Protein AF-0000000066439363 (afdb_homodimer)

Organism: Drosophila melanogaster (NCBI:txid7227)

pLDDT: mean 72.94, std 20.06, range [22.38, 96.69]

Secondary structure (DSSP, 8-state):
-GGGTTSGGGS-------------TTT-HHHHHHHHHHHHHHHHHHHHHHHHHHHHHHHHHHHHHHHHHHHHT-S-HHHHHTSHHHHHHHHHIIIIIHHHHHHHHH------HHHHHHTTTPPPP-HHHHHHHHHHHHHHHHHHT--HHHHHTTEETTEE-SPPPPHHHHHHHHHTSPTTHHHHHHHHHHHTSPPTT---HHHHHHHHHHHHHHHHHHHHHHHHTT-HHHHHHHHHHHHHH-TT-HHHHHHHHHHHHHHHHT-----THHHHHHHTS----HHHHHHHHHHTTTT---------------TTSTHHHHS--EEEEEETTTTEEEEETSS-HHHHHHHHHHHHHHHTSSS--THHHHH-HHHHHHHHHHHHHHTS-----EEEETT---S--S------TT---SEEEEEEEE--SEE--EEEGGGTEEE---TT-EEEEE-B-SSS-TT-B-GGG--EEPPEEES--EEEEEEE-/-GGGGGGGGGS-------------TTT-HHHHHHHHHHHHHHHHHHHHHHHHHHHHHHHHHHHHHHHHHHHHT-S-HHHHHTSHHHHHHHHHIIIIIHHHHHHHHH------HHHHHHTTTPPPP-HHHHHHHHHHHHHHHHHHT--HHHHHTTEETTEE-SPPPPHHHHHHHHHTSPTTHHHHHHHHHHHTSPPTT---HHHHHHHHHHHHHHHHHHHHHHHHTT-HHHHHHHHHHHHHH-TT-HHHHHHHHHHHHHHHHT-----GGGTHHHHTS----HHHHHHHHHHTTTT---------------TTSTHHHHS--EEEEEETTTTEEEEETSS-HHHHHHHHHHHHHHHTSSS--THHHHH-HHHHHHHHHHHHHHTS-----EEEETT---TT-S------TT---SEEEEEEEE--SEE--EEEGGGTEEE---TT-EEEEE-B-SSS-TT-B-GGG--EEPPEEES--EEEEEEE-

Solvent-accessible surface area (backbone atoms only — not comparable to full-atom values): 52871 Å² total; per-residue (Å²): 135,83,82,73,72,77,71,67,78,74,66,72,79,68,75,76,69,70,72,70,75,68,79,57,45,52,49,34,69,67,48,42,50,49,47,53,54,49,49,52,50,50,49,52,52,48,51,51,47,48,53,53,49,49,51,51,49,48,52,54,49,53,54,51,50,53,52,49,55,56,58,69,68,55,83,43,71,68,64,42,57,15,29,56,66,43,45,35,47,54,40,42,35,63,64,47,49,52,55,47,49,43,50,59,60,59,50,78,68,78,69,59,66,55,62,66,38,56,75,60,73,56,82,71,72,49,72,62,31,34,52,45,32,51,50,33,50,54,47,51,30,60,50,59,64,53,55,50,54,42,46,40,55,13,26,57,96,87,39,78,76,45,69,61,56,49,34,68,53,28,43,54,54,20,72,75,39,55,84,65,61,18,54,46,20,43,51,43,18,62,68,55,41,58,55,87,81,48,78,48,72,64,43,47,51,48,28,53,52,49,49,51,53,51,45,53,50,48,26,54,54,28,41,76,68,54,38,49,70,59,20,46,54,41,38,52,54,48,36,73,77,38,69,82,43,62,67,55,53,53,49,40,50,53,47,53,50,31,62,72,64,74,45,67,71,75,48,83,61,46,69,64,50,54,64,57,51,62,70,65,47,71,63,51,52,48,42,31,44,41,65,60,48,77,44,59,63,46,77,63,74,63,75,70,52,76,65,69,66,75,74,76,61,64,65,61,71,74,63,75,57,58,48,42,78,64,37,81,82,57,43,27,35,37,33,38,66,71,34,51,73,68,54,23,49,54,53,47,49,56,52,52,68,38,48,82,41,87,64,70,61,57,57,49,60,67,61,32,66,66,45,41,52,54,47,48,49,50,17,59,68,67,71,39,68,74,76,44,63,45,76,41,58,45,48,39,42,70,81,67,49,51,43,63,55,63,66,57,85,71,58,73,31,52,28,41,37,39,37,19,48,32,46,35,81,31,58,46,26,41,26,22,61,79,66,48,33,54,44,78,58,50,54,18,12,32,41,38,32,34,33,44,52,85,88,49,71,96,77,49,72,33,76,53,55,25,42,30,38,34,70,44,58,25,31,47,27,34,28,31,36,28,51,27,115,134,85,82,71,70,78,68,66,77,72,65,70,79,69,75,76,69,70,71,69,75,68,77,56,42,53,52,34,69,68,48,42,50,50,46,52,53,48,50,52,49,49,50,51,50,47,50,52,47,50,54,52,51,49,50,52,49,50,52,53,48,52,54,49,51,54,53,49,55,56,58,69,68,55,84,42,70,67,64,44,58,14,29,56,67,44,45,37,50,55,40,43,35,62,66,46,48,51,55,49,49,45,50,59,60,59,52,78,68,78,71,58,64,56,63,67,39,57,74,60,73,56,81,71,73,50,70,63,32,34,53,43,33,50,49,31,50,53,46,51,29,62,51,60,64,53,55,49,54,42,46,41,53,14,25,58,95,85,40,77,76,44,68,60,55,49,33,65,52,27,44,54,52,20,71,75,39,54,83,66,61,17,55,45,21,44,51,42,18,63,68,57,41,58,56,87,83,48,78,46,72,66,44,48,50,47,30,55,54,48,48,50,53,51,45,51,50,47,26,54,52,27,42,74,67,54,39,50,71,60,19,46,54,41,38,50,55,48,36,73,78,40,71,83,43,64,67,56,52,52,49,41,52,53,47,54,50,33,62,72,64,72,44,67,72,76,48,82,61,48,69,66,50,54,64,57,50,61,71,66,47,70,62,52,52,49,42,32,43,42,63,60,51,76,44,59,62,45,81,64,74,64,74,71,51,76,65,70,65,76,76,78,61,64,65,61,71,73,64,74,56,58,49,43,78,66,38,82,83,57,42,28,37,36,34,37,67,72,34,51,74,68,54,23,50,52,53,49,49,57,51,52,70,40,46,81,43,85,63,69,61,56,57,48,60,68,61,32,67,65,46,42,50,53,45,49,50,50,18,59,70,67,71,39,68,74,74,44,62,45,77,40,60,46,48,37,40,69,81,66,48,54,40,62,58,59,64,58,79,73,57,73,29,53,29,41,37,39,37,20,48,32,45,34,80,32,59,46,27,40,27,22,61,79,67,48,33,50,44,79,59,49,54,16,13,33,40,37,32,34,32,42,53,83,88,49,73,95,77,50,72,34,76,53,54,24,40,28,36,35,68,45,56,24,31,47,26,34,27,31,35,27,50,27,115

InterPro domains:
  IPR011990 Tetratricopeptide-like helical domain superfamily [G3DSA:1.25.40.10] (127-260)
  IPR013547 Prolyl 4-hydroxylase, N-terminal [PF08336] (30-158)

Foldseek 3Di:
DPPPPPPPVVPPPPPCPVPPVQPLCLFDPVLVVVVVVLVVVLVVLVVVLVVLVVVLVVVLVVLVVVVVVVVVPCPDPVVQCVDVVSVVVVVVCVVPVVVVSVCSVPVDSDSDSCVVVVVVVRRDHDPVSVVLNLVLVQLLCVLQVDQLLCVQCCHDPRDNHDHHHALVVLQVSLLVDAPPSSVRSLVSSLVRQDDPPDPDPVSVVRNLVSVLSSLVSVLVRCLLNQVLVVNLVSLVVNCVSVVPDPVSVVSNVVSVVCVVVVNRPVPVCCVPVVVVVPPPDPLNVLQSCLQNPPLAPWQPPPDLPLPPPDPDQPVCVPDVFSKRFGDDVQTKIKGPQLDDLVLLVVVVVQQVVQVVDDDSPQVRCVVDPSSCVSQVSVCSNVVFRFDTWDKDKLSGSDDDQLPPLCPPLPLPFQKKKKAKSAFFPGFFWKAQSLVSHTHGHHHRMMMMGGQDGDPPDPRDGDSSPRIGTTRRPGDIIIIIMGGTD/DPPPDPPPVVPPPPPCPVPPVQPLCLFDPVLVVVVVVLVVVLVVLVVVLVVLVVVLVVVLVVLVVVVVVVVVPCPDPVVQCVDVVSVVVVVVCVVPVVVVSVCSVPVDSDSDSCVVVVVVVRRDHDPVSVVLNLVLVVLVCVLQVDQLLCVQCCHDPRDNHDHHHALVVLLVSLLVDAPPSSVRSLVSSLVRQDDPPDPDPVSVVRNLVSVLSSLVSVLVRCLLNQVLVVNLVSLVVNCVSVVPDPVSVVSNVVSVVCVVVVNRPVPVCCVPCVVVVVPQDPLNVLQSCLQNVPLAPWQPPPDLPLPPPDPDLPVCVPDVFSKGFGDVVQTKIKGPQLDDLVLLVVVVVQQVVQVVDDDSPQVRCVVDPSSCVSQVSVCSNVVFRFDGWDKDKLPRSDDDQLPPLPLPLPLPFQKKKKAKSAFFPGFFWKAQSVVSHTHGHHHRMMMMGGQDGDPPDPRDGDSSPRIGTTRRPGGIIIIIMTGTD

Structure (mmCIF, N/CA/C/O backbone):
data_AF-0000000066439363-model_v1
#
loop_
_entity.id
_entity.type
_entity.pdbx_description
1 polymer 'Uncharacterized protein, isoform C'
#
loop_
_atom_site.group_PDB
_atom_site.id
_atom_site.type_symbol
_atom_site.label_atom_id
_atom_site.label_alt_id
_atom_site.label_comp_id
_atom_site.label_asym_id
_atom_site.label_entity_id
_atom_site.label_seq_id
_atom_site.pdbx_PDB_ins_code
_atom_site.Cartn_x
_atom_site.Cartn_y
_atom_site.Cartn_z
_atom_site.occupancy
_atom_site.B_iso_or_equiv
_atom_site.auth_seq_id
_atom_site.auth_comp_id
_atom_site.auth_asym_id
_atom_site.auth_atom_id
_atom_site.pdbx_PDB_model_num
ATOM 1 N N . MET A 1 1 ? 9.039 3.336 -72.562 1 22.38 1 MET A N 1
ATOM 2 C CA . MET A 1 1 ? 8.898 1.911 -72.25 1 22.38 1 MET A CA 1
ATOM 3 C C . MET A 1 1 ? 9.117 1.634 -70.812 1 22.38 1 MET A C 1
ATOM 5 O O . MET A 1 1 ? 9.07 0.482 -70.375 1 22.38 1 MET A O 1
ATOM 9 N N . PRO A 1 2 ? 9.68 2.582 -69.938 1 28.75 2 PRO A N 1
ATOM 10 C CA . PRO A 1 2 ? 10.492 2.514 -68.688 1 28.75 2 PRO A CA 1
ATOM 11 C C . PRO A 1 2 ? 9.672 2.17 -67.5 1 28.75 2 PRO A C 1
ATOM 13 O O . PRO A 1 2 ? 10.156 2.301 -66.375 1 28.75 2 PRO A O 1
ATOM 16 N N . VAL A 1 3 ? 8.336 2.031 -67.562 1 32.81 3 VAL A N 1
ATOM 17 C CA . VAL A 1 3 ? 7.316 2.008 -66.5 1 32.81 3 VAL A CA 1
ATOM 18 C C . VAL A 1 3 ? 7.465 0.737 -65.625 1 32.81 3 VAL A C 1
ATOM 20 O O . VAL A 1 3 ? 6.793 0.577 -64.625 1 32.81 3 VAL A O 1
ATOM 23 N N . VAL A 1 4 ? 8.086 -0.385 -66.25 1 32.59 4 VAL A N 1
ATOM 24 C CA . VAL A 1 4 ? 7.859 -1.773 -65.875 1 32.59 4 VAL A CA 1
ATOM 25 C C . VAL A 1 4 ? 8.594 -2.078 -64.562 1 32.59 4 VAL A C 1
ATOM 27 O O . VAL A 1 4 ? 8.406 -3.143 -63.938 1 32.59 4 VAL A O 1
ATOM 30 N N . PHE A 1 5 ? 9.781 -1.415 -64.188 1 33.81 5 PHE A N 1
ATOM 31 C CA . PHE A 1 5 ? 10.797 -1.996 -63.344 1 33.81 5 PHE A CA 1
ATOM 32 C C . PHE A 1 5 ? 10.328 -1.977 -61.875 1 33.81 5 PHE A C 1
ATOM 34 O O . PHE A 1 5 ? 11.023 -2.479 -61 1 33.81 5 PHE A O 1
ATOM 41 N N . SER A 1 6 ? 9.469 -0.957 -61.438 1 33.81 6 SER A N 1
ATOM 42 C CA . SER A 1 6 ? 9.367 -0.588 -60.031 1 33.81 6 SER A CA 1
ATOM 43 C C . SER A 1 6 ? 8.633 -1.661 -59.219 1 33.81 6 SER A C 1
ATOM 45 O O . SER A 1 6 ? 8.484 -1.544 -58 1 33.81 6 SER A O 1
ATOM 47 N N . VAL A 1 7 ? 7.727 -2.508 -59.844 1 34.41 7 VAL A N 1
ATOM 48 C CA . VAL A 1 7 ? 6.754 -3.336 -59.125 1 34.41 7 VAL A CA 1
ATOM 49 C C . VAL A 1 7 ? 7.461 -4.527 -58.5 1 34.41 7 VAL A C 1
ATOM 51 O O . VAL A 1 7 ? 6.906 -5.188 -57.594 1 34.41 7 VAL A O 1
ATOM 54 N N . LEU A 1 8 ? 8.672 -5.035 -59.062 1 30.89 8 LEU A N 1
ATOM 55 C CA . LEU A 1 8 ? 9.195 -6.363 -58.75 1 30.89 8 LEU A CA 1
ATOM 56 C C . LEU A 1 8 ? 9.734 -6.422 -57.344 1 30.89 8 LEU A C 1
ATOM 58 O O . LEU A 1 8 ? 9.852 -7.504 -56.75 1 30.89 8 LEU A O 1
ATOM 62 N N . TRP A 1 9 ? 10.477 -5.332 -56.812 1 33.25 9 TRP A N 1
ATOM 63 C CA . TRP A 1 9 ? 11.281 -5.418 -55.594 1 33.25 9 TRP A CA 1
ATOM 64 C C . TRP A 1 9 ? 10.383 -5.582 -54.375 1 33.25 9 TRP A C 1
ATOM 66 O O . TRP A 1 9 ? 10.875 -5.637 -53.25 1 33.25 9 TRP A O 1
ATOM 76 N N . LEU A 1 10 ? 9.055 -5.277 -54.406 1 34.03 10 LEU A N 1
ATOM 77 C CA . LEU A 1 10 ? 8.164 -5.363 -53.25 1 34.03 10 LEU A CA 1
ATOM 78 C C . LEU A 1 10 ? 8.039 -6.801 -52.75 1 34.03 10 LEU A C 1
ATOM 80 O O . LEU A 1 10 ? 7.395 -7.066 -51.75 1 34.03 10 LEU A O 1
ATOM 84 N N . LEU A 1 11 ? 8.211 -7.844 -53.594 1 30.41 11 LEU A N 1
ATOM 85 C CA . LEU A 1 11 ? 7.797 -9.203 -53.281 1 30.41 11 LEU A CA 1
ATOM 86 C C . LEU A 1 11 ? 8.641 -9.766 -52.125 1 30.41 11 LEU A C 1
ATOM 88 O O . LEU A 1 11 ? 8.125 -10.492 -51.281 1 30.41 11 LEU A O 1
ATOM 92 N N . GLN A 1 12 ? 10.039 -9.883 -52.219 1 28.64 12 GLN A N 1
ATOM 93 C CA . GLN A 1 12 ? 10.781 -10.922 -51.531 1 28.64 12 GLN A CA 1
ATOM 94 C C . GLN A 1 12 ? 10.945 -10.586 -50.062 1 28.64 12 GLN A C 1
ATOM 96 O O . GLN A 1 12 ? 11.82 -11.133 -49.375 1 28.64 12 GLN A O 1
ATOM 101 N N . LEU A 1 13 ? 10.695 -9.391 -49.594 1 31.97 13 LEU A N 1
ATOM 102 C CA . LEU A 1 13 ? 11.008 -9.281 -48.188 1 31.97 13 LEU A CA 1
ATOM 103 C C . LEU A 1 13 ? 10.219 -10.305 -47.375 1 31.97 13 LEU A C 1
ATOM 105 O O . LEU A 1 13 ? 9.062 -10.062 -47 1 31.97 13 LEU A O 1
ATOM 109 N N . PHE A 1 14 ? 10.219 -11.609 -47.75 1 31.88 14 PHE A N 1
ATOM 110 C CA . PHE A 1 14 ? 9.844 -12.766 -46.938 1 31.88 14 PHE A CA 1
ATOM 111 C C . PHE A 1 14 ? 10.398 -12.633 -45.5 1 31.88 14 PHE A C 1
ATOM 113 O O . PHE A 1 14 ? 11.609 -12.641 -45.312 1 31.88 14 PHE A O 1
ATOM 120 N N . LEU A 1 15 ? 9.688 -11.898 -44.656 1 28.95 15 LEU A N 1
ATOM 121 C CA . LEU A 1 15 ? 9.82 -11.82 -43.219 1 28.95 15 LEU A CA 1
ATOM 122 C C . LEU A 1 15 ? 10.188 -13.172 -42.625 1 28.95 15 LEU A C 1
ATOM 124 O O . LEU A 1 15 ? 9.43 -14.133 -42.75 1 28.95 15 LEU A O 1
ATOM 128 N N . LEU A 1 16 ? 11.445 -13.547 -42.594 1 28.7 16 LEU A N 1
ATOM 129 C CA . LEU A 1 16 ? 12.008 -14.516 -41.656 1 28.7 16 LEU A CA 1
ATOM 130 C C . LEU A 1 16 ? 11.398 -14.352 -40.281 1 28.7 16 LEU A C 1
ATOM 132 O O . LEU A 1 16 ? 11.812 -13.477 -39.531 1 28.7 16 LEU A O 1
ATOM 136 N N . VAL A 1 17 ? 10.133 -14.398 -40.156 1 30.92 17 VAL A N 1
ATOM 137 C CA . VAL A 1 17 ? 9.594 -14.75 -38.844 1 30.92 17 VAL A CA 1
ATOM 138 C C . VAL A 1 17 ? 10.383 -15.922 -38.25 1 30.92 17 VAL A C 1
ATOM 140 O O . VAL A 1 17 ? 10.266 -17.062 -38.719 1 30.92 17 VAL A O 1
ATOM 143 N N . GLU A 1 18 ? 11.625 -15.703 -37.938 1 31.06 18 GLU A N 1
ATOM 144 C CA . GLU A 1 18 ? 12.258 -16.641 -37 1 31.06 18 GLU A CA 1
ATOM 145 C C . GLU A 1 18 ? 11.258 -17.188 -36 1 31.06 18 GLU A C 1
ATOM 147 O O . GLU A 1 18 ? 10.641 -16.406 -35.25 1 31.06 18 GLU A O 1
ATOM 152 N N . SER A 1 19 ? 10.562 -18.203 -36.281 1 32.44 19 SER A N 1
ATOM 153 C CA . SER A 1 19 ? 9.875 -19.047 -35.281 1 32.44 19 SER A CA 1
ATOM 154 C C . SER A 1 19 ? 10.695 -19.172 -34 1 32.44 19 SER A C 1
ATOM 156 O O . SER A 1 19 ? 11.773 -19.766 -34 1 32.44 19 SER A O 1
ATOM 158 N N . VAL A 1 20 ? 10.914 -18.094 -33.281 1 33.88 20 VAL A N 1
ATOM 159 C CA . VAL A 1 20 ? 11.297 -18.359 -31.906 1 33.88 20 VAL A CA 1
ATOM 160 C C . VAL A 1 20 ? 10.711 -19.688 -31.453 1 33.88 20 VAL A C 1
ATOM 162 O O . VAL A 1 20 ? 9.484 -19.844 -31.375 1 33.88 20 VAL A O 1
ATOM 165 N N . ALA A 1 21 ? 11.211 -20.719 -31.875 1 35.34 21 ALA A N 1
ATOM 166 C CA . ALA A 1 21 ? 10.945 -22.016 -31.234 1 35.34 21 ALA A CA 1
ATOM 167 C C . ALA A 1 21 ? 10.695 -21.844 -29.734 1 35.34 21 ALA A C 1
ATOM 169 O O . ALA A 1 21 ? 11.617 -21.531 -28.984 1 35.34 21 ALA A O 1
ATOM 170 N N . GLY A 1 22 ? 9.633 -21.188 -29.312 1 39.44 22 GLY A N 1
ATOM 171 C CA . GLY A 1 22 ? 9.148 -21.016 -27.953 1 39.44 22 GLY A CA 1
ATOM 172 C C . GLY A 1 22 ? 9.508 -22.188 -27.047 1 39.44 22 GLY A C 1
ATOM 173 O O . GLY A 1 22 ? 9.43 -23.344 -27.453 1 39.44 22 GLY A O 1
ATOM 174 N N . ALA A 1 23 ? 10.492 -22.109 -26.203 1 42.34 23 ALA A N 1
ATOM 175 C CA . ALA A 1 23 ? 10.836 -23.031 -25.141 1 42.34 23 ALA A CA 1
ATOM 176 C C . ALA A 1 23 ? 9.578 -23.703 -24.562 1 42.34 23 ALA A C 1
ATOM 178 O O . ALA A 1 23 ? 8.625 -23.016 -24.188 1 42.34 23 ALA A O 1
ATOM 179 N N . ASN A 1 24 ? 9.133 -24.781 -25.062 1 50.09 24 ASN A N 1
ATOM 180 C CA . ASN A 1 24 ? 7.977 -25.5 -24.547 1 50.09 24 ASN A CA 1
ATOM 181 C C . ASN A 1 24 ? 8.172 -25.906 -23.094 1 50.09 24 ASN A C 1
ATOM 183 O O . ASN A 1 24 ? 8.945 -26.828 -22.797 1 50.09 24 ASN A O 1
ATOM 187 N N . PHE A 1 25 ? 7.93 -25.109 -22.109 1 50.38 25 PHE A N 1
ATOM 188 C CA . PHE A 1 25 ? 8.07 -25.297 -20.656 1 50.38 25 PHE A CA 1
ATOM 189 C C . PHE A 1 25 ? 7.328 -26.531 -20.203 1 50.38 25 PHE A C 1
ATOM 191 O O . PHE A 1 25 ? 7.676 -27.125 -19.172 1 50.38 25 PHE A O 1
ATOM 198 N N . ALA A 1 26 ? 6.363 -27 -20.984 1 50.84 26 ALA A N 1
ATOM 199 C CA . ALA A 1 26 ? 5.594 -28.156 -20.531 1 50.84 26 ALA A CA 1
ATOM 200 C C . ALA A 1 26 ? 6.398 -29.438 -20.688 1 50.84 26 ALA A C 1
ATOM 202 O O . ALA A 1 26 ? 6.09 -30.453 -20.047 1 50.84 26 ALA A O 1
ATOM 203 N N . ARG A 1 27 ? 7.586 -29.25 -21.516 1 55.19 27 ARG A N 1
ATOM 204 C CA . ARG A 1 27 ? 8.18 -30.516 -21.906 1 55.19 27 ARG A CA 1
ATOM 205 C C . ARG A 1 27 ? 9.602 -30.656 -21.359 1 55.19 27 ARG A C 1
ATOM 207 O O . ARG A 1 27 ? 10.109 -31.766 -21.219 1 55.19 27 ARG A O 1
ATOM 214 N N . GLY A 1 28 ? 10.164 -29.5 -20.969 1 57.81 28 GLY A N 1
ATOM 215 C CA . GLY A 1 28 ? 11.586 -29.641 -20.703 1 57.81 28 GLY A CA 1
ATOM 216 C C . GLY A 1 28 ? 11.945 -29.375 -19.25 1 57.81 28 GLY A C 1
ATOM 217 O O . GLY A 1 28 ? 11.375 -28.5 -18.609 1 57.81 28 GLY A O 1
ATOM 218 N N . GLU A 1 29 ? 12.594 -30.422 -18.562 1 62.78 29 GLU A N 1
ATOM 219 C CA . GLU A 1 29 ? 13.023 -30.312 -17.172 1 62.78 29 GLU A CA 1
ATOM 220 C C . GLU A 1 29 ? 13.836 -29.031 -16.953 1 62.78 29 GLU A C 1
ATOM 222 O O . GLU A 1 29 ? 13.688 -28.359 -15.922 1 62.78 29 GLU A O 1
ATOM 227 N N . GLU A 1 30 ? 14.727 -28.75 -17.891 1 63.84 30 GLU A N 1
ATOM 228 C CA . GLU A 1 30 ? 15.578 -27.578 -17.703 1 63.84 30 GLU A CA 1
ATOM 229 C C . GLU A 1 30 ? 14.75 -26.297 -17.672 1 63.84 30 GLU A C 1
ATOM 231 O O . GLU A 1 30 ? 15.023 -25.391 -16.875 1 63.84 30 GLU A O 1
ATOM 236 N N . GLN A 1 31 ? 13.812 -26.297 -18.484 1 70.62 31 GLN A N 1
ATOM 237 C CA . GLN A 1 31 ? 12.969 -25.109 -18.531 1 70.62 31 GLN A CA 1
ATOM 238 C C . GLN A 1 31 ? 12.125 -24.984 -17.266 1 70.62 31 GLN A C 1
ATOM 240 O O . GLN A 1 31 ? 11.93 -23.875 -16.766 1 70.62 31 GLN A O 1
ATOM 245 N N . LEU A 1 32 ? 11.82 -26.125 -16.75 1 73.88 32 LEU A N 1
ATOM 246 C CA . LEU A 1 32 ? 11 -26.078 -15.547 1 73.88 32 LEU A CA 1
ATOM 247 C C . LEU A 1 32 ? 11.836 -25.656 -14.336 1 73.88 32 LEU A C 1
ATOM 249 O O . LEU A 1 32 ? 11.344 -24.969 -13.445 1 73.88 32 LEU A O 1
ATOM 253 N N . GLN A 1 33 ? 13.055 -26.141 -14.375 1 76.38 33 GLN A N 1
ATOM 254 C CA . GLN A 1 33 ? 13.953 -25.672 -13.328 1 76.38 33 GLN A CA 1
ATOM 255 C C . GLN A 1 33 ? 14.133 -24.172 -13.398 1 76.38 33 GLN A C 1
ATOM 257 O O . GLN A 1 33 ? 14.148 -23.484 -12.367 1 76.38 33 GLN A O 1
ATOM 262 N N . ALA A 1 34 ? 14.328 -23.75 -14.562 1 78.69 34 ALA A N 1
ATOM 263 C CA . ALA A 1 34 ? 14.461 -22.312 -14.758 1 78.69 34 ALA A CA 1
ATOM 264 C C . ALA A 1 34 ? 13.219 -21.562 -14.281 1 78.69 34 ALA A C 1
ATOM 266 O O . ALA A 1 34 ? 13.312 -20.453 -13.75 1 78.69 34 ALA A O 1
ATOM 267 N N . LEU A 1 35 ? 12.117 -22.156 -14.414 1 83.12 35 LEU A N 1
ATOM 268 C CA . LEU A 1 35 ? 10.867 -21.547 -13.984 1 83.12 35 LEU A CA 1
ATOM 269 C C . LEU A 1 35 ? 10.812 -21.422 -12.461 1 83.12 35 LEU A C 1
ATOM 271 O O . LEU A 1 35 ? 10.352 -20.422 -11.93 1 83.12 35 LEU A O 1
ATOM 275 N N . LEU A 1 36 ? 11.281 -22.453 -11.828 1 86.06 36 LEU A N 1
ATOM 276 C CA . LEU A 1 36 ? 11.305 -22.422 -10.367 1 86.06 36 LEU A CA 1
ATOM 277 C C . LEU A 1 36 ? 12.25 -21.344 -9.859 1 86.06 36 LEU A C 1
ATOM 279 O O . LEU A 1 36 ? 11.938 -20.656 -8.883 1 86.06 36 LEU A O 1
ATOM 283 N N . ASP A 1 37 ? 13.344 -21.266 -10.531 1 84.56 37 ASP A N 1
ATOM 284 C CA . ASP A 1 37 ? 14.281 -20.203 -10.164 1 84.56 37 ASP A CA 1
ATOM 285 C C . ASP A 1 37 ? 13.672 -18.828 -10.398 1 84.56 37 ASP A C 1
ATOM 287 O O . ASP A 1 37 ? 13.859 -17.922 -9.586 1 84.56 37 ASP A O 1
ATOM 291 N N . THR A 1 38 ? 13.016 -18.688 -11.492 1 86.25 38 THR A N 1
ATOM 292 C CA . THR A 1 38 ? 12.344 -17.438 -11.789 1 86.25 38 THR A CA 1
ATOM 293 C C . THR A 1 38 ? 11.281 -17.125 -10.734 1 86.25 38 THR A C 1
ATOM 295 O O . THR A 1 38 ? 11.156 -15.984 -10.289 1 86.25 38 THR A O 1
ATOM 298 N N . GLU A 1 39 ? 10.578 -18.078 -10.367 1 88.31 39 GLU A N 1
ATOM 299 C CA . GLU A 1 39 ? 9.547 -17.875 -9.359 1 88.31 39 GLU A CA 1
ATOM 300 C C . GLU A 1 39 ? 10.156 -17.438 -8.023 1 88.31 39 GLU A C 1
ATOM 302 O O . GLU A 1 39 ? 9.578 -16.609 -7.312 1 88.31 39 GLU A O 1
ATOM 307 N N . THR A 1 40 ? 11.328 -18.016 -7.715 1 87 40 THR A N 1
ATOM 308 C CA . THR A 1 40 ? 12.016 -17.625 -6.496 1 87 40 THR A CA 1
ATOM 309 C C . THR A 1 40 ? 12.398 -16.141 -6.547 1 87 40 THR A C 1
ATOM 311 O O . THR A 1 40 ? 12.273 -15.43 -5.551 1 87 40 THR A O 1
ATOM 314 N N . GLN A 1 41 ? 12.797 -15.773 -7.672 1 86.19 41 GLN A N 1
ATOM 315 C CA . GLN A 1 41 ? 13.141 -14.367 -7.836 1 86.19 41 GLN A CA 1
ATOM 316 C C . GLN A 1 41 ? 11.906 -13.484 -7.719 1 86.19 41 GLN A C 1
ATOM 318 O O . GLN A 1 41 ? 11.977 -12.391 -7.152 1 86.19 41 GLN A O 1
ATOM 323 N N . LEU A 1 42 ? 10.875 -13.898 -8.289 1 87.44 42 LEU A N 1
ATOM 324 C CA . LEU A 1 42 ? 9.633 -13.141 -8.203 1 87.44 42 LEU A CA 1
ATOM 325 C C . LEU A 1 42 ? 9.164 -13.031 -6.754 1 87.44 42 LEU A C 1
ATOM 327 O O . LEU A 1 42 ? 8.664 -11.984 -6.34 1 87.44 42 LEU A O 1
ATOM 331 N N . ILE A 1 43 ? 9.375 -14.07 -6.012 1 90.12 43 ILE A N 1
ATOM 332 C CA . ILE A 1 43 ? 9.008 -14.062 -4.602 1 90.12 43 ILE A CA 1
ATOM 333 C C . ILE A 1 43 ? 9.844 -13.016 -3.859 1 90.12 43 ILE A C 1
ATOM 335 O O . ILE A 1 43 ? 9.312 -12.266 -3.041 1 90.12 43 ILE A O 1
ATOM 339 N N . ASP A 1 44 ? 11.086 -12.992 -4.219 1 88.31 44 ASP A N 1
ATOM 340 C CA . ASP A 1 44 ? 11.961 -12.008 -3.584 1 88.31 44 ASP A CA 1
ATOM 341 C C . ASP A 1 44 ? 11.531 -10.586 -3.941 1 88.31 44 ASP A C 1
ATOM 343 O O . ASP A 1 44 ? 11.539 -9.703 -3.086 1 88.31 44 ASP A O 1
ATOM 347 N N . GLY A 1 45 ? 11.227 -10.453 -5.203 1 85.38 45 GLY A N 1
ATOM 348 C CA . GLY A 1 45 ? 10.734 -9.148 -5.621 1 85.38 45 GLY A CA 1
ATOM 349 C C . GLY A 1 45 ? 9.453 -8.742 -4.914 1 85.38 45 GLY A C 1
ATOM 350 O O . GLY A 1 45 ? 9.289 -7.582 -4.527 1 85.38 45 GLY A O 1
ATOM 351 N N . LEU A 1 46 ? 8.617 -9.633 -4.723 1 88.31 46 LEU A N 1
ATOM 352 C CA . LEU A 1 46 ? 7.355 -9.359 -4.051 1 88.31 46 LEU A CA 1
ATOM 353 C C . LEU A 1 46 ? 7.582 -9.047 -2.574 1 88.31 46 LEU A C 1
ATOM 355 O O . LEU A 1 46 ? 6.895 -8.195 -2.002 1 88.31 46 LEU A O 1
ATOM 359 N N . ARG A 1 47 ? 8.531 -9.758 -2.008 1 90.12 47 ARG A N 1
ATOM 360 C CA . ARG A 1 47 ? 8.867 -9.477 -0.615 1 90.12 47 ARG A CA 1
ATOM 361 C C . ARG A 1 47 ? 9.359 -8.047 -0.446 1 90.12 47 ARG A C 1
ATOM 363 O O . ARG A 1 47 ? 8.969 -7.355 0.499 1 90.12 47 ARG A O 1
ATOM 370 N N . ASP A 1 48 ? 10.188 -7.656 -1.364 1 88.81 48 ASP A N 1
ATOM 371 C CA . ASP A 1 48 ? 10.68 -6.285 -1.335 1 88.81 48 ASP A CA 1
ATOM 372 C C . ASP A 1 48 ? 9.539 -5.285 -1.494 1 88.81 48 ASP A C 1
ATOM 374 O O . ASP A 1 48 ? 9.492 -4.266 -0.799 1 88.81 48 ASP A O 1
ATOM 378 N N . TYR A 1 49 ? 8.734 -5.52 -2.393 1 88.69 49 TYR A N 1
ATOM 379 C CA . TYR A 1 49 ? 7.578 -4.664 -2.621 1 88.69 49 TYR A CA 1
ATOM 380 C C . TYR A 1 49 ? 6.719 -4.566 -1.368 1 88.69 49 TYR A C 1
ATOM 382 O O . TYR A 1 49 ? 6.289 -3.477 -0.984 1 88.69 49 TYR A O 1
ATOM 390 N N . ILE A 1 50 ? 6.453 -5.73 -0.789 1 92.06 50 ILE A N 1
ATOM 391 C CA . ILE A 1 50 ? 5.617 -5.773 0.406 1 92.06 50 ILE A CA 1
ATOM 392 C C . ILE A 1 50 ? 6.258 -4.938 1.514 1 92.06 50 ILE A C 1
ATOM 394 O O . ILE A 1 50 ? 5.566 -4.191 2.215 1 92.06 50 ILE A O 1
ATOM 398 N N . GLU A 1 51 ? 7.523 -5.074 1.685 1 91.88 51 GLU A N 1
ATOM 399 C CA . GLU A 1 51 ? 8.219 -4.297 2.705 1 91.88 51 GLU A CA 1
ATOM 400 C C . GLU A 1 51 ? 8.102 -2.801 2.439 1 91.88 51 GLU A C 1
ATOM 402 O O . GLU A 1 51 ? 7.875 -2.016 3.363 1 91.88 51 GLU A O 1
ATOM 407 N N . ARG A 1 52 ? 8.25 -2.395 1.196 1 89.5 52 ARG A N 1
ATOM 408 C CA . ARG A 1 52 ? 8.125 -0.987 0.836 1 89.5 52 ARG A CA 1
ATOM 409 C C . ARG A 1 52 ? 6.699 -0.488 1.066 1 89.5 52 ARG A C 1
ATOM 411 O O . ARG A 1 52 ? 6.496 0.619 1.57 1 89.5 52 ARG A O 1
ATOM 418 N N . LEU A 1 53 ? 5.777 -1.31 0.692 1 89.81 53 LEU A N 1
ATOM 419 C CA . LEU A 1 53 ? 4.379 -0.947 0.889 1 89.81 53 LEU A CA 1
ATOM 420 C C . LEU A 1 53 ? 4.051 -0.831 2.373 1 89.81 53 LEU A C 1
ATOM 422 O O . LEU A 1 53 ? 3.301 0.059 2.779 1 89.81 53 LEU A O 1
ATOM 426 N N . GLU A 1 54 ? 4.57 -1.723 3.133 1 93.12 54 GLU A N 1
ATOM 427 C CA . GLU A 1 54 ? 4.367 -1.679 4.578 1 93.12 54 GLU A CA 1
ATOM 428 C C . GLU A 1 54 ? 4.961 -0.41 5.18 1 93.12 54 GLU A C 1
ATOM 430 O O . GLU A 1 54 ? 4.359 0.206 6.062 1 93.12 54 GLU A O 1
ATOM 435 N N . ARG A 1 55 ? 6.109 -0.06 4.773 1 89.81 55 ARG A N 1
ATOM 436 C CA . ARG A 1 55 ? 6.746 1.163 5.254 1 89.81 55 ARG A CA 1
ATOM 437 C C . ARG A 1 55 ? 5.91 2.389 4.898 1 89.81 55 ARG A C 1
ATOM 439 O O . ARG A 1 55 ? 5.727 3.281 5.727 1 89.81 55 ARG A O 1
ATOM 446 N N . GLN A 1 56 ? 5.461 2.428 3.656 1 89.69 56 GLN A N 1
ATOM 447 C CA . GLN A 1 56 ? 4.602 3.521 3.221 1 89.69 56 GLN A CA 1
ATOM 448 C C . GLN A 1 56 ? 3.338 3.602 4.07 1 89.69 56 GLN A C 1
ATOM 450 O O . GLN A 1 56 ? 2.949 4.684 4.516 1 89.69 56 GLN A O 1
ATOM 455 N N . LEU A 1 57 ? 2.729 2.48 4.289 1 92.5 57 LEU A N 1
ATOM 456 C CA . LEU A 1 57 ? 1.505 2.422 5.086 1 92.5 57 LEU A CA 1
ATOM 457 C C . LEU A 1 57 ? 1.761 2.891 6.512 1 92.5 57 LEU A C 1
ATOM 459 O O . LEU A 1 57 ? 0.96 3.639 7.078 1 92.5 57 LEU A O 1
ATOM 463 N N . GLU A 1 58 ? 2.846 2.451 7.062 1 92.88 58 GLU A N 1
ATOM 464 C CA . GLU A 1 58 ? 3.174 2.818 8.438 1 92.88 58 GLU A CA 1
ATOM 465 C C . GLU A 1 58 ? 3.41 4.32 8.562 1 92.88 58 GLU A C 1
ATOM 467 O O . GLU A 1 58 ? 2.98 4.941 9.539 1 92.88 58 GLU A O 1
ATOM 472 N N . GLU A 1 59 ? 4.086 4.902 7.609 1 90.75 59 GLU A N 1
ATOM 473 C CA . GLU A 1 59 ? 4.344 6.336 7.625 1 90.75 59 GLU A CA 1
ATOM 474 C C . GLU A 1 59 ? 3.045 7.133 7.531 1 90.75 59 GLU A C 1
ATOM 476 O O . GLU A 1 59 ? 2.84 8.086 8.281 1 90.75 59 GLU A O 1
ATOM 481 N N . ILE A 1 60 ? 2.209 6.746 6.625 1 91 60 ILE A N 1
ATOM 482 C CA . ILE A 1 60 ? 0.94 7.441 6.438 1 91 60 ILE A CA 1
ATOM 483 C C . ILE A 1 60 ? 0.073 7.273 7.684 1 91 60 ILE A C 1
ATOM 485 O O . ILE A 1 60 ? -0.569 8.227 8.133 1 91 60 ILE A O 1
ATOM 489 N N . ARG A 1 61 ? 0.081 6.105 8.266 1 93.69 61 ARG A N 1
ATOM 490 C CA . ARG A 1 61 ? -0.687 5.836 9.477 1 93.69 61 ARG A CA 1
ATOM 491 C C . ARG A 1 61 ? -0.188 6.684 10.641 1 93.69 61 ARG A C 1
ATOM 493 O O . ARG A 1 61 ? -0.987 7.219 11.414 1 93.69 61 ARG A O 1
ATOM 500 N N . ARG A 1 62 ? 1.065 6.742 10.789 1 91.19 62 ARG A N 1
ATOM 501 C CA . ARG A 1 62 ? 1.665 7.52 11.867 1 91.19 62 ARG A CA 1
ATOM 502 C C . ARG A 1 62 ? 1.27 8.992 11.766 1 91.19 62 ARG A C 1
ATOM 504 O O . ARG A 1 62 ? 0.841 9.594 12.758 1 91.19 62 ARG A O 1
ATOM 511 N N . GLU A 1 63 ? 1.403 9.523 10.578 1 90.62 63 GLU A N 1
ATOM 512 C CA . GLU A 1 63 ? 1.064 10.93 10.375 1 90.62 63 GLU A CA 1
ATOM 513 C C . GLU A 1 63 ? -0.433 11.164 10.547 1 90.62 63 GLU A C 1
ATOM 515 O O . GLU A 1 63 ? -0.842 12.188 11.109 1 90.62 63 GLU A O 1
ATOM 520 N N . THR A 1 64 ? -1.229 10.25 10.094 1 92.25 64 THR A N 1
ATOM 521 C CA . THR A 1 64 ? -2.674 10.367 10.25 1 92.25 64 THR A CA 1
ATOM 522 C C . THR A 1 64 ? -3.062 10.328 11.727 1 92.25 64 THR A C 1
ATOM 524 O O . THR A 1 64 ? -3.893 11.117 12.172 1 92.25 64 THR A O 1
ATOM 527 N N . SER A 1 65 ? -2.422 9.453 12.469 1 93.06 65 SER A N 1
ATOM 528 C CA . SER A 1 65 ? -2.713 9.352 13.898 1 93.06 65 SER A CA 1
ATOM 529 C C . SER A 1 65 ? -2.326 10.625 14.633 1 93.06 65 SER A C 1
ATOM 531 O O . SER A 1 65 ? -3.018 11.047 15.562 1 93.06 65 SER A O 1
ATOM 533 N N . ALA A 1 66 ? -1.233 11.234 14.211 1 89.88 66 ALA A N 1
ATOM 534 C CA . ALA A 1 66 ? -0.793 12.484 14.812 1 89.88 66 ALA A CA 1
ATOM 535 C C . ALA A 1 66 ? -1.818 13.594 14.594 1 89.88 66 ALA A C 1
ATOM 537 O O . ALA A 1 66 ? -2.141 14.352 15.516 1 89.88 66 ALA A O 1
ATOM 538 N N . ILE A 1 67 ? -2.381 13.68 13.383 1 91.12 67 ILE A N 1
ATOM 539 C CA . ILE A 1 67 ? -3.367 14.703 13.062 1 91.12 67 ILE A CA 1
ATOM 540 C C . ILE A 1 67 ? -4.668 14.422 13.812 1 91.12 67 ILE A C 1
ATOM 542 O O . ILE A 1 67 ? -5.309 15.344 14.32 1 91.12 67 ILE A O 1
ATOM 546 N N . GLU A 1 68 ? -4.98 13.164 13.945 1 91.81 68 GLU A N 1
ATOM 547 C CA . GLU A 1 68 ? -6.195 12.773 14.656 1 91.81 68 GLU A CA 1
ATOM 548 C C . GLU A 1 68 ? -6.098 13.125 16.141 1 91.81 68 GLU A C 1
ATOM 550 O O . GLU A 1 68 ? -7.09 13.531 16.75 1 91.81 68 GLU A O 1
ATOM 555 N N . GLU A 1 69 ? -4.949 12.969 16.672 1 89.69 69 GLU A N 1
ATOM 556 C CA . GLU A 1 69 ? -4.742 13.32 18.078 1 89.69 69 GLU A CA 1
ATOM 557 C C . GLU A 1 69 ? -4.949 14.82 18.312 1 89.69 69 GLU A C 1
ATOM 559 O O . GLU A 1 69 ? -5.547 15.219 19.312 1 89.69 69 GLU A O 1
ATOM 564 N N . ILE A 1 70 ? -4.527 15.602 17.344 1 86.62 70 ILE A N 1
ATOM 565 C CA . ILE A 1 70 ? -4.711 17.047 17.438 1 86.62 70 ILE A CA 1
ATOM 566 C C . ILE A 1 70 ? -6.195 17.391 17.359 1 86.62 70 ILE A C 1
ATOM 568 O O . ILE A 1 70 ? -6.699 18.203 18.141 1 86.62 70 ILE A O 1
ATOM 572 N N . HIS A 1 71 ? -6.891 16.734 16.469 1 87.38 71 HIS A N 1
ATOM 573 C CA . HIS A 1 71 ? -8.312 17 16.266 1 87.38 71 HIS A CA 1
ATOM 574 C C . HIS A 1 71 ? -9.133 16.562 17.469 1 87.38 71 HIS A C 1
ATOM 576 O O . HIS A 1 71 ? -10.172 17.156 17.766 1 87.38 71 HIS A O 1
ATOM 582 N N . SER A 1 72 ? -8.617 15.523 18.125 1 87.19 72 SER A N 1
ATOM 583 C CA . SER A 1 72 ? -9.352 15.016 19.281 1 87.19 72 SER A CA 1
ATOM 584 C C . SER A 1 72 ? -9.289 15.992 20.453 1 87.19 72 SER A C 1
ATOM 586 O O . SER A 1 72 ? -10.141 15.953 21.344 1 87.19 72 SER A O 1
ATOM 588 N N . GLN A 1 73 ? -8.344 16.953 20.438 1 81 73 GLN A N 1
ATOM 589 C CA . GLN A 1 73 ? -8.164 17.906 21.516 1 81 73 GLN A CA 1
ATOM 590 C C . GLN A 1 73 ? -8.961 19.188 21.266 1 81 73 GLN A C 1
ATOM 592 O O . GLN A 1 73 ? -8.945 20.109 22.078 1 81 73 GLN A O 1
ATOM 597 N N . VAL A 1 74 ? -9.656 19.156 20.125 1 82.81 74 VAL A N 1
ATOM 598 C CA . VAL A 1 74 ? -10.445 20.344 19.812 1 82.81 74 VAL A CA 1
ATOM 599 C C . VAL A 1 74 ? -11.781 20.297 20.547 1 82.81 74 VAL A C 1
ATOM 601 O O . VAL A 1 74 ? -12.656 19.5 20.203 1 82.81 74 VAL A O 1
ATOM 604 N N . ASP A 1 75 ? -11.852 20.984 21.656 1 76.81 75 ASP A N 1
ATOM 605 C CA . ASP A 1 75 ? -13.102 21.062 22.406 1 76.81 75 ASP A CA 1
ATOM 606 C C . ASP A 1 75 ? -14.078 22.031 21.75 1 76.81 75 ASP A C 1
ATOM 608 O O . ASP A 1 75 ? -15.203 21.656 21.422 1 76.81 75 ASP A O 1
ATOM 612 N N . SER A 1 76 ? -13.703 23.328 21.594 1 78 76 SER A N 1
ATOM 613 C CA . SER A 1 76 ? -14.469 24.359 20.891 1 78 76 SER A CA 1
ATOM 614 C C . SER A 1 76 ? -13.641 25.016 19.781 1 78 76 SER A C 1
ATOM 616 O O . SER A 1 76 ? -12.453 25.266 19.969 1 78 76 SER A O 1
ATOM 618 N N . VAL A 1 77 ? -14.312 25.094 18.672 1 76.69 77 VAL A N 1
ATOM 619 C CA . VAL A 1 77 ? -13.625 25.672 17.516 1 76.69 77 VAL A CA 1
ATOM 620 C C . VAL A 1 77 ? -13.125 27.078 17.859 1 76.69 77 VAL A C 1
ATOM 622 O O . VAL A 1 77 ? -12.016 27.453 17.484 1 76.69 77 VAL A O 1
ATOM 625 N N . GLU A 1 78 ? -13.93 27.781 18.578 1 72.12 78 GLU A N 1
ATOM 626 C CA . GLU A 1 78 ? -13.578 29.141 18.938 1 72.12 78 GLU A CA 1
ATOM 627 C C . GLU A 1 78 ? -12.344 29.188 19.828 1 72.12 78 GLU A C 1
ATOM 629 O O . GLU A 1 78 ? -11.438 29.984 19.625 1 72.12 78 GLU A O 1
ATOM 634 N N . GLU A 1 79 ? -12.328 28.297 20.781 1 75.75 79 GLU A N 1
ATOM 635 C CA . GLU A 1 79 ? -11.188 28.25 21.703 1 75.75 79 GLU A CA 1
ATOM 636 C C . GLU A 1 79 ? -9.93 27.75 21 1 75.75 79 GLU A C 1
ATOM 638 O O . GLU A 1 79 ? -8.836 28.25 21.234 1 75.75 79 GLU A O 1
ATOM 643 N N . TYR A 1 80 ? -10.156 26.844 20.141 1 82.25 80 TYR A N 1
ATOM 644 C CA . TYR A 1 80 ? -9.031 26.281 19.406 1 82.25 80 TYR A CA 1
ATOM 645 C C . TYR A 1 80 ? -8.414 27.312 18.469 1 82.25 80 TYR A C 1
ATOM 647 O O . TYR A 1 80 ? -7.191 27.453 18.406 1 82.25 80 TYR A O 1
ATOM 655 N N . MET A 1 81 ? -9.188 28.047 17.875 1 77.44 81 MET A N 1
ATOM 656 C CA . MET A 1 81 ? -8.711 29 16.875 1 77.44 81 MET A CA 1
ATOM 657 C C . MET A 1 81 ? -8.234 30.281 17.547 1 77.44 81 MET A C 1
ATOM 659 O O . MET A 1 81 ? -7.547 31.094 16.906 1 77.44 81 MET A O 1
ATOM 663 N N . GLY A 1 82 ? -8.664 30.484 18.75 1 77.25 82 GLY A N 1
ATOM 664 C CA . GLY A 1 82 ? -8.203 31.641 19.484 1 77.25 82 GLY A CA 1
ATOM 665 C C . GLY A 1 82 ? -6.762 31.531 19.938 1 77.25 82 GLY A C 1
ATOM 666 O O . GLY A 1 82 ? -6.164 32.5 20.391 1 77.25 82 GLY A O 1
ATOM 667 N N . ASN A 1 83 ? -6.211 30.328 19.797 1 80.62 83 ASN A N 1
ATOM 668 C CA . ASN A 1 83 ? -4.809 30.078 20.109 1 80.62 83 ASN A CA 1
ATOM 669 C C . ASN A 1 83 ? -3.924 30.219 18.859 1 80.62 83 ASN A C 1
ATOM 671 O O . ASN A 1 83 ? -4.059 29.453 17.906 1 80.62 83 ASN A O 1
ATOM 675 N N . PRO A 1 84 ? -3.1 31.203 18.906 1 81.88 84 PRO A N 1
ATOM 676 C CA . PRO A 1 84 ? -2.275 31.453 17.719 1 81.88 84 PRO A CA 1
ATOM 677 C C . PRO A 1 84 ? -1.425 30.234 17.328 1 81.88 84 PRO A C 1
ATOM 679 O O . PRO A 1 84 ? -1.118 30.047 16.156 1 81.88 84 PRO A O 1
ATOM 682 N N . LEU A 1 85 ? -1.005 29.453 18.312 1 85.25 85 LEU A N 1
ATOM 683 C CA . LEU A 1 85 ? -0.214 28.266 18 1 85.25 85 LEU A CA 1
ATOM 684 C C . LEU A 1 85 ? -1.033 27.25 17.203 1 85.25 85 LEU A C 1
ATOM 686 O O . LEU A 1 85 ? -0.51 26.594 16.312 1 85.25 85 LEU A O 1
ATOM 690 N N . ASN A 1 86 ? -2.264 27.141 17.609 1 86.38 86 ASN A N 1
ATOM 691 C CA . ASN A 1 86 ? -3.143 26.219 16.891 1 86.38 86 ASN A CA 1
ATOM 692 C C . ASN A 1 86 ? -3.406 26.719 15.461 1 86.38 86 ASN A C 1
ATOM 694 O O . ASN A 1 86 ? -3.492 25.906 14.531 1 86.38 86 ASN A O 1
ATOM 698 N N . VAL A 1 87 ? -3.578 28.031 15.297 1 83.5 87 VAL A N 1
ATOM 699 C CA . VAL A 1 87 ? -3.803 28.609 13.969 1 83.5 87 VAL A CA 1
ATOM 700 C C . VAL A 1 87 ? -2.576 28.375 13.094 1 83.5 87 VAL A C 1
ATOM 702 O O . VAL A 1 87 ? -2.701 27.938 11.945 1 83.5 87 VAL A O 1
ATOM 705 N N . PHE A 1 88 ? -1.442 28.609 13.648 1 86.69 88 PHE A N 1
ATOM 706 C CA . PHE A 1 88 ? -0.206 28.297 12.93 1 86.69 88 PHE A CA 1
ATOM 707 C C . PHE A 1 88 ? -0.148 26.828 12.555 1 86.69 88 PHE A C 1
ATOM 709 O O . PHE A 1 88 ? 0.207 26.484 11.422 1 86.69 88 PHE A O 1
ATOM 716 N N . GLY A 1 89 ? -0.479 26 13.477 1 88.12 89 GLY A N 1
ATOM 717 C CA . GLY A 1 89 ? -0.413 24.562 13.266 1 88.12 89 GLY A CA 1
ATOM 718 C C . GLY A 1 89 ? -1.29 24.078 12.125 1 88.12 89 GLY A C 1
ATOM 719 O O . GLY A 1 89 ? -0.851 23.281 11.289 1 88.12 89 GLY A O 1
ATOM 720 N N . ILE A 1 90 ? -2.52 24.5 12.117 1 88.88 90 ILE A N 1
ATOM 721 C CA . ILE A 1 90 ? -3.441 24.016 11.094 1 88.88 90 ILE A CA 1
ATOM 722 C C . ILE A 1 90 ? -3.012 24.547 9.727 1 88.88 90 ILE A C 1
ATOM 724 O O . ILE A 1 90 ? -3.098 23.828 8.727 1 88.88 90 ILE A O 1
ATOM 728 N N . LEU A 1 91 ? -2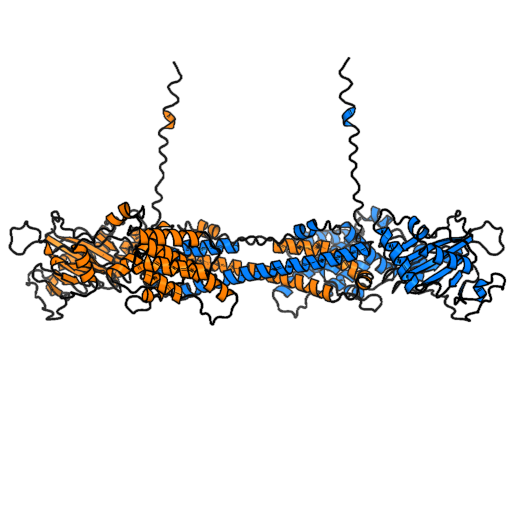.609 25.812 9.664 1 87.94 91 LEU A N 1
ATOM 729 C CA . LEU A 1 91 ? -2.16 26.375 8.398 1 87.94 91 LEU A CA 1
ATOM 730 C C . LEU A 1 91 ? -0.897 25.672 7.906 1 87.94 91 LEU A C 1
ATOM 732 O O . LEU A 1 91 ? -0.727 25.453 6.707 1 87.94 91 LEU A O 1
ATOM 736 N N . LYS A 1 92 ? -0.099 25.359 8.812 1 89.06 92 LYS A N 1
ATOM 737 C CA . LYS A 1 92 ? 1.104 24.609 8.461 1 89.06 92 LYS A CA 1
ATOM 738 C C . LYS A 1 92 ? 0.75 23.234 7.887 1 89.06 92 LYS A C 1
ATOM 740 O O . LYS A 1 92 ? 1.367 22.781 6.922 1 89.06 92 LYS A O 1
ATOM 745 N N . ARG A 1 93 ? -0.162 22.547 8.5 1 90.44 93 ARG A N 1
ATOM 746 C CA . ARG A 1 93 ? -0.549 21.219 8.031 1 90.44 93 ARG A CA 1
ATOM 747 C C . ARG A 1 93 ? -1.08 21.281 6.602 1 90.44 93 ARG A C 1
ATOM 749 O O . ARG A 1 93 ? -0.759 20.422 5.777 1 90.44 93 ARG A O 1
ATOM 756 N N . PHE A 1 94 ? -1.807 22.312 6.297 1 88.44 94 PHE A N 1
ATOM 757 C CA . PHE A 1 94 ? -2.336 22.422 4.941 1 88.44 94 PHE A CA 1
ATOM 758 C C . PHE A 1 94 ? -1.239 22.828 3.965 1 88.44 94 PHE A C 1
ATOM 760 O O . PHE A 1 94 ? -1.313 22.516 2.775 1 88.44 94 PHE A O 1
ATOM 767 N N . GLU A 1 95 ? -0.284 23.5 4.48 1 87.44 95 GLU A N 1
ATOM 768 C CA . GLU A 1 95 ? 0.797 23.953 3.611 1 87.44 95 GLU A CA 1
ATOM 769 C C . GLU A 1 95 ? 1.756 22.812 3.283 1 87.44 95 GLU A C 1
ATOM 771 O O . GLU A 1 95 ? 2.211 22.688 2.146 1 87.44 95 GLU A O 1
ATOM 776 N N . SER A 1 96 ? 2.039 21.984 4.23 1 88.06 96 SER A N 1
ATOM 777 C CA . SER A 1 96 ? 3.148 21.062 3.996 1 88.06 96 SER A CA 1
ATOM 778 C C . SER A 1 96 ? 2.762 19.625 4.34 1 88.06 96 SER A C 1
ATOM 780 O O . SER A 1 96 ? 3.111 18.688 3.613 1 88.06 96 SER A O 1
ATOM 782 N N . VAL A 1 97 ? 2.014 19.422 5.375 1 88.06 97 VAL A N 1
ATOM 783 C CA . VAL A 1 97 ? 1.78 18.062 5.867 1 88.06 97 VAL A CA 1
ATOM 784 C C . VAL A 1 97 ? 0.848 17.312 4.914 1 88.06 97 VAL A C 1
ATOM 786 O O . VAL A 1 97 ? 1.16 16.219 4.469 1 88.06 97 VAL A O 1
ATOM 789 N N . TRP A 1 98 ? -0.276 17.922 4.582 1 87.94 98 TRP A N 1
ATOM 790 C CA . TRP A 1 98 ? -1.255 17.25 3.734 1 87.94 98 TRP A CA 1
ATOM 791 C C . TRP A 1 98 ? -0.695 17.016 2.334 1 87.94 98 TRP A C 1
ATOM 793 O O . TRP A 1 98 ? -0.812 15.922 1.786 1 87.94 98 TRP A O 1
ATOM 803 N N . PRO A 1 99 ? -0.027 18.094 1.73 1 85.75 99 PRO A N 1
ATOM 804 C CA . PRO A 1 99 ? 0.612 17.812 0.443 1 85.75 99 PRO A CA 1
ATOM 805 C C . PRO A 1 99 ? 1.674 16.719 0.539 1 85.75 99 PRO A C 1
ATOM 807 O O . PRO A 1 99 ? 1.821 15.906 -0.385 1 85.75 99 PRO A O 1
ATOM 810 N N . GLY A 1 100 ? 2.432 16.688 1.586 1 87.06 100 GLY A N 1
ATOM 811 C CA . GLY A 1 100 ? 3.402 15.625 1.795 1 87.06 100 GLY A CA 1
ATOM 812 C C . GLY A 1 100 ? 2.773 14.25 1.885 1 87.06 100 GLY A C 1
ATOM 813 O O . GLY A 1 100 ? 3.297 13.281 1.325 1 87.06 100 GLY A O 1
ATOM 814 N N . LEU A 1 101 ? 1.689 14.195 2.586 1 89.12 101 LEU A N 1
ATOM 815 C CA . LEU A 1 101 ? 0.963 12.938 2.719 1 89.12 101 LEU A CA 1
ATOM 816 C C . LEU A 1 101 ? 0.419 12.477 1.369 1 89.12 101 LEU A C 1
ATOM 818 O O . LEU A 1 101 ? 0.446 11.281 1.057 1 89.12 101 LEU A O 1
ATOM 822 N N . GLU A 1 102 ? -0.047 13.406 0.624 1 85.81 102 GLU A N 1
ATOM 823 C CA . GLU A 1 102 ? -0.536 13.07 -0.712 1 85.81 102 GLU A CA 1
ATOM 824 C C . GLU A 1 102 ? 0.583 12.523 -1.589 1 85.81 102 GLU A C 1
ATOM 826 O O . GLU A 1 102 ? 0.379 11.562 -2.332 1 85.81 102 GLU A O 1
ATOM 831 N N . GLN A 1 103 ? 1.702 13.148 -1.489 1 85.19 103 GLN A N 1
ATOM 832 C CA . GLN A 1 103 ? 2.846 12.688 -2.266 1 85.19 103 GLN A CA 1
ATOM 833 C C . GLN A 1 103 ? 3.266 11.281 -1.84 1 85.19 103 GLN A C 1
ATOM 835 O O . GLN A 1 103 ? 3.561 10.438 -2.686 1 85.19 103 GLN A O 1
ATOM 840 N N . LYS A 1 104 ? 3.264 11.078 -0.572 1 86.38 104 LYS A N 1
ATOM 841 C CA . LYS A 1 104 ? 3.627 9.758 -0.061 1 86.38 104 LYS A CA 1
ATOM 842 C C . LYS A 1 104 ? 2.611 8.703 -0.49 1 86.38 104 LYS A C 1
ATOM 844 O O . LYS A 1 104 ? 2.984 7.586 -0.849 1 86.38 104 LYS A O 1
ATOM 849 N N . ALA A 1 105 ? 1.384 9.086 -0.424 1 84.19 105 ALA A N 1
ATOM 850 C CA . ALA A 1 105 ? 0.311 8.164 -0.786 1 84.19 105 ALA A CA 1
ATOM 851 C C . ALA A 1 105 ? 0.354 7.828 -2.273 1 84.19 105 ALA A C 1
ATOM 853 O O . ALA A 1 105 ? 0.067 6.695 -2.67 1 84.19 105 ALA A O 1
ATOM 854 N N . ASN A 1 106 ? 0.773 8.797 -3.074 1 79.94 106 ASN A N 1
ATOM 855 C CA . ASN A 1 106 ? 0.741 8.602 -4.52 1 79.94 106 ASN A CA 1
ATOM 856 C C . ASN A 1 106 ? 2.092 8.133 -5.051 1 79.94 106 ASN A C 1
ATOM 858 O O . ASN A 1 106 ? 2.268 7.973 -6.262 1 79.94 106 ASN A O 1
ATOM 862 N N . ALA A 1 107 ? 3.006 8.055 -4.109 1 77.38 107 ALA A N 1
ATOM 863 C CA . ALA A 1 107 ? 4.301 7.539 -4.555 1 77.38 107 ALA A CA 1
ATOM 864 C C . ALA A 1 107 ? 4.156 6.148 -5.164 1 77.38 107 ALA A C 1
ATOM 866 O O . ALA A 1 107 ? 3.477 5.285 -4.605 1 77.38 107 ALA A O 1
ATOM 867 N N . THR A 1 108 ? 4.363 6.07 -6.398 1 68.69 108 THR A N 1
ATOM 868 C CA . THR A 1 108 ? 4.184 4.828 -7.148 1 68.69 108 THR A CA 1
ATOM 869 C C . THR A 1 108 ? 5.211 3.785 -6.719 1 68.69 108 THR A C 1
ATOM 871 O O . THR A 1 108 ? 6.418 4.047 -6.742 1 68.69 108 THR A O 1
ATOM 874 N N . LEU A 1 109 ? 4.672 2.885 -5.988 1 75.06 109 LEU A N 1
ATOM 875 C CA . LEU A 1 109 ? 5.496 1.709 -5.734 1 75.06 109 LEU A CA 1
ATOM 876 C C . LEU A 1 109 ? 5.34 0.685 -6.852 1 75.06 109 LEU A C 1
ATOM 878 O O . LEU A 1 109 ? 4.262 0.111 -7.027 1 75.06 109 LEU A O 1
ATOM 882 N N . GLU A 1 110 ? 6.066 0.889 -7.922 1 65.38 110 GLU A N 1
ATOM 883 C CA . GLU A 1 110 ? 5.91 -0.014 -9.055 1 65.38 110 GLU A CA 1
ATOM 884 C C . GLU A 1 110 ? 6.574 -1.36 -8.789 1 65.38 110 GLU A C 1
ATOM 886 O O . GLU A 1 110 ? 7.672 -1.417 -8.234 1 65.38 110 GLU A O 1
ATOM 891 N N . MET A 1 111 ? 5.762 -2.387 -8.766 1 62.19 111 MET A N 1
ATOM 892 C CA . MET A 1 111 ? 6.266 -3.756 -8.82 1 62.19 111 MET A CA 1
ATOM 893 C C . MET A 1 111 ? 6.336 -4.254 -10.258 1 62.19 111 MET A C 1
ATOM 895 O O . MET A 1 111 ? 5.305 -4.395 -10.922 1 62.19 111 MET A O 1
ATOM 899 N N . VAL A 1 112 ? 7.422 -3.947 -10.984 1 60.09 112 VAL A N 1
ATOM 900 C CA . VAL A 1 112 ? 7.465 -4.48 -12.344 1 60.09 112 VAL A CA 1
ATOM 901 C C . VAL A 1 112 ? 8.172 -5.836 -12.344 1 60.09 112 VAL A C 1
ATOM 903 O O . VAL A 1 112 ? 9.383 -5.91 -12.148 1 60.09 112 VAL A O 1
ATOM 906 N N . PHE A 1 113 ? 7.379 -6.863 -12.266 1 61.94 113 PHE A N 1
ATOM 907 C CA . PHE A 1 113 ? 7.922 -8.203 -12.422 1 61.94 113 PHE A CA 1
ATOM 908 C C . PHE A 1 113 ? 8.727 -8.32 -13.719 1 61.94 113 PHE A C 1
ATOM 910 O O . PHE A 1 113 ? 9.742 -9.008 -13.766 1 61.94 113 PHE A O 1
ATOM 917 N N . GLY A 1 114 ? 8.203 -7.547 -14.719 1 56.78 114 GLY A N 1
ATOM 918 C CA . GLY A 1 114 ? 8.789 -7.688 -16.047 1 56.78 114 GLY A CA 1
ATOM 919 C C . GLY A 1 114 ? 10.242 -7.254 -16.094 1 56.78 114 GLY A C 1
ATOM 920 O O . GLY A 1 114 ? 11.062 -7.906 -16.734 1 56.78 114 GLY A O 1
ATOM 921 N N . GLU A 1 115 ? 10.438 -6.168 -15.375 1 57.34 115 GLU A N 1
ATOM 922 C CA . GLU A 1 115 ? 11.82 -5.699 -15.453 1 57.34 115 GLU A CA 1
ATOM 923 C C . GLU A 1 115 ? 12.789 -6.707 -14.844 1 57.34 115 GLU A C 1
ATOM 925 O O . GLU A 1 115 ? 13.883 -6.926 -15.367 1 57.34 115 GLU A O 1
ATOM 930 N N . ARG A 1 116 ? 12.328 -7.363 -13.875 1 57.78 116 ARG A N 1
ATOM 931 C CA . ARG A 1 116 ? 13.18 -8.367 -13.242 1 57.78 116 ARG A CA 1
ATOM 932 C C . ARG A 1 116 ? 13.305 -9.609 -14.125 1 57.78 116 ARG A C 1
ATOM 934 O O . ARG A 1 116 ? 14.352 -10.25 -14.156 1 57.78 116 ARG A O 1
ATOM 941 N N . LEU A 1 117 ? 12.164 -9.773 -14.883 1 60.09 117 LEU A N 1
ATOM 942 C CA . LEU A 1 117 ? 12.148 -10.961 -15.719 1 60.09 117 LEU A CA 1
ATOM 943 C C . LEU A 1 117 ? 12.836 -10.695 -17.062 1 60.09 117 LEU A C 1
ATOM 945 O O . LEU A 1 117 ? 13.391 -11.617 -17.672 1 60.09 117 LEU A O 1
ATOM 949 N N . SER A 1 118 ? 12.703 -9.438 -17.531 1 53.84 118 SER A N 1
ATOM 950 C CA . SER A 1 118 ? 13.32 -9.102 -18.812 1 53.84 118 SER A CA 1
ATOM 951 C C . SER A 1 118 ? 14.844 -9.219 -18.734 1 53.84 118 SER A C 1
ATOM 953 O O . SER A 1 118 ? 15.492 -9.578 -19.703 1 53.84 118 SER A O 1
ATOM 955 N N . ASP A 1 119 ? 15.391 -8.828 -17.625 1 51.03 119 ASP A N 1
ATOM 956 C CA . ASP A 1 119 ? 16.844 -8.852 -17.531 1 51.03 119 ASP A CA 1
ATOM 957 C C . ASP A 1 119 ? 17.391 -10.258 -17.734 1 51.03 119 ASP A C 1
ATOM 959 O O . ASP A 1 119 ? 18.516 -10.438 -18.219 1 51.03 119 ASP A O 1
ATOM 963 N N . ARG A 1 120 ? 16.641 -11.25 -17.5 1 51.59 120 ARG A N 1
ATOM 964 C CA . ARG A 1 120 ? 17.266 -12.57 -17.547 1 51.59 120 ARG A CA 1
ATOM 965 C C . ARG A 1 120 ? 16.828 -13.344 -18.781 1 51.59 120 ARG A C 1
ATOM 967 O O . ARG A 1 120 ? 17.094 -14.539 -18.906 1 51.59 120 ARG A O 1
ATOM 974 N N . GLN A 1 121 ? 16.359 -12.594 -19.781 1 52 121 GLN A N 1
ATOM 975 C CA . GLN A 1 121 ? 16.031 -13.297 -21.016 1 52 121 GLN A CA 1
ATOM 976 C C . GLN A 1 121 ? 15.164 -14.523 -20.734 1 52 121 GLN A C 1
ATOM 978 O O . GLN A 1 121 ? 15.375 -15.578 -21.328 1 52 121 GLN A O 1
ATOM 983 N N . LEU A 1 122 ? 14.555 -14.406 -19.578 1 58.12 122 LEU A N 1
ATOM 984 C CA . LEU A 1 122 ? 13.875 -15.648 -19.234 1 58.12 122 LEU A CA 1
ATOM 985 C C . LEU A 1 122 ? 12.539 -15.758 -19.953 1 58.12 122 LEU A C 1
ATOM 987 O O . LEU A 1 122 ? 11.789 -14.781 -20.031 1 58.12 122 LEU A O 1
ATOM 991 N N . THR A 1 123 ? 12.477 -16.766 -20.719 1 64.81 123 THR A N 1
ATOM 992 C CA . THR A 1 123 ? 11.242 -17.094 -21.422 1 64.81 123 THR A CA 1
ATOM 993 C C . THR A 1 123 ? 10.18 -17.594 -20.453 1 64.81 123 THR A C 1
ATOM 995 O O . THR A 1 123 ? 10.453 -18.469 -19.625 1 64.81 123 THR A O 1
ATOM 998 N N . LEU A 1 124 ? 9.133 -16.922 -20.344 1 77 124 LEU A N 1
ATOM 999 C CA . LEU A 1 124 ? 7.996 -17.281 -19.516 1 77 124 LEU A CA 1
ATOM 1000 C C . LEU A 1 124 ? 7.074 -18.25 -20.25 1 77 124 LEU A C 1
ATOM 1002 O O . LEU A 1 124 ? 7.031 -18.25 -21.484 1 77 124 LEU A O 1
ATOM 1006 N N . PRO A 1 125 ? 6.488 -19.109 -19.453 1 82.5 125 PRO A N 1
ATOM 1007 C CA . PRO A 1 125 ? 5.551 -20.031 -20.094 1 82.5 125 PRO A CA 1
ATOM 1008 C C . PRO A 1 125 ? 4.383 -19.312 -20.766 1 82.5 125 PRO A C 1
ATOM 1010 O O . PRO A 1 125 ? 3.965 -18.234 -20.312 1 82.5 125 PRO A O 1
ATOM 1013 N N . SER A 1 126 ? 3.986 -19.844 -21.844 1 82.19 126 SER A N 1
ATOM 1014 C CA . SER A 1 126 ? 2.852 -19.297 -22.578 1 82.19 126 SER A CA 1
ATOM 1015 C C . SER A 1 126 ? 1.543 -19.953 -22.141 1 82.19 126 SER A C 1
ATOM 1017 O O . SER A 1 126 ? 1.548 -20.891 -21.344 1 82.19 126 SER A O 1
ATOM 1019 N N . GLU A 1 127 ? 0.524 -19.422 -22.672 1 86.31 127 GLU A N 1
ATOM 1020 C CA . GLU A 1 127 ? -0.792 -20 -22.422 1 86.31 127 GLU A CA 1
ATOM 1021 C C . GLU A 1 127 ? -0.886 -21.422 -22.984 1 86.31 127 GLU A C 1
ATOM 1023 O O . GLU A 1 127 ? -1.555 -22.281 -22.422 1 86.31 127 GLU A O 1
ATOM 1028 N N . GLU A 1 128 ? -0.184 -21.609 -24 1 84.75 128 GLU A N 1
ATOM 1029 C CA . GLU A 1 128 ? -0.17 -22.922 -24.609 1 84.75 128 GLU A CA 1
ATOM 1030 C C . GLU A 1 128 ? 0.508 -23.953 -23.703 1 84.75 128 GLU A C 1
ATOM 1032 O O . GLU A 1 128 ? 0.085 -25.109 -23.625 1 84.75 128 GLU A O 1
ATOM 1037 N N . ASP A 1 129 ? 1.529 -23.484 -23.062 1 83.06 129 ASP A N 1
ATOM 1038 C CA . ASP A 1 129 ? 2.213 -24.359 -22.125 1 83.06 129 ASP A CA 1
ATOM 1039 C C . ASP A 1 129 ? 1.28 -24.781 -20.984 1 83.06 129 ASP A C 1
ATOM 1041 O O . ASP A 1 129 ? 1.277 -25.953 -20.578 1 83.06 129 ASP A O 1
ATOM 1045 N N . TYR A 1 130 ? 0.602 -23.875 -20.656 1 87.31 130 TYR A N 1
ATOM 1046 C CA . TYR A 1 130 ? -0.361 -24.156 -19.594 1 87.31 130 TYR A CA 1
ATOM 1047 C C . TYR A 1 130 ? -1.431 -25.125 -20.078 1 87.31 130 TYR A C 1
ATOM 1049 O O . TYR A 1 130 ? -1.725 -26.125 -19.391 1 87.31 130 TYR A O 1
ATOM 1057 N N . GLU A 1 131 ? -2.006 -24.891 -21.172 1 87.06 131 GLU A N 1
ATOM 1058 C CA . GLU A 1 131 ? -3.043 -25.75 -21.719 1 87.06 131 GLU A CA 1
ATOM 1059 C C . GLU A 1 131 ? -2.516 -27.172 -21.953 1 87.06 131 GLU A C 1
ATOM 1061 O O . GLU A 1 131 ? -3.225 -28.141 -21.719 1 87.06 131 GLU A O 1
ATOM 1066 N N . GLU A 1 132 ? -1.274 -27.203 -22.344 1 84.31 132 GLU A N 1
ATOM 1067 C CA . GLU A 1 132 ? -0.666 -28.5 -22.578 1 84.31 132 GLU A CA 1
ATOM 1068 C C . GLU A 1 132 ? -0.513 -29.281 -21.266 1 84.31 132 GLU A C 1
ATOM 1070 O O . GLU A 1 132 ? -0.69 -30.5 -21.234 1 84.31 132 GLU A O 1
ATOM 1075 N N . SER A 1 133 ? -0.166 -28.609 -20.266 1 86.75 133 SER A N 1
ATOM 1076 C CA . SER A 1 133 ? -0.021 -29.281 -18.969 1 86.75 133 SER A CA 1
ATOM 1077 C C . SER A 1 133 ? -1.363 -29.797 -18.469 1 86.75 133 SER A C 1
ATOM 1079 O O . SER A 1 133 ? -1.437 -30.859 -17.859 1 86.75 133 SER A O 1
ATOM 1081 N N . LEU A 1 134 ? -2.35 -29.016 -18.688 1 88.19 134 LEU A N 1
ATOM 1082 C CA . LEU A 1 134 ? -3.691 -29.422 -18.281 1 88.19 134 LEU A CA 1
ATOM 1083 C C . LEU A 1 134 ? -4.137 -30.641 -19.078 1 88.19 134 LEU A C 1
ATOM 1085 O O . LEU A 1 134 ? -4.656 -31.609 -18.516 1 88.19 134 LEU A O 1
ATOM 1089 N N . ASN A 1 135 ? -3.893 -30.594 -20.359 1 87.12 135 ASN A N 1
ATOM 1090 C CA . ASN A 1 135 ? -4.23 -31.734 -21.203 1 87.12 135 ASN A CA 1
ATOM 1091 C C . ASN A 1 135 ? -3.465 -33 -20.781 1 87.12 135 ASN A C 1
ATOM 1093 O O . ASN A 1 135 ? -4.012 -34.094 -20.812 1 87.12 135 ASN A O 1
ATOM 1097 N N . HIS A 1 136 ? -2.27 -32.719 -20.453 1 84.88 136 HIS A N 1
ATOM 1098 C CA . HIS A 1 136 ? -1.456 -33.844 -19.984 1 84.88 136 HIS A CA 1
ATOM 1099 C C . HIS A 1 136 ? -2.025 -34.438 -18.703 1 84.88 136 HIS A C 1
ATOM 1101 O O . HIS A 1 136 ? -2.1 -35.688 -18.578 1 84.88 136 HIS A O 1
ATOM 1107 N N . LEU A 1 137 ? -2.385 -33.656 -17.828 1 87.38 137 LEU A N 1
ATOM 1108 C CA . LEU A 1 137 ? -2.969 -34.125 -16.578 1 87.38 137 LEU A CA 1
ATOM 1109 C C . LEU A 1 137 ? -4.242 -34.938 -16.828 1 87.38 137 LEU A C 1
ATOM 1111 O O . LEU A 1 137 ? -4.434 -36 -16.266 1 87.38 137 LEU A O 1
ATOM 1115 N N . LEU A 1 138 ? -5.051 -34.406 -17.672 1 89.75 138 LEU A N 1
ATOM 1116 C CA . LEU A 1 138 ? -6.305 -35.094 -18 1 89.75 138 LEU A CA 1
ATOM 1117 C C . LEU A 1 138 ? -6.039 -36.406 -18.719 1 89.75 138 LEU A C 1
ATOM 1119 O O . LEU A 1 138 ? -6.766 -37.375 -18.531 1 89.75 138 LEU A O 1
ATOM 1123 N N . HIS A 1 139 ? -5.02 -36.375 -19.516 1 86.5 139 HIS A N 1
ATOM 1124 C CA . HIS A 1 139 ? -4.625 -37.594 -20.203 1 86.5 139 HIS A CA 1
ATOM 1125 C C . HIS A 1 139 ? -4.199 -38.688 -19.203 1 86.5 139 HIS A C 1
ATOM 1127 O O . HIS A 1 139 ? -4.633 -39.844 -19.297 1 86.5 139 HIS A O 1
ATOM 1133 N N . LEU A 1 140 ? -3.402 -38.281 -18.312 1 87.56 140 LEU A N 1
ATOM 1134 C CA . LEU A 1 140 ? -2.957 -39.219 -17.281 1 87.56 140 LEU A CA 1
ATOM 1135 C C . LEU A 1 140 ? -4.137 -39.75 -16.469 1 87.56 140 LEU A C 1
ATOM 1137 O O . LEU A 1 140 ? -4.199 -40.938 -16.125 1 87.56 140 LEU A O 1
ATOM 1141 N N . GLN A 1 141 ? -5 -38.844 -16.141 1 90 141 GLN A N 1
ATOM 1142 C CA . GLN A 1 141 ? -6.188 -39.25 -15.398 1 90 141 GLN A CA 1
ATOM 1143 C C . GLN A 1 141 ? -7 -40.281 -16.156 1 90 141 GLN A C 1
ATOM 1145 O O . GLN A 1 141 ? -7.473 -41.281 -15.57 1 90 141 GLN A O 1
ATOM 1150 N N . SER A 1 142 ? -7.145 -40.094 -17.406 1 88.5 142 SER A N 1
ATOM 1151 C CA . SER A 1 142 ? -7.926 -41 -18.25 1 88.5 142 SER A CA 1
ATOM 1152 C C . SER A 1 142 ? -7.246 -42.375 -18.375 1 88.5 142 SER A C 1
ATOM 1154 O O . SER A 1 142 ? -7.883 -43.406 -18.203 1 88.5 142 SER A O 1
ATOM 1156 N N . VAL A 1 143 ? -5.965 -42.344 -18.656 1 86 143 VAL A N 1
ATOM 1157 C CA . VAL A 1 143 ? -5.219 -43.562 -18.906 1 86 143 VAL A CA 1
ATOM 1158 C C . VAL A 1 143 ? -5.184 -44.406 -17.625 1 86 143 VAL A C 1
ATOM 1160 O O . VAL A 1 143 ? -5.445 -45.625 -17.656 1 86 143 VAL A O 1
ATOM 1163 N N . TYR A 1 144 ? -4.965 -43.812 -16.516 1 88.94 144 TYR A N 1
ATOM 1164 C CA . TYR A 1 144 ? -4.766 -44.562 -15.281 1 88.94 144 TYR A CA 1
ATOM 1165 C C . TYR A 1 144 ? -6.027 -44.531 -14.43 1 88.94 144 TYR A C 1
ATOM 1167 O O . TYR A 1 144 ? -6.035 -45.094 -13.32 1 88.94 144 TYR A O 1
ATOM 1175 N N . GLU A 1 145 ? -7.074 -43.906 -14.938 1 89.62 145 GLU A N 1
ATOM 1176 C CA . GLU A 1 145 ? -8.359 -43.844 -14.242 1 89.62 145 GLU A CA 1
ATOM 1177 C C . GLU A 1 145 ? -8.188 -43.312 -12.82 1 89.62 145 GLU A C 1
ATOM 1179 O O . GLU A 1 145 ? -8.664 -43.938 -11.867 1 89.62 145 GLU A O 1
ATOM 1184 N N . LEU A 1 146 ? -7.562 -42.25 -12.758 1 91.56 146 LEU A N 1
ATOM 1185 C CA . LEU A 1 146 ? -7.301 -41.625 -11.461 1 91.56 146 LEU A CA 1
ATOM 1186 C C . LEU A 1 146 ? -8.531 -40.875 -10.961 1 91.56 146 LEU A C 1
ATOM 1188 O O . LEU A 1 146 ? -9.266 -40.281 -11.75 1 91.56 146 LEU A O 1
ATOM 1192 N N . ASP A 1 147 ? -8.641 -40.875 -9.664 1 92.88 147 ASP A N 1
ATOM 1193 C CA . ASP A 1 147 ? -9.773 -40.188 -9.031 1 92.88 147 ASP A CA 1
ATOM 1194 C C . ASP A 1 147 ? -9.539 -38.688 -8.945 1 92.88 147 ASP A C 1
ATOM 1196 O O . ASP A 1 147 ? -8.469 -38.25 -8.516 1 92.88 147 ASP A O 1
ATOM 1200 N N . SER A 1 148 ? -10.547 -37.969 -9.383 1 94.25 148 SER A N 1
ATOM 1201 C CA . SER A 1 148 ? -10.438 -36.5 -9.391 1 94.25 148 SER A CA 1
ATOM 1202 C C . SER A 1 148 ? -10.242 -35.969 -7.98 1 94.25 148 SER A C 1
ATOM 1204 O O . SER A 1 148 ? -9.461 -35.031 -7.77 1 94.25 148 SER A O 1
ATOM 1206 N N . ASN A 1 149 ? -10.93 -36.469 -7.035 1 93.69 149 ASN A N 1
ATOM 1207 C CA . ASN A 1 149 ? -10.805 -36 -5.66 1 93.69 149 ASN A CA 1
ATOM 1208 C C . ASN A 1 149 ? -9.398 -36.25 -5.109 1 93.69 149 ASN A C 1
ATOM 1210 O O . ASN A 1 149 ? -8.82 -35.375 -4.465 1 93.69 149 ASN A O 1
ATOM 1214 N N . SER A 1 150 ? -8.906 -37.375 -5.336 1 93.12 150 SER A N 1
ATOM 1215 C CA . SER A 1 150 ? -7.543 -37.688 -4.902 1 93.12 150 SER A CA 1
ATOM 1216 C C . SER A 1 150 ? -6.531 -36.75 -5.555 1 93.12 150 SER A C 1
ATOM 1218 O O . SER A 1 150 ? -5.637 -36.219 -4.887 1 93.12 150 SER A O 1
ATOM 1220 N N . LEU A 1 151 ? -6.73 -36.594 -6.844 1 92.25 151 LEU A N 1
ATOM 1221 C CA . LEU A 1 151 ? -5.828 -35.688 -7.555 1 92.25 151 LEU A CA 1
ATOM 1222 C C . LEU A 1 151 ? -5.906 -34.281 -6.988 1 92.25 151 LEU A C 1
ATOM 1224 O O . LEU A 1 151 ? -4.883 -33.594 -6.836 1 92.25 151 LEU A O 1
ATOM 1228 N N . SER A 1 152 ? -7.102 -33.844 -6.695 1 93.69 152 SER A N 1
ATOM 1229 C CA . SER A 1 152 ? -7.301 -32.5 -6.176 1 93.69 152 SER A CA 1
ATOM 1230 C C . SER A 1 152 ? -6.633 -32.312 -4.816 1 93.69 152 SER A C 1
ATOM 1232 O O . SER A 1 152 ? -6.277 -31.203 -4.43 1 93.69 152 SER A O 1
ATOM 1234 N N . LEU A 1 153 ? -6.438 -33.375 -4.102 1 92.38 153 LEU A N 1
ATOM 1235 C CA . LEU A 1 153 ? -5.789 -33.344 -2.797 1 92.38 153 LEU A CA 1
ATOM 1236 C C . LEU A 1 153 ? -4.285 -33.562 -2.93 1 92.38 153 LEU A C 1
ATOM 1238 O O . LEU A 1 153 ? -3.566 -33.594 -1.928 1 92.38 153 LEU A O 1
ATOM 1242 N N . GLY A 1 154 ? -3.832 -33.781 -4.16 1 87.5 154 GLY A N 1
ATOM 1243 C CA . GLY A 1 154 ? -2.414 -33.969 -4.406 1 87.5 154 GLY A CA 1
ATOM 1244 C C . GLY A 1 154 ? -1.98 -35.438 -4.258 1 87.5 154 GLY A C 1
ATOM 1245 O O . GLY A 1 154 ? -0.804 -35.688 -4.02 1 87.5 154 GLY A O 1
ATOM 1246 N N . VAL A 1 155 ? -2.965 -36.25 -4.312 1 87.25 155 VAL A N 1
ATOM 1247 C CA . VAL A 1 155 ? -2.68 -37.688 -4.133 1 87.25 155 VAL A CA 1
ATOM 1248 C C . VAL A 1 155 ? -2.758 -38.406 -5.48 1 87.25 155 VAL A C 1
ATOM 1250 O O . VAL A 1 155 ? -3.746 -38.25 -6.207 1 87.25 155 VAL A O 1
ATOM 1253 N N . VAL A 1 156 ? -1.667 -39 -5.848 1 83.44 156 VAL A N 1
ATOM 1254 C CA . VAL A 1 156 ? -1.613 -39.781 -7.078 1 83.44 156 VAL A CA 1
ATOM 1255 C C . VAL A 1 156 ? -1.405 -41.25 -6.746 1 83.44 156 VAL A C 1
ATOM 1257 O O . VAL A 1 156 ? -0.375 -41.625 -6.184 1 83.44 156 VAL A O 1
ATOM 1260 N N . ASN A 1 157 ? -2.316 -42 -7.113 1 79.31 157 ASN A N 1
ATOM 1261 C CA . ASN A 1 157 ? -2.266 -43.438 -6.891 1 79.31 157 ASN A CA 1
ATOM 1262 C C . ASN A 1 157 ? -1.914 -43.781 -5.441 1 79.31 157 ASN A C 1
ATOM 1264 O O . ASN A 1 157 ? -1.033 -44.594 -5.184 1 79.31 157 ASN A O 1
ATOM 1268 N N . GLY A 1 158 ? -2.502 -42.969 -4.469 1 77.06 158 GLY A N 1
ATOM 1269 C CA . GLY A 1 158 ? -2.377 -43.25 -3.045 1 77.06 158 GLY A CA 1
ATOM 1270 C C . GLY A 1 158 ? -1.205 -42.531 -2.404 1 77.06 158 GLY A C 1
ATOM 1271 O O . GLY A 1 158 ? -1.044 -42.562 -1.183 1 77.06 158 GLY A O 1
ATOM 1272 N N . PHE A 1 159 ? -0.352 -41.906 -3.15 1 79.62 159 PHE A N 1
ATOM 1273 C CA . PHE A 1 159 ? 0.809 -41.188 -2.615 1 79.62 159 PHE A CA 1
ATOM 1274 C C . PHE A 1 159 ? 0.599 -39.688 -2.662 1 79.62 159 PHE A C 1
ATOM 1276 O O . PHE A 1 159 ? 0.169 -39.156 -3.682 1 79.62 159 PHE A O 1
ATOM 1283 N N . LYS A 1 160 ? 0.77 -39.125 -1.533 1 80.38 160 LYS A N 1
ATOM 1284 C CA . LYS A 1 160 ? 0.669 -37.688 -1.486 1 80.38 160 LYS A CA 1
ATOM 1285 C C . LYS A 1 160 ? 1.915 -37.031 -2.076 1 80.38 160 LYS A C 1
ATOM 1287 O O . LYS A 1 160 ? 2.992 -37.062 -1.48 1 80.38 160 LYS A O 1
ATOM 1292 N N . LEU A 1 161 ? 1.806 -36.5 -3.221 1 73.94 161 LEU A N 1
ATOM 1293 C CA . LEU A 1 161 ? 2.975 -36.031 -3.961 1 73.94 161 LEU A CA 1
ATOM 1294 C C . LEU A 1 161 ? 2.938 -34.5 -4.148 1 73.94 161 LEU A C 1
ATOM 1296 O O . LEU A 1 161 ? 3.951 -33.906 -4.484 1 73.94 161 LEU A O 1
ATOM 1300 N N . GLY A 1 162 ? 1.822 -33.969 -3.938 1 74.44 162 GLY A N 1
ATOM 1301 C CA . GLY A 1 162 ? 1.747 -32.531 -4.168 1 74.44 162 GLY A CA 1
ATOM 1302 C C . GLY A 1 162 ? 0.808 -31.812 -3.211 1 74.44 162 GLY A C 1
ATOM 1303 O O . GLY A 1 162 ? 0.314 -32.406 -2.256 1 74.44 162 GLY A O 1
ATOM 1304 N N . SER A 1 163 ? 0.717 -30.547 -3.494 1 78.62 163 SER A N 1
ATOM 1305 C CA . SER A 1 163 ? -0.181 -29.719 -2.695 1 78.62 163 SER A CA 1
ATOM 1306 C C . SER A 1 163 ? -1.62 -29.828 -3.189 1 78.62 163 SER A C 1
ATOM 1308 O O . SER A 1 163 ? -1.863 -30.266 -4.316 1 78.62 163 SER A O 1
ATOM 1310 N N . SER A 1 164 ? -2.496 -29.516 -2.246 1 86.88 164 SER A N 1
ATOM 1311 C CA . SER A 1 164 ? -3.91 -29.531 -2.602 1 86.88 164 SER A CA 1
ATOM 1312 C C . SER A 1 164 ? -4.246 -28.375 -3.551 1 86.88 164 SER A C 1
ATOM 1314 O O . SER A 1 164 ? -3.705 -27.281 -3.42 1 86.88 164 SER A O 1
ATOM 1316 N N . MET A 1 165 ? -5.051 -28.719 -4.484 1 88.69 165 MET A N 1
ATOM 1317 C CA . MET A 1 165 ? -5.527 -27.719 -5.43 1 88.69 165 MET A CA 1
ATOM 1318 C C . MET A 1 165 ? -6.609 -26.844 -4.801 1 88.69 165 MET A C 1
ATOM 1320 O O . MET A 1 165 ? -7.285 -27.266 -3.859 1 88.69 165 MET A O 1
ATOM 1324 N N . SER A 1 166 ? -6.734 -25.656 -5.297 1 89.25 166 SER A N 1
ATOM 1325 C CA . SER A 1 166 ? -7.816 -24.781 -4.875 1 89.25 166 SER A CA 1
ATOM 1326 C C . SER A 1 166 ? -9.117 -25.109 -5.598 1 89.25 166 SER A C 1
ATOM 1328 O O . SER A 1 166 ? -9.117 -25.891 -6.559 1 89.25 166 SER A O 1
ATOM 1330 N N . TRP A 1 167 ? -10.188 -24.531 -5.004 1 93.44 167 TRP A N 1
ATOM 1331 C CA . TRP A 1 167 ? -11.461 -24.75 -5.691 1 93.44 167 TRP A CA 1
ATOM 1332 C C . TRP A 1 167 ? -11.422 -24.172 -7.098 1 93.44 167 TRP A C 1
ATOM 1334 O O . TRP A 1 167 ? -12.008 -24.734 -8.031 1 93.44 167 TRP A O 1
ATOM 1344 N N . GLY A 1 168 ? -10.703 -23.109 -7.289 1 91.25 168 GLY A N 1
ATOM 1345 C CA . GLY A 1 168 ? -10.555 -22.5 -8.602 1 91.25 168 GLY A CA 1
ATOM 1346 C C . GLY A 1 168 ? -9.805 -23.375 -9.586 1 91.25 168 GLY A C 1
ATOM 1347 O O . GLY A 1 168 ? -10.156 -23.438 -10.766 1 91.25 168 GLY A O 1
ATOM 1348 N N . ASP A 1 169 ? -8.789 -24.031 -9.102 1 91.31 169 ASP A N 1
ATOM 1349 C CA . ASP A 1 169 ? -8.031 -24.969 -9.938 1 91.31 169 ASP A CA 1
ATOM 1350 C C . ASP A 1 169 ? -8.922 -26.094 -10.438 1 91.31 169 ASP A C 1
ATOM 1352 O O . ASP A 1 169 ? -8.906 -26.438 -11.617 1 91.31 169 ASP A O 1
ATOM 1356 N N . CYS A 1 170 ? -9.641 -26.609 -9.477 1 95.19 170 CYS A N 1
ATOM 1357 C CA . CYS A 1 170 ? -10.539 -27.703 -9.82 1 95.19 170 CYS A CA 1
ATOM 1358 C C . CYS A 1 170 ? -11.555 -27.25 -10.875 1 95.19 170 CYS A C 1
ATOM 1360 O O . CYS A 1 170 ? -11.867 -28.016 -11.789 1 95.19 170 CYS A O 1
ATOM 1362 N N . LEU A 1 171 ? -12.031 -26.062 -10.68 1 94.88 171 LEU A N 1
ATOM 1363 C CA . LEU A 1 171 ? -12.984 -25.516 -11.625 1 94.88 171 LEU A CA 1
ATOM 1364 C C . LEU A 1 171 ? -12.367 -25.391 -13.016 1 94.88 171 LEU A C 1
ATOM 1366 O O . LEU A 1 171 ? -13.016 -25.719 -14.016 1 94.88 171 LEU A O 1
ATOM 1370 N N . GLU A 1 172 ? -11.188 -25.031 -13.109 1 91.62 172 GLU A N 1
ATOM 1371 C CA . GLU A 1 172 ? -10.508 -24.875 -14.391 1 91.62 172 GLU A CA 1
ATOM 1372 C C . GLU A 1 172 ? -10.297 -26.234 -15.062 1 91.62 172 GLU A C 1
ATOM 1374 O O . GLU A 1 172 ? -10.477 -26.359 -16.281 1 91.62 172 GLU A O 1
ATOM 1379 N N . VAL A 1 173 ? -9.852 -27.156 -14.266 1 93.75 173 VAL A N 1
ATOM 1380 C CA . VAL A 1 173 ? -9.664 -28.5 -14.805 1 93.75 173 VAL A CA 1
ATOM 1381 C C . VAL A 1 173 ? -11 -29.047 -15.289 1 93.75 173 VAL A C 1
ATOM 1383 O O . VAL A 1 173 ? -11.07 -29.656 -16.359 1 93.75 173 VAL A O 1
ATOM 1386 N N . ALA A 1 174 ? -12.078 -28.781 -14.531 1 94.94 174 ALA A N 1
ATOM 1387 C CA . ALA A 1 174 ? -13.406 -29.266 -14.898 1 94.94 174 ALA A CA 1
ATOM 1388 C C . ALA A 1 174 ? -13.859 -28.672 -16.234 1 94.94 174 ALA A C 1
ATOM 1390 O O . ALA A 1 174 ? -14.445 -29.375 -17.062 1 94.94 174 ALA A O 1
ATOM 1391 N N . ARG A 1 175 ? -13.531 -27.5 -16.438 1 92.12 175 ARG A N 1
ATOM 1392 C CA . ARG A 1 175 ? -13.961 -26.797 -17.656 1 92.12 175 ARG A CA 1
ATOM 1393 C C . ARG A 1 175 ? -13.297 -27.406 -18.875 1 92.12 175 ARG A C 1
ATOM 1395 O O . ARG A 1 175 ? -13.836 -27.328 -19.984 1 92.12 175 ARG A O 1
ATOM 1402 N N . LYS A 1 176 ? -12.172 -28 -18.703 1 89.5 176 LYS A N 1
ATOM 1403 C CA . LYS A 1 176 ? -11.445 -28.578 -19.828 1 89.5 176 LYS A CA 1
ATOM 1404 C C . LYS A 1 176 ? -11.656 -30.094 -19.906 1 89.5 176 LYS A C 1
ATOM 1406 O O . LYS A 1 176 ? -11.125 -30.75 -20.797 1 89.5 176 LYS A O 1
ATOM 1411 N N . SER A 1 177 ? -12.422 -30.578 -18.953 1 90.5 177 SER A N 1
ATOM 1412 C CA . SER A 1 177 ? -12.688 -32 -18.906 1 90.5 177 SER A CA 1
ATOM 1413 C C . SER A 1 177 ? -14.023 -32.344 -19.562 1 90.5 177 SER A C 1
ATOM 1415 O O . SER A 1 177 ? -14.883 -31.484 -19.719 1 90.5 177 SER A O 1
ATOM 1417 N N . ASP A 1 178 ? -14.07 -33.562 -19.969 1 83.69 178 ASP A N 1
ATOM 1418 C CA . ASP A 1 178 ? -15.328 -34.031 -20.531 1 83.69 178 ASP A CA 1
ATOM 1419 C C . ASP A 1 178 ? -16.188 -34.688 -19.453 1 83.69 178 ASP A C 1
ATOM 1421 O O . ASP A 1 178 ? -15.688 -35.125 -18.422 1 83.69 178 ASP A O 1
ATOM 1425 N N . PHE A 1 179 ? -17.562 -34.656 -19.828 1 85.62 179 PHE A N 1
ATOM 1426 C CA . PHE A 1 179 ? -18.484 -35.375 -18.953 1 85.62 179 PHE A CA 1
ATOM 1427 C C . PHE A 1 179 ? -18.266 -36.875 -19.078 1 85.62 179 PHE A C 1
ATOM 1429 O O . PHE A 1 179 ? -18.062 -37.406 -20.172 1 85.62 179 PHE A O 1
ATOM 1436 N N . PRO A 1 180 ? -18.109 -37.594 -17.906 1 89.38 180 PRO A N 1
ATOM 1437 C CA . PRO A 1 180 ? -18.531 -37.281 -16.531 1 89.38 180 PRO A CA 1
ATOM 1438 C C . PRO A 1 180 ? -17.375 -36.844 -15.641 1 89.38 180 PRO A C 1
ATOM 1440 O O . PRO A 1 180 ? -17.594 -36.5 -14.477 1 89.38 180 PRO A O 1
ATOM 1443 N N . VAL A 1 181 ? -16.203 -37 -16.172 1 91.31 181 VAL A N 1
ATOM 1444 C CA . VAL A 1 181 ? -15.039 -36.656 -15.352 1 91.31 181 VAL A CA 1
ATOM 1445 C C . VAL A 1 181 ? -15.172 -35.25 -14.82 1 91.31 181 VAL A C 1
ATOM 1447 O O . VAL A 1 181 ? -14.836 -34.969 -13.656 1 91.31 181 VAL A O 1
ATOM 1450 N N . ALA A 1 182 ? -15.695 -34.375 -15.641 1 94.69 182 ALA A N 1
ATOM 1451 C CA . ALA A 1 182 ? -15.867 -32.969 -15.258 1 94.69 182 ALA A CA 1
ATOM 1452 C C . ALA A 1 182 ? -16.719 -32.844 -13.992 1 94.69 182 ALA A C 1
ATOM 1454 O O . ALA A 1 182 ? -16.453 -32 -13.141 1 94.69 182 ALA A O 1
ATOM 1455 N N . ARG A 1 183 ? -17.656 -33.656 -13.875 1 93.31 183 ARG A N 1
ATOM 1456 C CA . ARG A 1 183 ? -18.547 -33.625 -12.719 1 93.31 183 ARG A CA 1
ATOM 1457 C C . ARG A 1 183 ? -17.781 -33.938 -11.43 1 93.31 183 ARG A C 1
ATOM 1459 O O . ARG A 1 183 ? -18.016 -33.281 -10.406 1 93.31 183 ARG A O 1
ATOM 1466 N N . PHE A 1 184 ? -16.906 -34.875 -11.508 1 95.38 184 PHE A N 1
ATOM 1467 C CA . PHE A 1 184 ? -16.141 -35.219 -10.32 1 95.38 184 PHE A CA 1
ATOM 1468 C C . PHE A 1 184 ? -15.242 -34.062 -9.898 1 95.38 184 PHE A C 1
ATOM 1470 O O . PHE A 1 184 ? -15.07 -33.812 -8.703 1 95.38 184 PHE A O 1
ATOM 1477 N N . TRP A 1 185 ? -14.672 -33.375 -10.859 1 96.69 185 TRP A N 1
ATOM 1478 C CA . TRP A 1 185 ? -13.852 -32.219 -10.547 1 96.69 185 TRP A CA 1
ATOM 1479 C C . TRP A 1 185 ? -14.695 -31.094 -9.953 1 96.69 185 TRP A C 1
ATOM 1481 O O . TRP A 1 185 ? -14.258 -30.391 -9.039 1 96.69 185 TRP A O 1
ATOM 1491 N N . LEU A 1 186 ? -15.898 -30.922 -10.453 1 96.56 186 LEU A N 1
ATOM 1492 C CA . LEU A 1 186 ? -16.797 -29.906 -9.938 1 96.56 186 LEU A CA 1
ATOM 1493 C C . LEU A 1 186 ? -17.219 -30.219 -8.508 1 96.56 186 LEU A C 1
ATOM 1495 O O . LEU A 1 186 ? -17.328 -29.328 -7.672 1 96.56 186 LEU A O 1
ATOM 1499 N N . GLU A 1 187 ? -17.422 -31.469 -8.266 1 95.25 187 GLU A N 1
ATOM 1500 C CA . GLU A 1 187 ? -17.734 -31.875 -6.902 1 95.25 187 GLU A CA 1
ATOM 1501 C C . GLU A 1 187 ? -16.578 -31.609 -5.957 1 95.25 187 GLU A C 1
ATOM 1503 O O . GLU A 1 187 ? -16.781 -31.125 -4.84 1 95.25 187 GLU A O 1
ATOM 1508 N N . SER A 1 188 ? -15.391 -31.922 -6.445 1 96.06 188 SER A N 1
ATOM 1509 C CA . SER A 1 188 ? -14.203 -31.609 -5.648 1 96.06 188 SER A CA 1
ATOM 1510 C C . SER A 1 188 ? -14.078 -30.109 -5.406 1 96.06 188 SER A C 1
ATOM 1512 O O . SER A 1 188 ? -13.672 -29.688 -4.32 1 96.06 188 SER A O 1
ATOM 1514 N N . ALA A 1 189 ? -14.422 -29.312 -6.383 1 96.69 189 ALA A N 1
ATOM 1515 C CA . ALA A 1 189 ? -14.383 -27.859 -6.246 1 96.69 189 ALA A CA 1
ATOM 1516 C C . ALA A 1 189 ? -15.344 -27.391 -5.164 1 96.69 189 ALA A C 1
ATOM 1518 O O . ALA A 1 189 ? -14.992 -26.547 -4.34 1 96.69 189 ALA A O 1
ATOM 1519 N N . LEU A 1 190 ? -16.5 -27.938 -5.098 1 95.12 190 LEU A N 1
ATOM 1520 C CA . LEU A 1 190 ? -17.516 -27.562 -4.109 1 95.12 190 LEU A CA 1
ATOM 1521 C C . LEU A 1 190 ? -17.047 -27.906 -2.701 1 95.12 190 LEU A C 1
ATOM 1523 O O . LEU A 1 190 ? -17.281 -27.156 -1.759 1 95.12 190 LEU A O 1
ATOM 1527 N N . GLU A 1 191 ? -16.375 -29 -2.586 1 93.81 191 GLU A N 1
ATOM 1528 C CA . GLU A 1 191 ? -15.906 -29.469 -1.285 1 93.81 191 GLU A CA 1
ATOM 1529 C C . GLU A 1 191 ? -14.781 -28.578 -0.754 1 93.81 191 GLU A C 1
ATOM 1531 O O . GLU A 1 191 ? -14.57 -28.5 0.458 1 93.81 191 GLU A O 1
ATOM 1536 N N . LYS A 1 192 ? -14.133 -27.922 -1.619 1 93.81 192 LYS A N 1
ATOM 1537 C CA . LYS A 1 192 ? -12.961 -27.141 -1.222 1 93.81 192 LYS A CA 1
ATOM 1538 C C . LYS A 1 192 ? -13.344 -25.703 -0.905 1 93.81 192 LYS A C 1
ATOM 1540 O O . LYS A 1 192 ? -12.492 -24.906 -0.515 1 93.81 192 LYS A O 1
ATOM 1545 N N . LEU A 1 193 ? -14.586 -25.375 -1.024 1 93.31 193 LEU A N 1
ATOM 1546 C CA . LEU A 1 193 ? -15.055 -24.047 -0.627 1 93.31 193 LEU A CA 1
ATOM 1547 C C . LEU A 1 193 ? -15.023 -23.891 0.89 1 93.31 193 LEU A C 1
ATOM 1549 O O . LEU A 1 193 ? -15.164 -24.875 1.62 1 93.31 193 LEU A O 1
ATOM 1553 N N . PRO A 1 194 ? -14.789 -22.641 1.273 1 89.94 194 PRO A N 1
ATOM 1554 C CA . PRO A 1 194 ? -14.773 -22.422 2.723 1 89.94 194 PRO A CA 1
ATOM 1555 C C . PRO A 1 194 ? -16.062 -22.906 3.4 1 89.94 194 PRO A C 1
ATOM 1557 O O . PRO A 1 194 ? -17.141 -22.781 2.832 1 89.94 194 PRO A O 1
ATOM 1560 N N . SER A 1 195 ? -15.805 -23.453 4.578 1 85.38 195 SER A N 1
ATOM 1561 C CA . SER A 1 195 ? -16.938 -24 5.312 1 85.38 195 SER A CA 1
ATOM 1562 C C . SER A 1 195 ? -17.844 -22.891 5.832 1 85.38 195 SER A C 1
ATOM 1564 O O . SER A 1 195 ? -17.422 -21.75 6 1 85.38 195 SER A O 1
ATOM 1566 N N . ALA A 1 196 ? -19.047 -23.281 6.023 1 76.44 196 ALA A N 1
ATOM 1567 C CA . ALA A 1 196 ? -20.016 -22.328 6.562 1 76.44 196 ALA A CA 1
ATOM 1568 C C . ALA A 1 196 ? -19.672 -21.938 7.992 1 76.44 196 ALA A C 1
ATOM 1570 O O . ALA A 1 196 ? -20.078 -20.875 8.469 1 76.44 196 ALA A O 1
ATOM 1571 N N . SER A 1 197 ? -18.844 -22.734 8.594 1 76.69 197 SER A N 1
ATOM 1572 C CA . SER A 1 197 ? -18.484 -22.469 9.977 1 76.69 197 SER A CA 1
ATOM 1573 C C . SER A 1 197 ? -17.453 -21.344 10.07 1 76.69 197 SER A C 1
ATOM 1575 O O . SER A 1 197 ? -17.281 -20.734 11.133 1 76.69 197 SER A O 1
ATOM 1577 N N . GLU A 1 198 ? -16.844 -21.141 8.922 1 73.75 198 GLU A N 1
ATOM 1578 C CA . GLU A 1 198 ? -15.875 -20.047 8.93 1 73.75 198 GLU A CA 1
ATOM 1579 C C . GLU A 1 198 ? -16.578 -18.703 8.875 1 73.75 198 GLU A C 1
ATOM 1581 O O . GLU A 1 198 ? -17.266 -18.391 7.906 1 73.75 198 GLU A O 1
ATOM 1586 N N . ASN A 1 199 ? -16.453 -17.891 9.898 1 72.38 199 ASN A N 1
ATOM 1587 C CA . ASN A 1 199 ? -17.297 -16.719 10.125 1 72.38 199 ASN A CA 1
ATOM 1588 C C . ASN A 1 199 ? -16.641 -15.445 9.625 1 72.38 199 ASN A C 1
ATOM 1590 O O . ASN A 1 199 ? -17.188 -14.352 9.758 1 72.38 199 ASN A O 1
ATOM 1594 N N . SER A 1 200 ? -15.625 -15.641 8.961 1 79.62 200 SER A N 1
ATOM 1595 C CA . SER A 1 200 ? -15.086 -14.375 8.484 1 79.62 200 SER A CA 1
ATOM 1596 C C . SER A 1 200 ? -15.875 -13.852 7.289 1 79.62 200 SER A C 1
ATOM 1598 O O . SER A 1 200 ? -16.422 -14.633 6.508 1 79.62 200 SER A O 1
ATOM 1600 N N . THR A 1 201 ? -16.094 -12.523 7.234 1 81.25 201 THR A N 1
ATOM 1601 C CA . THR A 1 201 ? -16.828 -11.898 6.137 1 81.25 201 THR A CA 1
ATOM 1602 C C . THR A 1 201 ? -16.188 -12.258 4.793 1 81.25 201 THR A C 1
ATOM 1604 O O . THR A 1 201 ? -16.891 -12.469 3.805 1 81.25 201 THR A O 1
ATOM 1607 N N . GLU A 1 202 ? -14.969 -12.406 4.812 1 79.25 202 GLU A N 1
ATOM 1608 C CA . GLU A 1 202 ? -14.258 -12.734 3.582 1 79.25 202 GLU A CA 1
ATOM 1609 C C . GLU A 1 202 ? -14.531 -14.18 3.156 1 79.25 202 GLU A C 1
ATOM 1611 O O . GLU A 1 202 ? -14.719 -14.453 1.971 1 79.25 202 GLU A O 1
ATOM 1616 N N . SER A 1 203 ? -14.586 -15.023 4.082 1 84.88 203 SER A N 1
ATOM 1617 C CA . SER A 1 203 ? -14.836 -16.438 3.795 1 84.88 203 SER A CA 1
ATOM 1618 C C . SER A 1 203 ? -16.266 -16.656 3.283 1 84.88 203 SER A C 1
ATOM 1620 O O . SER A 1 203 ? -16.484 -17.484 2.396 1 84.88 203 SER A O 1
ATOM 1622 N N . GLN A 1 204 ? -17.141 -15.875 3.844 1 87.38 204 GLN A N 1
ATOM 1623 C CA . GLN A 1 204 ? -18.531 -15.977 3.398 1 87.38 204 GLN A CA 1
ATOM 1624 C C . GLN A 1 204 ? -18.688 -15.477 1.967 1 87.38 204 GLN A C 1
ATOM 1626 O O . GLN A 1 204 ? -19.375 -16.094 1.157 1 87.38 204 GLN A O 1
ATOM 1631 N N . ARG A 1 205 ? -18.062 -14.453 1.707 1 85.69 205 ARG A N 1
ATOM 1632 C CA . ARG A 1 205 ? -18.125 -13.906 0.358 1 85.69 205 ARG A CA 1
ATOM 1633 C C . ARG A 1 205 ? -17.5 -14.859 -0.654 1 85.69 205 ARG A C 1
ATOM 1635 O O . ARG A 1 205 ? -18.016 -15.039 -1.754 1 85.69 205 ARG A O 1
ATOM 1642 N N . GLU A 1 206 ? -16.422 -15.453 -0.27 1 87.25 206 GLU A N 1
ATOM 1643 C CA . GLU A 1 206 ? -15.742 -16.391 -1.155 1 87.25 206 GLU A CA 1
ATOM 1644 C C . GLU A 1 206 ? -16.594 -17.641 -1.396 1 87.25 206 GLU A C 1
ATOM 1646 O O . GLU A 1 206 ? -16.672 -18.141 -2.518 1 87.25 206 GLU A O 1
ATOM 1651 N N . ARG A 1 207 ? -17.234 -18.078 -0.396 1 91.19 207 ARG A N 1
ATOM 1652 C CA . ARG A 1 207 ? -18.078 -19.266 -0.517 1 91.19 207 ARG A CA 1
ATOM 1653 C C . ARG A 1 207 ? -19.25 -19 -1.467 1 91.19 207 ARG A C 1
ATOM 1655 O O . ARG A 1 207 ? -19.547 -19.828 -2.328 1 91.19 207 ARG A O 1
ATOM 1662 N N . GLU A 1 208 ? -19.828 -17.844 -1.271 1 89.94 208 GLU A N 1
ATOM 1663 C CA . GLU A 1 208 ? -20.969 -17.5 -2.104 1 89.94 208 GLU A CA 1
ATOM 1664 C C . GLU A 1 208 ? -20.547 -17.281 -3.557 1 89.94 208 GLU A C 1
ATOM 1666 O O . GLU A 1 208 ? -21.172 -17.828 -4.473 1 89.94 208 GLU A O 1
ATOM 1671 N N . SER A 1 209 ? -19.531 -16.609 -3.768 1 90.88 209 SER A N 1
ATOM 1672 C CA . SER A 1 209 ? -19.047 -16.359 -5.121 1 90.88 209 SER A CA 1
ATOM 1673 C C . SER A 1 209 ? -18.562 -17.641 -5.781 1 90.88 209 SER A C 1
ATOM 1675 O O . SER A 1 209 ? -18.844 -17.891 -6.957 1 90.88 209 SER A O 1
ATOM 1677 N N . GLY A 1 210 ? -17.797 -18.391 -4.992 1 93.62 210 GLY A N 1
ATOM 1678 C CA . GLY A 1 210 ? -17.297 -19.656 -5.512 1 93.62 210 GLY A CA 1
ATOM 1679 C C . GLY A 1 210 ? -18.406 -20.609 -5.898 1 93.62 210 GLY A C 1
ATOM 1680 O O . GLY A 1 210 ? -18.328 -21.266 -6.941 1 93.62 210 GLY A O 1
ATOM 1681 N N . ARG A 1 211 ? -19.391 -20.672 -5.082 1 94.56 211 ARG A N 1
ATOM 1682 C CA . ARG A 1 211 ? -20.5 -21.562 -5.355 1 94.56 211 ARG A CA 1
ATOM 1683 C C . ARG A 1 211 ? -21.219 -21.188 -6.652 1 94.56 211 ARG A C 1
ATOM 1685 O O . ARG A 1 211 ? -21.578 -22.047 -7.449 1 94.56 211 ARG A O 1
ATOM 1692 N N . VAL A 1 212 ? -21.391 -19.922 -6.852 1 94.81 212 VAL A N 1
ATOM 1693 C CA . VAL A 1 212 ? -22.062 -19.438 -8.055 1 94.81 212 VAL A CA 1
ATOM 1694 C C . VAL A 1 212 ? -21.234 -19.812 -9.289 1 94.81 212 VAL A C 1
ATOM 1696 O O . VAL A 1 212 ? -21.766 -20.344 -10.266 1 94.81 212 VAL A O 1
ATOM 1699 N N . HIS A 1 213 ? -19.953 -19.625 -9.227 1 94.62 213 HIS A N 1
ATOM 1700 C CA . HIS A 1 213 ? -19.078 -19.938 -10.359 1 94.62 213 HIS A CA 1
ATOM 1701 C C . HIS A 1 213 ? -19.078 -21.422 -10.664 1 94.62 213 HIS A C 1
ATOM 1703 O O . HIS A 1 213 ? -19.109 -21.828 -11.828 1 94.62 213 HIS A O 1
ATOM 1709 N N . ILE A 1 214 ? -19.016 -22.203 -9.641 1 96.5 214 ILE A N 1
ATOM 1710 C CA . ILE A 1 214 ? -18.984 -23.656 -9.812 1 96.5 214 ILE A CA 1
ATOM 1711 C C . ILE A 1 214 ? -20.297 -24.141 -10.398 1 96.5 214 ILE A C 1
ATOM 1713 O O . ILE A 1 214 ? -20.312 -24.969 -11.312 1 96.5 214 ILE A O 1
ATOM 1717 N N . LEU A 1 215 ? -21.406 -23.594 -9.898 1 95.88 215 LEU A N 1
ATOM 1718 C CA . LEU A 1 215 ? -22.719 -24 -10.391 1 95.88 215 LEU A CA 1
ATOM 1719 C C . LEU A 1 215 ? -22.922 -23.562 -11.828 1 95.88 215 LEU A C 1
ATOM 1721 O O . LEU A 1 215 ? -23.562 -24.266 -12.617 1 95.88 215 LEU A O 1
ATOM 1725 N N . GLU A 1 216 ? -22.469 -22.438 -12.125 1 95.31 216 GLU A N 1
ATOM 1726 C CA . GLU A 1 216 ? -22.547 -21.984 -13.516 1 95.31 216 GLU A CA 1
ATOM 1727 C C . GLU A 1 216 ? -21.797 -22.922 -14.445 1 95.31 216 GLU A C 1
ATOM 1729 O O . GLU A 1 216 ? -22.297 -23.281 -15.516 1 95.31 216 GLU A O 1
ATOM 1734 N N . ALA A 1 217 ? -20.625 -23.297 -14.047 1 95.62 217 ALA A N 1
ATOM 1735 C CA . ALA A 1 217 ? -19.844 -24.234 -14.844 1 95.62 217 ALA A CA 1
ATOM 1736 C C . ALA A 1 217 ? -20.547 -25.594 -14.93 1 95.62 217 ALA A C 1
ATOM 1738 O O . ALA A 1 217 ? -20.562 -26.219 -15.984 1 95.62 217 ALA A O 1
ATOM 1739 N N . THR A 1 218 ? -21.125 -26 -13.836 1 95.81 218 THR A N 1
ATOM 1740 C CA . THR A 1 218 ? -21.844 -27.266 -13.789 1 95.81 218 THR A CA 1
ATOM 1741 C C . THR A 1 218 ? -23.016 -27.25 -14.766 1 95.81 218 THR A C 1
ATOM 1743 O O . THR A 1 218 ? -23.234 -28.219 -15.508 1 95.81 218 THR A O 1
ATOM 1746 N N . LEU A 1 219 ? -23.703 -26.156 -14.75 1 94.81 219 LEU A N 1
ATOM 1747 C CA . LEU A 1 219 ? -24.844 -26 -15.648 1 94.81 219 LEU A CA 1
ATOM 1748 C C . LEU A 1 219 ? -24.406 -26.125 -17.109 1 94.81 219 LEU A C 1
ATOM 1750 O O . LEU A 1 219 ? -25.031 -26.875 -17.859 1 94.81 219 LEU A O 1
ATOM 1754 N N . ASN A 1 220 ? -23.422 -25.484 -17.469 1 93 220 ASN A N 1
ATOM 1755 C CA . ASN A 1 220 ? -22.938 -25.5 -18.844 1 93 220 ASN A CA 1
ATOM 1756 C C . ASN A 1 220 ? -22.469 -26.891 -19.25 1 93 220 ASN A C 1
ATOM 1758 O O . ASN A 1 220 ? -22.797 -27.359 -20.344 1 93 220 ASN A O 1
ATOM 1762 N N . ILE A 1 221 ? -21.703 -27.531 -18.391 1 93 221 ILE A N 1
ATOM 1763 C CA . ILE A 1 221 ? -21.141 -28.844 -18.688 1 93 221 ILE A CA 1
ATOM 1764 C C . ILE A 1 221 ? -22.266 -29.875 -18.797 1 93 221 ILE A C 1
ATOM 1766 O O . ILE A 1 221 ? -22.266 -30.703 -19.703 1 93 221 ILE A O 1
ATOM 1770 N N . GLU A 1 222 ? -23.219 -29.828 -17.906 1 92.94 222 GLU A N 1
ATOM 1771 C CA . GLU A 1 222 ? -24.344 -30.766 -17.938 1 92.94 222 GLU A CA 1
ATOM 1772 C C . GLU A 1 222 ? -25.203 -30.562 -19.172 1 92.94 222 GLU A C 1
ATOM 1774 O O . GLU A 1 222 ? -25.672 -31.516 -19.781 1 92.94 222 GLU A O 1
ATOM 1779 N N . TYR A 1 223 ? -25.422 -29.344 -19.547 1 91.94 223 TYR A N 1
ATOM 1780 C CA . TYR A 1 223 ? -26.203 -29.047 -20.734 1 91.94 223 TYR A CA 1
ATOM 1781 C C . TYR A 1 223 ? -25.516 -29.578 -22 1 91.94 223 TYR A C 1
ATOM 1783 O O . TYR A 1 223 ? -26.156 -30.203 -22.828 1 91.94 223 TYR A O 1
ATOM 1791 N N . ARG A 1 224 ? -24.25 -29.359 -22.125 1 88.88 224 ARG A N 1
ATOM 1792 C CA . ARG A 1 224 ? -23.484 -29.812 -23.297 1 88.88 224 ARG A CA 1
ATOM 1793 C C . ARG A 1 224 ? -23.438 -31.328 -23.359 1 88.88 224 ARG A C 1
ATOM 1795 O O . ARG A 1 224 ? -23.406 -31.906 -24.453 1 88.88 224 ARG A O 1
ATOM 1802 N N . ALA A 1 225 ? -23.406 -31.953 -22.203 1 90.06 225 ALA A N 1
ATOM 1803 C CA . ALA A 1 225 ? -23.344 -33.406 -22.125 1 90.06 225 ALA A CA 1
ATOM 1804 C C . ALA A 1 225 ? -24.703 -34.031 -22.406 1 90.06 225 ALA A C 1
ATOM 1806 O O . ALA A 1 225 ? -24.812 -35.25 -22.547 1 90.06 225 ALA A O 1
ATOM 1807 N N . GLY A 1 226 ? -25.734 -33.156 -22.5 1 88.31 226 GLY A N 1
ATOM 1808 C CA . GLY A 1 226 ? -27.078 -33.656 -22.766 1 88.31 226 GLY A CA 1
ATOM 1809 C C . GLY A 1 226 ? -27.812 -34.125 -21.516 1 88.31 226 GLY A C 1
ATOM 1810 O O . GLY A 1 226 ? -28.844 -34.781 -21.609 1 88.31 226 GLY A O 1
ATOM 1811 N N . GLU A 1 227 ? -27.203 -33.844 -20.391 1 90.69 227 GLU A N 1
ATOM 1812 C CA . GLU A 1 227 ? -27.859 -34.188 -19.125 1 90.69 227 GLU A CA 1
ATOM 1813 C C . GLU A 1 227 ? -28.875 -33.125 -18.734 1 90.69 227 GLU A C 1
ATOM 1815 O O . GLU A 1 227 ? -28.672 -32.406 -17.734 1 90.69 227 GLU A O 1
ATOM 1820 N N . LEU A 1 228 ? -29.938 -33.062 -19.375 1 93.12 228 LEU A N 1
ATOM 1821 C CA . LEU A 1 228 ? -30.875 -31.969 -19.297 1 93.12 228 LEU A CA 1
ATOM 1822 C C . LEU A 1 228 ? -31.562 -31.922 -17.938 1 93.12 228 LEU A C 1
ATOM 1824 O O . LEU A 1 228 ? -31.797 -30.844 -17.391 1 93.12 228 LEU A O 1
ATOM 1828 N N . SER A 1 229 ? -31.906 -33.094 -17.375 1 93.44 229 SER A N 1
ATOM 1829 C CA . SER A 1 229 ? -32.531 -33.125 -16.078 1 93.44 229 SER A CA 1
ATOM 1830 C C . SER A 1 229 ? -31.641 -32.531 -15 1 93.44 229 SER A C 1
ATOM 1832 O O . SER A 1 229 ? -32.094 -31.75 -14.164 1 93.44 229 SER A O 1
ATOM 1834 N N . ARG A 1 230 ? -30.438 -32.906 -15.078 1 94 230 ARG A N 1
ATOM 1835 C CA . ARG A 1 230 ? -29.469 -32.406 -14.117 1 94 230 ARG A CA 1
ATOM 1836 C C . ARG A 1 230 ? -29.219 -30.906 -14.336 1 94 230 ARG A C 1
ATOM 1838 O O . ARG A 1 230 ? -29.094 -30.156 -13.375 1 94 230 ARG A O 1
ATOM 1845 N N . ALA A 1 231 ? -29.125 -30.484 -15.555 1 95.12 231 ALA A N 1
ATOM 1846 C CA . ALA A 1 231 ? -28.922 -29.078 -15.898 1 95.12 231 ALA A CA 1
ATOM 1847 C C . ALA A 1 231 ? -30.062 -28.203 -15.367 1 95.12 231 ALA A C 1
ATOM 1849 O O . ALA A 1 231 ? -29.828 -27.094 -14.875 1 95.12 231 ALA A O 1
ATOM 1850 N N . LEU A 1 232 ? -31.234 -28.75 -15.484 1 95.62 232 LEU A N 1
ATOM 1851 C CA . LEU A 1 232 ? -32.375 -28.016 -14.992 1 95.62 232 LEU A CA 1
ATOM 1852 C C . LEU A 1 232 ? -32.312 -27.844 -13.477 1 95.62 232 LEU A C 1
ATOM 1854 O O . LEU A 1 232 ? -32.594 -26.766 -12.953 1 95.62 232 LEU A O 1
ATOM 1858 N N . ALA A 1 233 ? -32 -28.969 -12.789 1 96.06 233 ALA A N 1
ATOM 1859 C CA . ALA A 1 233 ? -31.859 -28.891 -11.344 1 96.06 233 ALA A CA 1
ATOM 1860 C C . ALA A 1 233 ? -30.812 -27.875 -10.945 1 96.06 233 ALA A C 1
ATOM 1862 O O . ALA A 1 233 ? -31 -27.109 -9.992 1 96.06 233 ALA A O 1
ATOM 1863 N N . THR A 1 234 ? -29.688 -27.844 -11.641 1 96.38 234 THR A N 1
ATOM 1864 C CA . THR A 1 234 ? -28.609 -26.891 -11.367 1 96.38 234 THR A CA 1
ATOM 1865 C C . THR A 1 234 ? -29.078 -25.469 -11.648 1 96.38 234 THR A C 1
ATOM 1867 O O . THR A 1 234 ? -28.75 -24.547 -10.891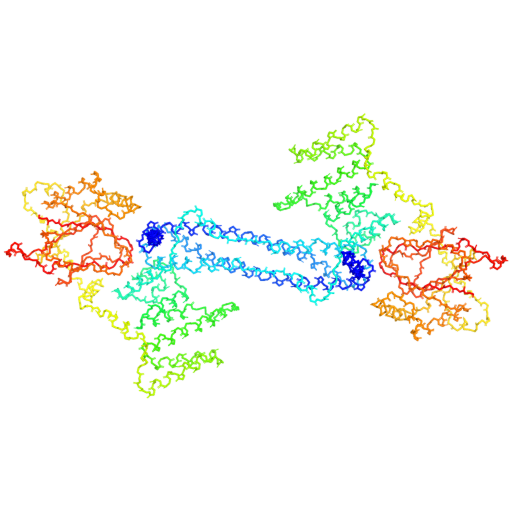 1 96.38 234 THR A O 1
ATOM 1870 N N . ALA A 1 235 ? -29.781 -25.219 -12.68 1 96.44 235 ALA A N 1
ATOM 1871 C CA . ALA A 1 235 ? -30.312 -23.906 -13 1 96.44 235 ALA A CA 1
ATOM 1872 C C . ALA A 1 235 ? -31.25 -23.406 -11.906 1 96.44 235 ALA A C 1
ATOM 1874 O O . ALA A 1 235 ? -31.203 -22.234 -11.516 1 96.44 235 ALA A O 1
ATOM 1875 N N . GLU A 1 236 ? -31.984 -24.312 -11.43 1 96.12 236 GLU A N 1
ATOM 1876 C CA . GLU A 1 236 ? -32.906 -23.938 -10.359 1 96.12 236 GLU A CA 1
ATOM 1877 C C . GLU A 1 236 ? -32.156 -23.578 -9.086 1 96.12 236 GLU A C 1
ATOM 1879 O O . GLU A 1 236 ? -32.531 -22.641 -8.383 1 96.12 236 GLU A O 1
ATOM 1884 N N . GLU A 1 237 ? -31.188 -24.344 -8.805 1 95.62 237 GLU A N 1
ATOM 1885 C CA . GLU A 1 237 ? -30.375 -24.016 -7.645 1 95.62 237 GLU A CA 1
ATOM 1886 C C . GLU A 1 237 ? -29.703 -22.656 -7.801 1 95.62 237 GLU A C 1
ATOM 1888 O O . GLU A 1 237 ? -29.609 -21.891 -6.84 1 95.62 237 GLU A O 1
ATOM 1893 N N . LEU A 1 238 ? -29.188 -22.312 -8.969 1 95.69 238 LEU A N 1
ATOM 1894 C CA . LEU A 1 238 ? -28.547 -21.031 -9.258 1 95.69 238 LEU A CA 1
ATOM 1895 C C . LEU A 1 238 ? -29.531 -19.891 -9.102 1 95.69 238 LEU A C 1
ATOM 1897 O O . LEU A 1 238 ? -29.172 -18.812 -8.625 1 95.69 238 LEU A O 1
ATOM 1901 N N . LEU A 1 239 ? -30.734 -20.125 -9.469 1 94.81 239 LEU A N 1
ATOM 1902 C CA . LEU A 1 239 ? -31.766 -19.094 -9.391 1 94.81 239 LEU A CA 1
ATOM 1903 C C . LEU A 1 239 ? -32.156 -18.844 -7.941 1 94.81 239 LEU A C 1
ATOM 1905 O O . LEU A 1 239 ? -32.656 -17.75 -7.613 1 94.81 239 LEU A O 1
ATOM 1909 N N . LEU A 1 240 ? -32 -19.812 -7.066 1 93.88 240 LEU A N 1
ATOM 1910 C CA . LEU A 1 240 ? -32.219 -19.578 -5.645 1 93.88 240 LEU A CA 1
ATOM 1911 C C . LEU A 1 240 ? -31.172 -18.625 -5.078 1 93.88 240 LEU A C 1
ATOM 1913 O O . LEU A 1 240 ? -31.469 -17.812 -4.195 1 93.88 240 LEU A O 1
ATOM 1917 N N . LEU A 1 241 ? -29.938 -18.734 -5.648 1 93.06 241 LEU A N 1
ATOM 1918 C CA . LEU A 1 241 ? -28.859 -17.875 -5.195 1 93.06 241 LEU A CA 1
ATOM 1919 C C . LEU A 1 241 ? -28.938 -16.516 -5.871 1 93.06 241 LEU A C 1
ATOM 1921 O O . LEU A 1 241 ? -28.625 -15.484 -5.25 1 93.06 241 LEU A O 1
ATOM 1925 N N . LEU A 1 242 ? -29.312 -16.562 -7.148 1 94.12 242 LEU A N 1
ATOM 1926 C CA . LEU A 1 242 ? -29.422 -15.336 -7.934 1 94.12 242 LEU A CA 1
ATOM 1927 C C . LEU A 1 242 ? -30.797 -15.242 -8.602 1 94.12 242 LEU A C 1
ATOM 1929 O O . LEU A 1 242 ? -30.906 -15.406 -9.812 1 94.12 242 LEU A O 1
ATOM 1933 N N . PRO A 1 243 ? -31.703 -14.781 -7.906 1 91.25 243 PRO A N 1
ATOM 1934 C CA . PRO A 1 243 ? -33.094 -14.82 -8.406 1 91.25 243 PRO A CA 1
ATOM 1935 C C . PRO A 1 243 ? -33.312 -13.836 -9.547 1 91.25 243 PRO A C 1
ATOM 1937 O O . PRO A 1 243 ? -34.156 -14.086 -10.43 1 91.25 243 PRO A O 1
ATOM 1940 N N . MET A 1 244 ? -32.5 -12.797 -9.594 1 92.56 244 MET A N 1
ATOM 1941 C CA . MET A 1 244 ? -32.781 -11.734 -10.562 1 92.56 244 MET A CA 1
ATOM 1942 C C . MET A 1 244 ? -31.875 -11.844 -11.773 1 92.56 244 MET A C 1
ATOM 1944 O O . MET A 1 244 ? -31.906 -10.992 -12.664 1 92.56 244 MET A O 1
ATOM 1948 N N . ASN A 1 245 ? -31.203 -12.906 -11.867 1 92.38 245 ASN A N 1
ATOM 1949 C CA . ASN A 1 245 ? -30.281 -13.023 -12.977 1 92.38 245 ASN A CA 1
ATOM 1950 C C . ASN A 1 245 ? -30.984 -13.461 -14.258 1 92.38 245 ASN A C 1
ATOM 1952 O O . ASN A 1 245 ? -31.484 -14.578 -14.344 1 92.38 245 ASN A O 1
ATOM 1956 N N . GLN A 1 246 ? -30.969 -12.586 -15.242 1 92.81 246 GLN A N 1
ATOM 1957 C CA . GLN A 1 246 ? -31.688 -12.828 -16.484 1 92.81 246 GLN A CA 1
ATOM 1958 C C . GLN A 1 246 ? -31.031 -13.922 -17.312 1 92.81 246 GLN A C 1
ATOM 1960 O O . GLN A 1 246 ? -31.703 -14.688 -18 1 92.81 246 GLN A O 1
ATOM 1965 N N . GLY A 1 247 ? -29.781 -14.039 -17.266 1 92.56 247 GLY A N 1
ATOM 1966 C CA . GLY A 1 247 ? -29.047 -15.047 -18.016 1 92.56 247 GLY A CA 1
ATOM 1967 C C . GLY A 1 247 ? -29.406 -16.469 -17.594 1 92.56 247 GLY A C 1
ATOM 1968 O O . GLY A 1 247 ? -29.641 -17.328 -18.453 1 92.56 247 GLY A O 1
ATOM 1969 N N . ILE A 1 248 ? -29.531 -16.641 -16.328 1 93.69 248 ILE A N 1
ATOM 1970 C CA . ILE A 1 248 ? -29.828 -17.969 -15.797 1 93.69 248 ILE A CA 1
ATOM 1971 C C . ILE A 1 248 ? -31.281 -18.328 -16.094 1 93.69 248 ILE A C 1
ATOM 1973 O O . ILE A 1 248 ? -31.594 -19.484 -16.375 1 93.69 248 ILE A O 1
ATOM 1977 N N . GLN A 1 249 ? -32.125 -17.328 -16.047 1 94.75 249 GLN A N 1
ATOM 1978 C CA . GLN A 1 249 ? -33.531 -17.562 -16.359 1 94.75 249 GLN A CA 1
ATOM 1979 C C . GLN A 1 249 ? -33.688 -17.984 -17.812 1 94.75 249 GLN A C 1
ATOM 1981 O O . GLN A 1 249 ? -34.469 -18.906 -18.125 1 94.75 249 GLN A O 1
ATOM 1986 N N . LYS A 1 250 ? -32.969 -17.297 -18.656 1 94.38 250 LYS A N 1
ATOM 1987 C CA . LYS A 1 250 ? -33 -17.656 -20.078 1 94.38 250 LYS A CA 1
ATOM 1988 C C . LYS A 1 250 ? -32.5 -19.062 -20.297 1 94.38 250 LYS A C 1
ATOM 1990 O O . LYS A 1 250 ? -33.031 -19.812 -21.109 1 94.38 250 LYS A O 1
ATOM 1995 N N . ALA A 1 251 ? -31.469 -19.422 -19.609 1 93.81 251 ALA A N 1
ATOM 1996 C CA . ALA A 1 251 ? -30.891 -20.766 -19.719 1 93.81 251 ALA A CA 1
ATOM 1997 C C . ALA A 1 251 ? -31.875 -21.828 -19.281 1 93.81 251 ALA A C 1
ATOM 1999 O O . ALA A 1 251 ? -32 -22.875 -19.906 1 93.81 251 ALA A O 1
ATOM 2000 N N . LYS A 1 252 ? -32.562 -21.562 -18.219 1 94.75 252 LYS A N 1
ATOM 2001 C CA . LYS A 1 252 ? -33.562 -22.5 -17.703 1 94.75 252 LYS A CA 1
ATOM 2002 C C . LYS A 1 252 ? -34.656 -22.75 -18.734 1 94.75 252 LYS A C 1
ATOM 2004 O O . LYS A 1 252 ? -35.031 -23.891 -18.984 1 94.75 252 LYS A O 1
ATOM 2009 N N . ARG A 1 253 ? -35.125 -21.719 -19.344 1 93.94 253 ARG A N 1
ATOM 2010 C CA . ARG A 1 253 ? -36.156 -21.828 -20.359 1 93.94 253 ARG A CA 1
ATOM 2011 C C . ARG A 1 253 ? -35.688 -22.641 -21.547 1 93.94 253 ARG A C 1
ATOM 2013 O O . ARG A 1 253 ? -36.438 -23.453 -22.094 1 93.94 253 ARG A O 1
ATOM 2020 N N . LYS A 1 254 ? -34.469 -22.359 -21.953 1 93.25 254 LYS A N 1
ATOM 2021 C CA . LYS A 1 254 ? -33.875 -23.078 -23.062 1 93.25 254 LYS A CA 1
ATOM 2022 C C . LYS A 1 254 ? -33.812 -24.578 -22.766 1 93.25 254 LYS A C 1
ATOM 2024 O O . LYS A 1 254 ? -34.094 -25.406 -23.641 1 93.25 254 LYS A O 1
ATOM 2029 N N . ILE A 1 255 ? -33.469 -24.953 -21.578 1 94.5 255 ILE A N 1
ATOM 2030 C CA . ILE A 1 255 ? -33.344 -26.344 -21.172 1 94.5 255 ILE A CA 1
ATOM 2031 C C . ILE A 1 255 ? -34.719 -27 -21.156 1 94.5 255 ILE A C 1
ATOM 2033 O O . ILE A 1 255 ? -34.875 -28.125 -21.625 1 94.5 255 ILE A O 1
ATOM 2037 N N . GLU A 1 256 ? -35.656 -26.281 -20.625 1 94.06 256 GLU A N 1
ATOM 2038 C CA . GLU A 1 256 ? -37.031 -26.797 -20.578 1 94.06 256 GLU A CA 1
ATOM 2039 C C . GLU A 1 256 ? -37.562 -27.047 -21.984 1 94.06 256 GLU A C 1
ATOM 2041 O O . GLU A 1 256 ? -38.219 -28.062 -22.234 1 94.06 256 GLU A O 1
ATOM 2046 N N . LYS A 1 257 ? -37.25 -26.188 -22.844 1 92.38 257 LYS A N 1
ATOM 2047 C CA . LYS A 1 257 ? -37.688 -26.344 -24.234 1 92.38 257 LYS A CA 1
ATOM 2048 C C . LYS A 1 257 ? -37 -27.547 -24.875 1 92.38 257 LYS A C 1
ATOM 2050 O O . LYS A 1 257 ? -37.656 -28.312 -25.609 1 92.38 257 LYS A O 1
ATOM 2055 N N . ALA A 1 258 ? -35.781 -27.688 -24.672 1 91.69 258 ALA A N 1
ATOM 2056 C CA . ALA A 1 258 ? -35.031 -28.812 -25.219 1 91.69 258 ALA A CA 1
ATOM 2057 C C . ALA A 1 258 ? -35.562 -30.141 -24.688 1 91.69 258 ALA A C 1
ATOM 2059 O O . ALA A 1 258 ? -35.625 -31.141 -25.406 1 91.69 258 ALA A O 1
ATOM 2060 N N . MET A 1 259 ? -35.906 -30.219 -23.438 1 91.12 259 MET A N 1
ATOM 2061 C CA . MET A 1 259 ? -36.438 -31.422 -22.812 1 91.12 259 MET A CA 1
ATOM 2062 C C . MET A 1 259 ? -37.812 -31.781 -23.422 1 91.12 259 MET A C 1
ATOM 2064 O O . MET A 1 259 ? -38.094 -32.969 -23.609 1 91.12 259 MET A O 1
ATOM 2068 N N . ALA A 1 260 ? -38.531 -30.781 -23.719 1 88.75 260 ALA A N 1
ATOM 2069 C CA . ALA A 1 260 ? -39.875 -30.984 -24.281 1 88.75 260 ALA A CA 1
ATOM 2070 C C . ALA A 1 260 ? -39.781 -31.531 -25.703 1 88.75 260 ALA A C 1
ATOM 2072 O O . ALA A 1 260 ? -40.562 -32.406 -26.109 1 88.75 260 ALA A O 1
ATOM 2073 N N . LYS A 1 261 ? -38.812 -31.031 -26.438 1 84 261 LYS A N 1
ATOM 2074 C CA . LYS A 1 261 ? -38.656 -31.438 -27.844 1 84 261 LYS A CA 1
ATOM 2075 C C . LYS A 1 261 ? -37.875 -32.75 -27.953 1 84 261 LYS A C 1
ATOM 2077 O O . LYS A 1 261 ? -37.781 -33.312 -29.031 1 84 261 LYS A O 1
ATOM 2082 N N . LYS A 1 262 ? -37.531 -33.406 -26.891 1 73 262 LYS A N 1
ATOM 2083 C CA . LYS A 1 262 ? -36.688 -34.594 -26.875 1 73 262 LYS A CA 1
ATOM 2084 C C . LYS A 1 262 ? -35.469 -34.406 -27.781 1 73 262 LYS A C 1
ATOM 2086 O O . LYS A 1 262 ? -35.094 -35.312 -28.516 1 73 262 LYS A O 1
ATOM 2091 N N . GLU A 1 263 ? -35.125 -33.125 -28.125 1 67.12 263 GLU A N 1
ATOM 2092 C CA . GLU A 1 263 ? -33.969 -32.781 -28.969 1 67.12 263 GLU A CA 1
ATOM 2093 C C . GLU A 1 263 ? -32.688 -32.625 -28.156 1 67.12 263 GLU A C 1
ATOM 2095 O O . GLU A 1 263 ? -32.719 -32 -27.078 1 67.12 263 GLU A O 1
ATOM 2100 N N . LEU A 1 264 ? -31.891 -33.531 -28.203 1 61.59 264 LEU A N 1
ATOM 2101 C CA . LEU A 1 264 ? -30.594 -33.344 -27.594 1 61.59 264 LEU A CA 1
ATOM 2102 C C . LEU A 1 264 ? -29.938 -32.062 -28.078 1 61.59 264 LEU A C 1
ATOM 2104 O O . LEU A 1 264 ? -30 -31.734 -29.266 1 61.59 264 LEU A O 1
ATOM 2108 N N . PRO A 1 265 ? -29.688 -31.125 -27.219 1 57.16 265 PRO A N 1
ATOM 2109 C CA . PRO A 1 265 ? -29.094 -29.859 -27.641 1 57.16 265 PRO A CA 1
ATOM 2110 C C . PRO A 1 265 ? -28 -30.031 -28.688 1 57.16 265 PRO A C 1
ATOM 2112 O O . PRO A 1 265 ? -27.203 -30.969 -28.609 1 57.16 265 PRO A O 1
ATOM 2115 N N . LYS A 1 266 ? -28.312 -29.828 -30.031 1 51 266 LYS A N 1
ATOM 2116 C CA . LYS A 1 266 ? -27.328 -29.812 -31.109 1 51 266 LYS A CA 1
ATOM 2117 C C . LYS A 1 266 ? -26.125 -28.969 -30.734 1 51 266 LYS A C 1
ATOM 2119 O O . LYS A 1 266 ? -26.188 -27.734 -30.766 1 51 266 LYS A O 1
ATOM 2124 N N . GLY A 1 267 ? -25.594 -29.078 -29.688 1 45.03 267 GLY A N 1
ATOM 2125 C CA . GLY A 1 267 ? -24.438 -28.234 -29.469 1 45.03 267 GLY A CA 1
ATOM 2126 C C . GLY A 1 267 ? -23.594 -28.031 -30.703 1 45.03 267 GLY A C 1
ATOM 2127 O O . GLY A 1 267 ? -23.422 -28.953 -31.5 1 45.03 267 GLY A O 1
ATOM 2128 N N . ARG A 1 268 ? -23.594 -26.906 -31.328 1 41 268 ARG A N 1
ATOM 2129 C CA . ARG A 1 268 ? -22.766 -26.594 -32.5 1 41 268 ARG A CA 1
ATOM 2130 C C . ARG A 1 268 ? -21.5 -27.453 -32.531 1 41 268 ARG A C 1
ATOM 2132 O O . ARG A 1 268 ? -20.984 -27.781 -33.594 1 41 268 ARG A O 1
ATOM 2139 N N . GLY A 1 269 ? -20.812 -27.5 -31.438 1 38.16 269 GLY A N 1
ATOM 2140 C CA . GLY A 1 269 ? -19.547 -28.203 -31.312 1 38.16 269 GLY A CA 1
ATOM 2141 C C . GLY A 1 269 ? -19.688 -29.719 -31.359 1 38.16 269 GLY A C 1
ATOM 2142 O O . GLY A 1 269 ? -18.734 -30.438 -31.094 1 38.16 269 GLY A O 1
ATOM 2143 N N . GLN A 1 270 ? -20.812 -30.234 -31.203 1 38.12 270 GLN A N 1
ATOM 2144 C CA . GLN A 1 270 ? -20.922 -31.688 -31.172 1 38.12 270 GLN A CA 1
ATOM 2145 C C . GLN A 1 270 ? -20.469 -32.312 -32.469 1 38.12 270 GLN A C 1
ATOM 2147 O O . GLN A 1 270 ? -20.109 -33.5 -32.531 1 38.12 270 GLN A O 1
ATOM 2152 N N . LYS A 1 271 ? -20.875 -31.828 -33.656 1 37.28 271 LYS A N 1
ATOM 2153 C CA . LYS A 1 271 ? -20.359 -32.469 -34.875 1 37.28 271 LYS A CA 1
ATOM 2154 C C . LYS A 1 271 ? -18.828 -32.5 -34.875 1 37.28 271 LYS A C 1
ATOM 2156 O O . LYS A 1 271 ? -18.234 -33.469 -35.375 1 37.28 271 LYS A O 1
ATOM 2161 N N . SER A 1 272 ? -18.25 -31.312 -34.688 1 35.16 272 SER A N 1
ATOM 2162 C CA . SER A 1 272 ? -16.828 -31.328 -34.938 1 35.16 272 SER A CA 1
ATOM 2163 C C . SER A 1 272 ? -16.062 -32.125 -33.906 1 35.16 272 SER A C 1
ATOM 2165 O O . SER A 1 272 ? -15.133 -32.875 -34.219 1 35.16 272 SER A O 1
ATOM 2167 N N . LYS A 1 273 ? -16.266 -31.812 -32.531 1 37.09 273 LYS A N 1
ATOM 2168 C CA . LYS A 1 273 ? -15.43 -32.594 -31.641 1 37.09 273 LYS A CA 1
ATOM 2169 C C . LYS A 1 273 ? -16.078 -33.938 -31.312 1 37.09 273 LYS A C 1
ATOM 2171 O O . LYS A 1 273 ? -15.523 -34.719 -30.547 1 37.09 273 LYS A O 1
ATOM 2176 N N . ALA A 1 274 ? -17.297 -34.125 -31.297 1 37.19 274 ALA A N 1
ATOM 2177 C CA . ALA A 1 274 ? -17.75 -35.5 -31.125 1 37.19 274 ALA A CA 1
ATOM 2178 C C . ALA A 1 274 ? -16.953 -36.438 -32.031 1 37.19 274 ALA A C 1
ATOM 2180 O O . ALA A 1 274 ? -16.703 -37.594 -31.641 1 37.19 274 ALA A O 1
ATOM 2181 N N . LYS A 1 275 ? -16.875 -36.094 -33.312 1 37.25 275 LYS A N 1
ATOM 2182 C CA . LYS A 1 275 ? -16.078 -36.938 -34.188 1 37.25 275 LYS A CA 1
ATOM 2183 C C . LYS A 1 275 ? -14.664 -37.125 -33.625 1 37.25 275 LYS A C 1
ATOM 2185 O O . LYS A 1 275 ? -13.992 -38.125 -33.938 1 37.25 275 LYS A O 1
ATOM 2190 N N . LYS A 1 276 ? -14.148 -35.969 -33.125 1 37.19 276 LYS A N 1
ATOM 2191 C CA . LYS A 1 276 ? -12.758 -36.219 -32.75 1 37.19 276 LYS A CA 1
ATOM 2192 C C . LYS A 1 276 ? -12.688 -36.938 -31.406 1 37.19 276 LYS A C 1
ATOM 2194 O O . LYS A 1 276 ? -11.688 -36.812 -30.703 1 37.19 276 LYS A O 1
ATOM 2199 N N . GLN A 1 277 ? -13.711 -37 -30.594 1 39.56 277 GLN A N 1
ATOM 2200 C CA . GLN A 1 277 ? -13.438 -38.062 -29.641 1 39.56 277 GLN A CA 1
ATOM 2201 C C . GLN A 1 277 ? -12.758 -39.25 -30.328 1 39.56 277 GLN A C 1
ATOM 2203 O O . GLN A 1 277 ? -13.391 -39.969 -31.109 1 39.56 277 GLN A O 1
ATOM 2208 N N . ILE A 1 278 ? -11.773 -39.062 -30.859 1 40.44 278 ILE A N 1
ATOM 2209 C CA . ILE A 1 278 ? -10.945 -40.125 -31.422 1 40.44 278 ILE A CA 1
ATOM 2210 C C . ILE A 1 278 ? -11.25 -41.438 -30.719 1 40.44 278 ILE A C 1
ATOM 2212 O O . ILE A 1 278 ? -10.93 -41.625 -29.531 1 40.44 278 ILE A O 1
ATOM 2216 N N . SER A 1 279 ? -12.586 -42 -30.812 1 53.03 279 SER A N 1
ATOM 2217 C CA . SER A 1 279 ? -12.781 -43.375 -30.391 1 53.03 279 SER A CA 1
ATOM 2218 C C . SER A 1 279 ? -11.453 -44.125 -30.312 1 53.03 279 SER A C 1
ATOM 2220 O O . SER A 1 279 ? -10.711 -44.219 -31.297 1 53.03 279 SER A O 1
ATOM 2222 N N . LYS A 1 280 ? -11.062 -44.094 -29 1 65.5 280 LYS A N 1
ATOM 2223 C CA . LYS A 1 280 ? -9.844 -44.875 -28.828 1 65.5 280 LYS A CA 1
ATOM 2224 C C . LYS A 1 280 ? -9.906 -46.188 -29.609 1 65.5 280 LYS A C 1
ATOM 2226 O O . LYS A 1 280 ? -10.953 -46.844 -29.625 1 65.5 280 LYS A O 1
ATOM 2231 N N . SER A 1 281 ? -9.039 -46.25 -30.453 1 73.88 281 SER A N 1
ATOM 2232 C CA . SER A 1 281 ? -8.922 -47.531 -31.141 1 73.88 281 SER A CA 1
ATOM 2233 C C . SER A 1 281 ? -8.922 -48.688 -30.156 1 73.88 281 SER A C 1
ATOM 2235 O O . SER A 1 281 ? -8.625 -48.5 -28.969 1 73.88 281 SER A O 1
ATOM 2237 N N . THR A 1 282 ? -9.516 -49.656 -30.422 1 78.12 282 THR A N 1
ATOM 2238 C CA . THR A 1 282 ? -9.492 -50.875 -29.594 1 78.12 282 THR A CA 1
ATOM 2239 C C . THR A 1 282 ? -8.086 -51.125 -29.062 1 78.12 282 THR A C 1
ATOM 2241 O O . THR A 1 282 ? -7.922 -51.562 -27.922 1 78.12 282 THR A O 1
ATOM 2244 N N . GLU A 1 283 ? -7.203 -50.75 -29.859 1 78.31 283 GLU A N 1
ATOM 2245 C CA . GLU A 1 283 ? -5.812 -50.969 -29.469 1 78.31 283 GLU A CA 1
ATOM 2246 C C . GLU A 1 283 ? -5.418 -50.031 -28.328 1 78.31 283 GLU A C 1
ATOM 2248 O O . GLU A 1 283 ? -4.727 -50.438 -27.391 1 78.31 283 GLU A O 1
ATOM 2253 N N . GLN A 1 284 ? -5.887 -48.875 -28.5 1 81.75 284 GLN A N 1
ATOM 2254 C CA . GLN A 1 284 ? -5.566 -47.906 -27.469 1 81.75 284 GLN A CA 1
ATOM 2255 C C . GLN A 1 284 ? -6.191 -48.281 -26.125 1 81.75 284 GLN A C 1
ATOM 2257 O O . GLN A 1 284 ? -5.562 -48.156 -25.078 1 81.75 284 GLN A O 1
ATOM 2262 N N . LEU A 1 285 ? -7.332 -48.719 -26.188 1 83.81 285 LEU A N 1
ATOM 2263 C CA . LEU A 1 285 ? -8.016 -49.156 -24.969 1 83.81 285 LEU A CA 1
ATOM 2264 C C . LEU A 1 285 ? -7.293 -50.312 -24.328 1 83.81 285 LEU A C 1
ATOM 2266 O O . LEU A 1 285 ? -7.176 -50.406 -23.109 1 83.81 285 LEU A O 1
ATOM 2270 N N . LEU A 1 286 ? -6.855 -51.156 -25.234 1 84.81 286 LEU A N 1
ATOM 2271 C CA . LEU A 1 286 ? -6.113 -52.312 -24.734 1 84.81 286 LEU A CA 1
ATOM 2272 C C . LEU A 1 286 ? -4.816 -51.875 -24.062 1 84.81 286 LEU A C 1
ATOM 2274 O O . LEU A 1 286 ? -4.484 -52.344 -22.969 1 84.81 286 LEU A O 1
ATOM 2278 N N . ILE A 1 287 ? -4.18 -51 -24.625 1 84.94 287 ILE A N 1
ATOM 2279 C CA . ILE A 1 287 ? -2.918 -50.5 -24.078 1 84.94 287 ILE A CA 1
ATOM 2280 C C . ILE A 1 287 ? -3.16 -49.844 -22.719 1 84.94 287 ILE A C 1
ATOM 2282 O O . ILE A 1 287 ? -2.418 -50.094 -21.766 1 84.94 287 ILE A O 1
ATOM 2286 N N . GLU A 1 288 ? -4.184 -49.094 -22.656 1 87.5 288 GLU A N 1
ATOM 2287 C CA . GLU A 1 288 ? -4.488 -48.438 -21.406 1 87.5 288 GLU A CA 1
ATOM 2288 C C . GLU A 1 288 ? -4.828 -49.438 -20.297 1 87.5 288 GLU A C 1
ATOM 2290 O O . GLU A 1 288 ? -4.441 -49.25 -19.141 1 87.5 288 GLU A O 1
ATOM 2295 N N . GLU A 1 289 ? -5.492 -50.406 -20.672 1 88.5 289 GLU A N 1
ATOM 2296 C CA . GLU A 1 289 ? -5.828 -51.438 -19.719 1 88.5 289 GLU A CA 1
ATOM 2297 C C . GLU A 1 289 ? -4.57 -52.125 -19.188 1 88.5 289 GLU A C 1
ATOM 2299 O O . GLU A 1 289 ? -4.473 -52.438 -18 1 88.5 289 GLU A O 1
ATOM 2304 N N . ILE A 1 290 ? -3.637 -52.312 -20.078 1 87.62 290 ILE A N 1
ATOM 2305 C CA . ILE A 1 290 ? -2.385 -52.969 -19.688 1 87.62 290 ILE A CA 1
ATOM 2306 C C . ILE A 1 290 ? -1.584 -52.031 -18.781 1 87.62 290 ILE A C 1
ATOM 2308 O O . ILE A 1 290 ? -0.994 -52.469 -17.797 1 87.62 290 ILE A O 1
ATOM 2312 N N . CYS A 1 291 ? -1.661 -50.812 -19.094 1 86.81 291 CYS A N 1
ATOM 2313 C CA . CYS A 1 291 ? -0.923 -49.812 -18.312 1 86.81 291 CYS A CA 1
ATOM 2314 C C . CYS A 1 291 ? -1.45 -49.75 -16.875 1 86.81 291 CYS A C 1
ATOM 2316 O O . CYS A 1 291 ? -0.691 -49.5 -15.945 1 86.81 291 CYS A O 1
ATOM 2318 N N . ARG A 1 292 ? -2.73 -50.062 -16.656 1 87.38 292 ARG A N 1
ATOM 2319 C CA . ARG A 1 292 ? -3.352 -50 -15.344 1 87.38 292 ARG A CA 1
ATOM 2320 C C . ARG A 1 292 ? -3.064 -51.25 -14.539 1 87.38 292 ARG A C 1
ATOM 2322 O O . ARG A 1 292 ? -3.348 -51.312 -13.336 1 87.38 292 ARG A O 1
ATOM 2329 N N . GLY A 1 293 ? -2.41 -52.156 -15.023 1 78.25 293 GLY A N 1
ATOM 2330 C CA . GLY A 1 293 ? -2.014 -53.344 -14.32 1 78.25 293 GLY A CA 1
ATOM 2331 C C . GLY A 1 293 ? -3.016 -54.5 -14.453 1 78.25 293 GLY A C 1
ATOM 2332 O O . GLY A 1 293 ? -2.951 -55.469 -13.719 1 78.25 293 GLY A O 1
ATOM 2333 N N . ALA A 1 294 ? -4.09 -54.344 -15.062 1 61.69 294 ALA A N 1
ATOM 2334 C CA . ALA A 1 294 ? -5.094 -55.406 -15.078 1 61.69 294 ALA A CA 1
ATOM 2335 C C . ALA A 1 294 ? -4.504 -56.719 -15.617 1 61.69 294 ALA A C 1
ATOM 2337 O O . ALA A 1 294 ? -4.91 -57.781 -15.195 1 61.69 294 ALA A O 1
ATOM 2338 N N . LYS A 1 295 ? -3.598 -56.625 -16.656 1 54.66 295 LYS A N 1
ATOM 2339 C CA . LYS A 1 295 ? -3.215 -57.906 -17.281 1 54.66 295 LYS A CA 1
ATOM 2340 C C . LYS A 1 295 ? -1.739 -58.219 -17.031 1 54.66 295 LYS A C 1
ATOM 2342 O O . LYS A 1 295 ? -0.916 -58.094 -17.938 1 54.66 295 LYS A O 1
ATOM 2347 N N . GLN A 1 296 ? -1.332 -57.812 -15.883 1 52.75 296 GLN A N 1
ATOM 2348 C CA . GLN A 1 296 ? 0.114 -57.969 -15.758 1 52.75 296 GLN A CA 1
ATOM 2349 C C . GLN A 1 296 ? 0.52 -59.438 -15.75 1 52.75 296 GLN A C 1
ATOM 2351 O O . GLN A 1 296 ? 0.166 -60.188 -14.828 1 52.75 296 GLN A O 1
ATOM 2356 N N . GLN A 1 297 ? 0.365 -60.156 -16.828 1 44.81 297 GLN A N 1
ATOM 2357 C CA . GLN A 1 297 ? 0.828 -61.531 -16.734 1 44.81 297 GLN A CA 1
ATOM 2358 C C . GLN A 1 297 ? 2.248 -61.594 -16.188 1 44.81 297 GLN A C 1
ATOM 2360 O O . GLN A 1 297 ? 2.572 -62.5 -15.398 1 44.81 297 GLN A O 1
ATOM 2365 N N . VAL A 1 298 ? 3.115 -60.812 -16.766 1 42.59 298 VAL A N 1
ATOM 2366 C CA . VAL A 1 298 ? 4.258 -61.656 -17.109 1 42.59 298 VAL A CA 1
ATOM 2367 C C . VAL A 1 298 ? 5.055 -61.969 -15.844 1 42.59 298 VAL A C 1
ATOM 2369 O O . VAL A 1 298 ? 5.91 -62.875 -15.852 1 42.59 298 VAL A O 1
ATOM 2372 N N . THR A 1 299 ? 5.168 -61.219 -14.711 1 40.81 299 THR A N 1
ATOM 2373 C CA . THR A 1 299 ? 6.547 -61.438 -14.281 1 40.81 299 THR A CA 1
ATOM 2374 C C . THR A 1 299 ? 6.727 -62.875 -13.766 1 40.81 299 THR A C 1
ATOM 2376 O O . THR A 1 299 ? 6.199 -63.219 -12.711 1 40.81 299 THR A O 1
ATOM 2379 N N . THR A 1 300 ? 6.277 -63.875 -14.453 1 34.88 300 THR A N 1
ATOM 2380 C CA . THR A 1 300 ? 6.715 -65.125 -13.781 1 34.88 300 THR A CA 1
ATOM 2381 C C . THR A 1 300 ? 8.109 -64.938 -13.188 1 34.88 300 THR A C 1
ATOM 2383 O O . THR A 1 300 ? 9.039 -64.5 -13.883 1 34.88 300 THR A O 1
ATOM 2386 N N . GLY A 1 301 ? 8.359 -64.312 -12.047 1 36 301 GLY A N 1
ATOM 2387 C CA . GLY A 1 301 ? 9.469 -64.562 -11.148 1 36 301 GLY A CA 1
ATOM 2388 C C . GLY A 1 301 ? 10.227 -65.875 -11.445 1 36 301 GLY A C 1
ATOM 2389 O O . GLY A 1 301 ? 10.93 -66.375 -10.578 1 36 301 GLY A O 1
ATOM 2390 N N . SER A 1 302 ? 9.625 -66.75 -12.227 1 38.97 302 SER A N 1
ATOM 2391 C CA . SER A 1 302 ? 10.367 -68 -12.016 1 38.97 302 SER A CA 1
ATOM 2392 C C . SER A 1 302 ? 11.867 -67.75 -12 1 38.97 302 SER A C 1
ATOM 2394 O O . SER A 1 302 ? 12.328 -66.688 -12.375 1 38.97 302 SER A O 1
ATOM 2396 N N . ARG A 1 303 ? 12.742 -68.812 -12.359 1 38.19 303 ARG A N 1
ATOM 2397 C CA . ARG A 1 303 ? 14.141 -69.188 -12.211 1 38.19 303 ARG A CA 1
ATOM 2398 C C . ARG A 1 303 ? 15.047 -68.25 -12.961 1 38.19 303 ARG A C 1
ATOM 2400 O O . ARG A 1 303 ? 14.75 -67.812 -14.086 1 38.19 303 ARG A O 1
ATOM 2407 N N . PHE A 1 304 ? 15.602 -67.25 -12.289 1 36.97 304 PHE A N 1
ATOM 2408 C CA . PHE A 1 304 ? 16.875 -66.75 -12.797 1 36.97 304 PHE A CA 1
ATOM 2409 C C . PHE A 1 304 ? 17.516 -67.812 -13.711 1 36.97 304 PHE A C 1
ATOM 2411 O O . PHE A 1 304 ? 17.875 -68.875 -13.273 1 36.97 304 PHE A O 1
ATOM 2418 N N . ASN A 1 305 ? 16.828 -68.312 -14.672 1 35.59 305 ASN A N 1
ATOM 2419 C CA . ASN A 1 305 ? 17.703 -69.188 -15.453 1 35.59 305 ASN A CA 1
ATOM 2420 C C . ASN A 1 305 ? 18.984 -68.438 -15.875 1 35.59 305 ASN A C 1
ATOM 2422 O O . ASN A 1 305 ? 18.938 -67.25 -16.297 1 35.59 305 ASN A O 1
ATOM 2426 N N . HIS A 1 306 ? 20.078 -68.562 -15.062 1 35.75 306 HIS A N 1
ATOM 2427 C CA . HIS A 1 306 ? 21.406 -68.312 -15.609 1 35.75 306 HIS A CA 1
ATOM 2428 C C . HIS A 1 306 ? 21.469 -68.688 -17.094 1 35.75 306 HIS A C 1
ATOM 2430 O O . HIS A 1 306 ? 21.453 -69.875 -17.453 1 35.75 306 HIS A O 1
ATOM 2436 N N . CYS A 1 307 ? 20.469 -68.375 -17.734 1 36.75 307 CYS A N 1
ATOM 2437 C CA . CYS A 1 307 ? 20.641 -68.812 -19.125 1 36.75 307 CYS A CA 1
ATOM 2438 C C . CYS A 1 307 ? 22.078 -68.562 -19.578 1 36.75 307 CYS A C 1
ATOM 2440 O O . CYS A 1 307 ? 22.609 -67.5 -19.469 1 36.75 307 CYS A O 1
ATOM 2442 N N . GLN A 1 308 ? 22.844 -69.562 -19.406 1 35.19 308 GLN A N 1
ATOM 2443 C CA . GLN A 1 308 ? 24.109 -69.812 -20.109 1 35.19 308 GLN A CA 1
ATOM 2444 C C . GLN A 1 308 ? 24 -69.375 -21.562 1 35.19 308 GLN A C 1
ATOM 2446 O O . GLN A 1 308 ? 23.328 -70.062 -22.359 1 35.19 308 GLN A O 1
ATOM 2451 N N . LEU A 1 309 ? 23.656 -68.125 -21.938 1 37.5 309 LEU A N 1
ATOM 2452 C CA . LEU A 1 309 ? 24.031 -67.938 -23.328 1 37.5 309 LEU A CA 1
ATOM 2453 C C . LEU A 1 309 ? 25.156 -68.875 -23.719 1 37.5 309 LEU A C 1
ATOM 2455 O O . LEU A 1 309 ? 26.016 -69.188 -22.891 1 37.5 309 LEU A O 1
ATOM 2459 N N . ASP A 1 310 ? 24.875 -69.688 -24.594 1 35.94 310 ASP A N 1
ATOM 2460 C CA . ASP A 1 310 ? 25.953 -70.5 -25.172 1 35.94 310 ASP A CA 1
ATOM 2461 C C . ASP A 1 310 ? 27.266 -69.688 -25.188 1 35.94 310 ASP A C 1
ATOM 2463 O O . ASP A 1 310 ? 27.25 -68.5 -25.234 1 35.94 310 ASP A O 1
ATOM 2467 N N . GLY A 1 311 ? 28.453 -70.188 -24.672 1 36.38 311 GLY A N 1
ATOM 2468 C CA . GLY A 1 311 ? 29.875 -70 -24.5 1 36.38 311 GLY A CA 1
ATOM 2469 C C . GLY A 1 311 ? 30.5 -69.125 -25.562 1 36.38 311 GLY A C 1
ATOM 2470 O O . GLY A 1 311 ? 31.719 -68.938 -25.594 1 36.38 311 GLY A O 1
ATOM 2471 N N . SER A 1 312 ? 29.922 -69 -26.734 1 38.53 312 SER A N 1
ATOM 2472 C CA . SER A 1 312 ? 30.922 -68.562 -27.703 1 38.53 312 SER A CA 1
ATOM 2473 C C . SER A 1 312 ? 31.359 -67.125 -27.438 1 38.53 312 SER A C 1
ATOM 2475 O O . SER A 1 312 ? 32.312 -66.625 -28.047 1 38.53 312 SER A O 1
ATOM 2477 N N . SER A 1 313 ? 30.438 -66.188 -27.141 1 39.22 313 SER A N 1
ATOM 2478 C CA . SER A 1 313 ? 31.172 -64.938 -26.969 1 39.22 313 SER A CA 1
ATOM 2479 C C . SER A 1 313 ? 31.734 -64.812 -25.547 1 39.22 313 SER A C 1
ATOM 2481 O O . SER A 1 313 ? 31.062 -65.125 -24.578 1 39.22 313 SER A O 1
ATOM 2483 N N . PRO A 1 314 ? 33.062 -64.812 -25.328 1 37.81 314 PRO A N 1
ATOM 2484 C CA . PRO A 1 314 ? 33.812 -64.75 -24.062 1 37.81 314 PRO A CA 1
ATOM 2485 C C . PRO A 1 314 ? 33.219 -63.844 -23.031 1 37.81 314 PRO A C 1
ATOM 2487 O O . PRO A 1 314 ? 33.25 -64.125 -21.828 1 37.81 314 PRO A O 1
ATOM 2490 N N . TRP A 1 315 ? 32.906 -62.688 -23.453 1 36.66 315 TRP A N 1
ATOM 2491 C CA . TRP A 1 315 ? 32.688 -61.656 -22.422 1 36.66 315 TRP A CA 1
ATOM 2492 C C . TRP A 1 315 ? 31.359 -61.906 -21.703 1 36.66 315 TRP A C 1
ATOM 2494 O O . TRP A 1 315 ? 31.062 -61.281 -20.688 1 36.66 315 TRP A O 1
ATOM 2504 N N . LEU A 1 316 ? 30.422 -62.531 -22.234 1 43.09 316 LEU A N 1
ATOM 2505 C CA . LEU A 1 316 ? 29.281 -62.938 -21.422 1 43.09 316 LEU A CA 1
ATOM 2506 C C . LEU A 1 316 ? 29.719 -63.781 -20.234 1 43.09 316 LEU A C 1
ATOM 2508 O O . LEU A 1 316 ? 28.938 -64.062 -19.312 1 43.09 316 LEU A O 1
ATOM 2512 N N . LEU A 1 317 ? 30.812 -64.5 -20.328 1 40.06 317 LEU A N 1
ATOM 2513 C CA . LEU A 1 317 ? 31.406 -65.25 -19.219 1 40.06 317 LEU A CA 1
ATOM 2514 C C . LEU A 1 317 ? 31.734 -64.312 -18.062 1 40.06 317 LEU A C 1
ATOM 2516 O O . LEU A 1 317 ? 31.703 -64.688 -16.906 1 40.06 317 LEU A O 1
ATOM 2520 N N . LEU A 1 318 ? 32.438 -63.156 -18.312 1 38.59 318 LEU A N 1
ATOM 2521 C CA . LEU A 1 318 ? 33.062 -62.406 -17.219 1 38.59 318 LEU A CA 1
ATOM 2522 C C . LEU A 1 318 ? 32 -61.656 -16.422 1 38.59 318 LEU A C 1
ATOM 2524 O O . LEU A 1 318 ? 32.219 -61.344 -15.25 1 38.59 318 LEU A O 1
ATOM 2528 N N . GLN A 1 319 ? 31.094 -60.625 -16.953 1 43.62 319 GLN A N 1
ATOM 2529 C CA . GLN A 1 319 ? 30.172 -59.906 -16.062 1 43.62 319 GLN A CA 1
ATOM 2530 C C . GLN A 1 319 ? 28.75 -60.469 -16.188 1 43.62 319 GLN A C 1
ATOM 2532 O O . GLN A 1 319 ? 28.078 -60.188 -17.188 1 43.62 319 GLN A O 1
ATOM 2537 N N . PRO A 1 320 ? 28.234 -61.5 -15.578 1 47.16 320 PRO A N 1
ATOM 2538 C CA . PRO A 1 320 ? 26.906 -62.094 -15.555 1 47.16 320 PRO A CA 1
ATOM 2539 C C . PRO A 1 320 ? 25.797 -61.062 -15.391 1 47.16 320 PRO A C 1
ATOM 2541 O O . PRO A 1 320 ? 25.766 -60.312 -14.398 1 47.16 320 PRO A O 1
ATOM 2544 N N . SER A 1 321 ? 25.484 -60.219 -16.359 1 55.91 321 SER A N 1
ATOM 2545 C CA . SER A 1 321 ? 24.281 -59.406 -16.141 1 55.91 321 SER A CA 1
ATOM 2546 C C . SER A 1 321 ? 23.062 -60.312 -15.852 1 55.91 321 SER A C 1
ATOM 2548 O O . SER A 1 321 ? 23.047 -61.469 -16.234 1 55.91 321 SER A O 1
ATOM 2550 N N . ARG A 1 322 ? 22.25 -60.094 -14.758 1 74 322 ARG A N 1
ATOM 2551 C CA . ARG A 1 322 ? 21.047 -60.812 -14.375 1 74 322 ARG A CA 1
ATOM 2552 C C . ARG A 1 322 ? 19.969 -60.719 -15.461 1 74 322 ARG A C 1
ATOM 2554 O O . ARG A 1 322 ? 19.531 -59.625 -15.805 1 74 322 ARG A O 1
ATOM 2561 N N . LEU A 1 323 ? 19.844 -61.781 -16.344 1 77.25 323 LEU A N 1
ATOM 2562 C CA . LEU A 1 323 ? 18.891 -61.844 -17.438 1 77.25 323 LEU A CA 1
ATOM 2563 C C . LEU A 1 323 ? 17.547 -62.375 -16.938 1 77.25 323 LEU A C 1
ATOM 2565 O O . LEU A 1 323 ? 17.484 -63.344 -16.188 1 77.25 323 LEU A O 1
ATOM 2569 N N . GLU A 1 324 ? 16.531 -61.625 -17.188 1 83.31 324 GLU A N 1
ATOM 2570 C CA . GLU A 1 324 ? 15.156 -62 -16.875 1 83.31 324 GLU A CA 1
ATOM 2571 C C . GLU A 1 324 ? 14.32 -62.188 -18.141 1 83.31 324 GLU A C 1
ATOM 2573 O O . GLU A 1 324 ? 13.984 -61.219 -18.812 1 83.31 324 GLU A O 1
ATOM 2578 N N . PRO A 1 325 ? 14.086 -63.531 -18.516 1 83.94 325 PRO A N 1
ATOM 2579 C CA . PRO A 1 325 ? 13.227 -63.75 -19.688 1 83.94 325 PRO A CA 1
ATOM 2580 C C . PRO A 1 325 ? 11.797 -63.281 -19.469 1 83.94 325 PRO A C 1
ATOM 2582 O O . PRO A 1 325 ? 11.18 -63.625 -18.453 1 83.94 325 PRO A O 1
ATOM 2585 N N . VAL A 1 326 ? 11.281 -62.469 -20.25 1 86.31 326 VAL A N 1
ATOM 2586 C CA . VAL A 1 326 ? 9.938 -61.906 -20.141 1 86.31 326 VAL A CA 1
ATOM 2587 C C . VAL A 1 326 ? 8.984 -62.688 -21.031 1 86.31 326 VAL A C 1
ATOM 2589 O O . VAL A 1 326 ? 7.867 -63.031 -20.625 1 86.31 326 VAL A O 1
ATOM 2592 N N . SER A 1 327 ? 9.375 -63 -22.281 1 84.81 327 SER A N 1
ATOM 2593 C CA . SER A 1 327 ? 8.602 -63.781 -23.25 1 84.81 327 SER A CA 1
ATOM 2594 C C . SER A 1 327 ? 9.508 -64.625 -24.109 1 84.81 327 SER A C 1
ATOM 2596 O O . SER A 1 327 ? 10.586 -64.188 -24.516 1 84.81 327 SER A O 1
ATOM 2598 N N . SER A 1 328 ? 9.055 -65.812 -24.406 1 82.06 328 SER A N 1
ATOM 2599 C CA . SER A 1 328 ? 9.852 -66.75 -25.219 1 82.06 328 SER A CA 1
ATOM 2600 C C . SER A 1 328 ? 9.57 -66.562 -26.703 1 82.06 328 SER A C 1
ATOM 2602 O O . SER A 1 328 ? 10.469 -66.688 -27.531 1 82.06 328 SER A O 1
ATOM 2604 N N . ASP A 1 329 ? 8.328 -66.25 -27.016 1 81.75 329 ASP A N 1
ATOM 2605 C CA . ASP A 1 329 ? 7.926 -66 -28.406 1 81.75 329 ASP A CA 1
ATOM 2606 C C . ASP A 1 329 ? 6.863 -64.875 -28.484 1 81.75 329 ASP A C 1
ATOM 2608 O O . ASP A 1 329 ? 5.695 -65.125 -28.156 1 81.75 329 ASP A O 1
ATOM 2612 N N . PRO A 1 330 ? 7.215 -63.875 -29.016 1 83.75 330 PRO A N 1
ATOM 2613 C CA . PRO A 1 330 ? 8.523 -63.344 -29.422 1 83.75 330 PRO A CA 1
ATOM 2614 C C . PRO A 1 330 ? 9.5 -63.25 -28.25 1 83.75 330 PRO A C 1
ATOM 2616 O O . PRO A 1 330 ? 9.078 -63.156 -27.094 1 83.75 330 PRO A O 1
ATOM 2619 N N . TYR A 1 331 ? 10.742 -63.344 -28.656 1 82.31 331 TYR A N 1
ATOM 2620 C CA . TYR A 1 331 ? 11.789 -63.312 -27.641 1 82.31 331 TYR A CA 1
ATOM 2621 C C . TYR A 1 331 ? 11.906 -61.906 -27.047 1 82.31 331 TYR A C 1
ATOM 2623 O O . TYR A 1 331 ? 12.188 -60.938 -27.75 1 82.31 331 TYR A O 1
ATOM 2631 N N . ILE A 1 332 ? 11.594 -61.719 -25.766 1 85.94 332 ILE A N 1
ATOM 2632 C CA . ILE A 1 332 ? 11.734 -60.469 -25 1 85.94 332 ILE A CA 1
ATOM 2633 C C . ILE A 1 332 ? 12.516 -60.75 -23.719 1 85.94 332 ILE A C 1
ATOM 2635 O O . ILE A 1 332 ? 12.148 -61.656 -22.938 1 85.94 332 ILE A O 1
ATOM 2639 N N . VAL A 1 333 ? 13.586 -60 -23.516 1 85.06 333 VAL A N 1
ATOM 2640 C CA . VAL A 1 333 ? 14.43 -60.25 -22.359 1 85.06 333 VAL A CA 1
ATOM 2641 C C . VAL A 1 333 ? 14.852 -58.938 -21.719 1 85.06 333 VAL A C 1
ATOM 2643 O O . VAL A 1 333 ? 15.148 -57.969 -22.422 1 85.06 333 VAL A O 1
ATOM 2646 N N . LEU A 1 334 ? 14.812 -58.938 -20.391 1 87.69 334 LEU A N 1
ATOM 2647 C CA . LEU A 1 334 ? 15.258 -57.781 -19.609 1 87.69 334 LEU A CA 1
ATOM 2648 C C . LEU A 1 334 ? 16.641 -58.062 -19 1 87.69 334 LEU A C 1
ATOM 2650 O O . LEU A 1 334 ? 16.812 -59.031 -18.266 1 87.69 334 LEU A O 1
ATOM 2654 N N . HIS A 1 335 ? 17.625 -57.219 -19.406 1 83.38 335 HIS A N 1
ATOM 2655 C CA . HIS A 1 335 ? 18.969 -57.25 -18.828 1 83.38 335 HIS A CA 1
ATOM 2656 C C . HIS A 1 335 ? 19.109 -56.281 -17.672 1 83.38 335 HIS A C 1
ATOM 2658 O O . HIS A 1 335 ? 19.047 -55.062 -17.875 1 83.38 335 HIS A O 1
ATOM 2664 N N . HIS A 1 336 ? 19.266 -56.781 -16.531 1 85.5 336 HIS A N 1
ATOM 2665 C CA . HIS A 1 336 ? 19.391 -55.938 -15.359 1 85.5 336 HIS A CA 1
ATOM 2666 C C . HIS A 1 336 ? 20.844 -55.469 -15.164 1 85.5 336 HIS A C 1
ATOM 2668 O O . HIS A 1 336 ? 21.766 -56.188 -15.555 1 85.5 336 HIS A O 1
ATOM 2674 N N . ASP A 1 337 ? 21.016 -54.281 -14.602 1 82.81 337 ASP A N 1
ATOM 2675 C CA . ASP A 1 337 ? 22.297 -53.719 -14.133 1 82.81 337 ASP A CA 1
ATOM 2676 C C . ASP A 1 337 ? 23.297 -53.625 -15.281 1 82.81 337 ASP A C 1
ATOM 2678 O O . ASP A 1 337 ? 24.469 -54 -15.117 1 82.81 337 ASP A O 1
ATOM 2682 N N . VAL A 1 338 ? 22.766 -53.281 -16.391 1 81.06 338 VAL A N 1
ATOM 2683 C CA . VAL A 1 338 ? 23.641 -53.062 -17.531 1 81.06 338 VAL A CA 1
ATOM 2684 C C . VAL A 1 338 ? 24.516 -51.844 -17.312 1 81.06 338 VAL A C 1
ATOM 2686 O O . VAL A 1 338 ? 25.703 -51.844 -17.641 1 81.06 338 VAL A O 1
ATOM 2689 N N . LEU A 1 339 ? 23.875 -50.812 -16.734 1 82.81 339 LEU A N 1
ATOM 2690 C CA . LEU A 1 339 ? 24.594 -49.594 -16.359 1 82.81 339 LEU A CA 1
ATOM 2691 C C . LEU A 1 339 ? 24.516 -49.344 -14.859 1 82.81 339 LEU A C 1
ATOM 2693 O O . LEU A 1 339 ? 23.484 -49.625 -14.234 1 82.81 339 LEU A O 1
ATOM 2697 N N . THR A 1 340 ? 25.594 -48.875 -14.312 1 83 340 THR A N 1
ATOM 2698 C CA . THR A 1 340 ? 25.547 -48.406 -12.93 1 83 340 THR A CA 1
ATOM 2699 C C . THR A 1 340 ? 24.844 -47.062 -12.836 1 83 340 THR A C 1
ATOM 2701 O O . THR A 1 340 ? 24.734 -46.344 -13.828 1 83 340 THR A O 1
ATOM 2704 N N . PRO A 1 341 ? 24.312 -46.781 -11.594 1 84 341 PRO A N 1
ATOM 2705 C CA . PRO A 1 341 ? 23.688 -45.469 -11.422 1 84 341 PRO A CA 1
ATOM 2706 C C . PRO A 1 341 ? 24.625 -44.312 -11.812 1 84 341 PRO A C 1
ATOM 2708 O O . PRO A 1 341 ? 24.156 -43.344 -12.391 1 84 341 PRO A O 1
ATOM 2711 N N . LYS A 1 342 ? 25.859 -44.438 -11.539 1 83.56 342 LYS A N 1
ATOM 2712 C CA . LYS A 1 342 ? 26.828 -43.406 -11.898 1 83.56 342 LYS A CA 1
ATOM 2713 C C . LYS A 1 342 ? 26.938 -43.25 -13.414 1 83.56 342 LYS A C 1
ATOM 2715 O O . LYS A 1 342 ? 26.953 -42.156 -13.938 1 83.56 342 LYS A O 1
ATOM 2720 N N . GLU A 1 343 ? 26.953 -44.406 -14.086 1 78.62 343 GLU A N 1
ATOM 2721 C CA . GLU A 1 343 ? 27.031 -44.406 -15.547 1 78.62 343 GLU A CA 1
ATOM 2722 C C . GLU A 1 343 ? 25.781 -43.781 -16.172 1 78.62 343 GLU A C 1
ATOM 2724 O O . GLU A 1 343 ? 25.859 -43.062 -17.141 1 78.62 343 GLU A O 1
ATOM 2729 N N . SER A 1 344 ? 24.703 -44.125 -15.57 1 80.06 344 SER A N 1
ATOM 2730 C CA . SER A 1 344 ? 23.438 -43.594 -16.062 1 80.06 344 SER A CA 1
ATOM 2731 C C . SER A 1 344 ? 23.406 -42.062 -15.938 1 80.06 344 SER A C 1
ATOM 2733 O O . SER A 1 344 ? 23 -41.375 -16.875 1 80.06 344 SER A O 1
ATOM 2735 N N . ASN A 1 345 ? 23.891 -41.625 -14.844 1 78.69 345 ASN A N 1
ATOM 2736 C CA . ASN A 1 345 ? 23.922 -40.188 -14.617 1 78.69 345 ASN A CA 1
ATOM 2737 C C . ASN A 1 345 ? 24.859 -39.469 -15.586 1 78.69 345 ASN A C 1
ATOM 2739 O O . ASN A 1 345 ? 24.562 -38.375 -16.062 1 78.69 345 ASN A O 1
ATOM 2743 N N . GLU A 1 346 ? 25.938 -40.062 -15.812 1 74.75 346 GLU A N 1
ATOM 2744 C CA . GLU A 1 346 ? 26.891 -39.5 -16.75 1 74.75 346 GLU A CA 1
ATOM 2745 C C . GLU A 1 346 ? 26.297 -39.375 -18.141 1 74.75 346 GLU A C 1
ATOM 2747 O O . GLU A 1 346 ? 26.5 -38.375 -18.828 1 74.75 346 GLU A O 1
ATOM 2752 N N . LEU A 1 347 ? 25.594 -40.406 -18.547 1 72.5 347 LEU A N 1
ATOM 2753 C CA . LEU A 1 347 ? 24.969 -40.375 -19.859 1 72.5 347 LEU A CA 1
ATOM 2754 C C . LEU A 1 347 ? 23.875 -39.312 -19.938 1 72.5 347 LEU A C 1
ATOM 2756 O O . LEU A 1 347 ? 23.719 -38.656 -20.953 1 72.5 347 LEU A O 1
ATOM 2760 N N . LEU A 1 348 ? 23.188 -39.219 -18.844 1 71.75 348 LEU A N 1
ATOM 2761 C CA . LEU A 1 348 ? 22.125 -38.219 -18.766 1 71.75 348 LEU A CA 1
ATOM 2762 C C . LEU A 1 348 ? 22.703 -36.812 -18.891 1 71.75 348 LEU A C 1
ATOM 2764 O O . LEU A 1 348 ? 22.109 -35.969 -19.547 1 71.75 348 LEU A O 1
ATOM 2768 N N . GLN A 1 349 ? 23.75 -36.625 -18.266 1 70 349 GLN A N 1
ATOM 2769 C CA . GLN A 1 349 ? 24.391 -35.344 -18.328 1 70 349 GLN A CA 1
ATOM 2770 C C . GLN A 1 349 ? 24.844 -35 -19.75 1 70 349 GLN A C 1
ATOM 2772 O O . GLN A 1 349 ? 24.766 -33.844 -20.188 1 70 349 GLN A O 1
ATOM 2777 N N . LEU A 1 350 ? 25.266 -36 -20.391 1 64.94 350 LEU A N 1
ATOM 2778 C CA . LEU A 1 350 ? 25.703 -35.812 -21.766 1 64.94 350 LEU A CA 1
ATOM 2779 C C . LEU A 1 350 ? 24.531 -35.438 -22.672 1 64.94 350 LEU A C 1
ATOM 2781 O O . LEU A 1 350 ? 24.672 -34.625 -23.594 1 64.94 350 LEU A O 1
ATOM 2785 N N . ILE A 1 351 ? 23.391 -36.062 -22.344 1 62.19 351 ILE A N 1
ATOM 2786 C CA . ILE A 1 351 ? 22.172 -35.781 -23.125 1 62.19 351 ILE A CA 1
ATOM 2787 C C . ILE A 1 351 ? 21.688 -34.375 -22.859 1 62.19 351 ILE A C 1
ATOM 2789 O O . ILE A 1 351 ? 21.266 -33.656 -23.781 1 62.19 351 ILE A O 1
ATOM 2793 N N . ASP A 1 352 ? 21.75 -34 -21.562 1 60.12 352 ASP A N 1
ATOM 2794 C CA . ASP A 1 352 ? 21.297 -32.656 -21.172 1 60.12 352 ASP A CA 1
ATOM 2795 C C . ASP A 1 352 ? 22.172 -31.578 -21.797 1 60.12 352 ASP A C 1
ATOM 2797 O O . ASP A 1 352 ? 21.672 -30.516 -22.188 1 60.12 352 ASP A O 1
ATOM 2801 N N . GLU A 1 353 ? 23.391 -31.672 -21.641 1 55.22 353 GLU A N 1
ATOM 2802 C CA . GLU A 1 353 ? 24.312 -30.703 -22.203 1 55.22 353 GLU A CA 1
ATOM 2803 C C . GLU A 1 353 ? 24.062 -30.516 -23.703 1 55.22 353 GLU A C 1
ATOM 2805 O O . GLU A 1 353 ? 24.25 -29.406 -24.234 1 55.22 353 GLU A O 1
ATOM 2810 N N . GLU A 1 354 ? 23.469 -31.422 -24.266 1 48.12 354 GLU A N 1
ATOM 2811 C CA . GLU A 1 354 ? 23.25 -31.312 -25.719 1 48.12 354 GLU A CA 1
ATOM 2812 C C . GLU A 1 354 ? 21.875 -30.75 -26.016 1 48.12 354 GLU A C 1
ATOM 2814 O O . GLU A 1 354 ? 21.672 -30.125 -27.062 1 48.12 354 GLU A O 1
ATOM 2819 N N . GLU A 1 355 ? 20.891 -31.109 -25.297 1 48.94 355 GLU A N 1
ATOM 2820 C CA . GLU A 1 355 ? 19.547 -30.609 -25.516 1 48.94 355 GLU A CA 1
ATOM 2821 C C . GLU A 1 355 ? 19.516 -29.078 -25.547 1 48.94 355 GLU A C 1
ATOM 2823 O O . GLU A 1 355 ? 18.641 -28.484 -26.156 1 48.94 355 GLU A O 1
ATOM 2828 N N . ASP A 1 356 ? 20.266 -28.281 -24.734 1 43.03 356 ASP A N 1
ATOM 2829 C CA . ASP A 1 356 ? 20.359 -26.828 -24.875 1 43.03 356 ASP A CA 1
ATOM 2830 C C . ASP A 1 356 ? 20.594 -26.438 -26.328 1 43.03 356 ASP A C 1
ATOM 2832 O O . ASP A 1 356 ? 20.406 -25.266 -26.703 1 43.03 356 ASP A O 1
ATOM 2836 N N . THR A 1 357 ? 21.281 -27.203 -27.078 1 36.12 357 THR A N 1
ATOM 2837 C CA . THR A 1 357 ? 21.438 -26.875 -28.5 1 36.12 357 THR A CA 1
ATOM 2838 C C . THR A 1 357 ? 20.312 -27.516 -29.312 1 36.12 357 THR A C 1
ATOM 2840 O O . THR A 1 357 ? 19.734 -28.516 -28.906 1 36.12 357 THR A O 1
ATOM 2843 N N . LYS A 1 358 ? 19.922 -26.938 -30.531 1 33.94 358 LYS A N 1
ATOM 2844 C CA . LYS A 1 358 ? 18.984 -27.281 -31.594 1 33.94 358 LYS A CA 1
ATOM 2845 C C . LYS A 1 358 ? 18.875 -28.797 -31.75 1 33.94 358 LYS A C 1
ATOM 2847 O O . LYS A 1 358 ? 19.875 -29.484 -31.922 1 33.94 358 LYS A O 1
ATOM 2852 N N . GLY A 1 359 ? 17.688 -29.312 -31.469 1 33.44 359 GLY A N 1
ATOM 2853 C CA . GLY A 1 359 ? 17.281 -30.688 -31.734 1 33.44 359 GLY A CA 1
ATOM 2854 C C . GLY A 1 359 ? 18.25 -31.719 -31.172 1 33.44 359 GLY A C 1
ATOM 2855 O O . GLY A 1 359 ? 19.469 -31.531 -31.234 1 33.44 359 GLY A O 1
ATOM 2856 N N . VAL A 1 360 ? 18.047 -32.281 -29.969 1 38.66 360 VAL A N 1
ATOM 2857 C CA . VAL A 1 360 ? 18.812 -33.438 -29.516 1 38.66 360 VAL A CA 1
ATOM 2858 C C . VAL A 1 360 ? 19.391 -34.156 -30.719 1 38.66 360 VAL A C 1
ATOM 2860 O O . VAL A 1 360 ? 18.672 -34.906 -31.391 1 38.66 360 VAL A O 1
ATOM 2863 N N . SER A 1 361 ? 19.969 -33.594 -31.547 1 37.44 361 SER A N 1
ATOM 2864 C CA . SER A 1 361 ? 20.688 -34.406 -32.5 1 37.44 361 SER A CA 1
ATOM 2865 C C . SER A 1 361 ? 21.688 -35.312 -31.828 1 37.44 361 SER A C 1
ATOM 2867 O O . SER A 1 361 ? 22.328 -34.938 -30.844 1 37.44 361 SER A O 1
ATOM 2869 N N . TYR A 1 362 ? 21.422 -36.844 -31.953 1 44.16 362 TYR A N 1
ATOM 2870 C CA . TYR A 1 362 ? 22.125 -38.125 -31.844 1 44.16 362 TYR A CA 1
ATOM 2871 C C . TYR A 1 362 ? 23.625 -37.906 -32 1 44.16 362 TYR A C 1
ATOM 2873 O O . TYR A 1 362 ? 24.406 -38.844 -31.734 1 44.16 362 TYR A O 1
ATOM 2881 N N . GLN A 1 363 ? 23.859 -36.875 -32.406 1 46.06 363 GLN A N 1
ATOM 2882 C CA . GLN A 1 363 ? 25.25 -36.844 -32.875 1 46.06 363 GLN A CA 1
ATOM 2883 C C . GLN A 1 363 ? 26.219 -36.75 -31.688 1 46.06 363 GLN A C 1
ATOM 2885 O O . GLN A 1 363 ? 27.297 -37.344 -31.719 1 46.06 363 GLN A O 1
ATOM 2890 N N . SER A 1 364 ? 25.672 -36.344 -30.641 1 49 364 SER A 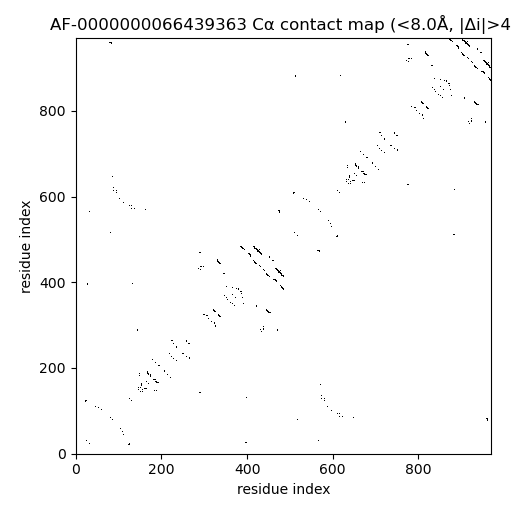N 1
ATOM 2891 C CA . SER A 1 364 ? 26.672 -36.094 -29.594 1 49 364 SER A CA 1
ATOM 2892 C C . SER A 1 364 ? 26.922 -37.375 -28.781 1 49 364 SER A C 1
ATOM 2894 O O . SER A 1 364 ? 28.047 -37.625 -28.359 1 49 364 SER A O 1
ATOM 2896 N N . LEU A 1 365 ? 25.812 -38.125 -28.422 1 54.03 365 LEU A N 1
ATOM 2897 C CA . LEU A 1 365 ? 26.094 -39.406 -27.781 1 54.03 365 LEU A CA 1
ATOM 2898 C C . LEU A 1 365 ? 27.062 -40.219 -28.625 1 54.03 365 LEU A C 1
ATOM 2900 O O . LEU A 1 365 ? 27.891 -40.969 -28.094 1 54.03 365 LEU A O 1
ATOM 2904 N N . LYS A 1 366 ? 26.828 -39.938 -29.969 1 54.72 366 LYS A N 1
ATOM 2905 C CA . LYS A 1 366 ? 27.734 -40.625 -30.891 1 54.72 366 LYS A CA 1
ATOM 2906 C C . LYS A 1 366 ? 29.172 -40.094 -30.719 1 54.72 366 LYS A C 1
ATOM 2908 O O . LYS A 1 366 ? 30.125 -40.844 -30.953 1 54.72 366 LYS A O 1
ATOM 2913 N N . LEU A 1 367 ? 29.156 -38.906 -30.234 1 53.62 367 LEU A N 1
ATOM 2914 C CA . LEU A 1 367 ? 30.484 -38.281 -30.281 1 53.62 367 LEU A CA 1
ATOM 2915 C C . LEU A 1 367 ? 31.188 -38.406 -28.922 1 53.62 367 LEU A C 1
ATOM 2917 O O . LEU A 1 367 ? 32.406 -38.25 -28.828 1 53.62 367 LEU A O 1
ATOM 2921 N N . SER A 1 368 ? 30.406 -38.719 -27.969 1 61.44 368 SER A N 1
ATOM 2922 C CA . SER A 1 368 ? 31.062 -38.781 -26.672 1 61.44 368 SER A CA 1
ATOM 2923 C C . SER A 1 368 ? 31.797 -40.094 -26.469 1 61.44 368 SER A C 1
ATOM 2925 O O . SER A 1 368 ? 31.203 -41.188 -26.672 1 61.44 368 SER A O 1
ATOM 2927 N N . LYS A 1 369 ? 33.031 -40 -26.266 1 65.5 369 LYS A N 1
ATOM 2928 C CA . LYS A 1 369 ? 33.875 -41.156 -26.031 1 65.5 369 LYS A CA 1
ATOM 2929 C C . LYS A 1 369 ? 33.281 -42.062 -24.938 1 65.5 369 LYS A C 1
ATOM 2931 O O . LYS A 1 369 ? 33.312 -43.281 -25.047 1 65.5 369 LYS A O 1
ATOM 2936 N N . LEU A 1 370 ? 32.688 -41.438 -23.969 1 69.25 370 LEU A N 1
ATOM 2937 C CA . LEU A 1 370 ? 32.094 -42.188 -22.875 1 69.25 370 LEU A CA 1
ATOM 2938 C C . LEU A 1 370 ? 30.875 -42.969 -23.359 1 69.25 370 LEU A C 1
ATOM 2940 O O . LEU A 1 370 ? 30.719 -44.125 -23.031 1 69.25 370 LEU A O 1
ATOM 2944 N N . ALA A 1 371 ? 30.141 -42.281 -24.109 1 71 371 ALA A N 1
ATOM 2945 C CA . ALA A 1 371 ? 28.938 -42.938 -24.641 1 71 371 ALA A CA 1
ATOM 2946 C C . ALA A 1 371 ? 29.312 -44.094 -25.547 1 71 371 ALA A C 1
ATOM 2948 O O . ALA A 1 371 ? 28.719 -45.188 -25.484 1 71 371 ALA A O 1
ATOM 2949 N N . GLN A 1 372 ? 30.359 -43.875 -26.281 1 70.44 372 GLN A N 1
ATOM 2950 C CA . GLN A 1 372 ? 30.812 -44.906 -27.203 1 70.44 372 GLN A CA 1
ATOM 2951 C C . GLN A 1 372 ? 31.328 -46.125 -26.453 1 70.44 372 GLN A C 1
ATOM 2953 O O . GLN A 1 372 ? 31.047 -47.25 -26.844 1 70.44 372 GLN A O 1
ATOM 2958 N N . LYS A 1 373 ? 32.031 -45.812 -25.438 1 73.81 373 LYS A N 1
ATOM 2959 C CA . LYS A 1 373 ? 32.562 -46.906 -24.641 1 73.81 373 LYS A CA 1
ATOM 2960 C C . LYS A 1 373 ? 31.453 -47.719 -24 1 73.81 373 LYS A C 1
ATOM 2962 O O . LYS A 1 373 ? 31.484 -48.938 -24.031 1 73.81 373 LYS A O 1
ATOM 2967 N N . LYS A 1 374 ? 30.594 -47.031 -23.5 1 73.75 374 LYS A N 1
ATOM 2968 C CA . LYS A 1 374 ? 29.516 -47.719 -22.797 1 73.75 374 LYS A CA 1
ATOM 2969 C C . LYS A 1 374 ? 28.625 -48.469 -23.781 1 73.75 374 LYS A C 1
ATOM 2971 O O . LYS A 1 374 ? 28.219 -49.594 -23.531 1 73.75 374 LYS A O 1
ATOM 2976 N N . LEU A 1 375 ? 28.422 -47.812 -24.906 1 70.31 375 LEU A N 1
ATOM 2977 C CA . LEU A 1 375 ? 27.625 -48.469 -25.938 1 70.31 375 LEU A CA 1
ATOM 2978 C C . LEU A 1 375 ? 28.359 -49.656 -26.531 1 70.31 375 LEU A C 1
ATOM 2980 O O . LEU A 1 375 ? 27.734 -50.656 -26.875 1 70.31 375 LEU A O 1
ATOM 2984 N N . GLY A 1 376 ? 29.594 -49.438 -26.641 1 70 376 GLY A N 1
ATOM 2985 C CA . GLY A 1 376 ? 30.406 -50.562 -27.078 1 70 376 GLY A CA 1
ATOM 2986 C C . GLY A 1 376 ? 30.297 -51.781 -26.172 1 70 376 GLY A C 1
ATOM 2987 O O . GLY A 1 376 ? 30.203 -52.906 -26.656 1 70 376 GLY A O 1
ATOM 2988 N N . ARG A 1 377 ? 30.266 -51.5 -24.891 1 73.88 377 ARG A N 1
ATOM 2989 C CA . ARG A 1 377 ? 30.109 -52.594 -23.938 1 73.88 377 ARG A CA 1
ATOM 2990 C C . ARG A 1 377 ? 28.75 -53.281 -24.094 1 73.88 377 ARG A C 1
ATOM 2992 O O . ARG A 1 377 ? 28.672 -54.5 -24.047 1 73.88 377 ARG A O 1
ATOM 2999 N N . ILE A 1 378 ? 27.797 -52.5 -24.297 1 73.12 378 ILE A N 1
ATOM 3000 C CA . ILE A 1 378 ? 26.453 -53.031 -24.453 1 73.12 378 ILE A CA 1
ATOM 3001 C C . ILE A 1 378 ? 26.375 -53.844 -25.75 1 73.12 378 ILE A C 1
ATOM 3003 O O . ILE A 1 378 ? 25.766 -54.938 -25.766 1 73.12 378 ILE A O 1
ATOM 3007 N N . SER A 1 379 ? 27.016 -53.281 -26.734 1 69.81 379 SER A N 1
ATOM 3008 C CA . SER A 1 379 ? 27.047 -54 -28 1 69.81 379 SER A CA 1
ATOM 3009 C C . SER A 1 379 ? 27.719 -55.344 -27.859 1 69.81 379 SER A C 1
ATOM 3011 O O . SER A 1 379 ? 27.266 -56.344 -28.422 1 69.81 379 SER A O 1
ATOM 3013 N N . ARG A 1 380 ? 28.719 -55.344 -27.156 1 69.25 380 ARG A N 1
ATOM 3014 C CA . ARG A 1 380 ? 29.438 -56.562 -26.938 1 69.25 380 ARG A CA 1
ATOM 3015 C C . ARG A 1 380 ? 28.594 -57.562 -26.109 1 69.25 380 ARG A C 1
ATOM 3017 O O . ARG A 1 380 ? 28.594 -58.75 -26.391 1 69.25 380 ARG A O 1
ATOM 3024 N N . LEU A 1 381 ? 27.953 -57 -25.156 1 68.38 381 LEU A N 1
ATOM 3025 C CA . LEU A 1 381 ? 27.094 -57.812 -24.297 1 68.38 381 LEU A CA 1
ATOM 3026 C C . LEU A 1 381 ? 26.016 -58.5 -25.125 1 68.38 381 LEU A C 1
ATOM 3028 O O . LEU A 1 381 ? 25.703 -59.656 -24.906 1 68.38 381 LEU A O 1
ATOM 3032 N N . LEU A 1 382 ? 25.531 -57.75 -26.031 1 65.81 382 LEU A N 1
ATOM 3033 C CA . LEU A 1 382 ? 24.406 -58.25 -26.797 1 65.81 382 LEU A CA 1
ATOM 3034 C C . LEU A 1 382 ? 24.875 -58.906 -28.094 1 65.81 382 LEU A C 1
ATOM 3036 O O . LEU A 1 382 ? 24.109 -59.625 -28.734 1 65.81 382 LEU A O 1
ATOM 3040 N N . GLY A 1 383 ? 26.109 -58.781 -28.344 1 62.03 383 GLY A N 1
ATOM 3041 C CA . GLY A 1 383 ? 26.641 -59.281 -29.609 1 62.03 383 GLY A CA 1
ATOM 3042 C C . GLY A 1 383 ? 26.094 -58.562 -30.812 1 62.03 383 GLY A C 1
ATOM 3043 O O . GLY A 1 383 ? 25.875 -59.156 -31.875 1 62.03 383 GLY A O 1
ATOM 3044 N N . LEU A 1 384 ? 25.594 -57.406 -30.562 1 60.62 384 LEU A N 1
ATOM 3045 C CA . LEU A 1 384 ? 24.984 -56.625 -31.625 1 60.62 384 LEU A CA 1
ATOM 3046 C C . LEU A 1 384 ? 25.578 -55.219 -31.688 1 60.62 384 LEU A C 1
ATOM 3048 O O . LEU A 1 384 ? 26.062 -54.688 -30.672 1 60.62 384 LEU A O 1
ATOM 3052 N N . GLU A 1 385 ? 25.719 -54.719 -32.906 1 58.78 385 GLU A N 1
ATOM 3053 C CA . GLU A 1 385 ? 26.188 -53.344 -33.094 1 58.78 385 GLU A CA 1
ATOM 3054 C C . GLU A 1 385 ? 25.047 -52.344 -32.906 1 58.78 385 GLU A C 1
ATOM 3056 O O . GLU A 1 385 ? 24.016 -52.438 -33.594 1 58.78 385 GLU A O 1
ATOM 3061 N N . ILE A 1 386 ? 25.109 -51.5 -31.844 1 60.09 386 ILE A N 1
ATOM 3062 C CA . ILE A 1 386 ? 24.125 -50.438 -31.609 1 60.09 386 ILE A CA 1
ATOM 3063 C C . ILE A 1 386 ? 24.375 -49.281 -32.562 1 60.09 386 ILE A C 1
ATOM 3065 O O . ILE A 1 386 ? 25.438 -48.656 -32.531 1 60.09 386 ILE A O 1
ATOM 3069 N N . LEU A 1 387 ? 23.469 -49.062 -33.531 1 52.88 387 LEU A N 1
ATOM 3070 C CA . LEU A 1 387 ? 23.719 -48.062 -34.562 1 52.88 387 LEU A CA 1
ATOM 3071 C C . LEU A 1 387 ? 23.109 -46.719 -34.188 1 52.88 387 LEU A C 1
ATOM 3073 O O . LEU A 1 387 ? 23.656 -45.656 -34.562 1 52.88 387 LEU A O 1
ATOM 3077 N N . GLU A 1 388 ? 22 -46.719 -33.531 1 53.53 388 GLU A N 1
ATOM 3078 C CA . GLU A 1 388 ? 21.312 -45.469 -33.281 1 53.53 388 GLU A CA 1
ATOM 3079 C C . GLU A 1 388 ? 20.641 -45.438 -31.906 1 53.53 388 GLU A C 1
ATOM 3081 O O . GLU A 1 388 ? 20.141 -46.469 -31.453 1 53.53 388 GLU A O 1
ATOM 3086 N N . LEU A 1 389 ? 21.031 -44.375 -31.109 1 55.75 389 LEU A N 1
ATOM 3087 C CA . LEU A 1 389 ? 20.344 -44.188 -29.828 1 55.75 389 LEU A CA 1
ATOM 3088 C C . LEU A 1 389 ? 19.391 -43 -29.891 1 55.75 389 LEU A C 1
ATOM 3090 O O . LEU A 1 389 ? 19.75 -41.938 -30.359 1 55.75 389 LEU A O 1
ATOM 3094 N N . ASP A 1 390 ? 18.094 -43.281 -29.766 1 55.78 390 ASP A N 1
ATOM 3095 C CA . ASP A 1 390 ? 17.109 -42.219 -29.688 1 55.78 390 ASP A CA 1
ATOM 3096 C C . ASP A 1 390 ? 16.672 -42 -28.234 1 55.78 390 ASP A C 1
ATOM 3098 O O . ASP A 1 390 ? 16.031 -42.844 -27.641 1 55.78 390 ASP A O 1
ATOM 3102 N N . PRO A 1 391 ? 17.297 -40.875 -27.641 1 53.22 391 PRO A N 1
ATOM 3103 C CA . PRO A 1 391 ? 16.828 -40.625 -26.281 1 53.22 391 PRO A CA 1
ATOM 3104 C C . PRO A 1 391 ? 15.336 -40.281 -26.219 1 53.22 391 PRO A C 1
ATOM 3106 O O . PRO A 1 391 ? 14.805 -39.625 -27.109 1 53.22 391 PRO A O 1
ATOM 3109 N N . TRP A 1 392 ? 14.57 -41.094 -25.641 1 54.5 392 TRP A N 1
ATOM 3110 C CA . TRP A 1 392 ? 13.164 -40.812 -25.375 1 54.5 392 TRP A CA 1
ATOM 3111 C C . TRP A 1 392 ? 12.953 -40.406 -23.922 1 54.5 392 TRP A C 1
ATOM 3113 O O . TRP A 1 392 ? 13.539 -40.969 -23 1 54.5 392 TRP A O 1
ATOM 3123 N N . THR A 1 393 ? 12.602 -39.094 -23.734 1 48.97 393 THR A N 1
ATOM 3124 C CA . THR A 1 393 ? 12.266 -38.656 -22.391 1 48.97 393 THR A CA 1
ATOM 3125 C C . THR A 1 393 ? 10.766 -38.781 -22.141 1 48.97 393 THR A C 1
ATOM 3127 O O . THR A 1 393 ? 9.953 -38.281 -22.922 1 48.97 393 THR A O 1
ATOM 3130 N N . GLY A 1 394 ? 10.219 -39.75 -21.547 1 49.97 394 GLY A N 1
ATOM 3131 C CA . GLY A 1 394 ? 8.82 -39.938 -21.156 1 49.97 394 GLY A CA 1
ATOM 3132 C C . GLY A 1 394 ? 8.258 -38.719 -20.438 1 49.97 394 GLY A C 1
ATOM 3133 O O . GLY A 1 394 ? 7.094 -38.75 -20.016 1 49.97 394 GLY A O 1
ATOM 3134 N N . ARG A 1 395 ? 8.953 -37.938 -19.797 1 47.09 395 ARG A N 1
ATOM 3135 C CA . ARG A 1 395 ? 8.219 -36.875 -19.125 1 47.09 395 ARG A CA 1
ATOM 3136 C C . ARG A 1 395 ? 7.336 -36.125 -20.109 1 47.09 395 ARG A C 1
ATOM 3138 O O . ARG A 1 395 ? 6.543 -35.25 -19.719 1 47.09 395 ARG A O 1
ATOM 3145 N N . ARG A 1 396 ? 7.871 -35.969 -21.359 1 38.19 396 ARG A N 1
ATOM 3146 C CA . ARG A 1 396 ? 7.34 -34.906 -22.25 1 38.19 396 ARG A CA 1
ATOM 3147 C C . ARG A 1 396 ? 5.867 -35.156 -22.547 1 38.19 396 ARG A C 1
ATOM 3149 O O . ARG A 1 396 ? 5.43 -36.312 -22.672 1 38.19 396 ARG A O 1
ATOM 3156 N N . HIS A 1 397 ? 5.113 -34.188 -22.188 1 37.31 397 HIS A N 1
ATOM 3157 C CA . HIS A 1 397 ? 3.67 -34 -22.234 1 37.31 397 HIS A CA 1
ATOM 3158 C C . HIS A 1 397 ? 3.066 -34.688 -23.453 1 37.31 397 HIS A C 1
ATOM 3160 O O . HIS A 1 397 ? 1.852 -34.656 -23.672 1 37.31 397 HIS A O 1
ATOM 3166 N N . GLY A 1 398 ? 3.752 -34.5 -24.547 1 34.97 398 GLY A N 1
ATOM 3167 C CA . GLY A 1 398 ? 2.842 -34.719 -25.656 1 34.97 398 GLY A CA 1
ATOM 3168 C C . GLY A 1 398 ? 2.113 -36.031 -25.609 1 34.97 398 GLY A C 1
ATOM 3169 O O . GLY A 1 398 ? 2.529 -36.938 -24.875 1 34.97 398 GLY A O 1
ATOM 3170 N N . HIS A 1 399 ? 0.792 -35.906 -25.922 1 37.88 399 HIS A N 1
ATOM 3171 C CA . HIS A 1 399 ? -0.295 -36.875 -26.078 1 37.88 399 HIS A CA 1
ATOM 3172 C C . HIS A 1 399 ? 0.244 -38.25 -26.328 1 37.88 399 HIS A C 1
ATOM 3174 O O . HIS A 1 399 ? -0.182 -39.219 -25.688 1 37.88 399 HIS A O 1
ATOM 3180 N N . GLU A 1 400 ? 0.619 -38.375 -27.641 1 40.06 400 GLU A N 1
ATOM 3181 C CA . GLU A 1 400 ? 0.418 -39.562 -28.469 1 40.06 400 GLU A CA 1
ATOM 3182 C C . GLU A 1 400 ? 1.476 -40.625 -28.172 1 40.06 400 GLU A C 1
ATOM 3184 O O . GLU A 1 400 ? 1.731 -41.5 -29 1 40.06 400 GLU A O 1
ATOM 3189 N N . HIS A 1 401 ? 2.293 -40.312 -27.375 1 39.88 401 HIS A N 1
ATOM 3190 C CA . HIS A 1 401 ? 3.352 -41.281 -27.609 1 39.88 401 HIS A CA 1
ATOM 3191 C C . HIS A 1 401 ? 2.865 -42.719 -27.344 1 39.88 401 HIS A C 1
ATOM 3193 O O . HIS A 1 401 ? 3.465 -43.438 -26.547 1 39.88 401 HIS A O 1
ATOM 3199 N N . ILE A 1 402 ? 1.72 -43 -26.75 1 42.25 402 ILE A N 1
ATOM 3200 C CA . ILE A 1 402 ? 1.669 -44.406 -27.156 1 42.25 402 ILE A CA 1
ATOM 3201 C C . ILE A 1 402 ? 2.422 -44.594 -28.469 1 42.25 402 ILE A C 1
ATOM 3203 O O . ILE A 1 402 ? 2.01 -44.094 -29.516 1 42.25 402 ILE A O 1
ATOM 3207 N N . THR A 1 403 ? 3.725 -44.281 -28.406 1 44.53 403 THR A N 1
ATOM 3208 C CA . THR A 1 403 ? 4.461 -44.656 -29.609 1 44.53 403 THR A CA 1
ATOM 3209 C C . THR A 1 403 ? 3.686 -45.688 -30.422 1 44.53 403 THR A C 1
ATOM 3211 O O . THR A 1 403 ? 3.107 -46.625 -29.859 1 44.53 403 THR A O 1
ATOM 3214 N N . LYS A 1 404 ? 3.143 -45.156 -31.578 1 42.62 404 LYS A N 1
ATOM 3215 C CA . LYS A 1 404 ? 2.66 -46.062 -32.625 1 42.62 404 LYS A CA 1
ATOM 3216 C C . LYS A 1 404 ? 3.432 -47.375 -32.594 1 42.62 404 LYS A C 1
ATOM 3218 O O . LYS A 1 404 ? 4.633 -47.406 -32.312 1 42.62 404 LYS A O 1
ATOM 3223 N N . LEU A 1 405 ? 2.617 -48.344 -32.281 1 45.59 405 LEU A N 1
ATOM 3224 C CA . LEU A 1 405 ? 3.09 -49.625 -32.781 1 45.59 405 LEU A CA 1
ATOM 3225 C C . LEU A 1 405 ? 3.836 -49.469 -34.094 1 45.59 405 LEU A C 1
ATOM 3227 O O . LEU A 1 405 ? 3.258 -49 -35.094 1 45.59 405 LEU A O 1
ATOM 3231 N N . GLU A 1 406 ? 4.969 -48.906 -34.125 1 46.03 406 GLU A N 1
ATOM 3232 C CA . GLU A 1 406 ? 5.605 -48.875 -35.438 1 46.03 406 GLU A CA 1
ATOM 3233 C C . GLU A 1 406 ? 5.75 -50.281 -36 1 46.03 406 GLU A C 1
ATOM 3235 O O . GLU A 1 406 ? 6.363 -51.156 -35.375 1 46.03 406 GLU A O 1
ATOM 3240 N N . HIS A 1 407 ? 4.664 -50.719 -36.625 1 43.69 407 HIS A N 1
ATOM 3241 C CA . HIS A 1 407 ? 4.855 -51.844 -37.531 1 43.69 407 HIS A CA 1
ATOM 3242 C C . HIS A 1 407 ? 5.828 -51.5 -38.656 1 43.69 407 HIS A C 1
ATOM 3244 O O . HIS A 1 407 ? 5.875 -52.188 -39.688 1 43.69 407 HIS A O 1
ATOM 3250 N N . SER A 1 408 ? 6.613 -50.531 -38.562 1 39.81 408 SER A N 1
ATOM 3251 C CA . SER A 1 408 ? 7.195 -50.25 -39.875 1 39.81 408 SER A CA 1
ATOM 3252 C C . SER A 1 408 ? 7.742 -51.5 -40.531 1 39.81 408 SER A C 1
ATOM 3254 O O . SER A 1 408 ? 8.523 -52.25 -39.906 1 39.81 408 SER A O 1
ATOM 3256 N N . SER A 1 409 ? 7.004 -52.094 -41.312 1 43.44 409 SER A N 1
ATOM 3257 C CA . SER A 1 409 ? 7.586 -53 -42.312 1 43.44 409 SER A CA 1
ATOM 3258 C C . SER A 1 409 ? 9.07 -52.719 -42.5 1 43.44 409 SER A C 1
ATOM 3260 O O . SER A 1 409 ? 9.812 -53.562 -43 1 43.44 409 SER A O 1
ATOM 3262 N N . GLU A 1 410 ? 9.398 -51.438 -42.406 1 43.5 410 GLU A N 1
ATOM 3263 C CA . GLU A 1 410 ? 10.75 -51.031 -42.781 1 43.5 410 GLU A CA 1
ATOM 3264 C C . GLU A 1 410 ? 11.742 -51.312 -41.656 1 43.5 410 GLU A C 1
ATOM 3266 O O . GLU A 1 410 ? 12.914 -50.938 -41.75 1 43.5 410 GLU A O 1
ATOM 3271 N N . LEU A 1 411 ? 11.172 -51.75 -40.594 1 48.78 411 LEU A N 1
ATOM 3272 C CA . LEU A 1 411 ? 12.203 -51.938 -39.562 1 48.78 411 LEU A CA 1
ATOM 3273 C C . LEU A 1 411 ? 13.164 -53.031 -39.969 1 48.78 411 LEU A C 1
ATOM 3275 O O . LEU A 1 411 ? 12.758 -54.219 -40.125 1 48.78 411 LEU A O 1
ATOM 3279 N N . LYS A 1 412 ? 14.047 -52.594 -40.625 1 54.03 412 LYS A N 1
ATOM 3280 C CA . LYS A 1 412 ? 15.227 -53.344 -41.094 1 54.03 412 LYS A CA 1
ATOM 3281 C C . LYS A 1 412 ? 15.969 -53.969 -39.906 1 54.03 412 LYS A C 1
ATOM 3283 O O . LYS A 1 412 ? 16.938 -54.719 -40.094 1 54.03 412 LYS A O 1
ATOM 3288 N N . HIS A 1 413 ? 15.25 -53.75 -38.719 1 62.31 413 HIS A N 1
ATOM 3289 C CA . HIS A 1 413 ? 16.078 -54.25 -37.625 1 62.31 413 HIS A CA 1
ATOM 3290 C C . HIS A 1 413 ? 15.523 -55.562 -37.062 1 62.31 413 HIS A C 1
ATOM 3292 O O . HIS A 1 413 ? 14.312 -55.75 -36.969 1 62.31 413 HIS A O 1
ATOM 3298 N N . VAL A 1 414 ? 16.312 -56.5 -36.844 1 65.75 414 VAL A N 1
ATOM 3299 C CA . VAL A 1 414 ? 15.961 -57.812 -36.375 1 65.75 414 VAL A CA 1
ATOM 3300 C C . VAL A 1 414 ? 15.656 -57.781 -34.906 1 65.75 414 VAL A C 1
ATOM 3302 O O . VAL A 1 414 ? 14.969 -58.656 -34.375 1 65.75 414 VAL A O 1
ATOM 3305 N N . ALA A 1 415 ? 16.188 -56.719 -34.188 1 72.56 415 ALA A N 1
ATOM 3306 C CA . ALA A 1 415 ? 15.953 -56.594 -32.75 1 72.56 415 ALA A CA 1
ATOM 3307 C C . ALA A 1 415 ? 15.883 -55.125 -32.344 1 72.56 415 ALA A C 1
ATOM 3309 O O . ALA A 1 415 ? 16.391 -54.25 -33.031 1 72.56 415 ALA A O 1
ATOM 3310 N N . ARG A 1 416 ? 15.172 -54.875 -31.234 1 76.44 416 ARG A N 1
ATOM 3311 C CA . ARG A 1 416 ? 15.094 -53.562 -30.641 1 76.44 416 ARG A CA 1
ATOM 3312 C C . ARG A 1 416 ? 15.547 -53.562 -29.188 1 76.44 416 ARG A C 1
ATOM 3314 O O . ARG A 1 416 ? 15.406 -54.594 -28.5 1 76.44 416 ARG A O 1
ATOM 3321 N N . LEU A 1 417 ? 16.188 -52.438 -28.891 1 76.12 417 LEU A N 1
ATOM 3322 C CA . LEU A 1 417 ? 16.672 -52.312 -27.531 1 76.12 417 LEU A CA 1
ATOM 3323 C C . LEU A 1 417 ? 16.219 -50.969 -26.922 1 76.12 417 LEU A C 1
ATOM 3325 O O . LEU A 1 417 ? 16.156 -49.969 -27.609 1 76.12 417 LEU A O 1
ATOM 3329 N N . MET A 1 418 ? 15.859 -51.062 -25.625 1 78.75 418 MET A N 1
ATOM 3330 C CA . MET A 1 418 ? 15.586 -49.875 -24.844 1 78.75 418 MET A CA 1
ATOM 3331 C C . MET A 1 418 ? 16.438 -49.844 -23.578 1 78.75 418 MET A C 1
ATOM 3333 O O . MET A 1 418 ? 16.344 -50.75 -22.734 1 78.75 418 MET A O 1
ATOM 3337 N N . LEU A 1 419 ? 17.297 -48.844 -23.578 1 78 419 LEU A N 1
ATOM 3338 C CA . LEU A 1 419 ? 18.109 -48.625 -22.391 1 78 419 LEU A CA 1
ATOM 3339 C C . LEU A 1 419 ? 17.516 -47.531 -21.516 1 78 419 LEU A C 1
ATOM 3341 O O . LEU A 1 419 ? 17.406 -46.375 -21.953 1 78 419 LEU A O 1
ATOM 3345 N N . ASN A 1 420 ? 17.094 -47.906 -20.359 1 81.75 420 ASN A N 1
ATOM 3346 C CA . ASN A 1 420 ? 16.484 -46.938 -19.469 1 81.75 420 ASN A CA 1
ATOM 3347 C C . ASN A 1 420 ? 17.531 -46.25 -18.562 1 81.75 420 ASN A C 1
ATOM 3349 O O . ASN A 1 420 ? 18.188 -46.938 -17.766 1 81.75 420 ASN A O 1
ATOM 3353 N N . LEU A 1 421 ? 17.719 -45.031 -18.812 1 77.75 421 LEU A N 1
ATOM 3354 C CA . LEU A 1 421 ? 18.719 -44.281 -18.062 1 77.75 421 LEU A CA 1
ATOM 3355 C C . LEU A 1 421 ? 18.141 -43.781 -16.734 1 77.75 421 LEU A C 1
ATOM 3357 O O . LEU A 1 421 ? 18.859 -43.594 -15.758 1 77.75 421 LEU A O 1
ATOM 3361 N N . GLN A 1 422 ? 16.906 -43.531 -16.781 1 77.94 422 GLN A N 1
ATOM 3362 C CA . GLN A 1 422 ? 16.188 -43.094 -15.602 1 77.94 422 GLN A CA 1
ATOM 3363 C C . GLN A 1 422 ? 14.766 -43.656 -15.586 1 77.94 422 GLN A C 1
ATOM 3365 O O . GLN A 1 422 ? 14.016 -43.5 -16.547 1 77.94 422 GLN A O 1
ATOM 3370 N N . ALA A 1 423 ? 14.492 -44.344 -14.508 1 78.94 423 ALA A N 1
ATOM 3371 C CA . ALA A 1 423 ? 13.172 -44.969 -14.398 1 78.94 423 ALA A CA 1
ATOM 3372 C C . ALA A 1 423 ? 12.211 -44.031 -13.648 1 78.94 423 ALA A C 1
ATOM 3374 O O . ALA A 1 423 ? 12.594 -43.406 -12.664 1 78.94 423 ALA A O 1
ATOM 3375 N N . PRO A 1 424 ? 11.055 -44 -14.211 1 80 424 PRO A N 1
ATOM 3376 C CA . PRO A 1 424 ? 10.062 -43.188 -13.5 1 80 424 PRO A CA 1
ATOM 3377 C C . PRO A 1 424 ? 9.578 -43.844 -12.211 1 80 424 PRO A C 1
ATOM 3379 O O . PRO A 1 424 ? 9.727 -45.062 -12.039 1 80 424 PRO A O 1
ATOM 3382 N N . GLY A 1 425 ? 9.102 -43.031 -11.352 1 78.12 425 GLY A N 1
ATOM 3383 C CA . GLY A 1 425 ? 8.531 -43.594 -10.125 1 78.12 425 GLY A CA 1
ATOM 3384 C C . GLY A 1 425 ? 7.266 -44.375 -10.367 1 78.12 425 GLY A C 1
ATOM 3385 O O . GLY A 1 425 ? 7.055 -45.438 -9.742 1 78.12 425 GLY A O 1
ATOM 3386 N N . MET A 1 426 ? 6.465 -43.906 -11.227 1 82.69 426 MET A N 1
ATOM 3387 C CA . MET A 1 426 ? 5.227 -44.562 -11.602 1 82.69 426 MET A CA 1
ATOM 3388 C C . MET A 1 426 ? 4.953 -44.406 -13.094 1 82.69 426 MET A C 1
ATOM 3390 O O . MET A 1 426 ? 5.211 -43.344 -13.672 1 82.69 426 MET A O 1
ATOM 3394 N N . GLY A 1 427 ? 4.453 -45.5 -13.609 1 81.31 427 GLY A N 1
ATOM 3395 C CA . GLY A 1 427 ? 4.18 -45.469 -15.031 1 81.31 427 GLY A CA 1
ATOM 3396 C C . GLY A 1 427 ? 5.414 -45.719 -15.883 1 81.31 427 GLY A C 1
ATOM 3397 O O . GLY A 1 427 ? 6.465 -46.094 -15.367 1 81.31 427 GLY A O 1
ATOM 3398 N N . GLY A 1 428 ? 5.23 -45.688 -17.25 1 82.19 428 GLY A N 1
ATOM 3399 C CA . GLY A 1 428 ? 6.34 -45.75 -18.188 1 82.19 428 GLY A CA 1
ATOM 3400 C C . GLY A 1 428 ? 6.66 -47.188 -18.594 1 82.19 428 GLY A C 1
ATOM 3401 O O . GLY A 1 428 ? 7.719 -47.438 -19.172 1 82.19 428 GLY A O 1
ATOM 3402 N N . ALA A 1 429 ? 5.805 -47.969 -18.312 1 84.5 429 ALA A N 1
ATOM 3403 C CA . ALA A 1 429 ? 6.047 -49.344 -18.688 1 84.5 429 ALA A CA 1
ATOM 3404 C C . ALA A 1 429 ? 6.027 -49.531 -20.203 1 84.5 429 ALA A C 1
ATOM 3406 O O . ALA A 1 429 ? 5.293 -48.812 -20.906 1 84.5 429 ALA A O 1
ATOM 3407 N N . VAL A 1 430 ? 6.867 -50.375 -20.719 1 84.06 430 VAL A N 1
ATOM 3408 C CA . VAL A 1 430 ? 6.797 -50.781 -22.109 1 84.06 430 VAL A CA 1
ATOM 3409 C C . VAL A 1 430 ? 5.719 -51.875 -22.297 1 84.06 430 VAL A C 1
ATOM 3411 O O . VAL A 1 430 ? 5.75 -52.906 -21.625 1 84.06 430 VAL A O 1
ATOM 3414 N N . VAL A 1 431 ? 4.824 -51.594 -23.188 1 86 431 VAL A N 1
ATOM 3415 C CA . VAL A 1 431 ? 3.67 -52.469 -23.328 1 86 431 VAL A CA 1
ATOM 3416 C C . VAL A 1 431 ? 3.711 -53.156 -24.703 1 86 431 VAL A C 1
ATOM 3418 O O . VAL A 1 431 ? 4.055 -52.531 -25.703 1 86 431 VAL A O 1
ATOM 3421 N N . PHE A 1 432 ? 3.465 -54.469 -24.703 1 83.88 432 PHE A N 1
ATOM 3422 C CA . PHE A 1 432 ? 3.229 -55.281 -25.891 1 83.88 432 PHE A CA 1
ATOM 3423 C C . PHE A 1 432 ? 1.77 -55.688 -25.984 1 83.88 432 PHE A C 1
ATOM 3425 O O . PHE A 1 432 ? 1.388 -56.719 -25.406 1 83.88 432 PHE A O 1
ATOM 3432 N N . PRO A 1 433 ? 1.019 -54.938 -26.656 1 85.69 433 PRO A N 1
ATOM 3433 C CA . PRO A 1 433 ? -0.435 -55.094 -26.594 1 85.69 433 PRO A CA 1
ATOM 3434 C C . PRO A 1 433 ? -0.879 -56.5 -27.047 1 85.69 433 PRO A C 1
ATOM 3436 O O . PRO A 1 433 ? -1.763 -57.094 -26.422 1 85.69 433 PRO A O 1
ATOM 3439 N N . GLN A 1 434 ? -0.284 -57 -28.125 1 82.94 434 GLN A N 1
ATOM 3440 C CA . GLN A 1 434 ? -0.72 -58.281 -28.672 1 82.94 434 GLN A CA 1
ATOM 3441 C C . GLN A 1 434 ? -0.37 -59.438 -27.734 1 82.94 434 GLN A C 1
ATOM 3443 O O . GLN A 1 434 ? -0.977 -60.5 -27.797 1 82.94 434 GLN A O 1
ATOM 3448 N N . LEU A 1 435 ? 0.646 -59.156 -26.906 1 85.19 435 LEU A N 1
ATOM 3449 C CA . LEU A 1 435 ? 1.048 -60.156 -25.922 1 85.19 435 LEU A CA 1
ATOM 3450 C C . LEU A 1 435 ? 0.417 -59.875 -24.562 1 85.19 435 LEU A C 1
ATOM 3452 O O . LEU A 1 435 ? 0.574 -60.656 -23.625 1 85.19 435 LEU A O 1
ATOM 3456 N N . GLU A 1 436 ? -0.339 -58.688 -24.453 1 87.81 436 GLU A N 1
ATOM 3457 C CA . GLU A 1 436 ? -0.911 -58.219 -23.203 1 87.81 436 GLU A CA 1
ATOM 3458 C C . GLU A 1 436 ? 0.133 -58.188 -22.094 1 87.81 436 GLU A C 1
ATOM 3460 O O . GLU A 1 436 ? -0.123 -58.688 -20.984 1 87.81 436 GLU A O 1
ATOM 3465 N N . LEU A 1 437 ? 1.303 -57.688 -22.453 1 87.12 437 LEU A N 1
ATOM 3466 C CA . LEU A 1 437 ? 2.449 -57.688 -21.547 1 87.12 437 LEU A CA 1
ATOM 3467 C C . LEU A 1 437 ? 2.939 -56.281 -21.312 1 87.12 437 LEU A C 1
ATOM 3469 O O . LEU A 1 437 ? 3.018 -55.469 -22.234 1 87.12 437 LEU A O 1
ATOM 3473 N N . ALA A 1 438 ? 3.16 -56 -20 1 88.94 438 ALA A N 1
ATOM 3474 C CA . ALA A 1 438 ? 3.816 -54.75 -19.609 1 88.94 438 ALA A CA 1
ATOM 3475 C C . ALA A 1 438 ? 5.133 -55.031 -18.891 1 88.94 438 ALA A C 1
ATOM 3477 O O . ALA A 1 438 ? 5.191 -55.906 -18 1 88.94 438 ALA A O 1
ATOM 3478 N N . VAL A 1 439 ? 6.199 -54.344 -19.281 1 86.19 439 VAL A N 1
ATOM 3479 C CA . VAL A 1 439 ? 7.512 -54.531 -18.688 1 86.19 439 VAL A CA 1
ATOM 3480 C C . VAL A 1 439 ? 8.031 -53.219 -18.094 1 86.19 439 VAL A C 1
ATOM 3482 O O . VAL A 1 439 ? 8.172 -52.25 -18.812 1 86.19 439 VAL A O 1
ATOM 3485 N N . ASN A 1 440 ? 8.203 -53.25 -16.797 1 87.31 440 ASN A N 1
ATOM 3486 C CA . ASN A 1 440 ? 8.922 -52.125 -16.188 1 87.31 440 ASN A CA 1
ATOM 3487 C C . ASN A 1 440 ? 10.43 -52.281 -16.344 1 87.31 440 ASN A C 1
ATOM 3489 O O . ASN A 1 440 ? 11 -53.312 -15.977 1 87.31 440 ASN A O 1
ATOM 3493 N N . VAL A 1 441 ? 11.031 -51.281 -16.953 1 85.62 441 VAL A N 1
ATOM 3494 C CA . VAL A 1 441 ? 12.469 -51.344 -17.156 1 85.62 441 VAL A CA 1
ATOM 3495 C C . VAL A 1 441 ? 13.18 -50.5 -16.109 1 85.62 441 VAL A C 1
ATOM 3497 O O . VAL A 1 441 ? 13.156 -49.25 -16.188 1 85.62 441 VAL A O 1
ATOM 3500 N N . PRO A 1 442 ? 13.789 -51.125 -15.172 1 87.62 442 PRO A N 1
ATOM 3501 C CA . PRO A 1 442 ? 14.477 -50.344 -14.133 1 87.62 442 PRO A CA 1
ATOM 3502 C C . PRO A 1 442 ? 15.641 -49.531 -14.688 1 87.62 442 PRO A C 1
ATOM 3504 O O . PRO A 1 442 ? 16.094 -49.75 -15.805 1 87.62 442 PRO A O 1
ATOM 3507 N N . ARG A 1 443 ? 15.984 -48.562 -13.836 1 86.25 443 ARG A N 1
ATOM 3508 C CA . ARG A 1 443 ? 17.141 -47.75 -14.195 1 86.25 443 ARG A CA 1
ATOM 3509 C C . ARG A 1 443 ? 18.359 -48.594 -14.477 1 86.25 443 ARG A C 1
ATOM 3511 O O . ARG A 1 443 ? 18.656 -49.531 -13.719 1 86.25 443 ARG A O 1
ATOM 3518 N N . GLY A 1 444 ? 19 -48.25 -15.539 1 84.06 444 GLY A N 1
ATOM 3519 C CA . GLY A 1 444 ? 20.219 -48.938 -15.883 1 84.06 444 GLY A CA 1
ATOM 3520 C C . GLY A 1 444 ? 19.984 -50.281 -16.531 1 84.06 444 GLY A C 1
ATOM 3521 O O . GLY A 1 444 ? 20.938 -51 -16.859 1 84.06 444 GLY A O 1
ATOM 3522 N N . SER A 1 445 ? 18.766 -50.594 -16.781 1 85.06 445 SER A N 1
ATOM 3523 C CA . SER A 1 445 ? 18.438 -51.875 -17.391 1 85.06 445 SER A CA 1
ATOM 3524 C C . SER A 1 445 ? 18.141 -51.719 -18.875 1 85.06 445 SER A C 1
ATOM 3526 O O . SER A 1 445 ? 17.922 -50.625 -19.359 1 85.06 445 SER A O 1
ATOM 3528 N N . LEU A 1 446 ? 18.25 -52.875 -19.547 1 85.19 446 LEU A N 1
ATOM 3529 C CA . LEU A 1 446 ? 18.062 -52.906 -20.984 1 85.19 446 LEU A CA 1
ATOM 3530 C C . LEU A 1 446 ? 17.016 -53.906 -21.391 1 85.19 446 LEU A C 1
ATOM 3532 O O . LEU A 1 446 ? 17.078 -55.062 -20.969 1 85.19 446 LEU A O 1
ATOM 3536 N N . LEU A 1 447 ? 16.031 -53.469 -22.031 1 84.75 447 LEU A N 1
ATOM 3537 C CA . LEU A 1 447 ? 15.016 -54.344 -22.609 1 84.75 447 LEU A CA 1
ATOM 3538 C C . LEU A 1 447 ? 15.328 -54.656 -24.062 1 84.75 447 LEU A C 1
ATOM 3540 O O . LEU A 1 447 ? 15.578 -53.75 -24.859 1 84.75 447 LEU A O 1
ATOM 3544 N N . HIS A 1 448 ? 15.328 -55.969 -24.344 1 82 448 HIS A N 1
ATOM 3545 C CA . HIS A 1 448 ? 15.664 -56.469 -25.672 1 82 448 HIS A CA 1
ATOM 3546 C C . HIS A 1 448 ? 14.578 -57.406 -26.203 1 82 448 HIS A C 1
ATOM 3548 O O . HIS A 1 448 ? 14.086 -58.281 -25.484 1 82 448 HIS A O 1
ATOM 3554 N N . TRP A 1 449 ? 14.141 -57.156 -27.453 1 82.25 449 TRP A N 1
ATOM 3555 C CA . TRP A 1 449 ? 13.156 -58.062 -28.016 1 82.25 449 TRP A CA 1
ATOM 3556 C C . TRP A 1 449 ? 13.359 -58.219 -29.516 1 82.25 449 TRP A C 1
ATOM 3558 O O . TRP A 1 449 ? 13.867 -57.312 -30.172 1 82.25 449 TRP A O 1
ATOM 3568 N N . ARG A 1 450 ? 12.984 -59.344 -29.953 1 78.38 450 ARG A N 1
ATOM 3569 C CA . ARG A 1 450 ? 13.078 -59.656 -31.375 1 78.38 450 ARG A CA 1
ATOM 3570 C C . ARG A 1 450 ? 11.852 -59.156 -32.125 1 78.38 450 ARG A C 1
ATOM 3572 O O . ARG A 1 450 ? 10.727 -59.281 -31.641 1 78.38 450 ARG A O 1
ATOM 3579 N N . THR A 1 451 ? 12.078 -58.656 -33.344 1 78.31 451 THR A N 1
ATOM 3580 C CA . THR A 1 451 ? 10.984 -58.094 -34.125 1 78.31 451 THR A CA 1
ATOM 3581 C C . THR A 1 451 ? 10.555 -59.031 -35.25 1 78.31 451 THR A C 1
ATOM 3583 O O . THR A 1 451 ? 9.57 -58.75 -35.938 1 78.31 451 THR A O 1
ATOM 3586 N N . ARG A 1 452 ? 11.266 -60.125 -35.375 1 76.06 452 ARG A N 1
ATOM 3587 C CA . ARG A 1 452 ? 10.961 -61.062 -36.469 1 76.06 452 ARG A CA 1
ATOM 3588 C C . ARG A 1 452 ? 10.609 -62.438 -35.906 1 76.06 452 ARG A C 1
ATOM 3590 O O . ARG A 1 452 ? 11.008 -62.781 -34.781 1 76.06 452 ARG A O 1
ATOM 3597 N N . PHE A 1 453 ? 9.734 -63.25 -36.594 1 71.5 453 PHE A N 1
ATOM 3598 C CA . PHE A 1 453 ? 9.359 -64.562 -36.188 1 71.5 453 PHE A CA 1
ATOM 3599 C C . PHE A 1 453 ? 10.578 -65.5 -36.156 1 71.5 453 PHE A C 1
ATOM 3601 O O . PHE A 1 453 ? 11.492 -65.375 -36.969 1 71.5 453 PHE A O 1
ATOM 3608 N N . ALA A 1 454 ? 10.422 -66.438 -35.062 1 59.41 454 ALA A N 1
ATOM 3609 C CA . ALA A 1 454 ? 11.453 -67.5 -35 1 59.41 454 ALA A CA 1
ATOM 3610 C C . ALA A 1 454 ? 11.32 -68.438 -36.156 1 59.41 454 ALA A C 1
ATOM 3612 O O . ALA A 1 454 ? 10.211 -68.875 -36.562 1 59.41 454 ALA A O 1
ATOM 3613 N N . GLY A 1 455 ? 12.328 -68.812 -36.844 1 56.06 455 GLY A N 1
ATOM 3614 C CA . GLY A 1 455 ? 12.328 -69.812 -37.906 1 56.06 455 GLY A CA 1
ATOM 3615 C C . GLY A 1 455 ? 11.805 -69.312 -39.219 1 56.06 455 GLY A C 1
ATOM 3616 O O . GLY A 1 455 ? 11.82 -70.062 -40.219 1 56.06 455 GLY A O 1
ATOM 3617 N N . GLY A 1 456 ? 10.797 -68.438 -39.188 1 49.5 456 GLY A N 1
ATOM 3618 C CA . GLY A 1 456 ? 10.203 -68.125 -40.469 1 49.5 456 GLY A CA 1
ATOM 3619 C C . GLY A 1 456 ? 11.188 -67.5 -41.438 1 49.5 456 GLY A C 1
ATOM 3620 O O . GLY A 1 456 ? 12.352 -67.25 -41.094 1 49.5 456 GLY A O 1
ATOM 3621 N N . SER A 1 457 ? 10.836 -67.5 -42.688 1 48.34 457 SER A N 1
ATOM 3622 C CA . SER A 1 457 ? 11.633 -66.812 -43.688 1 48.34 457 SER A CA 1
ATOM 3623 C C . SER A 1 457 ? 12.023 -65.375 -43.188 1 48.34 457 SER A C 1
ATOM 3625 O O . SER A 1 457 ? 11.32 -64.812 -42.375 1 48.34 457 SER A O 1
ATOM 3627 N N . SER A 1 458 ? 13.438 -65 -43.156 1 51.75 458 SER A N 1
ATOM 3628 C CA . SER A 1 458 ? 14.203 -63.875 -42.719 1 51.75 458 SER A CA 1
ATOM 3629 C C . SER A 1 458 ? 13.352 -62.594 -42.719 1 51.75 458 SER A C 1
ATOM 3631 O O . SER A 1 458 ? 13.734 -61.594 -42.156 1 51.75 458 SER A O 1
ATOM 3633 N N . SER A 1 459 ? 12.195 -62.531 -43.469 1 57.97 459 SER A N 1
ATOM 3634 C CA . SER A 1 459 ? 11.758 -61.219 -43.875 1 57.97 459 SER A CA 1
ATOM 3635 C C . SER A 1 459 ? 10.438 -60.844 -43.219 1 57.97 459 SER A C 1
ATOM 3637 O O . SER A 1 459 ? 9.945 -59.719 -43.375 1 57.97 459 SER A O 1
ATOM 3639 N N . GLU A 1 460 ? 9.836 -61.719 -42.281 1 66.88 460 GLU A N 1
ATOM 3640 C CA . GLU A 1 460 ? 8.484 -61.312 -41.938 1 66.88 460 GLU A CA 1
ATOM 3641 C C . GLU A 1 460 ? 8.453 -60.656 -40.562 1 66.88 460 GLU A C 1
ATOM 3643 O O . GLU A 1 460 ? 9 -61.219 -39.594 1 66.88 460 GLU A O 1
ATOM 3648 N N . TRP A 1 461 ? 7.953 -59.562 -40.375 1 73.56 461 TRP A N 1
ATOM 3649 C CA . TRP A 1 461 ? 7.766 -58.781 -39.156 1 73.56 461 TRP A CA 1
ATOM 3650 C C . TRP A 1 461 ? 6.762 -59.469 -38.25 1 73.56 461 TRP A C 1
ATOM 3652 O O . TRP A 1 461 ? 5.707 -59.938 -38.688 1 73.56 461 TRP A O 1
ATOM 3662 N N . ASP A 1 462 ? 7.16 -59.75 -36.969 1 78 462 ASP A N 1
ATOM 3663 C CA . ASP A 1 462 ? 6.25 -60.25 -35.938 1 78 462 ASP A CA 1
ATOM 3664 C C . ASP A 1 462 ? 5.391 -59.125 -35.375 1 78 462 ASP A C 1
ATOM 3666 O O . ASP A 1 462 ? 5.879 -58.281 -34.625 1 78 462 ASP A O 1
ATOM 3670 N N . TYR A 1 463 ? 4.133 -59.031 -35.75 1 76.94 463 TYR A N 1
ATOM 3671 C CA . TYR A 1 463 ? 3.229 -57.969 -35.344 1 76.94 463 TYR A CA 1
ATOM 3672 C C . TYR A 1 463 ? 3.096 -57.938 -33.812 1 76.94 463 TYR A C 1
ATOM 3674 O O . TYR A 1 463 ? 2.744 -56.906 -33.25 1 76.94 463 TYR A O 1
ATOM 3682 N N . ARG A 1 464 ? 3.406 -59.031 -33.156 1 83.62 464 ARG A N 1
ATOM 3683 C CA . ARG A 1 464 ? 3.293 -59.094 -31.719 1 83.62 464 ARG A CA 1
ATOM 3684 C C . ARG A 1 464 ? 4.414 -58.312 -31.047 1 83.62 464 ARG A C 1
ATOM 3686 O O . ARG A 1 464 ? 4.336 -58 -29.859 1 83.62 464 ARG A O 1
ATOM 3693 N N . SER A 1 465 ? 5.473 -58 -31.734 1 78.44 465 SER A N 1
ATOM 3694 C CA . SER A 1 465 ? 6.621 -57.281 -31.172 1 78.44 465 SER A CA 1
ATOM 3695 C C . SER A 1 465 ? 6.379 -55.781 -31.156 1 78.44 465 SER A C 1
ATOM 3697 O O . SER A 1 465 ? 7.199 -55.031 -30.641 1 78.44 465 SER A O 1
ATOM 3699 N N . GLY A 1 466 ? 5.25 -55.375 -31.734 1 79 466 GLY A N 1
ATOM 3700 C CA . GLY A 1 466 ? 4.887 -54 -31.609 1 79 466 GLY A CA 1
ATOM 3701 C C . GLY A 1 466 ? 4.707 -53.531 -30.172 1 79 466 GLY A C 1
ATOM 3702 O O . GLY A 1 466 ? 4.152 -54.281 -29.359 1 79 466 GLY A O 1
ATOM 3703 N N . GLN A 1 467 ? 5.328 -52.375 -29.828 1 77.94 467 GLN A N 1
ATOM 3704 C CA . GLN A 1 467 ? 5.305 -51.969 -28.422 1 77.94 467 GLN A CA 1
ATOM 3705 C C . GLN A 1 467 ? 4.781 -50.562 -28.281 1 77.94 467 GLN A C 1
ATOM 3707 O O . GLN A 1 467 ? 4.746 -49.781 -29.25 1 77.94 467 GLN A O 1
ATOM 3712 N N . ALA A 1 468 ? 4.273 -50.219 -27.125 1 80.44 468 ALA A N 1
ATOM 3713 C CA . ALA A 1 468 ? 3.912 -48.875 -26.672 1 80.44 468 ALA A CA 1
ATOM 3714 C C . ALA A 1 468 ? 4.488 -48.594 -25.281 1 80.44 468 ALA A C 1
ATOM 3716 O O . ALA A 1 468 ? 4.965 -49.5 -24.609 1 80.44 468 ALA A O 1
ATOM 3717 N N . ILE A 1 469 ? 4.609 -47.375 -25.016 1 80.5 469 ILE A N 1
ATOM 3718 C CA . ILE A 1 469 ? 5.086 -47 -23.688 1 80.5 469 ILE A CA 1
ATOM 3719 C C . ILE A 1 469 ? 3.959 -46.312 -22.906 1 80.5 469 ILE A C 1
ATOM 3721 O O . ILE A 1 469 ? 3.312 -45.406 -23.422 1 80.5 469 ILE A O 1
ATOM 3725 N N . CYS A 1 470 ? 3.719 -46.812 -21.781 1 84.19 470 CYS A N 1
ATOM 3726 C CA . CYS A 1 470 ? 2.734 -46.156 -20.922 1 84.19 470 CYS A CA 1
ATOM 3727 C C . CYS A 1 470 ? 3.178 -44.75 -20.547 1 84.19 470 CYS A C 1
ATOM 3729 O O . CYS A 1 470 ? 4.371 -44.5 -20.359 1 84.19 470 CYS A O 1
ATOM 3731 N N . PRO A 1 471 ? 2.195 -43.844 -20.469 1 83.44 471 PRO A N 1
ATOM 3732 C CA . PRO A 1 471 ? 2.574 -42.5 -20.016 1 83.44 471 PRO A CA 1
ATOM 3733 C C . PRO A 1 471 ? 3.188 -42.531 -18.609 1 83.44 471 PRO A C 1
ATOM 3735 O O . PRO A 1 471 ? 2.752 -43.281 -17.75 1 83.44 471 PRO A O 1
ATOM 3738 N N . VAL A 1 472 ? 4.254 -41.688 -18.484 1 80.94 472 VAL A N 1
ATOM 3739 C CA . VAL A 1 472 ? 4.902 -41.594 -17.188 1 80.94 472 VAL A CA 1
ATOM 3740 C C . VAL A 1 472 ? 3.992 -40.812 -16.219 1 80.94 472 VAL A C 1
ATOM 3742 O O . VAL A 1 472 ? 3.557 -39.719 -16.516 1 80.94 472 VAL A O 1
ATOM 3745 N N . LEU A 1 473 ? 3.607 -41.438 -15.203 1 80.94 473 LEU A N 1
ATOM 3746 C CA . LEU A 1 473 ? 2.729 -40.844 -14.211 1 80.94 473 LEU A CA 1
ATOM 3747 C C . LEU A 1 473 ? 3.527 -40 -13.211 1 80.94 473 LEU A C 1
ATOM 3749 O O . LEU A 1 473 ? 3.145 -38.875 -12.891 1 80.94 473 LEU A O 1
ATOM 3753 N N . LEU A 1 474 ? 4.598 -40.594 -12.727 1 77 474 LEU A N 1
ATOM 3754 C CA . LEU A 1 474 ? 5.469 -39.906 -11.789 1 77 474 LEU A CA 1
ATOM 3755 C C . LEU A 1 474 ? 6.934 -40.094 -12.188 1 77 474 LEU A C 1
ATOM 3757 O O . LEU A 1 474 ? 7.379 -41.188 -12.484 1 77 474 LEU A O 1
ATOM 3761 N N . GLY A 1 475 ? 7.559 -38.875 -12.234 1 73.12 475 GLY A N 1
ATOM 3762 C CA . GLY A 1 475 ? 8.984 -38.938 -12.523 1 73.12 475 GLY A CA 1
ATOM 3763 C C . GLY A 1 475 ? 9.305 -38.688 -13.984 1 73.12 475 GLY A C 1
ATOM 3764 O O . GLY A 1 475 ? 8.469 -38.188 -14.734 1 73.12 475 GLY A O 1
ATOM 3765 N N . VAL A 1 476 ? 10.578 -38.938 -14.289 1 67.06 476 VAL A N 1
ATOM 3766 C CA . VAL A 1 476 ? 11.094 -38.719 -15.633 1 67.06 476 VAL A CA 1
ATOM 3767 C C . VAL A 1 476 ? 11.719 -40 -16.156 1 67.06 476 VAL A C 1
ATOM 3769 O O . VAL A 1 476 ? 12.406 -40.719 -15.422 1 67.06 476 VAL A O 1
ATOM 3772 N N . GLN A 1 477 ? 11.297 -40.344 -17.328 1 69.88 477 GLN A N 1
ATOM 3773 C CA . GLN A 1 477 ? 11.867 -41.5 -17.984 1 69.88 477 GLN A CA 1
ATOM 3774 C C . GLN A 1 477 ? 12.727 -41.125 -19.188 1 69.88 477 GLN A C 1
ATOM 3776 O O . GLN A 1 477 ? 12.312 -40.312 -20.016 1 69.88 477 GLN A O 1
ATOM 3781 N N . LEU A 1 478 ? 13.977 -41.531 -19.094 1 66.06 478 LEU A N 1
ATOM 3782 C CA . LEU A 1 478 ? 14.883 -41.312 -20.219 1 66.06 478 LEU A CA 1
ATOM 3783 C C . LEU A 1 478 ? 15.398 -42.656 -20.75 1 66.06 478 LEU A C 1
ATOM 3785 O O . LEU A 1 478 ? 15.891 -43.5 -19.984 1 66.06 478 LEU A O 1
ATOM 3789 N N . SER A 1 479 ? 15.039 -42.781 -22.016 1 65.69 479 SER A N 1
ATOM 3790 C CA . SER A 1 479 ? 15.422 -44.062 -22.609 1 65.69 479 SER A CA 1
ATOM 3791 C C . SER A 1 479 ? 16.094 -43.875 -23.969 1 65.69 479 SER A C 1
ATOM 3793 O O . SER A 1 479 ? 15.906 -42.844 -24.609 1 65.69 479 SER A O 1
ATOM 3795 N N . ALA A 1 480 ? 17.016 -44.656 -24.25 1 63.28 480 ALA A N 1
ATOM 3796 C CA . ALA A 1 480 ? 17.656 -44.688 -25.562 1 63.28 480 ALA A CA 1
ATOM 3797 C C . ALA A 1 480 ? 17.25 -45.969 -26.328 1 63.28 480 ALA A C 1
ATOM 3799 O O . ALA A 1 480 ? 17.156 -47.031 -25.734 1 63.28 480 ALA A O 1
ATOM 3800 N N . TRP A 1 481 ? 16.812 -45.688 -27.625 1 63.59 481 TRP A N 1
ATOM 3801 C CA . TRP A 1 481 ? 16.328 -46.812 -28.438 1 63.59 481 TRP A CA 1
ATOM 3802 C C . TRP A 1 481 ? 17.266 -47.062 -29.609 1 63.59 481 TRP A C 1
ATOM 3804 O O . TRP A 1 481 ? 17.859 -46.125 -30.156 1 63.59 481 TRP A O 1
ATOM 3814 N N . THR A 1 482 ? 17.672 -48.438 -29.828 1 59.94 482 THR A N 1
ATOM 3815 C CA . THR A 1 482 ? 18.484 -48.75 -31 1 59.94 482 THR A CA 1
ATOM 3816 C C . THR A 1 482 ? 17.922 -49.969 -31.734 1 59.94 482 THR A C 1
ATOM 3818 O O . THR A 1 482 ? 17.203 -50.781 -31.125 1 59.94 482 THR A O 1
ATOM 3821 N N . GLY A 1 483 ? 17.922 -49.906 -33.125 1 58.88 483 GLY A N 1
ATOM 3822 C CA . GLY A 1 483 ? 17.609 -51.062 -33.938 1 58.88 483 GLY A CA 1
ATOM 3823 C C . GLY A 1 483 ? 18.844 -51.875 -34.344 1 58.88 483 GLY A C 1
ATOM 3824 O O . GLY A 1 483 ? 19.922 -51.281 -34.5 1 58.88 483 GLY A O 1
ATOM 3825 N N . LEU A 1 484 ? 18.891 -53.188 -34.094 1 54.12 484 LEU A N 1
ATOM 3826 C CA . LEU A 1 484 ? 20 -54.031 -34.5 1 54.12 484 LEU A CA 1
ATOM 3827 C C . LEU A 1 484 ? 19.719 -54.688 -35.875 1 54.12 484 LEU A C 1
ATOM 3829 O O . LEU A 1 484 ? 18.578 -55.062 -36.156 1 54.12 484 LEU A O 1
ATOM 3833 N N . ASN A 1 485 ? 20.719 -54.5 -36.906 1 49.88 485 ASN A N 1
ATOM 3834 C CA . ASN A 1 485 ? 20.672 -55.188 -38.188 1 49.88 485 ASN A CA 1
ATOM 3835 C C . ASN A 1 485 ? 21.141 -56.656 -38.031 1 49.88 485 ASN A C 1
ATOM 3837 O O . ASN A 1 485 ? 22.125 -56.906 -37.344 1 49.88 485 ASN A O 1
ATOM 3841 N N . MET B 1 1 ? -2.314 51.156 -48.875 1 22.97 1 MET B N 1
ATOM 3842 C CA . MET B 1 1 ? -2.232 51.906 -47.625 1 22.97 1 MET B CA 1
ATOM 3843 C C . MET B 1 1 ? -2.836 51.125 -46.469 1 22.97 1 MET B C 1
ATOM 3845 O O . MET B 1 1 ? -2.941 51.625 -45.375 1 22.97 1 MET B O 1
ATOM 3849 N N . PRO B 1 2 ? -3.57 50 -46.688 1 28.62 2 PRO B N 1
ATOM 3850 C CA . PRO B 1 2 ? -4.637 49.312 -45.969 1 28.62 2 PRO B CA 1
ATOM 3851 C C . PRO B 1 2 ? -4.125 48.594 -44.719 1 28.62 2 PRO B C 1
ATOM 3853 O O . PRO B 1 2 ? -4.844 47.781 -44.125 1 28.62 2 PRO B O 1
ATOM 3856 N N . VAL B 1 3 ? -2.797 48.562 -44.438 1 33.59 3 VAL B N 1
ATOM 3857 C CA . VAL B 1 3 ? -2.064 47.656 -43.562 1 33.59 3 VAL B CA 1
ATOM 3858 C C . VAL B 1 3 ? -2.414 48 -42.094 1 33.59 3 VAL B C 1
ATOM 3860 O O . VAL B 1 3 ? -1.956 47.312 -41.188 1 33.59 3 VAL B O 1
ATOM 3863 N N . VAL B 1 4 ? -2.969 49.25 -41.812 1 32.66 4 VAL B N 1
ATOM 3864 C CA . VAL B 1 4 ? -2.904 49.969 -40.531 1 32.66 4 VAL B CA 1
ATOM 3865 C C . VAL B 1 4 ? -3.898 49.344 -39.562 1 32.66 4 VAL B C 1
ATOM 3867 O O . VAL B 1 4 ? -3.82 49.594 -38.344 1 32.66 4 VAL B O 1
ATOM 3870 N N . PHE B 1 5 ? -5.109 48.875 -40.031 1 33.59 5 PHE B N 1
ATOM 3871 C CA . PHE B 1 5 ? -6.266 48.844 -39.156 1 33.59 5 PHE B CA 1
ATOM 3872 C C . PHE B 1 5 ? -6.133 47.719 -38.094 1 33.59 5 PHE B C 1
ATOM 3874 O O . PHE B 1 5 ? -6.957 47.625 -37.188 1 33.59 5 PHE B O 1
ATOM 3881 N N . SER B 1 6 ? -5.449 46.562 -38.5 1 33.62 6 SER B N 1
ATOM 3882 C CA . SER B 1 6 ? -5.711 45.312 -37.781 1 33.62 6 SER B CA 1
ATOM 3883 C C . SER B 1 6 ? -5.102 45.344 -36.375 1 33.62 6 SER B C 1
ATOM 3885 O O . SER B 1 6 ? -5.133 44.344 -35.656 1 33.62 6 SER B O 1
ATOM 3887 N N . VAL B 1 7 ? -4.156 46.312 -36.031 1 34.28 7 VAL B N 1
ATOM 3888 C CA . VAL B 1 7 ? -3.334 46.312 -34.844 1 34.28 7 VAL B CA 1
ATOM 3889 C C . VAL B 1 7 ? -4.195 46.656 -33.625 1 34.28 7 VAL B C 1
ATOM 3891 O O . VAL B 1 7 ? -3.811 46.375 -32.469 1 34.28 7 VAL B O 1
ATOM 3894 N N . LEU B 1 8 ? -5.332 47.531 -33.812 1 31.84 8 LEU B N 1
ATOM 3895 C CA . LEU B 1 8 ? -5.945 48.219 -32.688 1 31.84 8 LEU B CA 1
ATOM 3896 C C . LEU B 1 8 ? -6.691 47.25 -31.781 1 31.84 8 LEU B C 1
ATOM 3898 O O . LEU B 1 8 ? -6.848 47.531 -30.578 1 31.84 8 LEU B O 1
ATOM 3902 N N . TRP B 1 9 ? -7.48 46.25 -32.375 1 33.84 9 TRP B N 1
ATOM 3903 C CA . TRP B 1 9 ? -8.453 45.5 -31.609 1 33.84 9 TRP B CA 1
ATOM 3904 C C . TRP B 1 9 ? -7.762 44.594 -30.594 1 33.84 9 TRP B C 1
ATOM 3906 O O . TRP B 1 9 ? -8.422 43.844 -29.875 1 33.84 9 TRP B O 1
ATOM 3916 N N . LEU B 1 10 ? -6.438 44.281 -30.766 1 33.97 10 LEU B N 1
ATOM 3917 C CA . LEU B 1 10 ? -5.742 43.344 -29.859 1 33.97 10 LEU B CA 1
ATOM 3918 C C . LEU B 1 10 ? -5.656 43.938 -28.453 1 33.97 10 LEU B C 1
ATOM 3920 O O . LEU B 1 10 ? -5.227 43.25 -27.516 1 33.97 10 LEU B O 1
ATOM 3924 N N . LEU B 1 11 ? -5.676 45.281 -28.266 1 30.86 11 LEU B N 1
ATOM 3925 C CA . LEU B 1 11 ? -5.277 45.875 -26.984 1 30.86 11 LEU B CA 1
ATOM 3926 C C . LEU B 1 11 ? -6.289 45.562 -25.891 1 30.86 11 LEU B C 1
ATOM 3928 O O . LEU B 1 11 ? -5.926 45.438 -24.719 1 30.86 11 LEU B O 1
ATOM 3932 N N . GLN B 1 12 ? -7.645 45.781 -26.094 1 28.64 12 GLN B N 1
ATOM 3933 C CA . GLN B 1 12 ? -8.508 46 -24.938 1 28.64 12 GLN B CA 1
ATOM 3934 C C . GLN B 1 12 ? -8.789 44.719 -24.203 1 28.64 12 GLN B C 1
ATOM 3936 O O . GLN B 1 12 ? -9.703 44.656 -23.375 1 28.64 12 GLN B O 1
ATOM 3941 N N . LEU B 1 13 ? -8.602 43.562 -24.797 1 32.03 13 LEU B N 1
ATOM 3942 C CA . LEU B 1 13 ? -9.055 42.469 -23.938 1 32.03 13 LEU B CA 1
ATOM 3943 C C . LEU B 1 13 ? -8.344 42.5 -22.594 1 32.03 13 LEU B C 1
ATOM 3945 O O . LEU B 1 13 ? -7.211 42.031 -22.469 1 32.03 13 LEU B O 1
ATOM 3949 N N . PHE B 1 14 ? -8.328 43.656 -21.859 1 31.52 14 PHE B N 1
ATOM 3950 C CA . PHE B 1 14 ? -8.047 43.844 -20.438 1 31.52 14 PHE B CA 1
ATOM 3951 C C . PHE B 1 14 ? -8.672 42.719 -19.609 1 31.52 14 PHE B C 1
ATOM 3953 O O . PHE B 1 14 ? -9.898 42.594 -19.562 1 31.52 14 PHE B O 1
ATOM 3960 N N . LEU B 1 15 ? -7.941 41.625 -19.453 1 28.97 15 LEU B N 1
ATOM 3961 C CA . LEU B 1 15 ? -8.125 40.5 -18.562 1 28.97 15 LEU B CA 1
ATOM 3962 C C . LEU B 1 15 ? -8.625 40.938 -17.203 1 28.97 15 LEU B C 1
ATOM 3964 O O . LEU B 1 15 ? -7.938 41.688 -16.484 1 28.97 15 LEU B O 1
ATOM 3968 N N . LEU B 1 16 ? -9.891 41.219 -17.047 1 28.75 16 LEU B N 1
ATOM 3969 C CA . LEU B 1 16 ? -10.555 41.156 -15.742 1 28.75 16 LEU B CA 1
ATOM 3970 C C . LEU B 1 16 ? -10.031 39.969 -14.922 1 28.75 16 LEU B C 1
ATOM 3972 O O . LEU B 1 16 ? -10.461 38.844 -15.117 1 28.75 16 LEU B O 1
ATOM 3976 N N . VAL B 1 17 ? -8.781 39.875 -14.703 1 30.95 17 VAL B N 1
ATOM 3977 C CA . VAL B 1 17 ? -8.328 39.094 -13.555 1 30.95 17 VAL B CA 1
ATOM 3978 C C . VAL B 1 17 ? -9.172 39.469 -12.328 1 30.95 17 VAL B C 1
ATOM 3980 O O . VAL B 1 17 ? -9.039 40.531 -11.766 1 30.95 17 VAL B O 1
ATOM 3983 N N . GLU B 1 18 ? -10.43 39.125 -12.367 1 31.31 18 GLU B N 1
ATOM 3984 C CA . GLU B 1 18 ? -11.125 39.062 -11.086 1 31.31 18 GLU B CA 1
ATOM 3985 C C . GLU B 1 18 ? -10.195 38.594 -9.969 1 31.31 18 GLU B C 1
ATOM 3987 O O . GLU B 1 18 ? -9.641 37.469 -10.055 1 31.31 18 GLU B O 1
ATOM 3992 N N . SER B 1 19 ? -9.508 39.406 -9.328 1 32.56 19 SER B N 1
ATOM 3993 C CA . SER B 1 19 ? -8.883 39.188 -8.031 1 32.56 19 SER B CA 1
ATOM 3994 C C . SER B 1 19 ? -9.766 38.312 -7.137 1 32.56 19 SER B C 1
ATOM 3996 O O . SER B 1 19 ? -10.844 38.75 -6.727 1 32.56 19 SER B O 1
ATOM 3998 N N . VAL B 1 20 ? -10.023 37.094 -7.5 1 33.84 20 VAL B N 1
ATOM 3999 C CA . VAL B 1 20 ? -10.484 36.219 -6.43 1 33.84 20 VAL B CA 1
ATOM 4000 C C . VAL B 1 20 ? -9.938 36.719 -5.09 1 33.84 20 VAL B C 1
ATOM 4002 O O . VAL B 1 20 ? -8.727 36.719 -4.879 1 33.84 20 VAL B O 1
ATOM 4005 N N . ALA B 1 21 ? -10.445 37.719 -4.594 1 34.97 21 ALA B N 1
ATOM 4006 C CA . ALA B 1 21 ? -10.219 38.062 -3.188 1 34.97 21 ALA B CA 1
ATOM 4007 C C . ALA B 1 21 ? -10.008 36.781 -2.354 1 34.97 21 ALA B C 1
ATOM 4009 O O . ALA B 1 21 ? -10.945 36 -2.148 1 34.97 21 ALA B O 1
ATOM 4010 N N . GLY B 1 22 ? -8.938 36.062 -2.539 1 39.09 22 GLY B N 1
ATOM 4011 C CA . GLY B 1 22 ? -8.492 34.906 -1.777 1 39.09 22 GLY B CA 1
ATOM 4012 C C . GLY B 1 22 ? -8.891 34.969 -0.315 1 39.09 22 GLY B C 1
ATOM 4013 O O . GLY B 1 22 ? -8.805 36 0.317 1 39.09 22 GLY B O 1
ATOM 4014 N N . ALA B 1 23 ? -9.898 34.281 0.135 1 42.19 23 ALA B N 1
ATOM 4015 C CA . ALA B 1 23 ? -10.289 34.062 1.526 1 42.19 23 ALA B CA 1
ATOM 4016 C C . ALA B 1 23 ? -9.062 34.031 2.438 1 42.19 23 ALA B C 1
ATOM 4018 O O . ALA B 1 23 ? -8.117 33.281 2.189 1 42.19 23 ALA B O 1
ATOM 4019 N N . ASN B 1 24 ? -8.633 35.125 2.977 1 49.75 24 ASN B N 1
ATOM 4020 C CA . ASN B 1 24 ? -7.504 35.156 3.898 1 49.75 24 ASN B CA 1
ATOM 4021 C C . ASN B 1 24 ? -7.746 34.312 5.137 1 49.75 24 ASN B C 1
ATOM 4023 O O . ASN B 1 24 ? -8.539 34.688 6.004 1 49.75 24 ASN B O 1
ATOM 4027 N N . PHE B 1 25 ? -7.516 33.062 5.164 1 49.91 25 PHE B N 1
ATOM 4028 C CA . PHE B 1 25 ? -7.691 32.062 6.223 1 49.91 25 PHE B CA 1
ATOM 4029 C C . PHE B 1 25 ? -6.98 32.5 7.496 1 49.91 25 PHE B C 1
ATOM 4031 O O . PHE B 1 25 ? -7.371 32.094 8.602 1 49.91 25 PHE B O 1
ATOM 4038 N N . ALA B 1 26 ? -5.988 33.375 7.375 1 50.56 26 ALA B N 1
ATOM 4039 C CA . ALA B 1 26 ? -5.246 33.75 8.578 1 50.56 26 ALA B CA 1
ATOM 4040 C C . ALA B 1 26 ? -6.062 34.719 9.453 1 50.56 26 ALA B C 1
ATOM 4042 O O . ALA B 1 26 ? -5.781 34.844 10.641 1 50.56 26 ALA B O 1
ATOM 4043 N N . ARG B 1 27 ? -7.234 35.219 8.734 1 54.66 27 ARG B N 1
ATOM 4044 C CA . ARG B 1 27 ? -7.836 36.344 9.453 1 54.66 27 ARG B CA 1
ATOM 4045 C C . ARG B 1 27 ? -9.266 36.031 9.867 1 54.66 27 ARG B C 1
ATOM 4047 O O . ARG B 1 27 ? -9.805 36.625 10.797 1 54.66 27 ARG B O 1
ATOM 4054 N N . GLY B 1 28 ? -9.812 34.969 9.242 1 57.69 28 GLY B N 1
ATOM 4055 C CA . GLY B 1 28 ? -11.242 34.875 9.492 1 57.69 28 GLY B CA 1
ATOM 4056 C C . GLY B 1 28 ? -11.625 33.594 10.195 1 57.69 28 GLY B C 1
ATOM 4057 O O . GLY B 1 28 ? -11.055 32.531 9.93 1 57.69 28 GLY B O 1
ATOM 4058 N N . GLU B 1 29 ? -12.32 33.719 11.414 1 62.41 29 GLU B N 1
ATOM 4059 C CA . GLU B 1 29 ? -12.781 32.562 12.195 1 62.41 29 GLU B CA 1
ATOM 4060 C C . GLU B 1 29 ? -13.578 31.594 11.336 1 62.41 29 GLU B C 1
ATOM 4062 O O . GLU B 1 29 ? -13.438 30.375 11.469 1 62.41 29 GLU B O 1
ATOM 4067 N N . GLU B 1 30 ? -14.438 32.156 10.508 1 63.84 30 GLU B N 1
ATOM 4068 C CA . GLU B 1 30 ? -15.273 31.281 9.695 1 63.84 30 GLU B CA 1
ATOM 4069 C C . GLU B 1 30 ? -14.43 30.438 8.75 1 63.84 30 GLU B C 1
ATOM 4071 O O . GLU B 1 30 ? -14.711 29.25 8.547 1 63.84 30 GLU B O 1
ATOM 4076 N N . GLN B 1 31 ? -13.477 31.062 8.258 1 70.56 31 GLN B N 1
ATOM 4077 C CA . GLN B 1 31 ? -12.617 30.328 7.328 1 70.56 31 GLN B CA 1
ATOM 4078 C C . GLN B 1 31 ? -11.805 29.266 8.055 1 70.56 31 GLN B C 1
ATOM 4080 O O . GLN B 1 31 ? -11.594 28.172 7.527 1 70.56 31 GLN B O 1
ATOM 4085 N N . LEU B 1 32 ? -11.516 29.594 9.273 1 74.25 32 LEU B N 1
ATOM 4086 C CA . LEU B 1 32 ? -10.727 28.641 10.031 1 74.25 32 LEU B CA 1
ATOM 4087 C C . LEU B 1 32 ? -11.578 27.453 10.461 1 74.25 32 LEU B C 1
ATOM 4089 O O . LEU B 1 32 ? -11.094 26.312 10.508 1 74.25 32 LEU B O 1
ATOM 4093 N N . GLN B 1 33 ? -12.805 27.797 10.781 1 76.31 33 GLN B N 1
ATOM 4094 C CA . GLN B 1 33 ? -13.719 26.688 11.07 1 76.31 33 GLN B CA 1
ATOM 4095 C C . GLN B 1 33 ? -13.883 25.781 9.852 1 76.31 33 GLN B C 1
ATOM 4097 O O . GLN B 1 33 ? -13.906 24.547 9.992 1 76.31 33 GLN B O 1
ATOM 4102 N N . ALA B 1 34 ? -14.047 26.438 8.789 1 78.94 34 ALA B N 1
ATOM 4103 C CA . ALA B 1 34 ? -14.164 25.672 7.547 1 78.94 34 ALA B CA 1
ATOM 4104 C C . ALA B 1 34 ? -12.922 24.812 7.309 1 78.94 34 ALA B C 1
ATOM 4106 O O . ALA B 1 34 ? -13.016 23.703 6.789 1 78.94 34 ALA B O 1
ATOM 4107 N N . LEU B 1 35 ? -11.828 25.281 7.703 1 83.12 35 LEU B N 1
ATOM 4108 C CA . LEU B 1 35 ? -10.578 24.547 7.531 1 83.12 35 LEU B CA 1
ATOM 4109 C C . LEU B 1 35 ? -10.555 23.297 8.406 1 83.12 35 LEU B C 1
ATOM 4111 O O . LEU B 1 35 ? -10.094 22.234 7.977 1 83.12 35 LEU B O 1
ATOM 4115 N N . LEU B 1 36 ? -11.047 23.453 9.602 1 86.25 36 LEU B N 1
ATOM 4116 C CA . LEU B 1 36 ? -11.102 22.312 10.5 1 86.25 36 LEU B CA 1
ATOM 4117 C C . LEU B 1 36 ? -12.047 21.234 9.961 1 86.25 36 LEU B C 1
ATOM 4119 O O . LEU B 1 36 ? -11.75 20.047 10.047 1 86.25 36 LEU B O 1
ATOM 4123 N N . ASP B 1 37 ? -13.141 21.734 9.445 1 84.62 37 ASP B N 1
ATOM 4124 C CA . ASP B 1 37 ? -14.07 20.781 8.844 1 84.62 37 ASP B CA 1
ATOM 4125 C C . ASP B 1 37 ? -13.438 20.078 7.645 1 84.62 37 ASP B C 1
ATOM 4127 O O . ASP B 1 37 ? -13.633 18.875 7.453 1 84.62 37 ASP B O 1
ATOM 4131 N N . THR B 1 38 ? -12.758 20.828 6.867 1 86.12 38 THR B N 1
ATOM 4132 C CA . THR B 1 38 ? -12.07 20.25 5.719 1 86.12 38 THR B CA 1
ATOM 4133 C C . THR B 1 38 ? -11.023 19.234 6.176 1 86.12 38 THR B C 1
ATOM 4135 O O . THR B 1 38 ? -10.891 18.172 5.578 1 86.12 38 THR B O 1
ATOM 4138 N N . GLU B 1 39 ? -10.328 19.547 7.145 1 88.31 39 GLU B N 1
ATOM 4139 C CA . GLU B 1 39 ? -9.32 18.641 7.656 1 88.31 39 GLU B CA 1
ATOM 4140 C C . GLU B 1 39 ? -9.945 17.328 8.148 1 88.31 39 GLU B C 1
ATOM 4142 O O . GLU B 1 39 ? -9.375 16.25 7.977 1 88.31 39 GLU B O 1
ATOM 4147 N N . THR B 1 40 ? -11.141 17.484 8.773 1 86.94 40 THR B N 1
ATOM 4148 C CA . THR B 1 40 ? -11.852 16.297 9.227 1 86.94 40 THR B CA 1
ATOM 4149 C C . THR B 1 40 ? -12.211 15.406 8.039 1 86.94 40 THR B C 1
ATOM 4151 O O . THR B 1 40 ? -12.094 14.18 8.117 1 86.94 40 THR B O 1
ATOM 4154 N N . GLN B 1 41 ? -12.578 16.047 7.039 1 86.12 41 GLN B N 1
ATOM 4155 C CA . GLN B 1 41 ? -12.898 15.281 5.836 1 86.12 41 GLN B CA 1
ATOM 4156 C C . GLN B 1 41 ? -11.656 14.617 5.254 1 86.12 41 GLN B C 1
ATOM 4158 O O . GLN B 1 41 ? -11.727 13.484 4.766 1 86.12 41 GLN B O 1
ATOM 4163 N N . LEU B 1 42 ? -10.625 15.312 5.238 1 87.44 42 LEU B N 1
ATOM 4164 C CA . LEU B 1 42 ? -9.375 14.75 4.73 1 87.44 42 LEU B CA 1
ATOM 4165 C C . LEU B 1 42 ? -8.938 13.555 5.574 1 87.44 42 LEU B C 1
ATOM 4167 O O . LEU B 1 42 ? -8.438 12.57 5.039 1 87.44 42 LEU B O 1
ATOM 4171 N N . ILE B 1 43 ? -9.164 13.656 6.852 1 90.06 43 ILE B N 1
ATOM 4172 C CA . ILE B 1 43 ? -8.828 12.555 7.75 1 90.06 43 ILE B CA 1
ATOM 4173 C C . ILE B 1 43 ? -9.664 11.328 7.391 1 90.06 43 ILE B C 1
ATOM 4175 O O . ILE B 1 43 ? -9.148 10.211 7.336 1 90.06 43 ILE B O 1
ATOM 4179 N N . ASP B 1 44 ? -10.906 11.609 7.125 1 88.38 44 ASP B N 1
ATOM 4180 C CA . ASP B 1 44 ? -11.781 10.508 6.746 1 88.38 44 ASP B CA 1
ATOM 4181 C C . ASP B 1 44 ? -11.328 9.875 5.43 1 88.38 44 ASP B C 1
ATOM 4183 O O . ASP B 1 44 ? -11.336 8.648 5.289 1 88.38 44 ASP B O 1
ATOM 4187 N N . GLY B 1 45 ? -11 10.75 4.52 1 85.38 45 GLY B N 1
ATOM 4188 C CA . GLY B 1 45 ? -10.484 10.242 3.262 1 85.38 45 GLY B CA 1
ATOM 4189 C C . GLY B 1 45 ? -9.211 9.422 3.426 1 85.38 45 GLY B C 1
ATOM 4190 O O . GLY B 1 45 ? -9.047 8.391 2.781 1 85.38 45 GLY B O 1
ATOM 4191 N N . LEU B 1 46 ? -8.383 9.844 4.246 1 88.31 46 LEU B N 1
ATOM 4192 C CA . LEU B 1 46 ? -7.133 9.133 4.488 1 88.31 46 LEU B CA 1
ATOM 4193 C C . LEU B 1 46 ? -7.391 7.797 5.18 1 88.31 46 LEU B C 1
ATOM 4195 O O . LEU B 1 46 ? -6.703 6.809 4.902 1 88.31 46 LEU B O 1
ATOM 4199 N N . ARG B 1 47 ? -8.352 7.82 6.078 1 90.06 47 ARG B N 1
ATOM 4200 C CA . ARG B 1 47 ? -8.711 6.57 6.738 1 90.06 47 ARG B CA 1
ATOM 4201 C C . ARG B 1 47 ? -9.195 5.535 5.727 1 90.06 47 ARG B C 1
ATOM 4203 O O . ARG B 1 47 ? -8.812 4.367 5.801 1 90.06 47 ARG B O 1
ATOM 4210 N N . ASP B 1 48 ? -10.016 6 4.828 1 88.88 48 ASP B N 1
ATOM 4211 C CA . ASP B 1 48 ? -10.492 5.109 3.775 1 88.88 48 ASP B CA 1
ATOM 4212 C C . ASP B 1 48 ? -9.336 4.586 2.928 1 88.88 48 ASP B C 1
ATOM 4214 O O . ASP B 1 48 ? -9.289 3.404 2.588 1 88.88 48 ASP B O 1
ATOM 4218 N N . TYR B 1 49 ? -8.523 5.43 2.549 1 88.62 49 TYR B N 1
ATOM 4219 C CA . TYR B 1 49 ? -7.348 5.051 1.767 1 88.62 49 TYR B CA 1
ATOM 4220 C C . TYR B 1 49 ? -6.512 4.016 2.506 1 88.62 49 TYR B C 1
ATOM 4222 O O . TYR B 1 49 ? -6.078 3.021 1.917 1 88.62 49 TYR B O 1
ATOM 4230 N N . ILE B 1 50 ? -6.254 4.309 3.779 1 91.94 50 ILE B N 1
ATOM 4231 C CA . ILE B 1 50 ? -5.441 3.404 4.586 1 91.94 50 ILE B CA 1
ATOM 4232 C C . ILE B 1 50 ? -6.094 2.023 4.629 1 91.94 50 ILE B C 1
ATOM 4234 O O . ILE B 1 50 ? -5.414 1.003 4.512 1 91.94 50 ILE B O 1
ATOM 4238 N N . GLU B 1 51 ? -7.371 1.995 4.816 1 91.88 51 GLU B N 1
ATOM 4239 C CA . GLU B 1 51 ? -8.078 0.718 4.852 1 91.88 51 GLU B CA 1
ATOM 4240 C C . GLU B 1 51 ? -7.934 -0.027 3.527 1 91.88 51 GLU B C 1
ATOM 4242 O O . GLU B 1 51 ? -7.723 -1.241 3.514 1 91.88 51 GLU B O 1
ATOM 4247 N N . ARG B 1 52 ? -8.055 0.672 2.424 1 89.62 52 ARG B N 1
ATOM 4248 C CA . ARG B 1 52 ? -7.91 0.051 1.112 1 89.62 52 ARG B CA 1
ATOM 4249 C C . ARG B 1 52 ? -6.488 -0.458 0.904 1 89.62 52 ARG B C 1
ATOM 4251 O O . ARG B 1 52 ? -6.285 -1.55 0.37 1 89.62 52 ARG B O 1
ATOM 4258 N N . LEU B 1 53 ? -5.578 0.352 1.315 1 89.81 53 LEU B N 1
ATOM 4259 C CA . LEU B 1 53 ? -4.18 -0.046 1.192 1 89.81 53 LEU B CA 1
ATOM 4260 C C . LEU B 1 53 ? -3.883 -1.27 2.053 1 89.81 53 LEU B C 1
ATOM 4262 O O . LEU B 1 53 ? -3.133 -2.158 1.64 1 89.81 53 LEU B O 1
ATOM 4266 N N . GLU B 1 54 ? -4.418 -1.287 3.215 1 93.25 54 GLU B N 1
ATOM 4267 C CA . GLU B 1 54 ? -4.246 -2.434 4.102 1 93.25 54 GLU B CA 1
ATOM 4268 C C . GLU B 1 54 ? -4.844 -3.699 3.486 1 93.25 54 GLU B C 1
ATOM 4270 O O . GLU B 1 54 ? -4.254 -4.777 3.582 1 93.25 54 GLU B O 1
ATOM 4275 N N . ARG B 1 55 ? -5.984 -3.598 2.939 1 90 55 ARG B N 1
ATOM 4276 C CA . ARG B 1 55 ? -6.609 -4.738 2.281 1 90 55 ARG B CA 1
ATOM 4277 C C . ARG B 1 55 ? -5.75 -5.25 1.13 1 90 55 ARG B C 1
ATOM 4279 O O . ARG B 1 55 ? -5.57 -6.457 0.97 1 90 55 ARG B O 1
ATOM 4286 N N . GLN B 1 56 ? -5.277 -4.316 0.322 1 89.88 56 GLN B N 1
ATOM 4287 C CA . GLN B 1 56 ? -4.395 -4.684 -0.78 1 89.88 56 GLN B CA 1
ATOM 4288 C C . GLN B 1 56 ? -3.152 -5.406 -0.271 1 89.88 56 GLN B C 1
ATOM 4290 O O . GLN B 1 56 ? -2.762 -6.441 -0.817 1 89.88 56 GLN B O 1
ATOM 4295 N N . LEU B 1 57 ? -2.555 -4.867 0.742 1 92.56 57 LEU B N 1
ATOM 4296 C CA . LEU B 1 57 ? -1.352 -5.461 1.319 1 92.56 57 LEU B CA 1
ATOM 4297 C C . LEU B 1 57 ? -1.637 -6.859 1.854 1 92.56 57 LEU B C 1
ATOM 4299 O O . LEU B 1 57 ? -0.843 -7.781 1.65 1 92.56 57 LEU B O 1
ATOM 4303 N N . GLU B 1 58 ? -2.74 -6.992 2.521 1 93 58 GLU B N 1
ATOM 4304 C CA . GLU B 1 58 ? -3.094 -8.289 3.096 1 93 58 GLU B CA 1
ATOM 4305 C C . GLU B 1 58 ? -3.314 -9.336 2.008 1 93 58 GLU B C 1
ATOM 4307 O O . GLU B 1 58 ? -2.898 -10.484 2.15 1 93 58 GLU B O 1
ATOM 4312 N N . GLU B 1 59 ? -3.967 -8.953 0.947 1 90.81 59 GLU B N 1
ATOM 4313 C CA . GLU B 1 59 ? -4.211 -9.875 -0.159 1 90.81 59 GLU B CA 1
ATOM 4314 C C . GLU B 1 59 ? -2.9 -10.32 -0.804 1 90.81 59 GLU B C 1
ATOM 431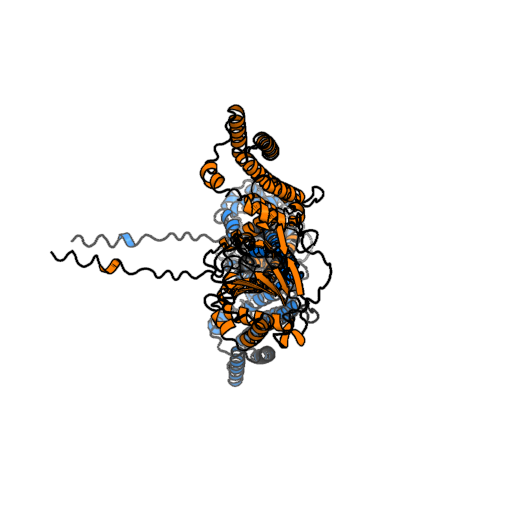6 O O . GLU B 1 59 ? -2.701 -11.516 -1.058 1 90.81 59 GLU B O 1
ATOM 4321 N N . ILE B 1 60 ? -2.051 -9.391 -1.062 1 91.06 60 ILE B N 1
ATOM 4322 C CA . ILE B 1 60 ? -0.77 -9.703 -1.688 1 91.06 60 ILE B CA 1
ATOM 4323 C C . ILE B 1 60 ? 0.065 -10.57 -0.75 1 91.06 60 ILE B C 1
ATOM 4325 O O . ILE B 1 60 ? 0.703 -11.531 -1.187 1 91.06 60 ILE B O 1
ATOM 4329 N N . ARG B 1 61 ? 0.042 -10.281 0.513 1 93.69 61 ARG B N 1
ATOM 4330 C CA . ARG B 1 61 ? 0.78 -11.055 1.504 1 93.69 61 ARG B CA 1
ATOM 4331 C C . ARG B 1 61 ? 0.264 -12.492 1.572 1 93.69 61 ARG B C 1
ATOM 4333 O O . ARG B 1 61 ? 1.051 -13.438 1.659 1 93.69 61 ARG B O 1
ATOM 4340 N N . ARG B 1 62 ? -0.991 -12.625 1.606 1 91.38 62 ARG B N 1
ATOM 4341 C CA . ARG B 1 62 ? -1.604 -13.945 1.674 1 91.38 62 ARG B CA 1
ATOM 4342 C C . ARG B 1 62 ? -1.192 -14.805 0.481 1 91.38 62 ARG B C 1
ATOM 4344 O O . ARG B 1 62 ? -0.776 -15.953 0.65 1 91.38 62 ARG B O 1
ATOM 4351 N N . GLU B 1 63 ? -1.309 -14.227 -0.687 1 90.69 63 GLU B N 1
ATOM 4352 C CA . GLU B 1 63 ? -0.952 -14.961 -1.895 1 90.69 63 GLU B CA 1
ATOM 4353 C C . GLU B 1 63 ? 0.543 -15.266 -1.934 1 90.69 63 GLU B C 1
ATOM 4355 O O . GLU B 1 63 ? 0.95 -16.359 -2.357 1 90.69 63 GLU B O 1
ATOM 4360 N N . THR B 1 64 ? 1.347 -14.336 -1.508 1 92.31 64 THR B N 1
ATOM 4361 C CA . THR B 1 64 ? 2.789 -14.555 -1.467 1 92.31 64 THR B CA 1
ATOM 4362 C C . THR B 1 64 ? 3.143 -15.672 -0.494 1 92.31 64 THR B C 1
ATOM 4364 O O . THR B 1 64 ? 3.965 -16.531 -0.807 1 92.31 64 THR B O 1
ATOM 4367 N N . SER B 1 65 ? 2.48 -15.68 0.644 1 93.12 65 SER B N 1
ATOM 4368 C CA . SER B 1 65 ? 2.736 -16.719 1.636 1 93.12 65 SER B CA 1
ATOM 4369 C C . SER B 1 65 ? 2.342 -18.094 1.107 1 93.12 65 SER B C 1
ATOM 4371 O O . SER B 1 65 ? 3.018 -19.094 1.386 1 93.12 65 SER B O 1
ATOM 4373 N N . ALA B 1 66 ? 1.267 -18.141 0.346 1 89.94 66 ALA B N 1
ATOM 4374 C CA . ALA B 1 66 ? 0.824 -19.406 -0.246 1 89.94 66 ALA B CA 1
ATOM 4375 C C . ALA B 1 66 ? 1.863 -19.953 -1.223 1 89.94 66 ALA B C 1
ATOM 4377 O O . ALA B 1 66 ? 2.168 -21.141 -1.214 1 89.94 66 ALA B O 1
ATOM 4378 N N . ILE B 1 67 ? 2.445 -19.078 -2.045 1 91.12 67 ILE B N 1
ATOM 4379 C CA . ILE B 1 67 ? 3.449 -19.5 -3.018 1 91.12 67 ILE B CA 1
ATOM 4380 C C . ILE B 1 67 ? 4.727 -19.922 -2.295 1 91.12 67 ILE B C 1
ATOM 4382 O O . ILE B 1 67 ? 5.363 -20.906 -2.67 1 91.12 67 ILE B O 1
ATOM 4386 N N . GLU B 1 68 ? 5.035 -19.219 -1.24 1 91.81 68 GLU B N 1
ATOM 4387 C CA . GLU B 1 68 ? 6.227 -19.531 -0.46 1 91.81 68 GLU B CA 1
ATOM 4388 C C . GLU B 1 68 ? 6.098 -20.906 0.204 1 91.81 68 GLU B C 1
ATOM 4390 O O . GLU B 1 68 ? 7.074 -21.641 0.304 1 91.81 68 GLU B O 1
ATOM 4395 N N . GLU B 1 69 ? 4.941 -21.203 0.648 1 89.75 69 GLU B N 1
ATOM 4396 C CA . GLU B 1 69 ? 4.707 -22.516 1.26 1 89.75 69 GLU B CA 1
ATOM 4397 C C . GLU B 1 69 ? 4.922 -23.641 0.255 1 89.75 69 GLU B C 1
ATOM 4399 O O . GLU B 1 69 ? 5.496 -24.688 0.593 1 89.75 69 GLU B O 1
ATOM 4404 N N . ILE B 1 70 ? 4.527 -23.391 -0.975 1 86.62 70 ILE B N 1
ATOM 4405 C CA . ILE B 1 70 ? 4.727 -24.391 -2.023 1 86.62 70 ILE B CA 1
ATOM 4406 C C . ILE B 1 70 ? 6.215 -24.562 -2.299 1 86.62 70 ILE B C 1
ATOM 4408 O O . ILE B 1 70 ? 6.707 -25.688 -2.418 1 86.62 70 ILE B O 1
ATOM 4412 N N . HIS B 1 71 ? 6.93 -23.469 -2.342 1 87.44 71 HIS B N 1
ATOM 4413 C CA . HIS B 1 71 ? 8.359 -23.5 -2.643 1 87.44 71 HIS B CA 1
ATOM 4414 C C . HIS B 1 71 ? 9.141 -24.172 -1.517 1 87.44 71 HIS B C 1
ATOM 4416 O O . HIS B 1 71 ? 10.172 -24.797 -1.76 1 87.44 71 HIS B O 1
ATOM 4422 N N . SER B 1 72 ? 8.609 -24.016 -0.305 1 87.19 72 SER B N 1
ATOM 4423 C CA . SER B 1 72 ? 9.305 -24.594 0.839 1 87.19 72 SER B CA 1
ATOM 4424 C C . SER B 1 72 ? 9.219 -26.109 0.824 1 87.19 72 SER B C 1
ATOM 4426 O O . SER B 1 72 ? 10.039 -26.797 1.442 1 87.19 72 SER B O 1
ATOM 4428 N N . GLN B 1 73 ? 8.289 -26.703 0.06 1 80.94 73 GLN B N 1
ATOM 4429 C CA . GLN B 1 73 ? 8.094 -28.141 0.001 1 80.94 73 GLN B CA 1
ATOM 4430 C C . GLN B 1 73 ? 8.906 -28.766 -1.134 1 80.94 73 GLN B C 1
ATOM 4432 O O . GLN B 1 73 ? 8.867 -29.984 -1.337 1 80.94 73 GLN B O 1
ATOM 4437 N N . VAL B 1 74 ? 9.609 -27.891 -1.829 1 82.44 74 VAL B N 1
ATOM 4438 C CA . VAL B 1 74 ? 10.406 -28.406 -2.938 1 82.44 74 VAL B CA 1
ATOM 4439 C C . VAL B 1 74 ? 11.727 -28.953 -2.41 1 82.44 74 VAL B C 1
ATOM 4441 O O . VAL B 1 74 ? 12.602 -28.203 -1.981 1 82.44 74 VAL B O 1
ATOM 4444 N N . ASP B 1 75 ? 11.789 -30.266 -2.248 1 76.56 75 ASP B N 1
ATOM 4445 C CA . ASP B 1 75 ? 13.023 -30.906 -1.803 1 76.56 75 ASP B CA 1
ATOM 4446 C C . ASP B 1 75 ? 14.023 -31.031 -2.947 1 76.56 75 ASP B C 1
ATOM 4448 O O . ASP B 1 75 ? 15.156 -30.547 -2.842 1 76.56 75 ASP B O 1
ATOM 4452 N N . SER B 1 76 ? 13.648 -31.703 -4.078 1 77.69 76 SER B N 1
ATOM 4453 C CA . SER B 1 76 ? 14.445 -31.828 -5.297 1 77.69 76 SER B CA 1
ATOM 4454 C C . SER B 1 76 ? 13.648 -31.375 -6.52 1 77.69 76 SER B C 1
ATOM 4456 O O . SER B 1 76 ? 12.453 -31.656 -6.625 1 77.69 76 SER B O 1
ATOM 4458 N N . VAL B 1 77 ? 14.352 -30.594 -7.281 1 76.12 77 VAL B N 1
ATOM 4459 C CA . VAL B 1 77 ? 13.695 -30.062 -8.477 1 76.12 77 VAL B CA 1
ATOM 4460 C C . VAL B 1 77 ? 13.211 -31.203 -9.352 1 76.12 77 VAL B C 1
ATOM 4462 O O . VAL B 1 77 ? 12.117 -31.141 -9.922 1 76.12 77 VAL B O 1
ATOM 4465 N N . GLU B 1 78 ? 14 -32.219 -9.43 1 72 78 GLU B N 1
ATOM 4466 C CA . GLU B 1 78 ? 13.648 -33.344 -10.266 1 72 78 GLU B CA 1
ATOM 4467 C C . GLU B 1 78 ? 12.398 -34.062 -9.75 1 72 78 GLU B C 1
ATOM 4469 O O . GLU B 1 78 ? 11.5 -34.406 -10.531 1 72 78 GLU B O 1
ATOM 4474 N N . GLU B 1 79 ? 12.344 -34.25 -8.477 1 75.75 79 GLU B N 1
ATOM 4475 C CA . GLU B 1 79 ? 11.188 -34.906 -7.871 1 75.75 79 GLU B CA 1
ATOM 4476 C C . GLU B 1 79 ? 9.945 -34 -7.973 1 75.75 79 GLU B C 1
ATOM 4478 O O . GLU B 1 79 ? 8.844 -34.5 -8.242 1 75.75 79 GLU B O 1
ATOM 4483 N N . TYR B 1 80 ? 10.18 -32.781 -7.809 1 81.81 80 TYR B N 1
ATOM 4484 C CA . TYR B 1 80 ? 9.062 -31.828 -7.871 1 81.81 80 TYR B CA 1
ATOM 4485 C C . TYR B 1 80 ? 8.492 -31.766 -9.281 1 81.81 80 TYR B C 1
ATOM 4487 O O . TYR B 1 80 ? 7.27 -31.797 -9.461 1 81.81 80 TYR B O 1
ATOM 4495 N N . MET B 1 81 ? 9.289 -31.797 -10.188 1 76.5 81 MET B N 1
ATOM 4496 C CA . MET B 1 81 ? 8.844 -31.641 -11.57 1 76.5 81 MET B CA 1
ATOM 4497 C C . MET B 1 81 ? 8.352 -32.969 -12.148 1 76.5 81 MET B C 1
ATOM 4499 O O . MET B 1 81 ? 7.676 -32.969 -13.18 1 76.5 81 MET B O 1
ATOM 4503 N N . GLY B 1 82 ? 8.758 -34 -11.531 1 77.12 82 GLY B N 1
ATOM 4504 C CA . GLY B 1 82 ? 8.281 -35.312 -11.961 1 77.12 82 GLY B CA 1
ATOM 4505 C C . GLY B 1 82 ? 6.828 -35.562 -11.617 1 77.12 82 GLY B C 1
ATOM 4506 O O . GLY B 1 82 ? 6.227 -36.531 -12.094 1 77.12 82 GLY B O 1
ATOM 4507 N N . ASN B 1 83 ? 6.273 -34.688 -10.797 1 80.56 83 ASN B N 1
ATOM 4508 C CA . ASN B 1 83 ? 4.863 -34.75 -10.43 1 80.56 83 ASN B CA 1
ATOM 4509 C C . ASN B 1 83 ? 4.012 -33.844 -11.344 1 80.56 83 ASN B C 1
ATOM 4511 O O . ASN B 1 83 ? 4.164 -32.625 -11.352 1 80.56 83 ASN B O 1
ATOM 4515 N N . PRO B 1 84 ? 3.193 -34.5 -12.102 1 81.81 84 PRO B N 1
ATOM 4516 C CA . PRO B 1 84 ? 2.4 -33.719 -13.055 1 81.81 84 PRO B CA 1
ATOM 4517 C C . PRO B 1 84 ? 1.549 -32.656 -12.383 1 81.81 84 PRO B C 1
ATOM 4519 O O . PRO B 1 84 ? 1.271 -31.609 -12.977 1 81.81 84 PRO B O 1
ATOM 4522 N N . LEU B 1 85 ? 1.102 -32.906 -11.164 1 85.25 85 LEU B N 1
ATOM 4523 C CA . LEU B 1 85 ? 0.308 -31.906 -10.453 1 85.25 85 LEU B CA 1
ATOM 4524 C C . LEU B 1 85 ? 1.137 -30.656 -10.148 1 85.25 85 LEU B C 1
ATOM 4526 O O . LEU B 1 85 ? 0.629 -29.531 -10.219 1 85.25 85 LEU B O 1
ATOM 4530 N N . ASN B 1 86 ? 2.363 -30.906 -9.797 1 86.31 86 ASN B N 1
ATOM 4531 C CA . ASN B 1 86 ? 3.254 -29.781 -9.531 1 86.31 86 ASN B CA 1
ATOM 4532 C C . ASN B 1 86 ? 3.553 -28.984 -10.797 1 86.31 86 ASN B C 1
ATOM 4534 O O . ASN B 1 86 ? 3.656 -27.766 -10.758 1 86.31 86 ASN B O 1
ATOM 4538 N N . VAL B 1 87 ? 3.725 -29.703 -11.914 1 83.5 87 VAL B N 1
ATOM 4539 C CA . VAL B 1 87 ? 3.984 -29.047 -13.188 1 83.5 87 VAL B CA 1
ATOM 4540 C C . VAL B 1 87 ? 2.775 -28.203 -13.594 1 83.5 87 VAL B C 1
ATOM 4542 O O . VAL B 1 87 ? 2.924 -27.047 -13.984 1 83.5 87 VAL B O 1
ATOM 4545 N N . PHE B 1 88 ? 1.634 -28.75 -13.445 1 86.62 88 PHE B N 1
ATOM 4546 C CA . PHE B 1 88 ? 0.412 -28 -13.688 1 86.62 88 PHE B CA 1
ATOM 4547 C C . PHE B 1 88 ? 0.352 -26.766 -12.789 1 86.62 88 PHE B C 1
ATOM 4549 O O . PHE B 1 88 ? 0.019 -25.672 -13.25 1 86.62 88 PHE B O 1
ATOM 4556 N N . GLY B 1 89 ? 0.659 -26.969 -11.555 1 88.06 89 GLY B N 1
ATOM 4557 C CA . GLY B 1 89 ? 0.587 -25.891 -10.578 1 88.06 89 GLY B CA 1
ATOM 4558 C C . GLY B 1 89 ? 1.485 -24.719 -10.914 1 88.06 89 GLY B C 1
ATOM 4559 O O . GLY B 1 89 ? 1.059 -23.562 -10.836 1 88.06 89 GLY B O 1
ATOM 4560 N N . ILE B 1 90 ? 2.711 -24.984 -11.211 1 88.81 90 ILE B N 1
ATOM 4561 C CA . ILE B 1 90 ? 3.65 -23.891 -11.477 1 88.81 90 ILE B CA 1
ATOM 4562 C C . ILE B 1 90 ? 3.264 -23.172 -12.766 1 88.81 90 ILE B C 1
ATOM 4564 O O . ILE B 1 90 ? 3.371 -21.953 -12.852 1 88.81 90 ILE B O 1
ATOM 4568 N N . LEU B 1 91 ? 2.867 -23.922 -13.789 1 87.81 91 LEU B N 1
ATOM 4569 C CA . LEU B 1 91 ? 2.453 -23.281 -15.031 1 87.81 91 LEU B CA 1
ATOM 4570 C C . LEU B 1 91 ? 1.198 -22.453 -14.828 1 87.81 91 LEU B C 1
ATOM 4572 O O . LEU B 1 91 ? 1.057 -21.375 -15.422 1 87.81 91 LEU B O 1
ATOM 4576 N N . LYS B 1 92 ? 0.368 -22.922 -14.023 1 89.06 92 LYS B N 1
ATOM 4577 C CA . LYS B 1 92 ? -0.833 -22.156 -13.688 1 89.06 92 LYS B CA 1
ATOM 4578 C C . LYS B 1 92 ? -0.477 -20.859 -12.984 1 89.06 92 LYS B C 1
ATOM 4580 O O . LYS B 1 92 ? -1.078 -19.812 -13.258 1 89.06 92 LYS B O 1
ATOM 4585 N N . ARG B 1 93 ? 0.423 -20.906 -12.055 1 90.5 93 ARG B N 1
ATOM 4586 C CA . ARG B 1 93 ? 0.81 -19.719 -11.32 1 90.5 93 ARG B CA 1
ATOM 4587 C C . ARG B 1 93 ? 1.375 -18.656 -12.258 1 90.5 93 ARG B C 1
ATOM 4589 O O . ARG B 1 93 ? 1.068 -17.469 -12.117 1 90.5 93 ARG B O 1
ATOM 4596 N N . PHE B 1 94 ? 2.113 -19.062 -13.234 1 88.44 94 PHE B N 1
ATOM 4597 C CA . PHE B 1 94 ? 2.674 -18.094 -14.172 1 88.44 94 PHE B CA 1
ATOM 4598 C C . PHE B 1 94 ? 1.604 -17.578 -15.125 1 88.44 94 PHE B C 1
ATOM 4600 O O . PHE B 1 94 ? 1.702 -16.469 -15.633 1 88.44 94 PHE B O 1
ATOM 4607 N N . GLU B 1 95 ? 0.645 -18.391 -15.328 1 87.31 95 GLU B N 1
ATOM 4608 C CA . GLU B 1 95 ? -0.412 -17.984 -16.25 1 87.31 95 GLU B CA 1
ATOM 4609 C C . GLU B 1 95 ? -1.373 -17 -15.594 1 87.31 95 GLU B C 1
ATOM 4611 O O . GLU B 1 95 ? -1.806 -16.031 -16.234 1 87.31 95 GLU B O 1
ATOM 4616 N N . SER B 1 96 ? -1.687 -17.219 -14.359 1 88.06 96 SER B N 1
ATOM 4617 C CA . SER B 1 96 ? -2.801 -16.438 -13.82 1 88.06 96 SER B CA 1
ATOM 4618 C C . SER B 1 96 ? -2.436 -15.797 -12.492 1 88.06 96 SER B C 1
ATOM 4620 O O . SER B 1 96 ? -2.777 -14.641 -12.234 1 88.06 96 SER B O 1
ATOM 4622 N N . VAL B 1 97 ? -1.707 -16.469 -11.656 1 88.06 97 VAL B N 1
ATOM 4623 C CA . VAL B 1 97 ? -1.498 -15.992 -10.297 1 88.06 97 VAL B CA 1
ATOM 4624 C C . VAL B 1 97 ? -0.552 -14.797 -10.305 1 88.06 97 VAL B C 1
ATOM 4626 O O . VAL B 1 97 ? -0.863 -13.75 -9.734 1 88.06 97 VAL B O 1
ATOM 4629 N N . TRP B 1 98 ? 0.579 -14.93 -10.969 1 88.06 98 TRP B N 1
ATOM 4630 C CA . TRP B 1 98 ? 1.571 -13.859 -10.969 1 88.06 98 TRP B CA 1
ATOM 4631 C C . TRP B 1 98 ? 1.042 -12.625 -11.688 1 88.06 98 TRP B C 1
ATOM 4633 O O . TRP B 1 98 ? 1.165 -11.508 -11.188 1 88.06 98 TRP B O 1
ATOM 4643 N N . PRO B 1 99 ? 0.397 -12.82 -12.898 1 85.81 99 PRO B N 1
ATOM 4644 C CA . PRO B 1 99 ? -0.215 -11.641 -13.508 1 85.81 99 PRO B CA 1
ATOM 4645 C C . PRO B 1 99 ? -1.287 -11.008 -12.625 1 85.81 99 PRO B C 1
ATOM 4647 O O . PRO B 1 99 ? -1.421 -9.781 -12.594 1 85.81 99 PRO B O 1
ATOM 4650 N N . GLY B 1 100 ? -2.055 -11.805 -11.945 1 87.19 100 GLY B N 1
ATOM 4651 C CA . GLY B 1 100 ? -3.041 -11.281 -11.016 1 87.19 100 GLY B CA 1
ATOM 4652 C C . GLY B 1 100 ? -2.426 -10.484 -9.875 1 87.19 100 GLY B C 1
ATOM 4653 O O . GLY B 1 100 ? -2.945 -9.43 -9.5 1 87.19 100 GLY B O 1
ATOM 4654 N N . LEU B 1 101 ? -1.357 -11.008 -9.375 1 89.19 101 LEU B N 1
ATOM 4655 C CA . LEU B 1 101 ? -0.644 -10.32 -8.305 1 89.19 101 LEU B CA 1
ATOM 4656 C C . LEU B 1 101 ? -0.074 -8.992 -8.789 1 89.19 101 LEU B C 1
ATOM 4658 O O . LEU B 1 101 ? -0.103 -7.996 -8.07 1 89.19 101 LEU B O 1
ATOM 4662 N N . GLU B 1 102 ? 0.417 -8.992 -9.969 1 85.94 102 GLU B N 1
ATOM 4663 C CA . GLU B 1 102 ? 0.934 -7.758 -10.555 1 85.94 102 GLU B CA 1
ATOM 4664 C C . GLU B 1 102 ? -0.17 -6.715 -10.703 1 85.94 102 GLU B C 1
ATOM 4666 O O . GLU B 1 102 ? 0.043 -5.531 -10.43 1 85.94 102 GLU B O 1
ATOM 4671 N N . GLN B 1 103 ? -1.292 -7.184 -11.148 1 85.31 103 GLN B N 1
ATOM 4672 C CA . GLN B 1 103 ? -2.424 -6.277 -11.305 1 85.31 103 GLN B CA 1
ATOM 4673 C C . GLN B 1 103 ? -2.865 -5.711 -9.961 1 85.31 103 GLN B C 1
ATOM 4675 O O . GLN B 1 103 ? -3.15 -4.516 -9.852 1 85.31 103 GLN B O 1
ATOM 4680 N N . LYS B 1 104 ? -2.887 -6.562 -9 1 86.5 104 LYS B N 1
ATOM 4681 C CA . LYS B 1 104 ? -3.273 -6.121 -7.66 1 86.5 104 LYS B CA 1
ATOM 4682 C C . LYS B 1 104 ? -2.258 -5.133 -7.09 1 86.5 104 LYS B C 1
ATOM 4684 O O . LYS B 1 104 ? -2.633 -4.145 -6.457 1 86.5 104 LYS B O 1
ATOM 4689 N N . ALA B 1 105 ? -1.028 -5.438 -7.324 1 84.38 105 ALA B N 1
ATOM 4690 C CA . ALA B 1 105 ? 0.046 -4.59 -6.812 1 84.38 105 ALA B CA 1
ATOM 4691 C C . ALA B 1 105 ? 0.037 -3.225 -7.492 1 84.38 105 ALA B C 1
ATOM 4693 O O . ALA B 1 105 ? 0.327 -2.207 -6.859 1 84.38 105 ALA B O 1
ATOM 4694 N N . ASN B 1 106 ? -0.369 -3.197 -8.758 1 80.38 106 ASN B N 1
ATOM 4695 C CA . ASN B 1 106 ? -0.302 -1.954 -9.516 1 80.38 106 ASN B CA 1
ATOM 4696 C C . ASN B 1 106 ? -1.646 -1.231 -9.531 1 80.38 106 ASN B C 1
ATOM 4698 O O . ASN B 1 106 ? -1.793 -0.198 -10.188 1 80.38 106 ASN B O 1
ATOM 4702 N N . ALA B 1 107 ? -2.57 -1.908 -8.891 1 77.56 107 ALA B N 1
ATOM 4703 C CA . ALA B 1 107 ? -3.859 -1.227 -8.805 1 77.56 107 ALA B CA 1
ATOM 4704 C C . ALA B 1 107 ? -3.721 0.127 -8.117 1 77.56 107 ALA B C 1
ATOM 4706 O O . ALA B 1 107 ? -3.064 0.238 -7.078 1 77.56 107 ALA B O 1
ATOM 4707 N N . THR B 1 108 ? -3.93 1.139 -8.844 1 69 108 THR B N 1
ATOM 4708 C CA . THR B 1 108 ? -3.752 2.502 -8.359 1 69 108 THR B CA 1
ATOM 4709 C C . THR B 1 108 ? -4.801 2.84 -7.301 1 69 108 THR B C 1
ATOM 4711 O O . THR B 1 108 ? -6 2.701 -7.543 1 69 108 THR B O 1
ATOM 4714 N N . LEU B 1 109 ? -4.277 2.85 -6.141 1 75.31 109 LEU B N 1
ATOM 4715 C CA . LEU B 1 109 ? -5.121 3.402 -5.086 1 75.31 109 LEU B CA 1
ATOM 4716 C C . LEU B 1 109 ? -4.957 4.914 -4.996 1 75.31 109 LEU B C 1
ATOM 4718 O O . LEU B 1 109 ? -3.896 5.41 -4.613 1 75.31 109 LEU B O 1
ATOM 4722 N N . GLU B 1 110 ? -5.645 5.609 -5.863 1 65.31 110 GLU B N 1
ATOM 4723 C CA . GLU B 1 110 ? -5.473 7.059 -5.879 1 65.31 110 GLU B CA 1
ATOM 4724 C C . GLU B 1 110 ? -6.168 7.707 -4.684 1 65.31 110 GLU B C 1
ATOM 4726 O O . GLU B 1 110 ? -7.281 7.324 -4.32 1 65.31 110 GLU B O 1
ATOM 4731 N N . MET B 1 111 ? -5.371 8.336 -3.859 1 62.44 111 MET B N 1
ATOM 4732 C CA . MET B 1 111 ? -5.891 9.25 -2.848 1 62.44 111 MET B CA 1
ATOM 4733 C C . MET B 1 111 ? -5.93 10.68 -3.375 1 62.44 111 MET B C 1
ATOM 4735 O O . MET B 1 111 ? -4.883 11.266 -3.662 1 62.44 111 MET B O 1
ATOM 4739 N N . VAL B 1 112 ? -6.98 11.055 -4.105 1 60.06 112 VAL B N 1
ATOM 4740 C CA . VAL B 1 112 ? -6.992 12.445 -4.555 1 60.06 112 VAL B CA 1
ATOM 4741 C C . VAL B 1 112 ? -7.711 13.312 -3.525 1 60.06 112 VAL B C 1
ATOM 4743 O O . VAL B 1 112 ? -8.93 13.219 -3.371 1 60.06 112 VAL B O 1
ATOM 4746 N N . PHE B 1 113 ? -6.926 13.891 -2.664 1 62.16 113 PHE B N 1
ATOM 4747 C CA . PHE B 1 113 ? -7.48 14.875 -1.743 1 62.16 113 PHE B CA 1
ATOM 4748 C C . PHE B 1 113 ? -8.25 15.953 -2.5 1 62.16 113 PHE B C 1
ATOM 4750 O O . PHE B 1 113 ? -9.289 16.422 -2.027 1 62.16 113 PHE B O 1
ATOM 4757 N N . GLY B 1 114 ? -7.699 16.234 -3.719 1 56.78 114 GLY B N 1
ATOM 4758 C CA . GLY B 1 114 ? -8.266 17.344 -4.465 1 56.78 114 GLY B CA 1
ATOM 4759 C C . GLY B 1 114 ? -9.711 17.125 -4.867 1 56.78 114 GLY B C 1
ATOM 4760 O O . GLY B 1 114 ? -10.531 18.047 -4.789 1 56.78 114 GLY B O 1
ATOM 4761 N N . GLU B 1 115 ? -9.914 15.883 -5.25 1 57.22 115 GLU B N 1
ATOM 4762 C CA . GLU B 1 115 ? -11.281 15.656 -5.703 1 57.22 115 GLU B CA 1
ATOM 4763 C C . GLU B 1 115 ? -12.273 15.82 -4.555 1 57.22 115 GLU B C 1
ATOM 4765 O O . GLU B 1 115 ? -13.359 16.375 -4.742 1 57.22 115 GLU B O 1
ATOM 4770 N N . ARG B 1 116 ? -11.852 15.469 -3.424 1 57.69 116 ARG B N 1
ATOM 4771 C CA . ARG B 1 116 ? -12.734 15.609 -2.273 1 57.69 116 ARG B CA 1
ATOM 4772 C C . ARG B 1 116 ? -12.867 17.078 -1.864 1 57.69 116 ARG B C 1
ATOM 4774 O O . ARG B 1 116 ? -13.93 17.516 -1.42 1 57.69 116 ARG B O 1
ATOM 4781 N N . LEU B 1 117 ? -11.711 17.75 -2.182 1 60.06 117 LEU B N 1
ATOM 4782 C CA . LEU B 1 117 ? -11.695 19.156 -1.785 1 60.06 117 LEU B CA 1
ATOM 4783 C C . LEU B 1 117 ? -12.344 20.031 -2.855 1 60.06 117 LEU B C 1
ATOM 4785 O O . LEU B 1 117 ? -12.906 21.078 -2.545 1 60.06 117 LEU B O 1
ATOM 4789 N N . SER B 1 118 ? -12.164 19.609 -4.137 1 53.75 118 SER B N 1
ATOM 4790 C CA . SER B 1 118 ? -12.75 20.391 -5.219 1 53.75 118 SER B CA 1
ATOM 4791 C C . SER B 1 118 ? -14.273 20.406 -5.129 1 53.75 118 SER B C 1
ATOM 4793 O O . SER B 1 118 ? -14.906 21.406 -5.484 1 53.75 118 SER B O 1
ATOM 4795 N N . ASP B 1 119 ? -14.844 19.328 -4.742 1 51.28 119 ASP B N 1
ATOM 4796 C CA . ASP B 1 119 ? -16.312 19.281 -4.707 1 51.28 119 ASP B CA 1
ATOM 4797 C C . ASP B 1 119 ? -16.859 20.344 -3.758 1 51.28 119 ASP B C 1
ATOM 4799 O O . ASP B 1 119 ? -17.984 20.828 -3.953 1 51.28 119 ASP B O 1
ATOM 4803 N N . ARG B 1 120 ? -16.141 20.781 -2.814 1 51.31 120 ARG B N 1
ATOM 4804 C CA . ARG B 1 120 ? -16.781 21.656 -1.837 1 51.31 120 ARG B CA 1
ATOM 4805 C C . ARG B 1 120 ? -16.312 23.094 -2.018 1 51.31 120 ARG B C 1
ATOM 4807 O O . ARG B 1 120 ? -16.594 23.953 -1.174 1 51.31 120 ARG B O 1
ATOM 4814 N N . GLN B 1 121 ? -15.828 23.375 -3.213 1 51.72 121 GLN B N 1
ATOM 4815 C CA . GLN B 1 121 ? -15.469 24.766 -3.449 1 51.72 121 GLN B CA 1
ATOM 4816 C C . GLN B 1 121 ? -14.625 25.328 -2.301 1 51.72 121 GLN B C 1
ATOM 4818 O O . GLN B 1 121 ? -14.828 26.453 -1.865 1 51.72 121 GLN B O 1
ATOM 4823 N N . LEU B 1 122 ? -14.055 24.359 -1.64 1 57.88 122 LEU B N 1
ATOM 4824 C CA . LEU B 1 122 ? -13.398 24.859 -0.441 1 57.88 122 LEU B CA 1
ATOM 4825 C C . LEU B 1 122 ? -12.039 25.469 -0.779 1 57.88 122 LEU B C 1
ATOM 4827 O O . LEU B 1 122 ? -11.273 24.906 -1.562 1 57.88 122 LEU B O 1
ATOM 4831 N N . THR B 1 123 ? -11.977 26.703 -0.504 1 64.62 123 THR B N 1
ATOM 4832 C CA . THR B 1 123 ? -10.727 27.438 -0.677 1 64.62 123 THR B CA 1
ATOM 4833 C C . THR B 1 123 ? -9.695 27 0.355 1 64.62 123 THR B C 1
ATOM 4835 O O . THR B 1 123 ? -9.992 26.922 1.546 1 64.62 123 THR B O 1
ATOM 4838 N N . LEU B 1 124 ? -8.641 26.469 -0.059 1 76.94 124 LEU B N 1
ATOM 4839 C CA . LEU B 1 124 ? -7.527 26.062 0.784 1 76.94 124 LEU B CA 1
ATOM 4840 C C . LEU B 1 124 ? -6.602 27.234 1.083 1 76.94 124 LEU B C 1
ATOM 4842 O O . LEU B 1 124 ? -6.531 28.188 0.305 1 76.94 124 LEU B O 1
ATOM 4846 N N . PRO B 1 125 ? -6.043 27.172 2.268 1 82.5 125 PRO B N 1
ATOM 4847 C CA . PRO B 1 125 ? -5.102 28.25 2.592 1 82.5 125 PRO B CA 1
ATOM 4848 C C . PRO B 1 125 ? -3.91 28.297 1.639 1 82.5 125 PRO B C 1
ATOM 4850 O O . PRO B 1 125 ? -3.488 27.25 1.119 1 82.5 125 PRO B O 1
ATOM 4853 N N . SER B 1 126 ? -3.506 29.453 1.384 1 82.25 126 SER B N 1
ATOM 4854 C CA . SER B 1 126 ? -2.35 29.672 0.521 1 82.25 126 SER B CA 1
ATOM 4855 C C . SER B 1 126 ? -1.059 29.734 1.33 1 82.25 126 SER B C 1
ATOM 4857 O O . SER B 1 126 ? -1.091 29.719 2.562 1 82.25 126 SER B O 1
ATOM 4859 N N . GLU B 1 127 ? -0.018 29.812 0.604 1 86.38 127 GLU B N 1
ATOM 4860 C CA . GLU B 1 127 ? 1.284 29.984 1.24 1 86.38 127 GLU B CA 1
ATOM 4861 C C . GLU B 1 127 ? 1.37 31.312 1.981 1 86.38 127 GLU B C 1
ATOM 4863 O O . GLU B 1 127 ? 2.012 31.406 3.031 1 86.38 127 GLU B O 1
ATOM 4868 N N . GLU B 1 128 ? 0.691 32.219 1.472 1 84.81 128 GLU B N 1
ATOM 4869 C CA . GLU B 1 128 ? 0.67 33.531 2.113 1 84.81 128 GLU B CA 1
ATOM 4870 C C . GLU B 1 128 ? -0.038 33.469 3.463 1 84.81 128 GLU B C 1
ATOM 4872 O O . GLU B 1 128 ? 0.368 34.156 4.414 1 84.81 128 GLU B O 1
ATOM 4877 N N . ASP B 1 129 ? -1.064 32.688 3.48 1 83.06 129 ASP B N 1
ATOM 4878 C CA . ASP B 1 129 ? -1.78 32.5 4.742 1 83.06 129 ASP B CA 1
ATOM 4879 C C . ASP B 1 129 ? -0.877 31.906 5.809 1 83.06 129 ASP B C 1
ATOM 4881 O O . ASP B 1 129 ? -0.9 32.312 6.969 1 83.06 129 ASP B O 1
ATOM 4885 N N . TYR B 1 130 ? -0.186 31.078 5.32 1 87.25 130 TYR B N 1
ATOM 4886 C CA . TYR B 1 130 ? 0.752 30.422 6.23 1 87.25 130 TYR B CA 1
ATOM 4887 C C . TYR B 1 130 ? 1.817 31.406 6.707 1 87.25 130 TYR B C 1
ATOM 4889 O O . TYR B 1 130 ? 2.086 31.5 7.906 1 87.25 130 TYR B O 1
ATOM 4897 N N . GLU B 1 131 ? 2.402 32.094 5.844 1 87 131 GLU B N 1
ATOM 4898 C CA . GLU B 1 131 ? 3.439 33.062 6.191 1 87 131 GLU B CA 1
ATOM 4899 C C . GLU B 1 131 ? 2.896 34.156 7.129 1 87 131 GLU B C 1
ATOM 4901 O O . GLU B 1 131 ? 3.59 34.562 8.055 1 87 131 GLU B O 1
ATOM 4906 N N . GLU B 1 132 ? 1.67 34.469 6.879 1 84.31 132 GLU B N 1
ATOM 4907 C CA . GLU B 1 132 ? 1.048 35.469 7.734 1 84.31 132 GLU B CA 1
ATOM 4908 C C . GLU B 1 132 ? 0.856 34.969 9.156 1 84.31 132 GLU B C 1
ATOM 4910 O O . GLU B 1 132 ? 1.016 35.719 10.125 1 84.31 132 GLU B O 1
ATOM 4915 N N . SER B 1 133 ? 0.502 33.75 9.258 1 86.81 133 SER B N 1
ATOM 4916 C CA . SER B 1 133 ? 0.322 33.188 10.586 1 86.81 133 SER B CA 1
ATOM 4917 C C . SER B 1 133 ? 1.646 33.094 11.344 1 86.81 133 SER B C 1
ATOM 4919 O O . SER B 1 133 ? 1.688 33.312 12.555 1 86.81 133 SER B O 1
ATOM 4921 N N . LEU B 1 134 ? 2.652 32.781 10.625 1 88.38 134 LEU B N 1
ATOM 4922 C CA . LEU B 1 134 ? 3.98 32.719 11.227 1 88.38 134 LEU B CA 1
ATOM 4923 C C . LEU B 1 134 ? 4.426 34.094 11.68 1 88.38 134 LEU B C 1
ATOM 4925 O O . LEU B 1 134 ? 4.918 34.281 12.797 1 88.38 134 LEU B O 1
ATOM 4929 N N . ASN B 1 135 ? 4.203 35.062 10.828 1 87.06 135 ASN B N 1
ATOM 4930 C CA . ASN B 1 135 ? 4.539 36.438 11.18 1 87.06 135 ASN B CA 1
ATOM 4931 C C . ASN B 1 135 ? 3.752 36.906 12.398 1 87.06 135 ASN B C 1
ATOM 4933 O O . ASN B 1 135 ? 4.281 37.625 13.242 1 87.06 135 ASN B O 1
ATOM 4937 N N . HIS B 1 136 ? 2.551 36.5 12.383 1 85 136 HIS B N 1
ATOM 4938 C CA . HIS B 1 136 ? 1.714 36.844 13.523 1 85 136 HIS B CA 1
ATOM 4939 C C . HIS B 1 136 ? 2.248 36.219 14.812 1 85 136 HIS B C 1
ATOM 4941 O O . HIS B 1 136 ? 2.291 36.906 15.844 1 85 136 HIS B O 1
ATOM 4947 N N . LEU B 1 137 ? 2.602 35.031 14.766 1 87.5 137 LEU B N 1
ATOM 4948 C CA . LEU B 1 137 ? 3.152 34.375 15.938 1 87.5 137 LEU B CA 1
ATOM 4949 C C . LEU B 1 137 ? 4.422 35.062 16.422 1 87.5 137 LEU B C 1
ATOM 4951 O O . LEU B 1 137 ? 4.582 35.312 17.609 1 87.5 137 LEU B O 1
ATOM 4955 N N . LEU B 1 138 ? 5.25 35.406 15.516 1 89.81 138 LEU B N 1
ATOM 4956 C CA . LEU B 1 138 ? 6.5 36.062 15.867 1 89.81 138 LEU B CA 1
ATOM 4957 C C . LEU B 1 138 ? 6.234 37.469 16.406 1 89.81 138 LEU B C 1
ATOM 4959 O O . LEU B 1 138 ? 6.945 37.938 17.312 1 89.81 138 LEU B O 1
ATOM 4963 N N . HIS B 1 139 ? 5.23 38.062 15.867 1 86.5 139 HIS B N 1
ATOM 4964 C CA . HIS B 1 139 ? 4.828 39.375 16.375 1 86.5 139 HIS B CA 1
ATOM 4965 C C . HIS B 1 139 ? 4.371 39.281 17.828 1 86.5 139 HIS B C 1
ATOM 4967 O O . HIS B 1 139 ? 4.789 40.094 18.656 1 86.5 139 HIS B O 1
ATOM 4973 N N . LEU B 1 140 ? 3.561 38.344 18.078 1 87.56 140 LEU B N 1
ATOM 4974 C CA . LEU B 1 140 ? 3.084 38.156 19.438 1 87.56 140 LEU B CA 1
ATOM 4975 C C . LEU B 1 140 ? 4.242 37.844 20.375 1 87.56 140 LEU B C 1
ATOM 4977 O O . LEU B 1 140 ? 4.281 38.312 21.516 1 87.56 140 LEU B O 1
ATOM 4981 N N . GLN B 1 141 ? 5.102 37.031 19.906 1 90.06 141 GLN B N 1
ATOM 4982 C CA . GLN B 1 141 ? 6.27 36.688 20.703 1 90.06 141 GLN B CA 1
ATOM 4983 C C . GLN B 1 141 ? 7.086 37.906 21.047 1 90.06 141 GLN B C 1
ATOM 4985 O O . GLN B 1 141 ? 7.531 38.094 22.188 1 90.06 141 GLN B O 1
ATOM 4990 N N . SER B 1 142 ? 7.254 38.781 20.125 1 88.38 142 SER B N 1
ATOM 4991 C CA . SER B 1 142 ? 8.039 40 20.312 1 88.38 142 SER B CA 1
ATOM 4992 C C . SER B 1 142 ? 7.344 40.969 21.25 1 88.38 142 SER B C 1
ATOM 4994 O O . SER B 1 142 ? 7.969 41.5 22.172 1 88.38 142 SER B O 1
ATOM 4996 N N . VAL B 1 143 ? 6.07 41.156 21.031 1 85.88 143 VAL B N 1
ATOM 4997 C CA . VAL B 1 143 ? 5.312 42.125 21.812 1 85.88 143 VAL B CA 1
ATOM 4998 C C . VAL B 1 143 ? 5.242 41.688 23.266 1 85.88 143 VAL B C 1
ATOM 5000 O O . VAL B 1 143 ? 5.488 42.469 24.188 1 85.88 143 VAL B O 1
ATOM 5003 N N . TYR B 1 144 ? 5.008 40.438 23.5 1 88.88 144 TYR B N 1
ATOM 5004 C CA . TYR B 1 144 ? 4.77 39.969 24.859 1 88.88 144 TYR B CA 1
ATOM 5005 C C . TYR B 1 144 ? 6.016 39.281 25.422 1 88.88 144 TYR B C 1
ATOM 5007 O O . TYR B 1 144 ? 5.996 38.781 26.547 1 88.88 144 TYR B O 1
ATOM 5015 N N . GLU B 1 145 ? 7.086 39.281 24.641 1 89.56 145 GLU B N 1
ATOM 5016 C CA . GLU B 1 145 ? 8.352 38.688 25.047 1 89.56 145 GLU B CA 1
ATOM 5017 C C . GLU B 1 145 ? 8.164 37.25 25.547 1 89.56 145 GLU B C 1
ATOM 5019 O O . GLU B 1 145 ? 8.602 36.906 26.656 1 89.56 145 GLU B O 1
ATOM 5024 N N . LEU B 1 146 ? 7.547 36.531 24.734 1 91.5 146 LEU B N 1
ATOM 5025 C CA . LEU B 1 146 ? 7.273 35.125 25.078 1 91.5 146 LEU B CA 1
ATOM 5026 C C . LEU B 1 146 ? 8.5 34.25 24.844 1 91.5 146 LEU B C 1
ATOM 5028 O O . LEU B 1 146 ? 9.258 34.5 23.906 1 91.5 146 LEU B O 1
ATOM 5032 N N . ASP B 1 147 ? 8.586 33.25 25.656 1 92.88 147 ASP B N 1
ATOM 5033 C CA . ASP B 1 147 ? 9.719 32.312 25.547 1 92.88 147 ASP B CA 1
ATOM 5034 C C . ASP B 1 147 ? 9.492 31.312 24.438 1 92.88 147 ASP B C 1
ATOM 5036 O O . ASP B 1 147 ? 8.422 30.703 24.344 1 92.88 147 ASP B O 1
ATOM 5040 N N . SER B 1 148 ? 10.523 31.172 23.625 1 94.19 148 SER B N 1
ATOM 5041 C CA . SER B 1 148 ? 10.43 30.266 22.484 1 94.19 148 SER B CA 1
ATOM 5042 C C . SER B 1 148 ? 10.211 28.828 22.953 1 94.19 148 SER B C 1
ATOM 5044 O O . SER B 1 148 ? 9.438 28.078 22.344 1 94.19 148 SER B O 1
ATOM 5046 N N . ASN B 1 149 ? 10.875 28.422 23.969 1 93.62 149 ASN B N 1
ATOM 5047 C CA . ASN B 1 149 ? 10.727 27.062 24.469 1 93.62 149 ASN B CA 1
ATOM 5048 C C . ASN B 1 149 ? 9.305 26.797 24.969 1 93.62 149 ASN B C 1
ATOM 5050 O O . ASN B 1 149 ? 8.734 25.734 24.688 1 93.62 149 ASN B O 1
ATOM 5054 N N . SER B 1 150 ? 8.797 27.688 25.688 1 93.12 150 SER B N 1
ATOM 5055 C CA . SER B 1 150 ? 7.426 27.562 26.172 1 93.12 150 SER B CA 1
ATOM 5056 C C . SER B 1 150 ? 6.441 27.484 25 1 93.12 150 SER B C 1
ATOM 5058 O O . SER B 1 150 ? 5.531 26.656 25.016 1 93.12 150 SER B O 1
ATOM 5060 N N . LEU B 1 151 ? 6.664 28.375 24.062 1 92.25 151 LEU B N 1
ATOM 5061 C CA . LEU B 1 151 ? 5.793 28.359 22.891 1 92.25 151 LEU B CA 1
ATOM 5062 C C . LEU B 1 151 ? 5.879 27.031 22.172 1 92.25 151 LEU B C 1
ATOM 5064 O O . LEU B 1 151 ? 4.859 26.5 21.719 1 92.25 151 LEU B O 1
ATOM 5068 N N . SER B 1 152 ? 7.07 26.516 22.031 1 93.62 152 SER B N 1
ATOM 5069 C CA . SER B 1 152 ? 7.277 25.266 21.328 1 93.62 152 SER B CA 1
ATOM 5070 C C . SER B 1 152 ? 6.578 24.109 22.047 1 93.62 152 SER B C 1
ATOM 5072 O O . SER B 1 152 ? 6.227 23.109 21.406 1 93.62 152 SER B O 1
ATOM 5074 N N . LEU B 1 153 ? 6.363 24.234 23.312 1 92.38 153 LEU B N 1
ATOM 5075 C CA . LEU B 1 153 ? 5.688 23.203 24.094 1 92.38 153 LEU B CA 1
ATOM 5076 C C . LEU B 1 153 ? 4.184 23.453 24.141 1 92.38 153 LEU B C 1
ATOM 5078 O O . LEU B 1 153 ? 3.445 22.719 24.797 1 92.38 153 LEU B O 1
ATOM 5082 N N . GLY B 1 154 ? 3.766 24.531 23.531 1 87.56 154 GLY B N 1
ATOM 5083 C CA . GLY B 1 154 ? 2.35 24.859 23.5 1 87.56 154 GLY B CA 1
ATOM 5084 C C . GLY B 1 154 ? 1.893 25.672 24.703 1 87.56 154 GLY B C 1
ATOM 5085 O O . GLY B 1 154 ? 0.708 25.656 25.031 1 87.56 154 GLY B O 1
ATOM 5086 N N . VAL B 1 155 ? 2.863 26.234 25.344 1 87.25 155 VAL B N 1
ATOM 5087 C CA . VAL B 1 155 ? 2.557 27 26.547 1 87.25 155 VAL B CA 1
ATOM 5088 C C . VAL B 1 155 ? 2.652 28.484 26.25 1 87.25 155 VAL B C 1
ATOM 5090 O O . VAL B 1 155 ? 3.658 28.953 25.703 1 87.25 155 VAL B O 1
ATOM 5093 N N . VAL B 1 156 ? 1.569 29.156 26.453 1 83.38 156 VAL B N 1
ATOM 5094 C CA . VAL B 1 156 ? 1.531 30.609 26.281 1 83.38 156 VAL B CA 1
ATOM 5095 C C . VAL B 1 156 ? 1.293 31.281 27.641 1 83.38 156 VAL B C 1
ATOM 5097 O O . VAL B 1 156 ? 0.245 31.094 28.25 1 83.38 156 VAL B O 1
ATOM 5100 N N . ASN B 1 157 ? 2.195 32.031 28 1 79.44 157 ASN B N 1
ATOM 5101 C CA . ASN B 1 157 ? 2.117 32.781 29.25 1 79.44 157 ASN B CA 1
ATOM 5102 C C . ASN B 1 157 ? 1.731 31.844 30.422 1 79.44 157 ASN B C 1
ATOM 5104 O O . ASN B 1 157 ? 0.829 32.156 31.188 1 79.44 157 ASN B O 1
ATOM 5108 N N . GLY B 1 158 ? 2.309 30.594 30.438 1 77 158 GLY B N 1
ATOM 5109 C CA . GLY B 1 158 ? 2.154 29.656 31.531 1 77 158 GLY B CA 1
ATOM 5110 C C . GLY B 1 158 ? 0.981 28.719 31.359 1 77 158 GLY B C 1
ATOM 5111 O O . GLY B 1 158 ? 0.798 27.781 32.156 1 77 158 GLY B O 1
ATOM 5112 N N . PHE B 1 159 ? 0.151 28.891 30.375 1 79.69 159 PHE B N 1
ATOM 5113 C CA . PHE B 1 159 ? -1.008 28.047 30.141 1 79.69 159 PHE B CA 1
ATOM 5114 C C . PHE B 1 159 ? -0.773 27.125 28.938 1 79.69 159 PHE B C 1
ATOM 5116 O O . PHE B 1 159 ? -0.323 27.578 27.891 1 79.69 159 PHE B O 1
ATOM 5123 N N . LYS B 1 160 ? -0.952 25.906 29.219 1 80.44 160 LYS B N 1
ATOM 5124 C CA . LYS B 1 160 ? -0.831 24.953 28.109 1 80.44 160 LYS B CA 1
ATOM 5125 C C . LYS B 1 160 ? -2.055 25 27.203 1 80.44 160 LYS B C 1
ATOM 5127 O O . LYS B 1 160 ? -3.145 24.594 27.594 1 80.44 160 LYS B O 1
ATOM 5132 N N . LEU B 1 161 ? -1.916 25.562 26.078 1 73.75 161 LEU B N 1
ATOM 5133 C CA . LEU B 1 161 ? -3.062 25.844 25.219 1 73.75 161 LEU B CA 1
ATOM 5134 C C . LEU B 1 161 ? -3 25.031 23.938 1 73.75 161 LEU B C 1
ATOM 5136 O O . LEU B 1 161 ? -4 24.906 23.234 1 73.75 161 LEU B O 1
ATOM 5140 N N . GLY B 1 162 ? -1.892 24.531 23.656 1 74.38 162 GLY B N 1
ATOM 5141 C CA . GLY B 1 162 ? -1.794 23.797 22.406 1 74.38 162 GLY B CA 1
ATOM 5142 C C . GLY B 1 162 ? -0.867 22.609 22.484 1 74.38 162 GLY B C 1
ATOM 5143 O O . GLY B 1 162 ? -0.397 22.25 23.562 1 74.38 162 GLY B O 1
ATOM 5144 N N . SER B 1 163 ? -0.763 22.016 21.344 1 78.75 163 SER B N 1
ATOM 5145 C CA . SER B 1 163 ? 0.129 20.859 21.219 1 78.75 163 SER B CA 1
ATOM 5146 C C . SER B 1 163 ? 1.576 21.297 21.031 1 78.75 163 SER B C 1
ATOM 5148 O O . SER B 1 163 ? 1.838 22.453 20.656 1 78.75 163 SER B O 1
ATOM 5150 N N . SER B 1 164 ? 2.447 20.375 21.406 1 86.94 164 SER B N 1
ATOM 5151 C CA . SER B 1 164 ? 3.869 20.641 21.234 1 86.94 164 SER B CA 1
ATOM 5152 C C . SER B 1 164 ? 4.246 20.656 19.75 1 86.94 164 SER B C 1
ATOM 5154 O O . SER B 1 164 ? 3.717 19.859 18.969 1 86.94 164 SER B O 1
ATOM 5156 N N . MET B 1 165 ? 5.047 21.578 19.438 1 88.69 165 MET B N 1
ATOM 5157 C CA . MET B 1 165 ? 5.562 21.672 18.078 1 88.69 165 MET B CA 1
ATOM 5158 C C . MET B 1 165 ? 6.641 20.625 17.828 1 88.69 165 MET B C 1
ATOM 5160 O O . MET B 1 165 ? 7.285 20.156 18.766 1 88.69 165 MET B O 1
ATOM 5164 N N . SER B 1 166 ? 6.793 20.266 16.594 1 89.25 166 SER B N 1
ATOM 5165 C CA . SER B 1 166 ? 7.875 19.375 16.203 1 89.25 166 SER B CA 1
ATOM 5166 C C . SER B 1 166 ? 9.188 20.141 16.031 1 89.25 166 SER B C 1
ATOM 5168 O O . SER B 1 166 ? 9.195 21.359 16.031 1 89.25 166 SER B O 1
ATOM 5170 N N . TRP B 1 167 ? 10.258 19.312 15.992 1 93.38 167 TRP B N 1
ATOM 5171 C CA . TRP B 1 167 ? 11.539 19.969 15.758 1 93.38 167 TRP B CA 1
ATOM 5172 C C . TRP B 1 167 ? 11.547 20.688 14.406 1 93.38 167 TRP B C 1
ATOM 5174 O O . TRP B 1 167 ? 12.141 21.75 14.266 1 93.38 167 TRP B O 1
ATOM 5184 N N . GLY B 1 168 ? 10.836 20.156 13.453 1 91.25 168 GLY B N 1
ATOM 5185 C CA . GLY B 1 168 ? 10.727 20.797 12.148 1 91.25 168 GLY B CA 1
ATOM 5186 C C . GLY B 1 168 ? 9.984 22.109 12.195 1 91.25 168 GLY B C 1
ATOM 5187 O O . GLY B 1 168 ? 10.352 23.062 11.5 1 91.25 168 GLY B O 1
ATOM 5188 N N . ASP B 1 169 ? 8.945 22.156 12.984 1 91.38 169 ASP B N 1
ATOM 5189 C CA . ASP B 1 169 ? 8.195 23.391 13.156 1 91.38 169 ASP B CA 1
ATOM 5190 C C . ASP B 1 169 ? 9.078 24.5 13.742 1 91.38 169 ASP B C 1
ATOM 5192 O O . ASP B 1 169 ? 9.078 25.625 13.258 1 91.38 169 ASP B O 1
ATOM 5196 N N . CYS B 1 170 ? 9.773 24.078 14.75 1 95.19 170 CYS B N 1
ATOM 5197 C CA . CYS B 1 170 ? 10.664 25.031 15.398 1 95.19 170 CYS B CA 1
ATOM 5198 C C . CYS B 1 170 ? 11.711 25.562 14.422 1 95.19 170 CYS B C 1
ATOM 5200 O O . CYS B 1 170 ? 12.039 26.75 14.438 1 95.19 170 CYS B O 1
ATOM 5202 N N . LEU B 1 171 ? 12.195 24.641 13.625 1 94.94 171 LEU B N 1
ATOM 5203 C CA . LEU B 1 171 ? 13.18 25.016 12.625 1 94.94 171 LEU B CA 1
ATOM 5204 C C . LEU B 1 171 ? 12.594 26.031 11.633 1 94.94 171 LEU B C 1
ATOM 5206 O O . LEU B 1 171 ? 13.258 27 11.273 1 94.94 171 LEU B O 1
ATOM 5210 N N . GLU B 1 172 ? 11.422 25.875 11.281 1 91.69 172 GLU B N 1
ATOM 5211 C CA . GLU B 1 172 ? 10.773 26.781 10.336 1 91.69 172 GLU B CA 1
ATOM 5212 C C . GLU B 1 172 ? 10.555 28.156 10.953 1 91.69 172 GLU B C 1
ATOM 5214 O O . GLU B 1 172 ? 10.75 29.172 10.289 1 91.69 172 GLU B O 1
ATOM 5219 N N . VAL B 1 173 ? 10.07 28.125 12.156 1 93.75 173 VAL B N 1
ATOM 5220 C CA . VAL B 1 173 ? 9.883 29.391 12.859 1 93.75 173 VAL B CA 1
ATOM 5221 C C . VAL B 1 173 ? 11.219 30.109 13 1 93.75 173 VAL B C 1
ATOM 5223 O O . VAL B 1 173 ? 11.305 31.328 12.805 1 93.75 173 VAL B O 1
ATOM 5226 N N . ALA B 1 174 ? 12.289 29.359 13.297 1 94.88 174 ALA B N 1
ATOM 5227 C CA . ALA B 1 174 ? 13.617 29.938 13.469 1 94.88 174 ALA B CA 1
ATOM 5228 C C . ALA B 1 174 ? 14.102 30.594 12.18 1 94.88 174 ALA B C 1
ATOM 5230 O O . ALA B 1 174 ? 14.711 31.656 12.211 1 94.88 174 ALA B O 1
ATOM 5231 N N . ARG B 1 175 ? 13.789 30 11.125 1 92 175 ARG B N 1
ATOM 5232 C CA . ARG B 1 175 ? 14.25 30.5 9.836 1 92 175 ARG B CA 1
ATOM 5233 C C . ARG B 1 175 ? 13.602 31.844 9.508 1 92 175 ARG B C 1
ATOM 5235 O O . ARG B 1 175 ? 14.172 32.656 8.766 1 92 175 ARG B O 1
ATOM 5242 N N . LYS B 1 176 ? 12.469 32.094 10.062 1 89.44 176 LYS B N 1
ATOM 5243 C CA . LYS B 1 176 ? 11.758 33.344 9.781 1 89.44 176 LYS B CA 1
ATOM 5244 C C . LYS B 1 176 ? 11.953 34.344 10.906 1 89.44 176 LYS B C 1
ATOM 5246 O O . LYS B 1 176 ? 11.43 35.469 10.844 1 89.44 176 LYS B O 1
ATOM 5251 N N . SER B 1 177 ? 12.695 33.906 11.898 1 90.38 177 SER B N 1
ATOM 5252 C CA . SER B 1 177 ? 12.945 34.781 13.055 1 90.38 177 SER B CA 1
ATOM 5253 C C . SER B 1 177 ? 14.281 35.469 12.93 1 90.38 177 SER B C 1
ATOM 5255 O O . SER B 1 177 ? 15.156 35.031 12.18 1 90.38 177 SER B O 1
ATOM 5257 N N . ASP B 1 178 ? 14.312 36.562 13.586 1 83.56 178 ASP B N 1
ATOM 5258 C CA . ASP B 1 178 ? 15.578 37.281 13.633 1 83.56 178 ASP B CA 1
ATOM 5259 C C . ASP B 1 178 ? 16.422 36.875 14.836 1 83.56 178 ASP B C 1
ATOM 5261 O O . ASP B 1 178 ? 15.883 36.344 15.812 1 83.56 178 ASP B O 1
ATOM 5265 N N . PHE B 1 179 ? 17.781 37.156 14.625 1 85.31 179 PHE B N 1
ATOM 5266 C CA . PHE B 1 179 ? 18.672 36.938 15.75 1 85.31 179 PHE B CA 1
ATOM 5267 C C . PHE B 1 179 ? 18.438 37.969 16.844 1 85.31 179 PHE B C 1
ATOM 5269 O O . PHE B 1 179 ? 18.25 39.156 16.531 1 85.31 179 PHE B O 1
ATOM 5276 N N . PRO B 1 180 ? 18.266 37.5 18.125 1 89.12 180 PRO B N 1
ATOM 5277 C CA . PRO B 1 180 ? 18.672 36.25 18.75 1 89.12 180 PRO B CA 1
ATOM 5278 C C . PRO B 1 180 ? 17.5 35.281 18.938 1 89.12 180 PRO B C 1
ATOM 5280 O O . PRO B 1 180 ? 17.688 34.156 19.406 1 89.12 180 PRO B O 1
ATOM 5283 N N . VAL B 1 181 ? 16.328 35.781 18.703 1 91.12 181 VAL B N 1
ATOM 5284 C CA . VAL B 1 181 ? 15.148 34.969 18.938 1 91.12 181 VAL B CA 1
ATOM 5285 C C . VAL B 1 181 ? 15.289 33.656 18.188 1 91.12 181 VAL B C 1
ATOM 5287 O O . VAL B 1 181 ? 14.938 32.594 18.703 1 91.12 181 VAL B O 1
ATOM 5290 N N . ALA B 1 182 ? 15.844 33.719 17.016 1 94.56 182 ALA B N 1
ATOM 5291 C CA . ALA B 1 182 ? 16.031 32.531 16.172 1 94.56 182 ALA B CA 1
ATOM 5292 C C . ALA B 1 182 ? 16.859 31.469 16.891 1 94.56 182 ALA B C 1
ATOM 5294 O O . ALA B 1 182 ? 16.578 30.281 16.766 1 94.56 182 ALA B O 1
ATOM 5295 N N . ARG B 1 183 ? 17.781 31.891 17.625 1 93.19 183 ARG B N 1
ATOM 5296 C CA . ARG B 1 183 ? 18.641 30.969 18.344 1 93.19 183 ARG B CA 1
ATOM 5297 C C . ARG B 1 183 ? 17.859 30.156 19.375 1 93.19 183 ARG B C 1
ATOM 5299 O O . ARG B 1 183 ? 18.094 28.953 19.531 1 93.19 183 ARG B O 1
ATOM 5306 N N . PHE B 1 184 ? 16.969 30.828 20.031 1 95.31 184 PHE B N 1
ATOM 5307 C CA . PHE B 1 184 ? 16.172 30.141 21.047 1 95.31 184 PHE B CA 1
ATOM 5308 C C . PHE B 1 184 ? 15.273 29.094 20.406 1 95.31 184 PHE B C 1
ATOM 5310 O O . PHE B 1 184 ? 15.078 28 20.953 1 95.31 184 PHE B O 1
ATOM 5317 N N . TRP B 1 185 ? 14.742 29.391 19.234 1 96.69 185 TRP B N 1
ATOM 5318 C CA . TRP B 1 185 ? 13.93 28.422 18.516 1 96.69 185 TRP B CA 1
ATOM 5319 C C . TRP B 1 185 ? 14.781 27.25 18.047 1 96.69 185 TRP B C 1
ATOM 5321 O O . TRP B 1 185 ? 14.328 26.094 18.062 1 96.69 185 TRP B O 1
ATOM 5331 N N . LEU B 1 186 ? 15.992 27.531 17.625 1 96.56 186 LEU B N 1
ATOM 5332 C CA . LEU B 1 186 ? 16.891 26.469 17.172 1 96.56 186 LEU B CA 1
ATOM 5333 C C . LEU B 1 186 ? 17.281 25.562 18.344 1 96.56 186 LEU B C 1
ATOM 5335 O O . LEU B 1 186 ? 17.375 24.344 18.172 1 96.56 186 LEU B O 1
ATOM 5339 N N . GLU B 1 187 ? 17.469 26.156 19.469 1 95.19 187 GLU B N 1
ATOM 5340 C CA . GLU B 1 187 ? 17.734 25.375 20.656 1 95.19 187 GLU B CA 1
ATOM 5341 C C . GLU B 1 187 ? 16.562 24.469 21.016 1 95.19 187 GLU B C 1
ATOM 5343 O O . GLU B 1 187 ? 16.75 23.297 21.359 1 95.19 187 GLU B O 1
ATOM 5348 N N . SER B 1 188 ? 15.383 25.062 20.922 1 96 188 SER B N 1
ATOM 5349 C CA . SER B 1 188 ? 14.188 24.25 21.156 1 96 188 SER B CA 1
ATOM 5350 C C . SER B 1 188 ? 14.07 23.109 20.156 1 96 188 SER B C 1
ATOM 5352 O O . SER B 1 188 ? 13.648 22.016 20.5 1 96 188 SER B O 1
ATOM 5354 N N . ALA B 1 189 ? 14.445 23.359 18.922 1 96.69 189 ALA B N 1
ATOM 5355 C CA . ALA B 1 189 ? 14.422 22.344 17.891 1 96.69 189 ALA B CA 1
ATOM 5356 C C . ALA B 1 189 ? 15.375 21.188 18.219 1 96.69 189 ALA B C 1
ATOM 5358 O O . ALA B 1 189 ? 15.016 20.016 18.078 1 96.69 189 ALA B O 1
ATOM 5359 N N . LEU B 1 190 ? 16.516 21.484 18.719 1 95.06 190 LEU B N 1
ATOM 5360 C CA . LEU B 1 190 ? 17.516 20.469 19.078 1 95.06 190 LEU B CA 1
ATOM 5361 C C . LEU B 1 190 ? 17.016 19.609 20.234 1 95.06 190 LEU B C 1
ATOM 5363 O O . LEU B 1 190 ? 17.234 18.391 20.25 1 95.06 190 LEU B O 1
ATOM 5367 N N . GLU B 1 191 ? 16.328 20.203 21.125 1 93.81 191 GLU B N 1
ATOM 5368 C CA . GLU B 1 191 ? 15.82 19.5 22.297 1 93.81 191 GLU B CA 1
ATOM 5369 C C . GLU B 1 191 ? 14.695 18.531 21.922 1 93.81 191 GLU B C 1
ATOM 5371 O O . GLU B 1 191 ? 14.469 17.547 22.609 1 93.81 191 GLU B O 1
ATOM 5376 N N . LYS B 1 192 ? 14.07 18.797 20.844 1 93.81 192 LYS B N 1
ATOM 5377 C CA . LYS B 1 192 ? 12.906 18 20.469 1 93.81 192 LYS B CA 1
ATOM 5378 C C . LYS B 1 192 ? 13.305 16.844 19.562 1 93.81 192 LYS B C 1
ATOM 5380 O O . LYS B 1 192 ? 12.461 16.031 19.172 1 93.81 192 LYS B O 1
ATOM 5385 N N . LEU B 1 193 ? 14.539 16.719 19.266 1 93.31 193 LEU B N 1
ATOM 5386 C CA . LEU B 1 193 ? 15.023 15.57 18.5 1 93.31 193 LEU B CA 1
ATOM 5387 C C . LEU B 1 193 ? 14.961 14.305 19.344 1 93.31 193 LEU B C 1
ATOM 5389 O O . LEU B 1 193 ? 15.07 14.359 20.578 1 93.31 193 LEU B O 1
ATOM 5393 N N . PRO B 1 194 ? 14.742 13.203 18.609 1 90 194 PRO B N 1
ATOM 5394 C CA . PRO B 1 194 ? 14.695 11.953 19.375 1 90 194 PRO B CA 1
ATOM 5395 C C . PRO B 1 194 ? 15.953 11.727 20.203 1 90 194 PRO B C 1
ATOM 5397 O O . PRO B 1 194 ? 17.062 12.07 19.766 1 90 194 PRO B O 1
ATOM 5400 N N . SER B 1 195 ? 15.664 11.164 21.359 1 85.38 195 SER B N 1
ATOM 5401 C CA . SER B 1 195 ? 16.766 10.93 22.281 1 85.38 195 SER B CA 1
ATOM 5402 C C . SER B 1 195 ? 17.688 9.82 21.781 1 85.38 195 SER B C 1
ATOM 5404 O O . SER B 1 195 ? 17.266 8.969 21 1 85.38 195 SER B O 1
ATOM 5406 N N . ALA B 1 196 ? 18.859 9.906 22.219 1 76.44 196 ALA B N 1
ATOM 5407 C CA . ALA B 1 196 ? 19.828 8.875 21.859 1 76.44 196 ALA B CA 1
ATOM 5408 C C . ALA B 1 196 ? 19.453 7.523 22.453 1 76.44 196 ALA B C 1
ATOM 5410 O O . ALA B 1 196 ? 19.859 6.477 21.938 1 76.44 196 ALA B O 1
ATOM 5411 N N . SER B 1 197 ? 18.609 7.566 23.406 1 76.62 197 SER B N 1
ATOM 5412 C CA . SER B 1 197 ? 18.219 6.332 24.078 1 76.62 197 SER B CA 1
ATOM 5413 C C . SER B 1 197 ? 17.203 5.559 23.25 1 76.62 197 SER B C 1
ATOM 5415 O O . SER B 1 197 ? 17.016 4.355 23.453 1 76.62 197 SER B O 1
ATOM 5417 N N . GLU B 1 198 ? 16.625 6.332 22.359 1 73.81 198 GLU B N 1
ATOM 5418 C CA . GLU B 1 198 ? 15.672 5.641 21.5 1 73.81 198 GLU B CA 1
ATOM 5419 C C . GLU B 1 198 ? 16.391 4.816 20.438 1 73.81 198 GLU B C 1
ATOM 5421 O O . GLU B 1 198 ? 17.109 5.371 19.594 1 73.81 198 GLU B O 1
ATOM 5426 N N . ASN B 1 199 ? 16.266 3.521 20.453 1 72.25 199 ASN B N 1
ATOM 5427 C CA . ASN B 1 199 ? 17.125 2.604 19.703 1 72.25 199 ASN B CA 1
ATOM 5428 C C . ASN B 1 199 ? 16.484 2.18 18.391 1 72.25 199 ASN B C 1
ATOM 5430 O O . ASN B 1 199 ? 17.031 1.366 17.656 1 72.25 199 ASN B O 1
ATOM 5434 N N . SER B 1 200 ? 15.484 2.834 18.109 1 79.69 200 SER B N 1
ATOM 5435 C CA . SER B 1 200 ? 14.977 2.4 16.812 1 79.69 200 SER B CA 1
ATOM 5436 C C . SER B 1 200 ? 15.805 2.979 15.664 1 79.69 200 SER B C 1
ATOM 5438 O O . SER B 1 200 ? 16.359 4.074 15.781 1 79.69 200 SER B O 1
ATOM 5440 N N . THR B 1 201 ? 16.031 2.176 14.617 1 81.19 201 THR B N 1
ATOM 5441 C CA . THR B 1 201 ? 16.797 2.623 13.453 1 81.19 201 THR B CA 1
ATOM 5442 C C . THR B 1 201 ? 16.188 3.891 12.859 1 81.19 201 THR B C 1
ATOM 5444 O O . THR B 1 201 ? 16.906 4.785 12.414 1 81.19 201 THR B O 1
ATOM 5447 N N . GLU B 1 202 ? 14.969 3.975 12.953 1 79.31 202 GLU B N 1
ATOM 5448 C CA . GLU B 1 202 ? 14.281 5.141 12.414 1 79.31 202 GLU B CA 1
ATOM 5449 C C . GLU B 1 202 ? 14.539 6.379 13.266 1 79.31 202 GLU B C 1
ATOM 5451 O O . GLU B 1 202 ? 14.75 7.473 12.734 1 79.31 202 GLU B O 1
ATOM 5456 N N . SER B 1 203 ? 14.57 6.215 14.508 1 84.94 203 SER B N 1
ATOM 5457 C CA . SER B 1 203 ? 14.805 7.324 15.43 1 84.94 203 SER B CA 1
ATOM 5458 C C . SER B 1 203 ? 16.234 7.848 15.305 1 84.94 203 SER B C 1
ATOM 5460 O O . SER B 1 203 ? 16.469 9.055 15.383 1 84.94 203 SER B O 1
ATOM 5462 N N . GLN B 1 204 ? 17.109 6.914 15.078 1 87.12 204 GLN B N 1
ATOM 5463 C CA . GLN B 1 204 ? 18.5 7.316 14.906 1 87.12 204 GLN B CA 1
ATOM 5464 C C . GLN B 1 204 ? 18.703 8.102 13.617 1 87.12 204 GLN B C 1
ATOM 5466 O O . GLN B 1 204 ? 19.391 9.117 13.594 1 87.12 204 GLN B O 1
ATOM 5471 N N . ARG B 1 205 ? 18.078 7.664 12.648 1 85.75 205 ARG B N 1
ATOM 5472 C CA . ARG B 1 205 ? 18.188 8.359 11.367 1 85.75 205 ARG B CA 1
ATOM 5473 C C . ARG B 1 205 ? 17.562 9.75 11.445 1 85.75 205 ARG B C 1
ATOM 5475 O O . ARG B 1 205 ? 18.109 10.711 10.898 1 85.75 205 ARG B O 1
ATOM 5482 N N . GLU B 1 206 ? 16.484 9.828 12.117 1 87.25 206 GLU B N 1
ATOM 5483 C CA . GLU B 1 206 ? 15.812 11.117 12.273 1 87.25 206 GLU B CA 1
ATOM 5484 C C . GLU B 1 206 ? 16.656 12.086 13.102 1 87.25 206 GLU B C 1
ATOM 5486 O O . GLU B 1 206 ? 16.75 13.273 12.781 1 87.25 206 GLU B O 1
ATOM 5491 N N . ARG B 1 207 ? 17.266 11.594 14.109 1 91.12 207 ARG B N 1
ATOM 5492 C CA . ARG B 1 207 ? 18.109 12.43 14.961 1 91.12 207 ARG B CA 1
ATOM 5493 C C . ARG B 1 207 ? 19.297 12.984 14.18 1 91.12 207 ARG B C 1
ATOM 5495 O O . ARG B 1 207 ? 19.609 14.172 14.281 1 91.12 207 ARG B O 1
ATOM 5502 N N . GLU B 1 208 ? 19.875 12.094 13.414 1 89.81 208 GLU B N 1
ATOM 5503 C CA . GLU B 1 208 ? 21.047 12.508 12.648 1 89.81 208 GLU B CA 1
ATOM 5504 C C . GLU B 1 208 ? 20.672 13.5 11.555 1 89.81 208 GLU B C 1
ATOM 5506 O O . GLU B 1 208 ? 21.312 14.539 11.398 1 89.81 208 GLU B O 1
ATOM 5511 N N . SER B 1 209 ? 19.656 13.242 10.875 1 90.81 209 SER B N 1
ATOM 5512 C CA . SER B 1 209 ? 19.219 14.133 9.812 1 90.81 209 SER B CA 1
ATOM 5513 C C . SER B 1 209 ? 18.719 15.461 10.375 1 90.81 209 SER B C 1
ATOM 5515 O O . SER B 1 209 ? 19.031 16.531 9.828 1 90.81 209 SER B O 1
ATOM 5517 N N . GLY B 1 210 ? 17.938 15.328 11.438 1 93.62 210 GLY B N 1
ATOM 5518 C CA . GLY B 1 210 ? 17.438 16.531 12.078 1 93.62 210 GLY B CA 1
ATOM 5519 C C . GLY B 1 210 ? 18.531 17.438 12.602 1 93.62 210 GLY B C 1
ATOM 5520 O O . GLY B 1 210 ? 18.469 18.656 12.445 1 93.62 210 GLY B O 1
ATOM 5521 N N . ARG B 1 211 ? 19.5 16.844 13.18 1 94.5 211 ARG B N 1
ATOM 5522 C CA . ARG B 1 211 ? 20.609 17.609 13.727 1 94.5 211 ARG B CA 1
ATOM 5523 C C . ARG B 1 211 ? 21.359 18.359 12.625 1 94.5 211 ARG B C 1
ATOM 5525 O O . ARG B 1 211 ? 21.719 19.531 12.797 1 94.5 211 ARG B O 1
ATOM 5532 N N . VAL B 1 212 ? 21.547 17.719 11.516 1 94.81 212 VAL B N 1
ATOM 5533 C CA . VAL B 1 212 ? 22.25 18.344 10.398 1 94.81 212 VAL B CA 1
ATOM 5534 C C . VAL B 1 212 ? 21.438 19.531 9.883 1 94.81 212 VAL B C 1
ATOM 5536 O O . VAL B 1 212 ? 22 20.625 9.68 1 94.81 212 VAL B O 1
ATOM 5539 N N . HIS B 1 213 ? 20.156 19.375 9.758 1 94.56 213 HIS B N 1
ATOM 5540 C CA . HIS B 1 213 ? 19.312 20.453 9.258 1 94.56 213 HIS B CA 1
ATOM 5541 C C . HIS B 1 213 ? 19.297 21.641 10.219 1 94.56 213 HIS B C 1
ATOM 5543 O O . HIS B 1 213 ? 19.344 22.797 9.789 1 94.56 213 HIS B O 1
ATOM 5549 N N . ILE B 1 214 ? 19.203 21.344 11.477 1 96.44 214 ILE B N 1
ATOM 5550 C CA . ILE B 1 214 ? 19.141 22.391 12.484 1 96.44 214 ILE B CA 1
ATOM 5551 C C . ILE B 1 214 ? 20.469 23.156 12.531 1 96.44 214 ILE B C 1
ATOM 5553 O O . ILE B 1 214 ? 20.5 24.375 12.578 1 96.44 214 ILE B O 1
ATOM 5557 N N . LEU B 1 215 ? 21.578 22.406 12.438 1 95.81 215 LEU B N 1
ATOM 5558 C CA . LEU B 1 215 ? 22.891 23.031 12.484 1 95.81 215 LEU B CA 1
ATOM 5559 C C . LEU B 1 215 ? 23.141 23.859 11.227 1 95.81 215 LEU B C 1
ATOM 5561 O O . LEU B 1 215 ? 23.781 24.922 11.297 1 95.81 215 LEU B O 1
ATOM 5565 N N . GLU B 1 216 ? 22.703 23.391 10.164 1 95.25 216 GLU B N 1
ATOM 5566 C CA . GLU B 1 216 ? 22.828 24.172 8.938 1 95.25 216 GLU B CA 1
ATOM 5567 C C . GLU B 1 216 ? 22.078 25.5 9.055 1 95.25 216 GLU B C 1
ATOM 5569 O O . GLU B 1 216 ? 22.594 26.547 8.664 1 95.25 216 GLU B O 1
ATOM 5574 N N . ALA B 1 217 ? 20.891 25.422 9.555 1 95.56 217 ALA B N 1
ATOM 5575 C CA . ALA B 1 217 ? 20.109 26.641 9.766 1 95.56 217 ALA B CA 1
ATOM 5576 C C . ALA B 1 217 ? 20.797 27.562 10.773 1 95.56 217 ALA B C 1
ATOM 5578 O O . ALA B 1 217 ? 20.828 28.781 10.586 1 95.56 217 ALA B O 1
ATOM 5579 N N . THR B 1 218 ? 21.344 26.969 11.805 1 95.75 218 THR B N 1
ATOM 5580 C CA . THR B 1 218 ? 22.047 27.734 12.828 1 95.75 218 THR B CA 1
ATOM 5581 C C . THR B 1 218 ? 23.25 28.469 12.234 1 95.75 218 THR B C 1
ATOM 5583 O O . THR B 1 218 ? 23.469 29.641 12.523 1 95.75 218 THR B O 1
ATOM 5586 N N . LEU B 1 219 ? 23.938 27.766 11.398 1 94.81 219 LEU B N 1
ATOM 5587 C CA . LEU B 1 219 ? 25.094 28.344 10.734 1 94.81 219 LEU B CA 1
ATOM 5588 C C . LEU B 1 219 ? 24.703 29.562 9.906 1 94.81 219 LEU B C 1
ATOM 5590 O O . LEU B 1 219 ? 25.328 30.625 10.008 1 94.81 219 LEU B O 1
ATOM 5594 N N . ASN B 1 220 ? 23.734 29.438 9.156 1 93.06 220 ASN B N 1
ATOM 5595 C CA . ASN B 1 220 ? 23.266 30.516 8.289 1 93.06 220 ASN B CA 1
ATOM 5596 C C . ASN B 1 220 ? 22.812 31.719 9.102 1 93.06 220 ASN B C 1
ATOM 5598 O O . ASN B 1 220 ? 23.125 32.875 8.766 1 93.06 220 ASN B O 1
ATOM 5602 N N . ILE B 1 221 ? 22 31.469 10.117 1 92.94 221 ILE B N 1
ATOM 5603 C CA . ILE B 1 221 ? 21.438 32.531 10.93 1 92.94 221 ILE B CA 1
ATOM 5604 C C . ILE B 1 221 ? 22.547 33.25 11.68 1 92.94 221 ILE B C 1
ATOM 5606 O O . ILE B 1 221 ? 22.562 34.5 11.742 1 92.94 221 ILE B O 1
ATOM 5610 N N . GLU B 1 222 ? 23.484 32.531 12.242 1 92.81 222 GLU B N 1
ATOM 5611 C CA . GLU B 1 222 ? 24.594 33.125 12.969 1 92.81 222 GLU B CA 1
ATOM 5612 C C . GLU B 1 222 ? 25.484 33.969 12.047 1 92.81 222 GLU B C 1
ATOM 5614 O O . GLU B 1 222 ? 25.953 35.031 12.422 1 92.81 222 GLU B O 1
ATOM 5619 N N . TYR B 1 223 ? 25.703 33.5 10.867 1 91.94 223 TYR B N 1
ATOM 5620 C CA . TYR B 1 223 ? 26.531 34.219 9.906 1 91.94 223 TYR B CA 1
ATOM 5621 C C . TYR B 1 223 ? 25.875 35.531 9.5 1 91.94 223 TYR B C 1
ATOM 5623 O O . TYR B 1 223 ? 26.516 36.562 9.477 1 91.94 223 TYR B O 1
ATOM 5631 N N . ARG B 1 224 ? 24.609 35.5 9.234 1 88.88 224 ARG B N 1
ATOM 5632 C CA . ARG B 1 224 ? 23.859 36.688 8.812 1 88.88 224 ARG B CA 1
ATOM 5633 C C . ARG B 1 224 ? 23.797 37.719 9.945 1 88.88 224 ARG B C 1
ATOM 5635 O O . ARG B 1 224 ? 23.766 38.938 9.695 1 88.88 224 ARG B O 1
ATOM 5642 N N . ALA B 1 225 ? 23.719 37.188 11.164 1 90 225 ALA B N 1
ATOM 5643 C CA . ALA B 1 225 ? 23.625 38.062 12.328 1 90 225 ALA B CA 1
ATOM 5644 C C . ALA B 1 225 ? 24.984 38.688 12.672 1 90 225 ALA B C 1
ATOM 5646 O O . ALA B 1 225 ? 25.078 39.562 13.531 1 90 225 ALA B O 1
ATOM 5647 N N . GLY B 1 226 ? 26.047 38.156 11.961 1 88.31 226 GLY B N 1
ATOM 5648 C CA . GLY B 1 226 ? 27.375 38.688 12.203 1 88.31 226 GLY B CA 1
ATOM 5649 C C . GLY B 1 226 ? 28.078 38 13.375 1 88.31 226 GLY B C 1
ATOM 5650 O O . GLY B 1 226 ? 29.109 38.5 13.852 1 88.31 226 GLY B O 1
ATOM 5651 N N . GLU B 1 227 ? 27.453 36.969 13.875 1 90.62 227 GLU B N 1
ATOM 5652 C CA . GLU B 1 227 ? 28.078 36.219 14.953 1 90.62 227 GLU B CA 1
ATOM 5653 C C . GLU B 1 227 ? 29.094 35.219 14.398 1 90.62 227 GLU B C 1
ATOM 5655 O O . GLU B 1 227 ? 28.891 34 14.477 1 90.62 227 GLU B O 1
ATOM 5660 N N . LEU B 1 228 ? 30.172 35.688 13.984 1 93.12 228 LEU B N 1
ATOM 5661 C CA . LEU B 1 228 ? 31.125 34.906 13.195 1 93.12 228 LEU B CA 1
ATOM 5662 C C . LEU B 1 228 ? 31.781 33.812 14.055 1 93.12 228 LEU B C 1
ATOM 5664 O O . LEU B 1 228 ? 32.031 32.719 13.578 1 93.12 228 LEU B O 1
ATOM 5668 N N . SER B 1 229 ? 32.094 34.125 15.328 1 93.38 229 SER B N 1
ATOM 5669 C CA . SER B 1 229 ? 32.719 33.125 16.203 1 93.38 229 SER B CA 1
ATOM 5670 C C . SER B 1 229 ? 31.781 31.938 16.406 1 93.38 229 SER B C 1
ATOM 5672 O O . SER B 1 229 ? 32.219 30.797 16.344 1 93.38 229 SER B O 1
ATOM 5674 N N . ARG B 1 230 ? 30.578 32.25 16.609 1 93.94 230 ARG B N 1
ATOM 5675 C CA . ARG B 1 230 ? 29.594 31.188 16.797 1 93.94 230 ARG B CA 1
ATOM 5676 C C . ARG B 1 230 ? 29.375 30.422 15.5 1 93.94 230 ARG B C 1
ATOM 5678 O O . ARG B 1 230 ? 29.234 29.188 15.516 1 93.94 230 ARG B O 1
ATOM 5685 N N . ALA B 1 231 ? 29.312 31.094 14.383 1 95.12 231 ALA B N 1
ATOM 5686 C CA . ALA B 1 231 ? 29.141 30.453 13.07 1 95.12 231 ALA B CA 1
ATOM 5687 C C . ALA B 1 231 ? 30.281 29.5 12.766 1 95.12 231 ALA B C 1
ATOM 5689 O O . ALA B 1 231 ? 30.047 28.422 12.203 1 95.12 231 ALA B O 1
ATOM 5690 N N . LEU B 1 232 ? 31.438 29.922 13.156 1 95.62 232 LEU B N 1
ATOM 5691 C CA . LEU B 1 232 ? 32.594 29.062 12.922 1 95.62 232 LEU B CA 1
ATOM 5692 C C . LEU B 1 232 ? 32.5 27.797 13.75 1 95.62 232 LEU B C 1
ATOM 5694 O O . LEU B 1 232 ? 32.781 26.703 13.25 1 95.62 232 LEU B O 1
ATOM 5698 N N . ALA B 1 233 ? 32.156 27.969 15.039 1 96 233 ALA B N 1
ATOM 5699 C CA . ALA B 1 233 ? 31.984 26.797 15.898 1 96 233 ALA B CA 1
ATOM 5700 C C . ALA B 1 233 ? 30.938 25.859 15.328 1 96 233 ALA B C 1
ATOM 5702 O O . ALA B 1 233 ? 31.109 24.641 15.359 1 96 233 ALA B O 1
ATOM 5703 N N . THR B 1 234 ? 29.828 26.391 14.852 1 96.31 234 THR B N 1
ATOM 5704 C CA . THR B 1 234 ? 28.766 25.578 14.258 1 96.31 234 THR B CA 1
ATOM 5705 C C . THR B 1 234 ? 29.25 24.891 12.992 1 96.31 234 THR B C 1
ATOM 5707 O O . THR B 1 234 ? 28.922 23.719 12.75 1 96.31 234 THR B O 1
ATOM 5710 N N . ALA B 1 235 ? 30 25.531 12.156 1 96.38 235 ALA B N 1
ATOM 5711 C CA . ALA B 1 235 ? 30.547 24.922 10.945 1 96.38 235 ALA B CA 1
ATOM 5712 C C . ALA B 1 235 ? 31.469 23.75 11.281 1 96.38 235 ALA B C 1
ATOM 5714 O O . ALA B 1 235 ? 31.422 22.719 10.609 1 96.38 235 ALA B O 1
ATOM 5715 N N . GLU B 1 236 ? 32.156 23.969 12.305 1 96.06 236 GLU B N 1
ATOM 5716 C CA . GLU B 1 236 ? 33.062 22.891 12.719 1 96.06 236 GLU B CA 1
ATOM 5717 C C . GLU B 1 236 ? 32.281 21.688 13.234 1 96.06 236 GLU B C 1
ATOM 5719 O O . GLU B 1 236 ? 32.656 20.547 12.961 1 96.06 236 GLU B O 1
ATOM 5724 N N . GLU B 1 237 ? 31.328 21.953 13.969 1 95.56 237 GLU B N 1
ATOM 5725 C CA . GLU B 1 237 ? 30.484 20.859 14.438 1 95.56 237 GLU B CA 1
ATOM 5726 C C . GLU B 1 237 ? 29.844 20.125 13.266 1 95.56 237 GLU B C 1
ATOM 5728 O O . GLU B 1 237 ? 29.734 18.891 13.281 1 95.56 237 GLU B O 1
ATOM 5733 N N . LEU B 1 238 ? 29.359 20.828 12.25 1 95.62 238 LEU B N 1
ATOM 5734 C CA . LEU B 1 238 ? 28.75 20.234 11.055 1 95.62 238 LEU B CA 1
ATOM 5735 C C . LEU B 1 238 ? 29.75 19.391 10.297 1 95.62 238 LEU B C 1
ATOM 5737 O O . LEU B 1 238 ? 29.391 18.344 9.75 1 95.62 238 LEU B O 1
ATOM 5741 N N . LEU B 1 239 ? 30.938 19.812 10.281 1 94.69 239 LEU B N 1
ATOM 5742 C CA . LEU B 1 239 ? 31.984 19.094 9.562 1 94.69 239 LEU B CA 1
ATOM 5743 C C . LEU B 1 239 ? 32.344 17.797 10.289 1 94.69 239 LEU B C 1
ATOM 5745 O O . LEU B 1 239 ? 32.875 16.859 9.68 1 94.69 239 LEU B O 1
ATOM 5749 N N . LEU B 1 240 ? 32.156 17.734 11.586 1 93.88 240 LEU B N 1
ATOM 5750 C CA . LEU B 1 240 ? 32.344 16.5 12.32 1 93.88 240 LEU B CA 1
ATOM 5751 C C . LEU B 1 240 ? 31.297 15.461 11.914 1 93.88 240 LEU B C 1
ATOM 5753 O O . LEU B 1 240 ? 31.594 14.266 11.852 1 93.88 240 LEU B O 1
ATOM 5757 N N . LEU B 1 241 ? 30.094 15.977 11.602 1 93 241 LEU B N 1
ATOM 5758 C CA . LEU B 1 241 ? 29.016 15.086 11.195 1 93 241 LEU B CA 1
ATOM 5759 C C . LEU B 1 241 ? 29.125 14.742 9.711 1 93 241 LEU B C 1
ATOM 5761 O O . LEU B 1 241 ? 28.812 13.617 9.305 1 93 241 LEU B O 1
ATOM 5765 N N . LEU B 1 242 ? 29.531 15.766 8.953 1 94.12 242 LEU B N 1
ATOM 5766 C CA . LEU B 1 242 ? 29.672 15.594 7.508 1 94.12 242 LEU B CA 1
ATOM 5767 C C . LEU B 1 242 ? 31.062 16.031 7.047 1 94.12 242 LEU B C 1
ATOM 5769 O O . LEU B 1 242 ? 31.203 17.078 6.402 1 94.12 242 LEU B O 1
ATOM 5773 N N . PRO B 1 243 ? 31.953 15.203 7.16 1 91.12 243 PRO B N 1
ATOM 5774 C CA . PRO B 1 243 ? 33.344 15.602 6.906 1 91.12 243 PRO B CA 1
ATOM 5775 C C . PRO B 1 243 ? 33.625 15.859 5.426 1 91.12 243 PRO B C 1
ATOM 5777 O O . PRO B 1 243 ? 34.469 16.688 5.086 1 91.12 243 PRO B O 1
ATOM 5780 N N . MET B 1 244 ? 32.812 15.242 4.578 1 92.44 244 MET B N 1
ATOM 5781 C CA . MET B 1 244 ? 33.125 15.312 3.154 1 92.44 244 MET B CA 1
ATOM 5782 C C . MET B 1 244 ? 32.25 16.328 2.443 1 92.44 244 MET B C 1
ATOM 5784 O O . MET B 1 244 ? 32.312 16.484 1.222 1 92.44 244 MET B O 1
ATOM 5788 N N . ASN B 1 245 ? 31.594 17.078 3.18 1 92.25 245 ASN B N 1
ATOM 5789 C CA . ASN B 1 245 ? 30.688 18.016 2.541 1 92.25 245 ASN B CA 1
ATOM 5790 C C . ASN B 1 245 ? 31.406 19.281 2.084 1 92.25 245 ASN B C 1
ATOM 5792 O O . ASN B 1 245 ? 31.906 20.047 2.91 1 92.25 245 ASN B O 1
ATOM 5796 N N . GLN B 1 246 ? 31.422 19.5 0.797 1 92.62 246 GLN B N 1
ATOM 5797 C CA . GLN B 1 246 ? 32.156 20.609 0.21 1 92.62 246 GLN B CA 1
ATOM 5798 C C . GLN B 1 246 ? 31.5 21.938 0.517 1 92.62 246 GLN B C 1
ATOM 5800 O O . GLN B 1 246 ? 32.188 22.953 0.684 1 92.62 246 GLN B O 1
ATOM 5805 N N . GLY B 1 247 ? 30.25 21.984 0.608 1 92.38 247 GLY B N 1
ATOM 5806 C CA . GLY B 1 247 ? 29.531 23.203 0.897 1 92.38 247 GLY B CA 1
ATOM 5807 C C . GLY B 1 247 ? 29.844 23.781 2.264 1 92.38 247 GLY B C 1
ATOM 5808 O O . GLY B 1 247 ? 30.078 24.984 2.396 1 92.38 247 GLY B O 1
ATOM 5809 N N . ILE B 1 248 ? 29.953 22.922 3.209 1 93.5 248 ILE B N 1
ATOM 5810 C CA . ILE B 1 248 ? 30.219 23.344 4.582 1 93.5 248 ILE B CA 1
ATOM 5811 C C . ILE B 1 248 ? 31.672 23.781 4.711 1 93.5 248 ILE B C 1
ATOM 5813 O O . ILE B 1 248 ? 31.969 24.734 5.441 1 93.5 248 ILE B O 1
ATOM 5817 N N . GLN B 1 249 ? 32.5 23.109 3.988 1 94.69 249 GLN B N 1
ATOM 5818 C CA . GLN B 1 249 ? 33.938 23.5 3.994 1 94.69 249 GLN B CA 1
ATOM 5819 C C . GLN B 1 249 ? 34.125 24.891 3.406 1 94.69 249 GLN B C 1
ATOM 5821 O O . GLN B 1 249 ? 34.875 25.688 3.941 1 94.69 249 GLN B O 1
ATOM 5826 N N . LYS B 1 250 ? 33.406 25.094 2.324 1 94.31 250 LYS B N 1
ATOM 5827 C CA . LYS B 1 250 ? 33.469 26.422 1.702 1 94.31 250 LYS B CA 1
ATOM 5828 C C . LYS B 1 250 ? 32.938 27.5 2.643 1 94.31 250 LYS B C 1
ATOM 5830 O O . LYS B 1 250 ? 33.5 28.594 2.721 1 94.31 250 LYS B O 1
ATOM 5835 N N . ALA B 1 251 ? 31.906 27.188 3.334 1 93.75 251 ALA B N 1
ATOM 5836 C CA . ALA B 1 251 ? 31.312 28.141 4.281 1 93.75 251 ALA B CA 1
ATOM 5837 C C . ALA B 1 251 ? 32.281 28.453 5.414 1 93.75 251 ALA B C 1
ATOM 5839 O O . ALA B 1 251 ? 32.406 29.609 5.84 1 93.75 251 ALA B O 1
ATOM 5840 N N . LYS B 1 252 ? 32.938 27.469 5.898 1 94.69 252 LYS B N 1
ATOM 5841 C CA . LYS B 1 252 ? 33.906 27.656 6.969 1 94.69 252 LYS B CA 1
ATOM 5842 C C . LYS B 1 252 ? 35.031 28.609 6.535 1 94.69 252 LYS B C 1
ATOM 5844 O O . LYS B 1 252 ? 35.406 29.516 7.277 1 94.69 252 LYS B O 1
ATOM 5849 N N . ARG B 1 253 ? 35.5 28.422 5.363 1 93.88 253 ARG B N 1
ATOM 5850 C CA . ARG B 1 253 ? 36.594 29.266 4.836 1 93.88 253 ARG B CA 1
ATOM 5851 C C . ARG B 1 253 ? 36.125 30.703 4.695 1 93.88 253 ARG B C 1
ATOM 5853 O O . ARG B 1 253 ? 36.875 31.641 4.988 1 93.88 253 ARG B O 1
ATOM 5860 N N . LYS B 1 254 ? 34.938 30.844 4.199 1 93.19 254 LYS B N 1
ATOM 5861 C CA . LYS B 1 254 ? 34.375 32.188 4.039 1 93.19 254 LYS B CA 1
ATOM 5862 C C . LYS B 1 254 ? 34.25 32.906 5.383 1 93.19 254 LYS B C 1
ATOM 5864 O O . LYS B 1 254 ? 34.531 34.094 5.477 1 93.19 254 LYS B O 1
ATOM 5869 N N . ILE B 1 255 ? 33.875 32.188 6.41 1 94.5 255 ILE B N 1
ATOM 5870 C CA . ILE B 1 255 ? 33.719 32.781 7.75 1 94.5 255 ILE B CA 1
ATOM 5871 C C . ILE B 1 255 ? 35.094 33.156 8.305 1 94.5 255 ILE B C 1
ATOM 5873 O O . ILE B 1 255 ? 35.25 34.25 8.883 1 94.5 255 ILE B O 1
ATOM 5877 N N . GLU B 1 256 ? 36.031 32.312 8.102 1 94 256 GLU B N 1
ATOM 5878 C CA . GLU B 1 256 ? 37.375 32.594 8.562 1 94 256 GLU B CA 1
ATOM 5879 C C . GLU B 1 256 ? 37.938 33.812 7.883 1 94 256 GLU B C 1
ATOM 5881 O O . GLU B 1 256 ? 38.594 34.656 8.531 1 94 256 GLU B O 1
ATOM 5886 N N . LYS B 1 257 ? 37.656 33.938 6.656 1 92.25 257 LYS B N 1
ATOM 5887 C CA . LYS B 1 257 ? 38.125 35.094 5.914 1 92.25 257 LYS B CA 1
ATOM 5888 C C . LYS B 1 257 ? 37.469 36.375 6.422 1 92.25 257 LYS B C 1
ATOM 5890 O O . LYS B 1 257 ? 38.094 37.406 6.559 1 92.25 257 LYS B O 1
ATOM 5895 N N . ALA B 1 258 ? 36.219 36.312 6.637 1 91.62 258 ALA B N 1
ATOM 5896 C CA . ALA B 1 258 ? 35.469 37.469 7.141 1 91.62 258 ALA B CA 1
ATOM 5897 C C . ALA B 1 258 ? 35.969 37.875 8.516 1 91.62 258 ALA B C 1
ATOM 5899 O O . ALA B 1 258 ? 36.062 39.062 8.828 1 91.62 258 ALA B O 1
ATOM 5900 N N . MET B 1 259 ? 36.281 36.969 9.367 1 91.19 259 MET B N 1
ATOM 5901 C CA . MET B 1 259 ? 36.812 37.219 10.711 1 91.19 259 MET B CA 1
ATOM 5902 C C . MET B 1 259 ? 38.156 37.906 10.641 1 91.19 259 MET B C 1
ATOM 5904 O O . MET B 1 259 ? 38.469 38.812 11.445 1 91.19 259 MET B O 1
ATOM 5908 N N . ALA B 1 260 ? 38.906 37.5 9.703 1 88.75 260 ALA B N 1
ATOM 5909 C CA . ALA B 1 260 ? 40.25 38.062 9.531 1 88.75 260 ALA B CA 1
ATOM 5910 C C . ALA B 1 260 ? 40.188 39.531 9.047 1 88.75 260 ALA B C 1
ATOM 5912 O O . ALA B 1 260 ? 40.969 40.375 9.484 1 88.75 260 ALA B O 1
ATOM 5913 N N . LYS B 1 261 ? 39.25 39.781 8.172 1 84 261 LYS B N 1
ATOM 5914 C CA . LYS B 1 261 ? 39.125 41.125 7.598 1 84 261 LYS B CA 1
ATOM 5915 C C . LYS B 1 261 ? 38.312 42.031 8.5 1 84 261 LYS B C 1
ATOM 5917 O O . LYS B 1 261 ? 38.25 43.25 8.266 1 84 261 LYS B O 1
ATOM 5922 N N . LYS B 1 262 ? 37.938 41.625 9.664 1 72.88 262 LYS B N 1
ATOM 5923 C CA . LYS B 1 262 ? 37.062 42.375 10.57 1 72.88 262 LYS B CA 1
ATOM 5924 C C . LYS B 1 262 ? 35.875 42.969 9.82 1 72.88 262 LYS B C 1
ATOM 5926 O O . LYS B 1 262 ? 35.5 44.125 10.047 1 72.88 262 LYS B O 1
ATOM 5931 N N . GLU B 1 263 ? 35.562 42.438 8.617 1 67.12 263 GLU B N 1
ATOM 5932 C CA . GLU B 1 263 ? 34.438 42.875 7.781 1 67.12 263 GLU B CA 1
ATOM 5933 C C . GLU B 1 263 ? 33.156 42.156 8.141 1 67.12 263 GLU B C 1
ATOM 5935 O O . GLU B 1 263 ? 33.156 40.938 8.344 1 67.12 263 GLU B O 1
ATOM 5940 N N . LEU B 1 264 ? 32.344 42.781 8.766 1 61.31 264 LEU B N 1
ATOM 5941 C CA . LEU B 1 264 ? 31.016 42.219 8.984 1 61.31 264 LEU B CA 1
ATOM 5942 C C . LEU B 1 264 ? 30.391 41.781 7.66 1 61.31 264 LEU B C 1
ATOM 5944 O O . LEU B 1 264 ? 30.516 42.469 6.648 1 61.31 264 LEU B O 1
ATOM 5948 N N . PRO B 1 265 ? 30.156 40.5 7.484 1 56.81 265 PRO B N 1
ATOM 5949 C CA . PRO B 1 265 ? 29.594 40.031 6.219 1 56.81 265 PRO B CA 1
ATOM 5950 C C . PRO B 1 265 ? 28.516 40.969 5.656 1 56.81 265 PRO B C 1
ATOM 5952 O O . PRO B 1 265 ? 27.719 41.5 6.41 1 56.81 265 PRO B O 1
ATOM 5955 N N . LYS B 1 266 ? 28.875 41.875 4.625 1 50.72 266 LYS B N 1
ATOM 5956 C CA . LYS B 1 266 ? 27.906 42.688 3.9 1 50.72 266 LYS B CA 1
ATOM 5957 C C . LYS B 1 266 ? 26.688 41.875 3.48 1 50.72 266 LYS B C 1
ATOM 5959 O O . LYS B 1 266 ? 26.75 41.094 2.52 1 50.72 266 LYS B O 1
ATOM 5964 N N . GLY B 1 267 ? 26.109 41.188 4.238 1 44.88 267 GLY B N 1
ATOM 5965 C CA . GLY B 1 267 ? 24.953 40.469 3.715 1 44.88 267 GLY B CA 1
ATOM 5966 C C . GLY B 1 267 ? 24.172 41.312 2.711 1 44.88 267 GLY B C 1
ATOM 5967 O O . GLY B 1 267 ? 24 42.5 2.891 1 44.88 267 GLY B O 1
ATOM 5968 N N . ARG B 1 268 ? 24.234 41.031 1.458 1 41.03 268 ARG B N 1
ATOM 5969 C CA . ARG B 1 268 ? 23.469 41.75 0.435 1 41.03 268 ARG B CA 1
ATOM 5970 C C . ARG B 1 268 ? 22.188 42.344 1.019 1 41.03 268 ARG B C 1
ATOM 5972 O O . ARG B 1 268 ? 21.688 43.344 0.541 1 41.03 268 ARG B O 1
ATOM 5979 N N . GLY B 1 269 ? 21.438 41.562 1.696 1 37.91 269 GLY B N 1
ATOM 5980 C CA . GLY B 1 269 ? 20.156 41.938 2.256 1 37.91 269 GLY B CA 1
ATOM 5981 C C . GLY B 1 269 ? 20.266 42.938 3.396 1 37.91 269 GLY B C 1
ATOM 5982 O O . GLY B 1 269 ? 19.281 43.188 4.086 1 37.91 269 GLY B O 1
ATOM 5983 N N . GLN B 1 270 ? 21.344 43.125 3.916 1 37.88 270 GLN B N 1
ATOM 5984 C CA . GLN B 1 270 ? 21.438 44.031 5.059 1 37.88 270 GLN B CA 1
ATOM 5985 C C . GLN B 1 270 ? 20.984 45.438 4.691 1 37.88 270 GLN B C 1
ATOM 5987 O O . GLN B 1 270 ? 20.688 46.25 5.566 1 37.88 270 GLN B O 1
ATOM 5992 N N . LYS B 1 271 ? 21.375 46.031 3.568 1 37.25 271 LYS B N 1
ATOM 5993 C CA . LYS B 1 271 ? 20.844 47.375 3.256 1 37.25 271 LYS B CA 1
ATOM 5994 C C . LYS B 1 271 ? 19.312 47.375 3.283 1 37.25 271 LYS B C 1
ATOM 5996 O O . LYS B 1 271 ? 18.703 48.375 3.705 1 37.25 271 LYS B O 1
ATOM 6001 N N . SER B 1 272 ? 18.75 46.469 2.492 1 35.16 272 SER B N 1
ATOM 6002 C CA . SER B 1 272 ? 17.312 46.688 2.312 1 35.16 272 SER B CA 1
ATOM 6003 C C . SER B 1 272 ? 16.547 46.375 3.594 1 35.16 272 SER B C 1
ATOM 6005 O O . SER B 1 272 ? 15.609 47.094 3.943 1 35.16 272 SER B O 1
ATOM 6007 N N . LYS B 1 273 ? 16.766 45.156 4.211 1 37.12 273 LYS B N 1
ATOM 6008 C CA . LYS B 1 273 ? 15.883 44.969 5.363 1 37.12 273 LYS B CA 1
ATOM 6009 C C . LYS B 1 273 ? 16.5 45.594 6.621 1 37.12 273 LYS B C 1
ATOM 6011 O O . LYS B 1 273 ? 15.922 45.469 7.707 1 37.12 273 LYS B O 1
ATOM 6016 N N . ALA B 1 274 ? 17.672 45.719 6.828 1 37.91 274 ALA B N 1
ATOM 6017 C CA . ALA B 1 274 ? 18.094 46.469 8.008 1 37.91 274 ALA B CA 1
ATOM 6018 C C . ALA B 1 274 ? 17.281 47.75 8.156 1 37.91 274 ALA B C 1
ATOM 6020 O O . ALA B 1 274 ? 16.984 48.156 9.273 1 37.91 274 ALA B O 1
ATOM 6021 N N . LYS B 1 275 ? 17.25 48.5 7.051 1 37.06 275 LYS B N 1
ATOM 6022 C CA . LYS B 1 275 ? 16.422 49.719 7.141 1 37.06 275 LYS B CA 1
ATOM 6023 C C . LYS B 1 275 ? 15.008 49.375 7.598 1 37.06 275 LYS B C 1
ATOM 6025 O O . LYS B 1 275 ? 14.305 50.25 8.125 1 37.06 275 LYS B O 1
ATOM 6030 N N . LYS B 1 276 ? 14.555 48.281 7.027 1 37.41 276 LYS B N 1
ATOM 6031 C CA . LYS B 1 276 ? 13.156 48.156 7.43 1 37.41 276 LYS B CA 1
ATOM 6032 C C . LYS B 1 276 ? 13.039 47.562 8.844 1 37.41 276 LYS B C 1
ATOM 6034 O O . LYS B 1 276 ? 12.047 46.938 9.18 1 37.41 276 LYS B O 1
ATOM 6039 N N . GLN B 1 277 ? 14.055 46.969 9.453 1 39.41 277 GLN B N 1
ATOM 6040 C CA . GLN B 1 277 ? 13.766 46.938 10.883 1 39.41 277 GLN B CA 1
ATOM 6041 C C . GLN B 1 277 ? 13.078 48.219 11.344 1 39.41 277 GLN B C 1
ATOM 6043 O O . GLN B 1 277 ? 13.703 49.281 11.43 1 39.41 277 GLN B O 1
ATOM 6048 N N . ILE B 1 278 ? 12.141 48.5 10.852 1 40.38 278 ILE B N 1
ATOM 6049 C CA . ILE B 1 278 ? 11.305 49.625 11.305 1 40.38 278 ILE B CA 1
ATOM 6050 C C . ILE B 1 278 ? 11.57 49.906 12.781 1 40.38 278 ILE B C 1
ATOM 6052 O O . ILE B 1 278 ? 11.219 49.094 13.641 1 40.38 278 ILE B O 1
ATOM 6056 N N . SER B 1 279 ? 12.898 50.312 13.203 1 53.09 279 SER B N 1
ATOM 6057 C CA . SER B 1 279 ? 13.078 50.844 14.555 1 53.09 279 SER B CA 1
ATOM 6058 C C . SER B 1 279 ? 11.75 51.25 15.164 1 53.09 279 SER B C 1
ATOM 6060 O O . SER B 1 279 ? 11.023 52.094 14.594 1 53.09 279 SER B O 1
ATOM 6062 N N . LYS B 1 280 ? 11.352 50.25 15.969 1 65.81 280 LYS B N 1
ATOM 6063 C CA . LYS B 1 280 ? 10.117 50.594 16.672 1 65.81 280 LYS B CA 1
ATOM 6064 C C . LYS B 1 280 ? 10.195 52.031 17.203 1 65.81 280 LYS B C 1
ATOM 6066 O O . LYS B 1 280 ? 11.227 52.469 17.719 1 65.81 280 LYS B O 1
ATOM 6071 N N . SER B 1 281 ? 9.344 52.75 16.703 1 73.69 281 SER B N 1
ATOM 6072 C CA . SER B 1 281 ? 9.234 54.094 17.266 1 73.69 281 SER B CA 1
ATOM 6073 C C . SER B 1 281 ? 9.188 54.062 18.781 1 73.69 281 SER B C 1
ATOM 6075 O O . SER B 1 281 ? 8.867 53.031 19.391 1 73.69 281 SER B O 1
ATOM 6077 N N . THR B 1 282 ? 9.766 54.875 19.375 1 77.94 282 THR B N 1
ATOM 6078 C CA . THR B 1 282 ? 9.719 55 20.828 1 77.94 282 THR B CA 1
ATOM 6079 C C . THR B 1 282 ? 8.297 54.781 21.344 1 77.94 282 THR B C 1
ATOM 6081 O O . THR B 1 282 ? 8.094 54.156 22.406 1 77.94 282 THR B O 1
ATOM 6084 N N . GLU B 1 283 ? 7.426 55.156 20.531 1 78.06 283 GLU B N 1
ATOM 6085 C CA . GLU B 1 283 ? 6.027 55 20.906 1 78.06 283 GLU B CA 1
ATOM 6086 C C . GLU B 1 283 ? 5.613 53.531 20.891 1 78.06 283 GLU B C 1
ATOM 6088 O O . GLU B 1 283 ? 4.898 53.062 21.781 1 78.06 283 GLU B O 1
ATOM 6093 N N . GLN B 1 284 ? 6.098 52.938 19.891 1 81.44 284 GLN B N 1
ATOM 6094 C CA . GLN B 1 284 ? 5.762 51.5 19.797 1 81.44 284 GLN B CA 1
ATOM 6095 C C . GLN B 1 284 ? 6.355 50.719 20.953 1 81.44 284 GLN B C 1
ATOM 6097 O O . GLN B 1 284 ? 5.703 49.844 21.5 1 81.44 284 GLN B O 1
ATOM 6102 N N . LEU B 1 285 ? 7.492 51.031 21.266 1 83.81 285 LEU B N 1
ATOM 6103 C CA . LEU B 1 285 ? 8.141 50.344 22.375 1 83.81 285 LEU B CA 1
ATOM 6104 C C . LEU B 1 285 ? 7.395 50.594 23.688 1 83.81 285 LEU B C 1
ATOM 6106 O O . LEU B 1 285 ? 7.25 49.688 24.516 1 83.81 285 LEU B O 1
ATOM 6110 N N . LEU B 1 286 ? 6.961 51.844 23.766 1 84.69 286 LEU B N 1
ATOM 6111 C CA . LEU B 1 286 ? 6.191 52.188 24.953 1 84.69 286 LEU B CA 1
ATOM 6112 C C . LEU B 1 286 ? 4.891 51.406 25 1 84.69 286 LEU B C 1
ATOM 6114 O O . LEU B 1 286 ? 4.523 50.875 26.047 1 84.69 286 LEU B O 1
ATOM 6118 N N . ILE B 1 287 ? 4.273 51.281 23.938 1 84.81 287 ILE B N 1
ATOM 6119 C CA . ILE B 1 287 ? 3.01 50.562 23.875 1 84.81 287 ILE B CA 1
ATOM 6120 C C . ILE B 1 287 ? 3.23 49.094 24.234 1 84.81 287 ILE B C 1
ATOM 6122 O O . ILE B 1 287 ? 2.469 48.531 25.016 1 84.81 287 ILE B O 1
ATOM 6126 N N . GLU B 1 288 ? 4.258 48.562 23.719 1 87.25 288 GLU B N 1
ATOM 6127 C CA . GLU B 1 288 ? 4.547 47.156 23.984 1 87.25 288 GLU B CA 1
ATOM 6128 C C . GLU B 1 288 ? 4.852 46.938 25.453 1 87.25 288 GLU B C 1
ATOM 6130 O O . GLU B 1 288 ? 4.449 45.938 26.031 1 87.25 288 GLU B O 1
ATOM 6135 N N . GLU B 1 289 ? 5.516 47.812 26 1 88.38 289 GLU B N 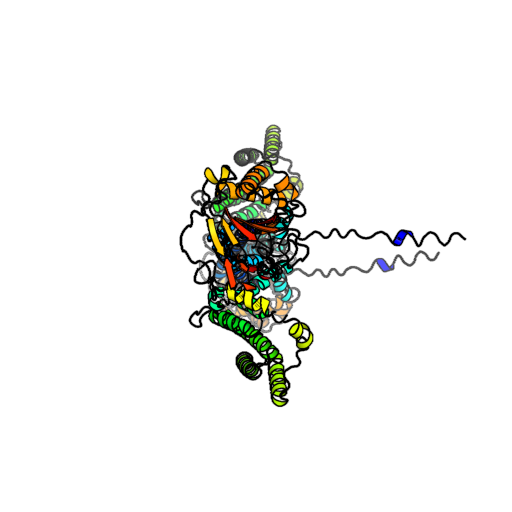1
ATOM 6136 C CA . GLU B 1 289 ? 5.82 47.75 27.422 1 88.38 289 GLU B CA 1
ATOM 6137 C C . GLU B 1 289 ? 4.547 47.781 28.266 1 88.38 289 GLU B C 1
ATOM 6139 O O . GLU B 1 289 ? 4.426 47.062 29.25 1 88.38 289 GLU B O 1
ATOM 6144 N N . ILE B 1 290 ? 3.623 48.594 27.844 1 87.44 290 ILE B N 1
ATOM 6145 C CA . ILE B 1 290 ? 2.359 48.719 28.562 1 87.44 290 ILE B CA 1
ATOM 6146 C C . ILE B 1 290 ? 1.549 47.438 28.375 1 87.44 290 ILE B C 1
ATOM 6148 O O . ILE B 1 290 ? 0.934 46.938 29.328 1 87.44 290 ILE B O 1
ATOM 6152 N N . CYS B 1 291 ? 1.644 46.906 27.234 1 86.69 291 CYS B N 1
ATOM 6153 C CA . CYS B 1 291 ? 0.9 45.656 26.953 1 86.69 291 CYS B CA 1
ATOM 6154 C C . CYS B 1 291 ? 1.397 44.531 27.812 1 86.69 291 CYS B C 1
ATOM 6156 O O . CYS B 1 291 ? 0.623 43.625 28.172 1 86.69 291 CYS B O 1
ATOM 6158 N N . ARG B 1 292 ? 2.66 44.531 28.203 1 87.12 292 ARG B N 1
ATOM 6159 C CA . ARG B 1 292 ? 3.254 43.469 29 1 87.12 292 ARG B CA 1
ATOM 6160 C C . ARG B 1 292 ? 2.938 43.625 30.484 1 87.12 292 ARG B C 1
ATOM 6162 O O . ARG B 1 292 ? 3.199 42.719 31.281 1 87.12 292 ARG B O 1
ATOM 6169 N N . GLY B 1 293 ? 2.277 44.562 30.844 1 78.19 293 GLY B N 1
ATOM 6170 C CA . GLY B 1 293 ? 1.854 44.781 32.219 1 78.19 293 GLY B CA 1
ATOM 6171 C C . GLY B 1 293 ? 2.854 45.594 33.031 1 78.19 293 GLY B C 1
ATOM 6172 O O . GLY B 1 293 ? 2.779 45.594 34.25 1 78.19 293 GLY B O 1
ATOM 6173 N N . ALA B 1 294 ? 3.928 45.969 32.531 1 61.5 294 ALA B N 1
ATOM 6174 C CA . ALA B 1 294 ? 4.926 46.625 33.375 1 61.5 294 ALA B CA 1
ATOM 6175 C C . ALA B 1 294 ? 4.336 47.875 34.031 1 61.5 294 ALA B C 1
ATOM 6177 O O . ALA B 1 294 ? 4.727 48.219 35.156 1 61.5 294 ALA B O 1
ATOM 6178 N N . LYS B 1 295 ? 3.455 48.656 33.312 1 54.62 295 LYS B N 1
ATOM 6179 C CA . LYS B 1 295 ? 3.07 49.938 33.906 1 54.62 295 LYS B CA 1
ATOM 6180 C C . LYS B 1 295 ? 1.586 49.938 34.25 1 54.62 295 LYS B C 1
ATOM 6182 O O . LYS B 1 295 ? 0.859 50.875 33.875 1 54.62 295 LYS B O 1
ATOM 6187 N N . GLN B 1 296 ? 1.134 48.812 34.625 1 52.38 296 GLN B N 1
ATOM 6188 C CA . GLN B 1 296 ? -0.32 48.844 34.75 1 52.38 296 GLN B CA 1
ATOM 6189 C C . GLN B 1 296 ? -0.758 49.719 35.938 1 52.38 296 GLN B C 1
ATOM 6191 O O . GLN B 1 296 ? -0.453 49.406 37.094 1 52.38 296 GLN B O 1
ATOM 6196 N N . GLN B 1 297 ? -0.645 50.969 35.844 1 45.09 297 GLN B N 1
ATOM 6197 C CA . GLN B 1 297 ? -1.165 51.75 36.969 1 45.09 297 GLN B CA 1
ATOM 6198 C C . GLN B 1 297 ? -2.617 51.375 37.25 1 45.09 297 GLN B C 1
ATOM 6200 O O . GLN B 1 297 ? -3.098 51.562 38.375 1 45.09 297 GLN B O 1
ATOM 6205 N N . VAL B 1 298 ? -3.379 51.125 36.219 1 41.91 298 VAL B N 1
ATOM 6206 C CA . VAL B 1 298 ? -4.598 51.844 36.531 1 41.91 298 VAL B CA 1
ATOM 6207 C C . VAL B 1 298 ? -5.305 51.219 37.719 1 41.91 298 VAL B C 1
ATOM 6209 O O . VAL B 1 298 ? -5.973 51.906 38.5 1 41.91 298 VAL B O 1
ATOM 6212 N N . THR B 1 299 ? -5.586 49.812 37.844 1 40.75 299 THR B N 1
ATOM 6213 C CA . THR B 1 299 ? -6.973 49.688 38.281 1 40.75 299 THR B CA 1
ATOM 6214 C C . THR B 1 299 ? -7.113 50.031 39.75 1 40.75 299 THR B C 1
ATOM 6216 O O . THR B 1 299 ? -6.633 49.312 40.625 1 40.75 299 THR B O 1
ATOM 6219 N N . THR B 1 300 ? -6.609 51.125 40.219 1 34.38 300 THR B N 1
ATOM 6220 C CA . THR B 1 300 ? -7.082 51.281 41.562 1 34.38 300 THR B CA 1
ATOM 6221 C C . THR B 1 300 ? -8.523 50.812 41.719 1 34.38 300 THR B C 1
ATOM 6223 O O . THR B 1 300 ? -9.398 51.219 40.938 1 34.38 300 THR B O 1
ATOM 6226 N N . GLY B 1 301 ? -8.891 49.594 41.906 1 35.94 301 GLY B N 1
ATOM 6227 C CA . GLY B 1 301 ? -10.055 49.062 42.594 1 35.94 301 GLY B CA 1
ATOM 6228 C C . GLY B 1 301 ? -10.742 50.125 43.438 1 35.94 301 GLY B C 1
ATOM 6229 O O . GLY B 1 301 ? -11.5 49.781 44.344 1 35.94 301 GLY B O 1
ATOM 6230 N N . SER B 1 302 ? -10.055 51.188 43.75 1 38.75 302 SER B N 1
ATOM 6231 C CA . SER B 1 302 ? -10.758 51.812 44.875 1 38.75 302 SER B CA 1
ATOM 6232 C C . SER B 1 302 ? -12.266 51.844 44.625 1 38.75 302 SER B C 1
ATOM 6234 O O . SER B 1 302 ? -12.734 51.562 43.531 1 38.75 302 SER B O 1
ATOM 6236 N N . ARG B 1 303 ? -13.039 52.938 45.094 1 37.97 303 ARG B N 1
ATOM 6237 C CA . ARG B 1 303 ? -14.422 53.219 45.469 1 37.97 303 ARG B CA 1
ATOM 6238 C C . ARG B 1 303 ? -15.336 53.219 44.25 1 37.97 303 ARG B C 1
ATOM 6240 O O . ARG B 1 303 ? -15.031 53.844 43.25 1 37.97 303 ARG B O 1
ATOM 6247 N N . PHE B 1 304 ? -15.906 52.062 43.906 1 36.91 304 PHE B N 1
ATOM 6248 C CA . PHE B 1 304 ? -17.172 52.188 43.188 1 36.91 304 PHE B CA 1
ATOM 6249 C C . PHE B 1 304 ? -17.797 53.562 43.406 1 36.91 304 PHE B C 1
ATOM 6251 O O . PHE B 1 304 ? -18.141 53.906 44.531 1 36.91 304 PHE B O 1
ATOM 6258 N N . ASN B 1 305 ? -17.094 54.562 43.156 1 35.38 305 ASN B N 1
ATOM 6259 C CA . ASN B 1 305 ? -17.953 55.75 43.344 1 35.38 305 ASN B CA 1
ATOM 6260 C C . ASN B 1 305 ? -19.203 55.625 42.469 1 35.38 305 ASN B C 1
ATOM 6262 O O . ASN B 1 305 ? -19.125 55.25 41.312 1 35.38 305 ASN B O 1
ATOM 6266 N N . HIS B 1 306 ? -20.312 55.125 43.062 1 35.31 306 HIS B N 1
ATOM 6267 C CA . HIS B 1 306 ? -21.625 55.406 42.5 1 35.31 306 HIS B CA 1
ATOM 6268 C C . HIS B 1 306 ? -21.641 56.781 41.812 1 35.31 306 HIS B C 1
ATOM 6270 O O . HIS B 1 306 ? -21.594 57.812 42.5 1 35.31 306 HIS B O 1
ATOM 6276 N N . CYS B 1 307 ? -20.656 57.031 41.125 1 36.41 307 CYS B N 1
ATOM 6277 C CA . CYS B 1 307 ? -20.828 58.375 40.562 1 36.41 307 CYS B CA 1
ATOM 6278 C C . CYS B 1 307 ? -22.281 58.625 40.188 1 36.41 307 CYS B C 1
ATOM 6280 O O . CYS B 1 307 ? -22.891 57.812 39.469 1 36.41 307 CYS B O 1
ATOM 6282 N N . GLN B 1 308 ? -22.953 59.156 41.094 1 34.72 308 GLN B N 1
ATOM 6283 C CA . GLN B 1 308 ? -24.203 59.875 40.812 1 34.72 308 GLN B CA 1
ATOM 6284 C C . GLN B 1 308 ? -24.094 60.719 39.562 1 34.72 308 GLN B C 1
ATOM 6286 O O . GLN B 1 308 ? -23.406 61.75 39.562 1 34.72 308 GLN B O 1
ATOM 6291 N N . LEU B 1 309 ? -23.734 60.188 38.375 1 37.19 309 LEU B N 1
ATOM 6292 C CA . LEU B 1 309 ? -24.094 61.156 37.312 1 37.19 309 LEU B CA 1
ATOM 6293 C C . LEU B 1 309 ? -25.219 62.062 37.781 1 37.19 309 LEU B C 1
ATOM 6295 O O . LEU B 1 309 ? -26.078 61.656 38.562 1 37.19 309 LEU B O 1
ATOM 6299 N N . ASP B 1 310 ? -24.938 63.25 37.844 1 35.72 310 ASP B N 1
ATOM 6300 C CA . ASP B 1 310 ? -26 64.25 38.062 1 35.72 310 ASP B CA 1
ATOM 6301 C C . ASP B 1 310 ? -27.312 63.75 37.438 1 35.72 310 ASP B C 1
ATOM 6303 O O . ASP B 1 310 ? -27.312 63 36.469 1 35.72 310 ASP B O 1
ATOM 6307 N N . GLY B 1 311 ? -28.516 63.688 38.125 1 36.22 311 GLY B N 1
ATOM 6308 C CA . GLY B 1 311 ? -29.938 63.438 38.062 1 36.22 311 GLY B CA 1
ATOM 6309 C C . GLY B 1 311 ? -30.547 63.688 36.688 1 36.22 311 GLY B C 1
ATOM 6310 O O . GLY B 1 311 ? -31.766 63.625 36.531 1 36.22 311 GLY B O 1
ATOM 6311 N N . SER B 1 312 ? -29.984 64.5 35.844 1 38.28 312 SER B N 1
ATOM 6312 C CA . SER B 1 312 ? -30.969 65 34.875 1 38.28 312 SER B CA 1
ATOM 6313 C C . SER B 1 312 ? -31.406 63.906 33.906 1 38.28 312 SER B C 1
ATOM 6315 O O . SER B 1 312 ? -32.344 64.062 33.125 1 38.28 312 SER B O 1
ATOM 6317 N N . SER B 1 313 ? -30.469 63.062 33.375 1 39.34 313 SER B N 1
ATOM 6318 C CA . SER B 1 313 ? -31.188 62.125 32.5 1 39.34 313 SER B CA 1
ATOM 6319 C C . SER B 1 313 ? -31.797 60.969 33.312 1 39.34 313 SER B C 1
ATOM 6321 O O . SER B 1 313 ? -31.156 60.406 34.188 1 39.34 313 SER B O 1
ATOM 6323 N N . PRO B 1 314 ? -33.125 60.812 33.375 1 37.69 314 PRO B N 1
ATOM 6324 C CA . PRO B 1 314 ? -33.906 59.844 34.156 1 37.69 314 PRO B CA 1
ATOM 6325 C C . PRO B 1 314 ? -33.312 58.438 34.125 1 37.69 314 PRO B C 1
ATOM 6327 O O . PRO B 1 314 ? -33.406 57.688 35.094 1 37.69 314 PRO B O 1
ATOM 6330 N N . TRP B 1 315 ? -33 58.031 32.969 1 36.31 315 TRP B N 1
ATOM 6331 C CA . TRP B 1 315 ? -32.75 56.594 32.844 1 36.31 315 TRP B CA 1
ATOM 6332 C C . TRP B 1 315 ? -31.453 56.219 33.531 1 36.31 315 TRP B C 1
ATOM 6334 O O . TRP B 1 315 ? -31.172 55 33.656 1 36.31 315 TRP B O 1
ATOM 6344 N N . LEU B 1 316 ? -30.516 57 33.688 1 42.72 316 LEU B N 1
ATOM 6345 C CA . LEU B 1 316 ? -29.391 56.625 34.531 1 42.72 316 LEU B CA 1
ATOM 6346 C C . LEU B 1 316 ? -29.859 56.25 35.938 1 42.72 316 LEU B C 1
ATOM 6348 O O . LEU B 1 316 ? -29.094 55.719 36.719 1 42.72 316 LEU B O 1
ATOM 6352 N N . LEU B 1 317 ? -30.953 56.781 36.406 1 39.59 317 LEU B N 1
ATOM 6353 C CA . LEU B 1 317 ? -31.594 56.406 37.656 1 39.59 317 LEU B CA 1
ATOM 6354 C C . LEU B 1 317 ? -31.969 54.906 37.625 1 39.59 317 LEU B C 1
ATOM 6356 O O . LEU B 1 317 ? -31.984 54.281 38.688 1 39.59 317 LEU B O 1
ATOM 6360 N N . LEU B 1 318 ? -32.625 54.375 36.562 1 37.97 318 LEU B N 1
ATOM 6361 C CA . LEU B 1 318 ? -33.25 53.062 36.656 1 37.97 318 LEU B CA 1
ATOM 6362 C C . LEU B 1 318 ? -32.219 51.938 36.594 1 37.97 318 LEU B C 1
ATOM 6364 O O . LEU B 1 318 ? -32.469 50.844 37.094 1 37.97 318 LEU B O 1
ATOM 6368 N N . GLN B 1 319 ? -31.266 51.719 35.5 1 43.09 319 GLN B N 1
ATOM 6369 C CA . GLN B 1 319 ? -30.375 50.562 35.562 1 43.09 319 GLN B CA 1
ATOM 6370 C C . GLN B 1 319 ? -28.953 50.969 35.906 1 43.09 319 GLN B C 1
ATOM 6372 O O . GLN B 1 319 ? -28.25 51.594 35.094 1 43.09 319 GLN B O 1
ATOM 6377 N N . PRO B 1 320 ? -28.438 51.156 37.094 1 46.72 320 PRO B N 1
ATOM 6378 C CA . PRO B 1 320 ? -27.109 51.5 37.594 1 46.72 320 PRO B CA 1
ATOM 6379 C C . PRO B 1 320 ? -26 50.719 36.906 1 46.72 320 PRO B C 1
ATOM 6381 O O . PRO B 1 320 ? -25.969 49.5 37 1 46.72 320 PRO B O 1
ATOM 6384 N N . SER B 1 321 ? -25.641 50.938 35.656 1 55.59 321 SER B N 1
ATOM 6385 C CA . SER B 1 321 ? -24.438 50.25 35.188 1 55.59 321 SER B CA 1
ATOM 6386 C C . SER B 1 321 ? -23.25 50.562 36.094 1 55.59 321 SER B C 1
ATOM 6388 O O . SER B 1 321 ? -23.219 51.594 36.75 1 55.59 321 SER B O 1
ATOM 6390 N N . ARG B 1 322 ? -22.453 49.594 36.625 1 73.62 322 ARG B N 1
ATOM 6391 C CA . ARG B 1 322 ? -21.25 49.719 37.438 1 73.62 322 ARG B CA 1
ATOM 6392 C C . ARG B 1 322 ? -20.172 50.5 36.719 1 73.62 322 ARG B C 1
ATOM 6394 O O . ARG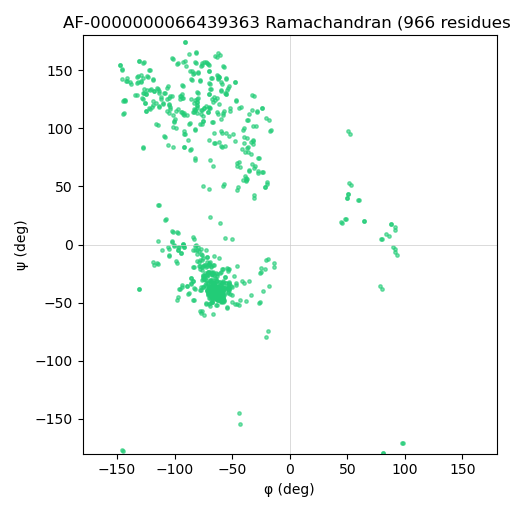 B 1 322 ? -19.703 50.062 35.656 1 73.62 322 ARG B O 1
ATOM 6401 N N . LEU B 1 323 ? -20.047 51.844 36.969 1 77.31 323 LEU B N 1
ATOM 6402 C CA . LEU B 1 323 ? -19.062 52.75 36.375 1 77.31 323 LEU B CA 1
ATOM 6403 C C . LEU B 1 323 ? -17.734 52.656 37.125 1 77.31 323 LEU B C 1
ATOM 6405 O O . LEU B 1 323 ? -17.688 52.688 38.344 1 77.31 323 LEU B O 1
ATOM 6409 N N . GLU B 1 324 ? -16.688 52.375 36.406 1 83.25 324 GLU B N 1
ATOM 6410 C CA . GLU B 1 324 ? -15.336 52.344 36.938 1 83.25 324 GLU B CA 1
ATOM 6411 C C . GLU B 1 324 ? -14.477 53.438 36.281 1 83.25 324 GLU B C 1
ATOM 6413 O O . GLU B 1 324 ? -14.109 53.344 35.125 1 83.25 324 GLU B O 1
ATOM 6418 N N . PRO B 1 325 ? -14.242 54.594 37.094 1 83.88 325 PRO B N 1
ATOM 6419 C CA . PRO B 1 325 ? -13.367 55.625 36.562 1 83.88 325 PRO B CA 1
ATOM 6420 C C . PRO B 1 325 ? -11.93 55.125 36.344 1 83.88 325 PRO B C 1
ATOM 6422 O O . PRO B 1 325 ? -11.344 54.562 37.281 1 83.88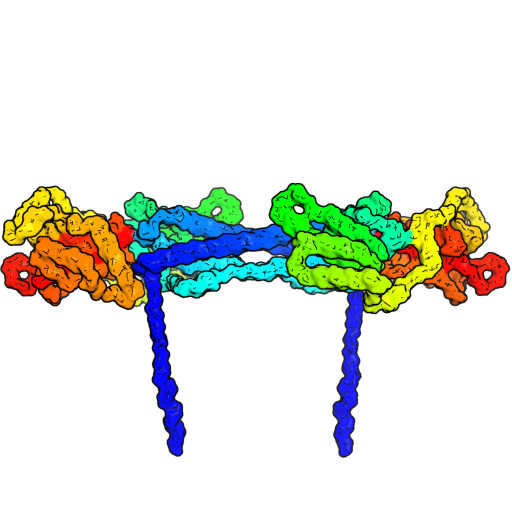 325 PRO B O 1
ATOM 6425 N N . VAL B 1 326 ? -11.406 55.25 35.25 1 86.19 326 VAL B N 1
ATOM 6426 C CA . VAL B 1 326 ? -10.055 54.812 34.906 1 86.19 326 VAL B CA 1
ATOM 6427 C C . VAL B 1 326 ? -9.094 56 35 1 86.19 326 VAL B C 1
ATOM 6429 O O . VAL B 1 326 ? -7.992 55.875 35.531 1 86.19 326 VAL B O 1
ATOM 6432 N N . SER B 1 327 ? -9.469 57.125 34.406 1 84.81 327 SER B N 1
ATOM 6433 C CA . SER B 1 327 ? -8.688 58.375 34.438 1 84.81 327 SER B CA 1
ATOM 6434 C C . SER B 1 327 ? -9.594 59.594 34.562 1 84.81 327 SER B C 1
ATOM 6436 O O . SER B 1 327 ? -10.664 59.656 33.938 1 84.81 327 SER B O 1
ATOM 6438 N N . SER B 1 328 ? -9.156 60.562 35.281 1 82 328 SER B N 1
ATOM 6439 C CA . SER B 1 328 ? -9.945 61.781 35.469 1 82 328 SER B CA 1
ATOM 6440 C C . SER B 1 328 ? -9.625 62.812 34.375 1 82 328 SER B C 1
ATOM 6442 O O . SER B 1 328 ? -10.508 63.562 33.969 1 82 328 SER B O 1
ATOM 6444 N N . ASP B 1 329 ? -8.375 62.844 33.969 1 81.75 329 ASP B N 1
ATOM 6445 C CA . ASP B 1 329 ? -7.934 63.75 32.906 1 81.75 329 ASP B CA 1
ATOM 6446 C C . ASP B 1 329 ? -6.859 63.125 32.031 1 81.75 329 ASP B C 1
ATOM 6448 O O . ASP B 1 329 ? -5.699 63.031 32.438 1 81.75 329 ASP B O 1
ATOM 6452 N N . PRO B 1 330 ? -7.195 62.906 30.922 1 83.75 330 PRO B N 1
ATOM 6453 C CA . PRO B 1 330 ? -8.492 62.906 30.234 1 83.75 330 PRO B CA 1
ATOM 6454 C C . PRO B 1 330 ? -9.484 61.938 30.875 1 83.75 330 PRO B C 1
ATOM 6456 O O . PRO B 1 330 ? -9.086 60.969 31.531 1 83.75 330 PRO B O 1
ATOM 6459 N N . TYR B 1 331 ? -10.711 62.312 30.656 1 82.31 331 TYR B N 1
ATOM 6460 C CA . TYR B 1 331 ? -11.773 61.5 31.234 1 82.31 331 TYR B CA 1
ATOM 6461 C C . TYR B 1 331 ? -11.891 60.156 30.531 1 82.31 331 TYR B C 1
ATOM 6463 O O . TYR B 1 331 ? -12.141 60.094 29.312 1 82.31 331 TYR B O 1
ATOM 6471 N N . ILE B 1 332 ? -11.609 59.062 31.188 1 85.81 332 ILE B N 1
ATOM 6472 C CA . ILE B 1 332 ? -11.75 57.688 30.703 1 85.81 332 ILE B CA 1
ATOM 6473 C C . ILE B 1 332 ? -12.555 56.875 31.719 1 85.81 332 ILE B C 1
ATOM 6475 O O . ILE B 1 332 ? -12.211 56.812 32.906 1 85.81 332 ILE B O 1
ATOM 6479 N N . VAL B 1 333 ? -13.617 56.25 31.219 1 84.94 333 VAL B N 1
ATOM 6480 C CA . VAL B 1 333 ? -14.484 55.5 32.125 1 84.94 333 VAL B CA 1
ATOM 6481 C C . VAL B 1 333 ? -14.898 54.188 31.5 1 84.94 333 VAL B C 1
ATOM 6483 O O . VAL B 1 333 ? -15.172 54.125 30.297 1 84.94 333 VAL B O 1
ATOM 6486 N N . LEU B 1 334 ? -14.906 53.156 32.344 1 87.56 334 LEU B N 1
ATOM 6487 C CA . LEU B 1 334 ? -15.352 51.844 31.938 1 87.56 334 LEU B CA 1
ATOM 6488 C C . LEU B 1 334 ? -16.75 51.531 32.469 1 87.56 334 LEU B C 1
ATOM 6490 O O . LEU B 1 334 ? -16.953 51.562 33.688 1 87.56 334 LEU B O 1
ATOM 6494 N N . HIS B 1 335 ? -17.703 51.344 31.562 1 83.19 335 HIS B N 1
ATOM 6495 C CA . HIS B 1 335 ? -19.062 50.938 31.922 1 83.19 335 HIS B CA 1
ATOM 6496 C C . HIS B 1 335 ? -19.203 49.406 31.891 1 83.19 335 HIS B C 1
ATOM 6498 O O . HIS B 1 335 ? -19.125 48.781 30.828 1 83.19 335 HIS B O 1
ATOM 6504 N N . HIS B 1 336 ? -19.406 48.844 33 1 85.44 336 HIS B N 1
ATOM 6505 C CA . HIS B 1 336 ? -19.547 47.375 33.062 1 85.44 336 HIS B CA 1
ATOM 6506 C C . HIS B 1 336 ? -20.984 46.969 32.812 1 85.44 336 HIS B C 1
ATOM 6508 O O . HIS B 1 336 ? -21.922 47.719 33.094 1 85.44 336 HIS B O 1
ATOM 6514 N N . ASP B 1 337 ? -21.156 45.781 32.219 1 82.81 337 ASP B N 1
ATOM 6515 C CA . ASP B 1 337 ? -22.438 45.062 32.062 1 82.81 337 ASP B CA 1
ATOM 6516 C C . ASP B 1 337 ? -23.422 45.906 31.25 1 82.81 337 ASP B C 1
ATOM 6518 O O . ASP B 1 337 ? -24.594 46.031 31.609 1 82.81 337 ASP B O 1
ATOM 6522 N N . VAL B 1 338 ? -22.875 46.562 30.281 1 80.81 338 VAL B N 1
ATOM 6523 C CA . VAL B 1 338 ? -23.719 47.312 29.375 1 80.81 338 VAL B CA 1
ATOM 6524 C C . VAL B 1 338 ? -24.578 46.375 28.531 1 80.81 338 VAL B C 1
ATOM 6526 O O . VAL B 1 338 ? -25.75 46.656 28.281 1 80.81 338 VAL B O 1
ATOM 6529 N N . LEU B 1 339 ? -23.922 45.281 28.125 1 82.69 339 LEU B N 1
ATOM 6530 C CA . LEU B 1 339 ? -24.641 44.219 27.391 1 82.69 339 LEU B CA 1
ATOM 6531 C C . LEU B 1 339 ? -24.594 42.906 28.172 1 82.69 339 LEU B C 1
ATOM 6533 O O . LEU B 1 339 ? -23.578 42.594 28.781 1 82.69 339 LEU B O 1
ATOM 6537 N N . THR B 1 340 ? -25.688 42.188 28.109 1 82.88 340 THR B N 1
ATOM 6538 C CA . THR B 1 340 ? -25.672 40.812 28.625 1 82.88 340 THR B CA 1
ATOM 6539 C C . THR B 1 340 ? -24.953 39.875 27.656 1 82.88 340 THR B C 1
ATOM 6541 O O . THR B 1 340 ? -24.812 40.188 26.469 1 82.88 340 THR B O 1
ATOM 6544 N N . PRO B 1 341 ? -24.453 38.75 28.25 1 83.88 341 PRO B N 1
ATOM 6545 C CA . PRO B 1 341 ? -23.812 37.781 27.359 1 83.88 341 PRO B CA 1
ATOM 6546 C C . PRO B 1 341 ? -24.703 37.375 26.188 1 83.88 341 PRO B C 1
ATOM 6548 O O . PRO B 1 341 ? -24.219 37.188 25.078 1 83.88 341 PRO B O 1
ATOM 6551 N N . LYS B 1 342 ? -25.953 37.25 26.422 1 83.56 342 LYS B N 1
ATOM 6552 C CA . LYS B 1 342 ? -26.906 36.906 25.375 1 83.56 342 LYS B CA 1
ATOM 6553 C C . LYS B 1 342 ? -26.969 37.969 24.297 1 83.56 342 LYS B C 1
ATOM 6555 O O . LYS B 1 342 ? -26.953 37.688 23.094 1 83.56 342 LYS B O 1
ATOM 6560 N N . GLU B 1 343 ? -26.984 39.219 24.766 1 78.44 343 GLU B N 1
ATOM 6561 C CA . GLU B 1 343 ? -27.031 40.344 23.828 1 78.44 343 GLU B CA 1
ATOM 6562 C C . GLU B 1 343 ? -25.75 40.438 23 1 78.44 343 GLU B C 1
ATOM 6564 O O . GLU B 1 343 ? -25.797 40.719 21.797 1 78.44 343 GLU B O 1
ATOM 6569 N N . SER B 1 344 ? -24.703 40.188 23.672 1 80 344 SER B N 1
ATOM 6570 C CA . SER B 1 344 ? -23.422 40.188 22.969 1 80 344 SER B CA 1
ATOM 6571 C C . SER B 1 344 ? -23.375 39.125 21.875 1 80 344 SER B C 1
ATOM 6573 O O . SER B 1 344 ? -22.953 39.438 20.75 1 80 344 SER B O 1
ATOM 6575 N N . ASN B 1 345 ? -23.875 38 22.203 1 78.69 345 ASN B N 1
ATOM 6576 C CA . ASN B 1 345 ? -23.891 36.906 21.234 1 78.69 345 ASN B CA 1
ATOM 6577 C C . ASN B 1 345 ? -24.797 37.25 20.047 1 78.69 345 ASN B C 1
ATOM 6579 O O . ASN B 1 345 ? -24.469 36.906 18.906 1 78.69 345 ASN B O 1
ATOM 6583 N N . GLU B 1 346 ? -25.859 37.812 20.328 1 74.69 346 GLU B N 1
ATOM 6584 C CA . GLU B 1 346 ? -26.797 38.156 19.281 1 74.69 346 GLU B CA 1
ATOM 6585 C C . GLU B 1 346 ? -26.172 39.188 18.312 1 74.69 346 GLU B C 1
ATOM 6587 O O . GLU B 1 346 ? -26.344 39.062 17.094 1 74.69 346 GLU B O 1
ATOM 6592 N N . LEU B 1 347 ? -25.484 40.125 18.875 1 72.5 347 LEU B N 1
ATOM 6593 C CA . LEU B 1 347 ? -24.828 41.125 18.031 1 72.5 347 LEU B CA 1
ATOM 6594 C C . LEU B 1 347 ? -23.719 40.5 17.203 1 72.5 347 LEU B C 1
ATOM 6596 O O . LEU B 1 347 ? -23.516 40.844 16.047 1 72.5 347 LEU B O 1
ATOM 6600 N N . LEU B 1 348 ? -23.047 39.594 17.828 1 71.88 348 LEU B N 1
ATOM 6601 C CA . LEU B 1 348 ? -21.984 38.875 17.125 1 71.88 348 LEU B CA 1
ATOM 6602 C C . LEU B 1 348 ? -22.531 38.094 15.953 1 71.88 348 LEU B C 1
ATOM 6604 O O . LEU B 1 348 ? -21.906 38.062 14.883 1 71.88 348 LEU B O 1
ATOM 6608 N N . GLN B 1 349 ? -23.594 37.5 16.172 1 70 349 GLN B N 1
ATOM 6609 C CA . GLN B 1 349 ? -24.219 36.75 15.102 1 70 349 GLN B CA 1
ATOM 6610 C C . GLN B 1 349 ? -24.641 37.625 13.945 1 70 349 GLN B C 1
ATOM 6612 O O . GLN B 1 349 ? -24.531 37.25 12.781 1 70 349 GLN B O 1
ATOM 6617 N N . LEU B 1 350 ? -25.047 38.75 14.281 1 64.94 350 LEU B N 1
ATOM 6618 C CA . LEU B 1 350 ? -25.453 39.719 13.258 1 64.94 350 LEU B CA 1
ATOM 6619 C C . LEU B 1 350 ? -24.25 40.188 12.438 1 64.94 350 LEU B C 1
ATOM 6621 O O . LEU B 1 350 ? -24.359 40.375 11.227 1 64.94 350 LEU B O 1
ATOM 6625 N N . ILE B 1 351 ? -23.125 40.281 13.148 1 62.09 351 ILE B N 1
ATOM 6626 C CA . ILE B 1 351 ? -21.891 40.719 12.484 1 62.09 351 ILE B CA 1
ATOM 6627 C C . ILE B 1 351 ? -21.406 39.625 11.555 1 62.09 351 ILE B C 1
ATOM 6629 O O . ILE B 1 351 ? -20.953 39.906 10.438 1 62.09 351 ILE B O 1
ATOM 6633 N N . ASP B 1 352 ? -21.469 38.375 12.062 1 60.03 352 ASP B N 1
ATOM 6634 C CA . ASP B 1 352 ? -21.016 37.219 11.289 1 60.03 352 ASP B CA 1
ATOM 6635 C C . ASP B 1 352 ? -21.859 37.031 10.031 1 60.03 352 ASP B C 1
ATOM 6637 O O . ASP B 1 352 ? -21.344 36.688 8.977 1 60.03 352 ASP B O 1
ATOM 6641 N N . GLU B 1 353 ? -23.078 37 10.172 1 55.22 353 GLU B N 1
ATOM 6642 C CA . GLU B 1 353 ? -23.984 36.812 9.039 1 55.22 353 GLU B CA 1
ATOM 6643 C C . GLU B 1 353 ? -23.703 37.875 7.953 1 55.22 353 GLU B C 1
ATOM 6645 O O . GLU B 1 353 ? -23.859 37.594 6.762 1 55.22 353 GLU B O 1
ATOM 6650 N N . GLU B 1 354 ? -23.125 38.875 8.289 1 47.72 354 GLU B N 1
ATOM 6651 C CA . GLU B 1 354 ? -22.859 39.906 7.309 1 47.72 354 GLU B CA 1
ATOM 6652 C C . GLU B 1 354 ? -21.469 39.781 6.711 1 47.72 354 GLU B C 1
ATOM 6654 O O . GLU B 1 354 ? -21.234 40.188 5.57 1 47.72 354 GLU B O 1
ATOM 6659 N N . GLU B 1 355 ? -20.531 39.438 7.473 1 48.47 355 GLU B N 1
ATOM 6660 C CA . GLU B 1 355 ? -19.156 39.281 6.977 1 48.47 355 GLU B CA 1
ATOM 6661 C C . GLU B 1 355 ? -19.125 38.344 5.77 1 48.47 355 GLU B C 1
ATOM 6663 O O . GLU B 1 355 ? -18.219 38.438 4.938 1 48.47 355 GLU B O 1
ATOM 6668 N N . ASP B 1 356 ? -19.875 37.219 5.648 1 42.72 356 ASP B N 1
ATOM 6669 C CA . ASP B 1 356 ? -19.938 36.406 4.441 1 42.72 356 ASP B CA 1
ATOM 6670 C C . ASP B 1 356 ? -20.141 37.25 3.199 1 42.72 356 ASP B C 1
ATOM 6672 O O . ASP B 1 356 ? -19.938 36.812 2.074 1 42.72 356 ASP B O 1
ATOM 6676 N N . THR B 1 357 ? -20.875 38.312 3.285 1 35.59 357 THR B N 1
ATOM 6677 C CA . THR B 1 357 ? -20.969 39.188 2.121 1 35.59 357 THR B CA 1
ATOM 6678 C C . THR B 1 357 ? -19.844 40.219 2.1 1 35.59 357 THR B C 1
ATOM 6680 O O . THR B 1 357 ? -19.203 40.469 3.125 1 35.59 357 THR B O 1
ATOM 6683 N N . LYS B 1 358 ? -19.547 40.938 0.894 1 32.66 358 LYS B N 1
ATOM 6684 C CA . LYS B 1 358 ? -18.609 42 0.508 1 32.66 358 LYS B CA 1
ATOM 6685 C C . LYS B 1 358 ? -18.406 43 1.644 1 32.66 358 LYS B C 1
ATOM 6687 O O . LYS B 1 358 ? -19.375 43.531 2.182 1 32.66 358 LYS B O 1
ATOM 6692 N N . GLY B 1 359 ? -17.219 43.031 2.199 1 33.81 359 GLY B N 1
ATOM 6693 C CA . GLY B 1 359 ? -16.75 44.062 3.133 1 33.81 359 GLY B CA 1
ATOM 6694 C C . GLY B 1 359 ? -17.719 44.312 4.273 1 33.81 359 GLY B C 1
ATOM 6695 O O . GLY B 1 359 ? -18.938 44.281 4.082 1 33.81 359 GLY B O 1
ATOM 6696 N N . VAL B 1 360 ? -17.516 43.719 5.438 1 38.66 360 VAL B N 1
ATOM 6697 C CA . VAL B 1 360 ? -18.312 44.125 6.602 1 38.66 360 VAL B CA 1
ATOM 6698 C C . VAL B 1 360 ? -18.875 45.5 6.402 1 38.66 360 VAL B C 1
ATOM 6700 O O . VAL B 1 360 ? -18.172 46.5 6.547 1 38.66 360 VAL B O 1
ATOM 6703 N N . SER B 1 361 ? -19.438 45.75 5.406 1 37.41 361 SER B N 1
ATOM 6704 C CA . SER B 1 361 ? -20.156 47.031 5.43 1 37.41 361 SER B CA 1
ATOM 6705 C C . SER B 1 361 ? -21.203 47.062 6.535 1 37.41 361 SER B C 1
ATOM 6707 O O . SER B 1 361 ? -21.906 46.062 6.75 1 37.41 361 SER B O 1
ATOM 6709 N N . TYR B 1 362 ? -20.859 47.969 7.73 1 44.22 362 TYR B N 1
ATOM 6710 C CA . TYR B 1 362 ? -21.547 48.656 8.836 1 44.22 362 TYR B CA 1
ATOM 6711 C C . TYR B 1 362 ? -23.047 48.781 8.531 1 44.22 362 TYR B C 1
ATOM 6713 O O . TYR B 1 362 ? -23.812 49.25 9.391 1 44.22 362 TYR B O 1
ATOM 6721 N N . GLN B 1 363 ? -23.281 48.531 7.418 1 46 363 GLN B N 1
ATOM 6722 C CA . GLN B 1 363 ? -24.641 48.938 7.102 1 46 363 GLN B CA 1
ATOM 6723 C C . GLN B 1 363 ? -25.656 48 7.75 1 46 363 GLN B C 1
ATOM 6725 O O . GLN B 1 363 ? -26.734 48.438 8.164 1 46 363 GLN B O 1
ATOM 6730 N N . SER B 1 364 ? -25.156 46.906 8.078 1 48.88 364 SER B N 1
ATOM 6731 C CA . SER B 1 364 ? -26.203 46 8.523 1 48.88 364 SER B CA 1
ATOM 6732 C C . SER B 1 364 ? -26.5 46.156 10.008 1 48.88 364 SER B C 1
ATOM 6734 O O . SER B 1 364 ? -27.641 46.031 10.438 1 48.88 364 SER B O 1
ATOM 6736 N N . LEU B 1 365 ? -25.406 46.312 10.844 1 53.91 365 LEU B N 1
ATOM 6737 C CA . LEU B 1 365 ? -25.734 46.625 12.227 1 53.91 365 LEU B CA 1
ATOM 6738 C C . LEU B 1 365 ? -26.688 47.844 12.297 1 53.91 365 LEU B C 1
ATOM 6740 O O . LEU B 1 365 ? -27.547 47.906 13.18 1 53.91 365 LEU B O 1
ATOM 6744 N N . LYS B 1 366 ? -26.391 48.688 11.234 1 54.53 366 LYS B N 1
ATOM 6745 C CA . LYS B 1 366 ? -27.281 49.844 11.164 1 54.53 366 LYS B CA 1
ATOM 6746 C C . LYS B 1 366 ? -28.719 49.438 10.836 1 54.53 366 LYS B C 1
ATOM 6748 O O . LYS B 1 366 ? -29.672 50.094 11.242 1 54.53 366 LYS B O 1
ATOM 6753 N N . LEU B 1 367 ? -28.719 48.281 10.211 1 53.41 367 LEU B N 1
ATOM 6754 C CA . LEU B 1 367 ? -30.031 47.938 9.672 1 53.41 367 LEU B CA 1
ATOM 6755 C C . LEU B 1 367 ? -30.766 46.969 10.594 1 53.41 367 LEU B C 1
ATOM 6757 O O . LEU B 1 367 ? -31.984 46.844 10.5 1 53.41 367 LEU B O 1
ATOM 6761 N N . SER B 1 368 ? -30 46.438 11.484 1 61.41 368 SER B N 1
ATOM 6762 C CA . SER B 1 368 ? -30.703 45.469 12.312 1 61.41 368 SER B CA 1
ATOM 6763 C C . SER B 1 368 ? -31.453 46.156 13.445 1 61.41 368 SER B C 1
ATOM 6765 O O . SER B 1 368 ? -30.891 46.969 14.172 1 61.41 368 SER B O 1
ATOM 6767 N N . LYS B 1 369 ? -32.688 45.938 13.469 1 65 369 LYS B N 1
ATOM 6768 C CA . LYS B 1 369 ? -33.562 46.5 14.5 1 65 369 LYS B CA 1
ATOM 6769 C C . LYS B 1 369 ? -33.031 46.219 15.898 1 65 369 LYS B C 1
ATOM 6771 O O . LYS B 1 369 ? -33.062 47.062 16.781 1 65 369 LYS B O 1
ATOM 6776 N N . LEU B 1 370 ? -32.438 45.031 16.031 1 69.25 370 LEU B N 1
ATOM 6777 C CA . LEU B 1 370 ? -31.875 44.656 17.328 1 69.25 370 LEU B CA 1
ATOM 6778 C C . LEU B 1 370 ? -30.672 45.5 17.672 1 69.25 370 LEU B C 1
ATOM 6780 O O . LEU B 1 370 ? -30.531 46 18.797 1 69.25 370 LEU B O 1
ATOM 6784 N N . ALA B 1 371 ? -29.922 45.656 16.688 1 70.94 371 ALA B N 1
ATOM 6785 C CA . ALA B 1 371 ? -28.719 46.469 16.906 1 70.94 371 ALA B CA 1
ATOM 6786 C C . ALA B 1 371 ? -29.094 47.906 17.219 1 70.94 371 ALA B C 1
ATOM 6788 O O . ALA B 1 371 ? -28.516 48.531 18.109 1 70.94 371 ALA B O 1
ATOM 6789 N N . GLN B 1 372 ? -30.109 48.344 16.547 1 70.31 372 GLN B N 1
ATOM 6790 C CA . GLN B 1 372 ? -30.547 49.719 16.766 1 70.31 372 GLN B CA 1
ATOM 6791 C C . GLN B 1 372 ? -31.109 49.906 18.172 1 70.31 372 GLN B C 1
ATOM 6793 O O . GLN B 1 372 ? -30.844 50.938 18.812 1 70.31 372 GLN B O 1
ATOM 6798 N N . LYS B 1 373 ? -31.812 48.938 18.531 1 73.56 373 LYS B N 1
ATOM 6799 C CA . LYS B 1 373 ? -32.375 49 19.875 1 73.56 373 LYS B CA 1
ATOM 6800 C C . LYS B 1 373 ? -31.297 49.031 20.938 1 73.56 373 LYS B C 1
ATOM 6802 O O . LYS B 1 373 ? -31.359 49.812 21.875 1 73.56 373 LYS B O 1
ATOM 6807 N N . LYS B 1 374 ? -30.453 48.188 20.75 1 73.62 374 LYS B N 1
ATOM 6808 C CA . LYS B 1 374 ? -29.406 48.094 21.75 1 73.62 374 LYS B CA 1
ATOM 6809 C C . LYS B 1 374 ? -28.5 49.312 21.75 1 73.62 374 LYS B C 1
ATOM 6811 O O . LYS B 1 374 ? -28.125 49.812 22.797 1 73.62 374 LYS B O 1
ATOM 6816 N N . LEU B 1 375 ? -28.266 49.781 20.547 1 70.31 375 LEU B N 1
ATOM 6817 C CA . LEU B 1 375 ? -27.453 50.969 20.422 1 70.31 375 LEU B CA 1
ATOM 6818 C C . LEU B 1 375 ? -28.188 52.188 20.953 1 70.31 375 LEU B C 1
ATOM 6820 O O . LEU B 1 375 ? -27.578 53.094 21.531 1 70.31 375 LEU B O 1
ATOM 6824 N N . GLY B 1 376 ? -29.422 52.156 20.688 1 69.81 376 GLY B N 1
ATOM 6825 C CA . GLY B 1 376 ? -30.234 53.219 21.266 1 69.81 376 GLY B CA 1
ATOM 6826 C C . GLY B 1 376 ? -30.172 53.281 22.781 1 69.81 376 GLY B C 1
ATOM 6827 O O . GLY B 1 376 ? -30.094 54.344 23.359 1 69.81 376 GLY B O 1
ATOM 6828 N N . ARG B 1 377 ? -30.156 52.094 23.359 1 73.56 377 ARG B N 1
ATOM 6829 C CA . ARG B 1 377 ? -30.047 52.031 24.812 1 73.56 377 ARG B CA 1
ATOM 6830 C C . ARG B 1 377 ? -28.703 52.594 25.281 1 73.56 377 ARG B C 1
ATOM 6832 O O . ARG B 1 377 ? -28.641 53.312 26.266 1 73.56 377 ARG B O 1
ATOM 6839 N N . ILE B 1 378 ? -27.734 52.25 24.594 1 73.06 378 ILE B N 1
ATOM 6840 C CA . ILE B 1 378 ? -26.391 52.688 24.938 1 73.06 378 ILE B CA 1
ATOM 6841 C C . ILE B 1 378 ? -26.297 54.219 24.766 1 73.06 378 ILE B C 1
ATOM 6843 O O . ILE B 1 378 ? -25.703 54.906 25.594 1 73.06 378 ILE B O 1
ATOM 6847 N N . SER B 1 379 ? -26.906 54.625 23.688 1 69.81 379 SER B N 1
ATOM 6848 C CA . SER B 1 379 ? -26.922 56.062 23.438 1 69.81 379 SER B CA 1
ATOM 6849 C C . SER B 1 379 ? -27.625 56.812 24.562 1 69.81 379 SER B C 1
ATOM 6851 O O . SER B 1 379 ? -27.156 57.875 25 1 69.81 379 SER B O 1
ATOM 6853 N N . ARG B 1 380 ? -28.609 56.25 24.953 1 68.81 380 ARG B N 1
ATOM 6854 C CA . ARG B 1 380 ? -29.359 56.875 26.047 1 68.81 380 ARG B CA 1
ATOM 6855 C C . ARG B 1 380 ? -28.562 56.844 27.344 1 68.81 380 ARG B C 1
ATOM 6857 O O . ARG B 1 380 ? -28.578 57.812 28.109 1 68.81 380 ARG B O 1
ATOM 6864 N N . LEU B 1 381 ? -27.938 55.75 27.531 1 67.81 381 LEU B N 1
ATOM 6865 C CA . LEU B 1 381 ? -27.109 55.594 28.719 1 67.81 381 LEU B CA 1
ATOM 6866 C C . LEU B 1 381 ? -26.016 56.656 28.766 1 67.81 381 LEU B C 1
ATOM 6868 O O . LEU B 1 381 ? -25.734 57.219 29.828 1 67.81 381 LEU B O 1
ATOM 6872 N N . LEU B 1 382 ? -25.5 56.875 27.609 1 65.5 382 LEU B N 1
ATOM 6873 C CA . LEU B 1 382 ? -24.359 57.75 27.547 1 65.5 382 LEU B CA 1
ATOM 6874 C C . LEU B 1 382 ? -24.812 59.188 27.234 1 65.5 382 LEU B C 1
ATOM 6876 O O . LEU B 1 382 ? -24.047 60.125 27.406 1 65.5 382 LEU B O 1
ATOM 6880 N N . GLY B 1 383 ? -26.047 59.312 26.953 1 62.03 383 GLY B N 1
ATOM 6881 C CA . GLY B 1 383 ? -26.547 60.625 26.531 1 62.03 383 GLY B CA 1
ATOM 6882 C C . GLY B 1 383 ? -25.969 61.094 25.219 1 62.03 383 GLY B C 1
ATOM 6883 O O . GLY B 1 383 ? -25.719 62.281 25.031 1 62.03 383 GLY B O 1
ATOM 6884 N N . LEU B 1 384 ? -25.469 60.125 24.469 1 60.03 384 LEU B N 1
ATOM 6885 C CA . LEU B 1 384 ? -24.828 60.469 23.203 1 60.03 384 LEU B CA 1
ATOM 6886 C C . LEU B 1 384 ? -25.406 59.625 22.078 1 60.03 384 LEU B C 1
ATOM 6888 O O . LEU B 1 384 ? -25.922 58.531 22.297 1 60.03 384 LEU B O 1
ATOM 6892 N N . 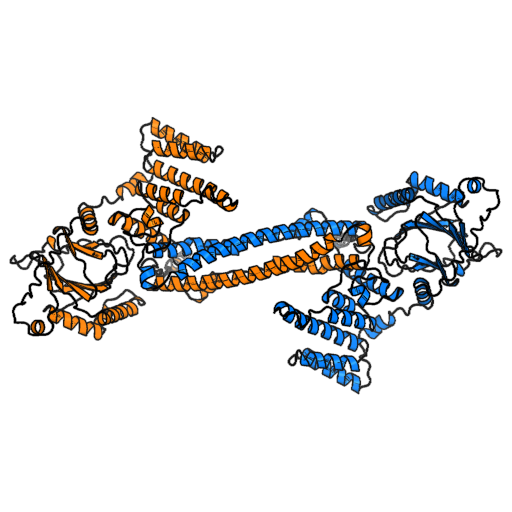GLU B 1 385 ? -25.469 60.281 20.906 1 58.47 385 GLU B N 1
ATOM 6893 C CA . GLU B 1 385 ? -25.922 59.562 19.719 1 58.47 385 GLU B CA 1
ATOM 6894 C C . GLU B 1 385 ? -24.766 58.781 19.078 1 58.47 385 GLU B C 1
ATOM 6896 O O . GLU B 1 385 ? -23.734 59.375 18.75 1 58.47 385 GLU B O 1
ATOM 6901 N N . ILE B 1 386 ? -24.859 57.438 19.094 1 59.97 386 ILE B N 1
ATOM 6902 C CA . ILE B 1 386 ? -23.859 56.594 18.453 1 59.97 386 ILE B CA 1
ATOM 6903 C C . ILE B 1 386 ? -24.078 56.594 16.938 1 59.97 386 ILE B C 1
ATOM 6905 O O . ILE B 1 386 ? -25.125 56.188 16.438 1 59.97 386 ILE B O 1
ATOM 6909 N N . LEU B 1 387 ? -23.125 57.188 16.188 1 52.53 387 LEU B N 1
ATOM 6910 C CA . LEU B 1 387 ? -23.328 57.375 14.75 1 52.53 387 LEU B CA 1
ATOM 6911 C C . LEU B 1 387 ? -22.734 56.219 13.961 1 52.53 387 LEU B C 1
ATOM 6913 O O . LEU B 1 387 ? -23.25 55.875 12.898 1 52.53 387 LEU B O 1
ATOM 6917 N N . GLU B 1 388 ? -21.641 55.719 14.414 1 53.31 388 GLU B N 1
ATOM 6918 C CA . GLU B 1 388 ? -20.953 54.719 13.602 1 53.31 388 GLU B CA 1
ATOM 6919 C C . GLU B 1 388 ? -20.312 53.625 14.477 1 53.31 388 GLU B C 1
ATOM 6921 O O . GLU B 1 388 ? -19.828 53.938 15.57 1 53.31 388 GLU B O 1
ATOM 6926 N N . LEU B 1 389 ? -20.703 52.344 14.156 1 55.5 389 LEU B N 1
ATOM 6927 C CA . LEU B 1 389 ? -20.047 51.219 14.82 1 55.5 389 LEU B CA 1
ATOM 6928 C C . LEU B 1 389 ? -19.062 50.531 13.891 1 55.5 389 LEU B C 1
ATOM 6930 O O . LEU B 1 389 ? -19.406 50.219 12.75 1 55.5 389 LEU B O 1
ATOM 6934 N N . ASP B 1 390 ? -17.781 50.625 14.227 1 55.69 390 ASP B N 1
ATOM 6935 C CA . ASP B 1 390 ? -16.766 49.875 13.484 1 55.69 390 ASP B CA 1
ATOM 6936 C C . ASP B 1 390 ? -16.375 48.594 14.227 1 55.69 390 ASP B C 1
ATOM 6938 O O . ASP B 1 390 ? -15.758 48.656 15.289 1 55.69 390 ASP B O 1
ATOM 6942 N N . PRO B 1 391 ? -17 47.469 13.711 1 52.19 391 PRO B N 1
ATOM 6943 C CA . PRO B 1 391 ? -16.562 46.25 14.383 1 52.19 391 PRO B CA 1
ATOM 6944 C C . PRO B 1 391 ? -15.07 45.969 14.211 1 52.19 391 PRO B C 1
ATOM 6946 O O . PRO B 1 391 ? -14.508 46.25 13.148 1 52.19 391 PRO B O 1
ATOM 6949 N N . TRP B 1 392 ? -14.359 46.062 15.227 1 53.91 392 TRP B N 1
ATOM 6950 C CA . TRP B 1 392 ? -12.953 45.656 15.211 1 53.91 392 TRP B CA 1
ATOM 6951 C C . TRP B 1 392 ? -12.773 44.281 15.797 1 53.91 392 TRP B C 1
ATOM 6953 O O . TRP B 1 392 ? -13.391 43.938 16.812 1 53.91 392 TRP B O 1
ATOM 6963 N N . THR B 1 393 ? -12.477 43.312 14.922 1 48 393 THR B N 1
ATOM 6964 C CA . THR B 1 393 ? -12.172 41.969 15.422 1 48 393 THR B CA 1
ATOM 6965 C C . THR B 1 393 ? -10.68 41.844 15.734 1 48 393 THR B C 1
ATOM 6967 O O . THR B 1 393 ? -9.836 42.125 14.875 1 48 393 THR B O 1
ATOM 6970 N N . GLY B 1 394 ? -10.18 42.125 16.891 1 48.97 394 GLY B N 1
ATOM 6971 C CA . GLY B 1 394 ? -8.812 41.875 17.312 1 48.97 394 GLY B CA 1
ATOM 6972 C C . GLY B 1 394 ? -8.32 40.469 16.938 1 48.97 394 GLY B C 1
ATOM 6973 O O . GLY B 1 394 ? -7.254 40.062 17.391 1 48.97 394 GLY B O 1
ATOM 6974 N N . ARG B 1 395 ? -9.148 39.625 16.672 1 45.94 395 ARG B N 1
ATOM 6975 C CA . ARG B 1 395 ? -8.523 38.344 16.391 1 45.94 395 ARG B CA 1
ATOM 6976 C C . ARG B 1 395 ? -7.359 38.5 15.422 1 45.94 395 ARG B C 1
ATOM 6978 O O . ARG B 1 395 ? -6.598 37.562 15.203 1 45.94 395 ARG B O 1
ATOM 6985 N N . ARG B 1 396 ? -7.676 39.219 14.242 1 38.47 396 ARG B N 1
ATOM 6986 C CA . ARG B 1 396 ? -7.059 39 12.938 1 38.47 396 ARG B CA 1
ATOM 6987 C C . ARG B 1 396 ? -5.574 39.375 12.977 1 38.47 396 ARG B C 1
ATOM 6989 O O . ARG B 1 396 ? -5.156 40.219 13.742 1 38.47 396 ARG B O 1
ATOM 6996 N N . HIS B 1 397 ? -4.863 38.469 12.578 1 37.72 397 HIS B N 1
ATOM 6997 C CA . HIS B 1 397 ? -3.418 38.375 12.414 1 37.72 397 HIS B CA 1
ATOM 6998 C C . HIS B 1 397 ? -2.818 39.688 11.984 1 37.72 397 HIS B C 1
ATOM 7000 O O . HIS B 1 397 ? -1.618 39.781 11.711 1 37.72 397 HIS B O 1
ATOM 7006 N N . GLY B 1 398 ? -3.562 40.406 11.281 1 35 398 GLY B N 1
ATOM 7007 C CA . GLY B 1 398 ? -2.713 41.438 10.695 1 35 398 GLY B CA 1
ATOM 7008 C C . GLY B 1 398 ? -1.937 42.25 11.719 1 35 398 GLY B C 1
ATOM 7009 O O . GLY B 1 398 ? -2.303 42.281 12.898 1 35 398 GLY B O 1
ATOM 7010 N N . HIS B 1 399 ? -0.646 42.312 11.398 1 37.5 399 HIS B N 1
ATOM 7011 C CA . HIS B 1 399 ? 0.474 43.031 12.008 1 37.5 399 HIS B CA 1
ATOM 7012 C C . HIS B 1 399 ? -0.013 44.156 12.898 1 37.5 399 HIS B C 1
ATOM 7014 O O . HIS B 1 399 ? 0.471 44.344 14.023 1 37.5 399 HIS B O 1
ATOM 7020 N N . GLU B 1 400 ? -0.466 45.188 12.148 1 39.72 400 GLU B N 1
ATOM 7021 C CA . GLU B 1 400 ? -0.203 46.594 12.438 1 39.72 400 GLU B CA 1
ATOM 7022 C C . GLU B 1 400 ? -1.141 47.125 13.523 1 39.72 400 GLU B C 1
ATOM 7024 O O . GLU B 1 400 ? -1.303 48.312 13.688 1 39.72 400 GLU B O 1
ATOM 7029 N N . HIS B 1 401 ? -2.068 46.375 13.875 1 40.66 401 HIS B N 1
ATOM 7030 C CA . HIS B 1 401 ? -3.029 47.281 14.477 1 40.66 401 HIS B CA 1
ATOM 7031 C C . HIS B 1 401 ? -2.473 47.906 15.75 1 40.66 401 HIS B C 1
ATOM 7033 O O . HIS B 1 401 ? -2.953 47.594 16.844 1 40.66 401 HIS B O 1
ATOM 7039 N N . ILE B 1 402 ? -1.318 47.5 16.359 1 43.78 402 ILE B N 1
ATOM 7040 C CA . ILE B 1 402 ? -1.235 48.688 17.188 1 43.78 402 ILE B CA 1
ATOM 7041 C C . ILE B 1 402 ? -1.934 49.875 16.484 1 43.78 402 ILE B C 1
ATOM 7043 O O . ILE B 1 402 ? -1.485 50.312 15.438 1 43.78 402 ILE B O 1
ATOM 7047 N N . THR B 1 403 ? -3.24 49.656 16.312 1 45.81 403 THR B N 1
ATOM 7048 C CA . THR B 1 403 ? -3.932 50.844 15.812 1 45.81 403 THR B CA 1
ATOM 7049 C C . THR B 1 403 ? -3.125 52.125 16.109 1 45.81 403 THR B C 1
ATOM 7051 O O . THR B 1 403 ? -2.547 52.25 17.188 1 45.81 403 THR B O 1
ATOM 7054 N N . LYS B 1 404 ? -2.617 52.594 14.961 1 44.69 404 LYS B N 1
ATOM 7055 C CA . LYS B 1 404 ? -2.107 53.969 14.945 1 44.69 404 LYS B CA 1
ATOM 7056 C C . LYS B 1 404 ? -2.83 54.844 15.977 1 44.69 404 LYS B C 1
ATOM 7058 O O . LYS B 1 404 ? -4.039 54.688 16.172 1 44.69 404 LYS B O 1
ATOM 7063 N N . LEU B 1 405 ? -1.959 55.188 16.875 1 47.66 405 LEU B N 1
ATOM 7064 C CA . LEU B 1 405 ? -2.422 56.344 17.625 1 47.66 405 LEU B CA 1
ATOM 7065 C C . LEU B 1 405 ? -3.236 57.281 16.734 1 47.66 405 LEU B C 1
ATOM 7067 O O . LEU B 1 405 ? -2.73 57.781 15.734 1 47.66 405 LEU B O 1
ATOM 7071 N N . GLU B 1 406 ? -4.445 57 16.453 1 49.72 406 GLU B N 1
ATOM 7072 C CA . GLU B 1 406 ? -5.207 58 15.68 1 49.72 406 GLU B CA 1
ATOM 7073 C C . GLU B 1 406 ? -5.32 59.312 16.438 1 49.72 406 GLU B C 1
ATOM 7075 O O . GLU B 1 406 ? -5.84 59.344 17.547 1 49.72 406 GLU B O 1
ATOM 7080 N N . HIS B 1 407 ? -4.262 60.125 16.172 1 46.06 407 HIS B N 1
ATOM 7081 C CA . HIS B 1 407 ? -4.457 61.531 16.531 1 46.06 407 HIS B CA 1
ATOM 7082 C C . HIS B 1 407 ? -5.477 62.188 15.609 1 46.06 407 HIS B C 1
ATOM 7084 O O . HIS B 1 407 ? -5.586 63.438 15.578 1 46.06 407 HIS B O 1
ATOM 7090 N N . SER B 1 408 ? -6.316 61.531 15.008 1 40.34 408 SER B N 1
ATOM 7091 C CA . SER B 1 408 ? -6.938 62.312 13.945 1 40.34 408 SER B CA 1
ATOM 7092 C C . SER B 1 408 ? -7.367 63.688 14.453 1 40.34 408 SER B C 1
ATOM 7094 O O . SER B 1 408 ? -8.133 63.781 15.414 1 40.34 408 SER B O 1
ATOM 7096 N N . SER B 1 409 ? -6.543 64.562 14.375 1 43.94 409 SER B N 1
ATOM 7097 C CA . SER B 1 409 ? -7.043 65.938 14.398 1 43.94 409 SER B CA 1
ATOM 7098 C C . SER B 1 409 ? -8.5 66 13.961 1 43.94 409 SER B C 1
ATOM 7100 O O . SER B 1 409 ? -9.211 66.938 14.297 1 43.94 409 SER B O 1
ATOM 7102 N N . GLU B 1 410 ? -8.812 65.25 13 1 43.84 410 GLU B N 1
ATOM 7103 C CA . GLU B 1 410 ? -10.117 65.375 12.352 1 43.84 410 GLU B CA 1
ATOM 7104 C C . GLU B 1 410 ? -11.219 64.688 13.195 1 43.84 410 GLU B C 1
ATOM 7106 O O . GLU B 1 410 ? -12.367 64.625 12.758 1 43.84 410 GLU B O 1
ATOM 7111 N N . LEU B 1 411 ? -10.719 64.062 14.227 1 48.62 411 LEU B N 1
ATOM 7112 C CA . LEU B 1 411 ? -11.836 63.469 14.922 1 48.62 411 LEU B CA 1
ATOM 7113 C C . LEU B 1 411 ? -12.781 64.5 15.5 1 48.62 411 LEU B C 1
ATOM 7115 O O . LEU B 1 411 ? -12.383 65.312 16.328 1 48.62 411 LEU B O 1
ATOM 7119 N N . LYS B 1 412 ? -13.609 64.812 14.688 1 53.78 412 LYS B N 1
ATOM 7120 C CA . LYS B 1 412 ? -14.766 65.625 14.945 1 53.78 412 LYS B CA 1
ATOM 7121 C C . LYS B 1 412 ? -15.555 65.125 16.156 1 53.78 412 LYS B C 1
ATOM 7123 O O . LYS B 1 412 ? -16.516 65.812 16.578 1 53.78 412 LYS B O 1
ATOM 7128 N N . HIS B 1 413 ? -14.883 64.062 16.766 1 61.84 413 HIS B N 1
ATOM 7129 C CA . HIS B 1 413 ? -15.734 63.562 17.828 1 61.84 413 HIS B CA 1
ATOM 7130 C C . HIS B 1 413 ? -15.211 63.969 19.203 1 61.84 413 HIS B C 1
ATOM 7132 O O . HIS B 1 413 ? -14 63.969 19.422 1 61.84 413 HIS B O 1
ATOM 7138 N N . VAL B 1 414 ? -16.031 64.375 20.031 1 65.38 414 VAL B N 1
ATOM 7139 C CA . VAL B 1 414 ? -15.703 64.875 21.375 1 65.38 414 VAL B CA 1
ATOM 7140 C C . VAL B 1 414 ? -15.43 63.688 22.297 1 65.38 414 VAL B C 1
ATOM 7142 O O . VAL B 1 414 ? -14.766 63.844 23.312 1 65.38 414 VAL B O 1
ATOM 7145 N N . ALA B 1 415 ? -15.961 62.469 21.906 1 72.31 415 ALA B N 1
ATOM 7146 C CA . ALA B 1 415 ? -15.75 61.281 22.719 1 72.31 415 ALA B CA 1
ATOM 7147 C C . ALA B 1 415 ? -15.672 60.031 21.844 1 72.31 415 ALA B C 1
ATOM 7149 O O . ALA B 1 415 ? -16.156 60.031 20.703 1 72.31 415 ALA B O 1
ATOM 7150 N N . ARG B 1 416 ? -14.984 59 22.359 1 76.19 416 ARG B N 1
ATOM 7151 C CA . ARG B 1 416 ? -14.898 57.719 21.703 1 76.19 416 ARG B CA 1
ATOM 7152 C C . ARG B 1 416 ? -15.383 56.594 22.625 1 76.19 416 ARG B C 1
ATOM 7154 O O . ARG B 1 416 ? -15.273 56.688 23.844 1 76.19 416 ARG B O 1
ATOM 7161 N N . LEU B 1 417 ? -16.016 55.656 21.906 1 75.81 417 LEU B N 1
ATOM 7162 C CA . LEU B 1 417 ? -16.547 54.531 22.656 1 75.81 417 LEU B CA 1
ATOM 7163 C C . LEU B 1 417 ? -16.094 53.219 22.031 1 75.81 417 LEU B C 1
ATOM 7165 O O . LEU B 1 417 ? -16 53.094 20.797 1 75.81 417 LEU B O 1
ATOM 7169 N N . MET B 1 418 ? -15.742 52.25 22.906 1 78.75 418 MET B N 1
ATOM 7170 C CA . MET B 1 418 ? -15.469 50.875 22.484 1 78.75 418 MET B CA 1
ATOM 7171 C C . MET B 1 418 ? -16.344 49.906 23.25 1 78.75 418 MET B C 1
ATOM 7173 O O . MET B 1 418 ? -16.281 49.812 24.469 1 78.75 418 MET B O 1
ATOM 7177 N N . LEU B 1 419 ? -17.188 49.281 22.453 1 77.81 419 LEU B N 1
ATOM 7178 C CA . LEU B 1 419 ? -18.016 48.219 23 1 77.81 419 LEU B CA 1
ATOM 7179 C C . LEU B 1 419 ? -17.406 46.875 22.719 1 77.81 419 LEU B C 1
ATOM 7181 O O . LEU B 1 419 ? -17.266 46.469 21.562 1 77.81 419 LEU B O 1
ATOM 7185 N N . ASN B 1 420 ? -17.047 46.188 23.75 1 81.5 420 ASN B N 1
ATOM 7186 C CA . ASN B 1 420 ? -16.453 44.875 23.578 1 81.5 420 ASN B CA 1
ATOM 7187 C C . ASN B 1 420 ? -17.5 43.75 23.609 1 81.5 420 ASN B C 1
ATOM 7189 O O . ASN B 1 420 ? -18.172 43.562 24.625 1 81.5 420 ASN B O 1
ATOM 7193 N N . LEU B 1 421 ? -17.656 43.188 22.5 1 77.69 421 LEU B N 1
ATOM 7194 C CA . LEU B 1 421 ? -18.656 42.125 22.391 1 77.69 421 LEU B CA 1
ATOM 7195 C C . LEU B 1 421 ? -18.094 40.781 22.844 1 77.69 421 LEU B C 1
ATOM 7197 O O . LEU B 1 421 ? -18.844 39.906 23.312 1 77.69 421 LEU B O 1
ATOM 7201 N N . GLN B 1 422 ? -16.859 40.656 22.625 1 77.69 422 GLN B N 1
ATOM 7202 C CA . GLN B 1 422 ? -16.156 39.438 23.047 1 77.69 422 GLN B CA 1
ATOM 7203 C C . GLN B 1 422 ? -14.75 39.781 23.531 1 77.69 422 GLN B C 1
ATOM 7205 O O . GLN B 1 422 ? -13.977 40.438 22.828 1 77.69 422 GLN B O 1
ATOM 7210 N N . ALA B 1 423 ? -14.5 39.375 24.766 1 78.69 423 ALA B N 1
ATOM 7211 C CA . ALA B 1 423 ? -13.188 39.656 25.344 1 78.69 423 ALA B CA 1
ATOM 7212 C C . ALA B 1 423 ? -12.227 38.5 25.109 1 78.69 423 ALA B C 1
ATOM 7214 O O . ALA B 1 423 ? -12.617 37.344 25.219 1 78.69 423 ALA B O 1
ATOM 7215 N N . PRO B 1 424 ? -11.062 38.906 24.75 1 79.81 424 PRO B N 1
ATOM 7216 C CA . PRO B 1 424 ? -10.078 37.844 24.594 1 79.81 424 PRO B CA 1
ATOM 7217 C C . PRO B 1 424 ? -9.625 37.25 25.922 1 79.81 424 PRO B C 1
ATOM 7219 O O . PRO B 1 424 ? -9.797 37.875 26.969 1 79.81 424 PRO B O 1
ATOM 7222 N N . GLY B 1 425 ? -9.164 36.062 25.844 1 78.06 425 GLY B N 1
ATOM 7223 C CA . GLY B 1 425 ? -8.617 35.469 27.047 1 78.06 425 GLY B CA 1
ATOM 7224 C C . GLY B 1 425 ? -7.359 36.156 27.547 1 78.06 425 GLY B C 1
ATOM 7225 O O . GLY B 1 425 ? -7.172 36.312 28.766 1 78.06 425 GLY B O 1
ATOM 7226 N N . MET B 1 426 ? -6.535 36.5 26.641 1 82.62 426 MET B N 1
ATOM 7227 C CA . MET B 1 426 ? -5.297 37.188 26.953 1 82.62 426 MET B CA 1
ATOM 7228 C C . MET B 1 426 ? -4.992 38.25 25.906 1 82.62 426 MET B C 1
ATOM 7230 O O . MET B 1 426 ? -5.223 38.031 24.703 1 82.62 426 MET B O 1
ATOM 7234 N N . GLY B 1 427 ? -4.504 39.344 26.438 1 81.25 427 GLY B N 1
ATOM 7235 C CA . GLY B 1 427 ? -4.211 40.438 25.516 1 81.25 427 GLY B CA 1
ATOM 7236 C C . GLY B 1 427 ? -5.434 41.25 25.141 1 81.25 427 GLY B C 1
ATOM 7237 O O . GLY B 1 427 ? -6.492 41.094 25.75 1 81.25 427 GLY B O 1
ATOM 7238 N N . GLY B 1 428 ? -5.207 42.281 24.266 1 82.06 428 GLY B N 1
ATOM 7239 C CA . GLY B 1 428 ? -6.305 43.062 23.719 1 82.06 428 GLY B CA 1
ATOM 7240 C C . GLY B 1 428 ? -6.633 44.281 24.547 1 82.06 428 GLY B C 1
ATOM 7241 O O . GLY B 1 428 ? -7.68 44.906 24.359 1 82.06 428 GLY B O 1
ATOM 7242 N N . ALA B 1 429 ? -5.797 44.531 25.359 1 84.25 429 ALA B N 1
ATOM 7243 C CA . ALA B 1 429 ? -6.051 45.719 26.203 1 84.25 429 ALA B CA 1
ATOM 7244 C C . ALA B 1 429 ? -5.996 47 25.375 1 84.25 429 ALA B C 1
ATOM 7246 O O . ALA B 1 429 ? -5.242 47.094 24.406 1 84.25 429 ALA B O 1
ATOM 7247 N N . VAL B 1 430 ? -6.832 47.938 25.688 1 84.06 430 VAL B N 1
ATOM 7248 C CA . VAL B 1 430 ? -6.738 49.281 25.125 1 84.06 430 VAL B CA 1
ATOM 7249 C C . VAL B 1 430 ? -5.668 50.094 25.859 1 84.06 430 VAL B C 1
ATOM 7251 O O . VAL B 1 430 ? -5.73 50.25 27.094 1 84.06 430 VAL B O 1
ATOM 7254 N N . VAL B 1 431 ? -4.754 50.625 25.109 1 86 431 VAL B N 1
ATOM 7255 C CA . VAL B 1 431 ? -3.611 51.281 25.734 1 86 431 VAL B CA 1
ATOM 7256 C C . VAL B 1 431 ? -3.633 52.781 25.406 1 86 431 VAL B C 1
ATOM 7258 O O . VAL B 1 431 ? -3.947 53.156 24.281 1 86 431 VAL B O 1
ATOM 7261 N N . PHE B 1 432 ? -3.408 53.594 26.438 1 83.94 432 PHE B N 1
ATOM 7262 C CA . PHE B 1 432 ? -3.158 55.031 26.312 1 83.94 432 PHE B CA 1
ATOM 7263 C C . PHE B 1 432 ? -1.704 55.344 26.625 1 83.94 432 PHE B C 1
ATOM 7265 O O . PHE B 1 432 ? -1.349 55.562 27.797 1 83.94 432 PHE B O 1
ATOM 7272 N N . PRO B 1 433 ? -0.924 55.375 25.625 1 85.62 433 PRO B N 1
ATOM 7273 C CA . PRO B 1 433 ? 0.525 55.438 25.844 1 85.62 433 PRO B CA 1
ATOM 7274 C C . PRO B 1 433 ? 0.958 56.656 26.641 1 85.62 433 PRO B C 1
ATOM 7276 O O . PRO B 1 433 ? 1.82 56.562 27.516 1 85.62 433 PRO B O 1
ATOM 7279 N N . GLN B 1 434 ? 0.378 57.844 26.328 1 82.94 434 GLN B N 1
ATOM 7280 C CA . GLN B 1 434 ? 0.806 59.062 26.984 1 82.94 434 GLN B CA 1
ATOM 7281 C C . GLN B 1 434 ? 0.421 59.031 28.469 1 82.94 434 GLN B C 1
ATOM 7283 O O . GLN B 1 434 ? 1.015 59.75 29.266 1 82.94 434 GLN B O 1
ATOM 7288 N N . LEU B 1 435 ? -0.602 58.25 28.75 1 85.06 435 LEU B N 1
ATOM 7289 C CA . LEU B 1 435 ? -1.036 58.125 30.141 1 85.06 435 LEU B CA 1
ATOM 7290 C C . LEU B 1 435 ? -0.43 56.875 30.781 1 85.06 435 LEU B C 1
ATOM 7292 O O . LEU B 1 435 ? -0.618 56.625 31.984 1 85.06 435 LEU B O 1
ATOM 7296 N N . GLU B 1 436 ? 0.329 56.031 29.953 1 87.69 436 GLU B N 1
ATOM 7297 C CA . GLU B 1 436 ? 0.882 54.75 30.391 1 87.69 436 GLU B CA 1
ATOM 7298 C C . GLU B 1 436 ? -0.185 53.875 31.062 1 87.69 436 GLU B C 1
ATOM 7300 O O . GLU B 1 436 ? 0.037 53.344 32.125 1 87.69 436 GLU B O 1
ATOM 7305 N N . LEU B 1 437 ? -1.33 53.875 30.406 1 87 437 LEU B N 1
ATOM 7306 C CA . LEU B 1 437 ? -2.494 53.156 30.938 1 87 437 LEU B CA 1
ATOM 7307 C C . LEU B 1 437 ? -2.967 52.094 29.984 1 87 437 LEU B C 1
ATOM 7309 O O . LEU B 1 437 ? -3.014 52.312 28.766 1 87 437 LEU B O 1
ATOM 7313 N N . ALA B 1 438 ? -3.215 50.906 30.594 1 88.81 438 ALA B N 1
ATOM 7314 C CA . ALA B 1 438 ? -3.861 49.812 29.859 1 88.81 438 ALA B CA 1
ATOM 7315 C C . ALA B 1 438 ? -5.191 49.438 30.5 1 88.81 438 ALA B C 1
ATOM 7317 O O . ALA B 1 438 ? -5.281 49.312 31.719 1 88.81 438 ALA B O 1
ATOM 7318 N N . VAL B 1 439 ? -6.242 49.312 29.672 1 86 439 VAL B N 1
ATOM 7319 C CA . VAL B 1 439 ? -7.566 49 30.188 1 86 439 VAL B CA 1
ATOM 7320 C C . VAL B 1 439 ? -8.078 47.719 29.531 1 86 439 VAL B C 1
ATOM 7322 O O . VAL B 1 439 ? -8.195 47.656 28.297 1 86 439 VAL B O 1
ATOM 7325 N N . ASN B 1 440 ? -8.289 46.719 30.359 1 87.19 440 ASN B N 1
ATOM 7326 C CA . ASN B 1 440 ? -9.008 45.531 29.859 1 87.19 440 ASN B CA 1
ATOM 7327 C C . ASN B 1 440 ? -10.516 45.781 29.844 1 87.19 440 ASN B C 1
ATOM 7329 O O . ASN B 1 440 ? -11.094 46.156 30.859 1 87.19 440 ASN B O 1
ATOM 7333 N N . VAL B 1 441 ? -11.086 45.625 28.672 1 85.56 441 VAL B N 1
ATOM 7334 C CA . VAL B 1 441 ? -12.523 45.844 28.547 1 85.56 441 VAL B CA 1
ATOM 7335 C C . VAL B 1 441 ? -13.242 44.5 28.531 1 85.56 441 VAL B C 1
ATOM 7337 O O . VAL B 1 441 ? -13.203 43.781 27.531 1 85.56 441 VAL B O 1
ATOM 7340 N N . PRO B 1 442 ? -13.875 44.156 29.594 1 87.56 442 PRO B N 1
ATOM 7341 C CA . PRO B 1 442 ? -14.586 42.875 29.625 1 87.56 442 PRO B CA 1
ATOM 7342 C C . PRO B 1 442 ? -15.727 42.781 28.625 1 87.56 442 PRO B C 1
ATOM 7344 O O . PRO B 1 442 ? -16.156 43.812 28.094 1 87.56 442 PRO B O 1
ATOM 7347 N N . ARG B 1 443 ? -16.078 41.531 28.406 1 86.19 443 ARG B N 1
ATOM 7348 C CA . ARG B 1 443 ? -17.203 41.281 27.516 1 86.19 443 ARG B CA 1
ATOM 7349 C C . ARG B 1 443 ? -18.438 42.062 27.984 1 86.19 443 ARG B C 1
ATOM 7351 O O . ARG B 1 443 ? -18.766 42.062 29.172 1 86.19 443 ARG B O 1
ATOM 7358 N N . GLY B 1 444 ? -19.031 42.688 27.016 1 83.88 444 GLY B N 1
ATOM 7359 C CA . GLY B 1 444 ? -20.266 43.406 27.312 1 83.88 444 GLY B CA 1
ATOM 7360 C C . GLY B 1 444 ? -20.031 44.75 27.953 1 83.88 444 GLY B C 1
ATOM 7361 O O . GLY B 1 444 ? -20.984 45.469 28.281 1 83.88 444 GLY B O 1
ATOM 7362 N N . SER B 1 445 ? -18.812 45.125 28.062 1 84.94 445 SER B N 1
ATOM 7363 C CA . SER B 1 445 ? -18.484 46.406 28.672 1 84.94 445 SER B CA 1
ATOM 7364 C C . SER B 1 445 ? -18.156 47.469 27.625 1 84.94 445 SER B C 1
ATOM 7366 O O . SER B 1 445 ? -17.906 47.125 26.469 1 84.94 445 SER B O 1
ATOM 7368 N N . LEU B 1 446 ? -18.266 48.688 28.078 1 85 446 LEU B N 1
ATOM 7369 C CA . LEU B 1 446 ? -18.062 49.844 27.188 1 85 446 LEU B CA 1
ATOM 7370 C C . LEU B 1 446 ? -17 50.781 27.766 1 85 446 LEU B C 1
ATOM 7372 O O . LEU B 1 446 ? -17.094 51.188 28.922 1 85 446 LEU B O 1
ATOM 7376 N N . LEU B 1 447 ? -16 51 27.031 1 84.56 447 LEU B N 1
ATOM 7377 C CA . LEU B 1 447 ? -14.992 51.969 27.375 1 84.56 447 LEU B CA 1
ATOM 7378 C C . LEU B 1 447 ? -15.281 53.312 26.703 1 84.56 447 LEU B C 1
ATOM 7380 O O . LEU B 1 447 ? -15.492 53.344 25.484 1 84.56 447 LEU B O 1
ATOM 7384 N N . HIS B 1 448 ? -15.289 54.344 27.547 1 81.75 448 HIS B N 1
ATOM 7385 C CA . HIS B 1 448 ? -15.602 55.719 27.094 1 81.75 448 HIS B CA 1
ATOM 7386 C C . HIS B 1 448 ? -14.516 56.688 27.5 1 81.75 448 HIS B C 1
ATOM 7388 O O . HIS B 1 448 ? -14.047 56.688 28.641 1 81.75 448 HIS B O 1
ATOM 7394 N N . TRP B 1 449 ? -14.047 57.5 26.531 1 82.12 449 TRP B N 1
ATOM 7395 C CA . TRP B 1 449 ? -13.062 58.5 26.906 1 82.12 449 TRP B CA 1
ATOM 7396 C C . TRP B 1 449 ? -13.234 59.781 26.078 1 82.12 449 TRP B C 1
ATOM 7398 O O . TRP B 1 449 ? -13.727 59.719 24.953 1 82.12 449 TRP B O 1
ATOM 7408 N N . ARG B 1 450 ? -12.875 60.812 26.688 1 78.25 450 ARG B N 1
ATOM 7409 C CA . ARG B 1 450 ? -12.945 62.125 26.031 1 78.25 450 ARG B CA 1
ATOM 7410 C C . ARG B 1 450 ? -11.695 62.375 25.203 1 78.25 450 ARG B C 1
ATOM 7412 O O . ARG B 1 450 ? -10.578 62.062 25.609 1 78.25 450 ARG B O 1
ATOM 7419 N N . THR B 1 451 ? -11.906 63 24.031 1 78.38 451 THR B N 1
ATOM 7420 C CA . THR B 1 451 ? -10.781 63.219 23.125 1 78.38 451 THR B CA 1
ATOM 7421 C C . THR B 1 451 ? -10.352 64.688 23.141 1 78.38 451 THR B C 1
ATOM 7423 O O . THR B 1 451 ? -9.352 65.062 22.516 1 78.38 451 THR B O 1
ATOM 7426 N N . ARG B 1 452 ? -11.062 65.5 23.906 1 75.81 452 ARG B N 1
ATOM 7427 C CA . ARG B 1 452 ? -10.758 66.938 23.953 1 75.81 452 ARG B CA 1
ATOM 7428 C C . ARG B 1 452 ? -10.445 67.375 25.391 1 75.81 452 ARG B C 1
ATOM 7430 O O . ARG B 1 452 ? -10.875 66.688 26.344 1 75.81 452 ARG B O 1
ATOM 7437 N N . PHE B 1 453 ? -9.57 68.438 25.609 1 71.44 453 PHE B N 1
ATOM 7438 C CA . PHE B 1 453 ? -9.227 68.938 26.922 1 71.44 453 PHE B CA 1
ATOM 7439 C C . PHE B 1 453 ? -10.461 69.5 27.625 1 71.44 453 PHE B C 1
ATOM 7441 O O . PHE B 1 453 ? -11.359 70.062 26.969 1 71.44 453 PHE B O 1
ATOM 7448 N N . ALA B 1 454 ? -10.352 69.25 29.047 1 59.19 454 ALA B N 1
ATOM 7449 C CA . ALA B 1 454 ? -11.406 69.812 29.859 1 59.19 454 ALA B CA 1
ATOM 7450 C C . ALA B 1 454 ? -11.273 71.375 29.875 1 59.19 454 ALA B C 1
ATOM 7452 O O . ALA B 1 454 ? -10.172 71.875 29.969 1 59.19 454 ALA B O 1
ATOM 7453 N N . GLY B 1 455 ? -12.273 72.125 29.703 1 55.72 455 GLY B N 1
ATOM 7454 C CA . GLY B 1 455 ? -12.273 73.562 29.828 1 55.72 455 GLY B CA 1
ATOM 7455 C C . GLY B 1 455 ? -11.734 74.25 28.609 1 55.72 455 GLY B C 1
ATOM 7456 O O . GLY B 1 455 ? -11.758 75.5 28.531 1 55.72 455 GLY B O 1
ATOM 7457 N N . GLY B 1 456 ? -10.711 73.688 27.984 1 49.03 456 GLY B N 1
ATOM 7458 C CA . GLY B 1 456 ? -10.102 74.5 26.938 1 49.03 456 GLY B CA 1
ATOM 7459 C C . GLY B 1 456 ? -11.055 74.812 25.797 1 49.03 456 GLY B C 1
ATOM 7460 O O . GLY B 1 456 ? -12.211 74.375 25.812 1 49.03 456 GLY B O 1
ATOM 7461 N N . SER B 1 457 ? -10.68 75.75 25.031 1 48.06 457 SER B N 1
ATOM 7462 C CA . SER B 1 457 ? -11.453 76.125 23.828 1 48.06 457 SER B CA 1
ATOM 7463 C C . SER B 1 457 ? -11.82 74.812 23.047 1 48.06 457 SER B C 1
ATOM 7465 O O . SER B 1 457 ? -11.109 73.812 23.109 1 48.06 457 SER B O 1
ATOM 7467 N N . SER B 1 458 ? -13.211 74.562 22.781 1 51.44 458 SER B N 1
ATOM 7468 C CA . SER B 1 458 ? -13.953 73.5 22.125 1 51.44 458 SER B CA 1
ATOM 7469 C C . SER B 1 458 ? -13.07 72.688 21.156 1 51.44 458 SER B C 1
ATOM 7471 O O . SER B 1 458 ? -13.445 71.625 20.688 1 51.44 458 SER B O 1
ATOM 7473 N N . SER B 1 459 ? -11.922 73.25 20.688 1 57.62 459 SER B N 1
ATOM 7474 C CA . SER B 1 459 ? -11.438 72.812 19.406 1 57.62 459 SER B CA 1
ATOM 7475 C C . SER B 1 459 ? -10.133 72 19.562 1 57.62 459 SER B C 1
ATOM 7477 O O . SER B 1 459 ? -9.617 71.438 18.594 1 57.62 459 SER B O 1
ATOM 7479 N N . GLU B 1 460 ? -9.547 71.875 20.844 1 66.44 460 GLU B N 1
ATOM 7480 C CA . GLU B 1 460 ? -8.203 71.312 20.75 1 66.44 460 GLU B CA 1
ATOM 7481 C C . GLU B 1 460 ? -8.188 69.812 21.141 1 66.44 460 GLU B C 1
ATOM 7483 O O . GLU B 1 460 ? -8.758 69.438 22.172 1 66.44 460 GLU B O 1
ATOM 7488 N N . TRP B 1 461 ? -7.68 69 20.391 1 73.62 461 TRP B N 1
ATOM 7489 C CA . TRP B 1 461 ? -7.504 67.562 20.562 1 73.62 461 TRP B CA 1
ATOM 7490 C C . TRP B 1 461 ? -6.527 67.25 21.703 1 73.62 461 TRP B C 1
ATOM 7492 O O . TRP B 1 461 ? -5.469 67.875 21.797 1 73.62 461 TRP B O 1
ATOM 7502 N N . ASP B 1 462 ? -6.938 66.5 22.703 1 77.88 462 ASP B N 1
ATOM 7503 C CA . ASP B 1 462 ? -6.055 66 23.75 1 77.88 462 ASP B CA 1
ATOM 7504 C C . ASP B 1 462 ? -5.191 64.812 23.266 1 77.88 462 ASP B C 1
ATOM 7506 O O . ASP B 1 462 ? -5.684 63.719 23.094 1 77.88 462 ASP B O 1
ATOM 7510 N N . TYR B 1 463 ? -3.922 65.062 22.984 1 77 463 TYR B N 1
ATOM 7511 C CA . TYR B 1 463 ? -3.016 64.062 22.438 1 77 463 TYR B CA 1
ATOM 7512 C C . TYR B 1 463 ? -2.914 62.844 23.375 1 77 463 TYR B C 1
ATOM 7514 O O . TYR B 1 463 ? -2.559 61.75 22.953 1 77 463 TYR B O 1
ATOM 7522 N N . ARG B 1 464 ? -3.248 63.031 24.641 1 83.44 464 ARG B N 1
ATOM 7523 C CA . ARG B 1 464 ? -3.166 61.969 25.609 1 83.44 464 ARG B CA 1
ATOM 7524 C C . ARG B 1 464 ? -4.293 60.938 25.406 1 83.44 464 ARG B C 1
ATOM 7526 O O . ARG B 1 464 ? -4.234 59.844 25.922 1 83.44 464 ARG B O 1
ATOM 7533 N N . SER B 1 465 ? -5.328 61.281 24.688 1 78.31 465 SER B N 1
ATOM 7534 C CA . SER B 1 465 ? -6.473 60.406 24.469 1 78.31 465 SER B CA 1
ATOM 7535 C C . SER B 1 465 ? -6.215 59.438 23.312 1 78.31 465 SER B C 1
ATOM 7537 O O . SER B 1 465 ? -7.035 58.562 23.031 1 78.31 465 SER B O 1
ATOM 7539 N N . GLY B 1 466 ? -5.07 59.625 22.656 1 79 466 GLY B N 1
ATOM 7540 C CA . GLY B 1 466 ? -4.691 58.656 21.656 1 79 466 GLY B CA 1
ATOM 7541 C C . GLY B 1 466 ? -4.543 57.25 22.234 1 79 466 GLY B C 1
ATOM 7542 O O . GLY B 1 466 ? -4.016 57.062 23.328 1 79 466 GLY B O 1
ATOM 7543 N N . GLN B 1 467 ? -5.141 56.281 21.547 1 78.06 467 GLN B N 1
ATOM 7544 C CA . GLN B 1 467 ? -5.145 54.938 22.109 1 78.06 467 GLN B CA 1
ATOM 7545 C C . GLN B 1 467 ? -4.613 53.906 21.094 1 78.06 467 GLN B C 1
ATOM 7547 O O . GLN B 1 467 ? -4.559 54.188 19.891 1 78.06 467 GLN B O 1
ATOM 7552 N N . ALA B 1 468 ? -4.129 52.812 21.594 1 80.56 468 ALA B N 1
ATOM 7553 C CA . ALA B 1 468 ? -3.76 51.594 20.844 1 80.56 468 ALA B CA 1
ATOM 7554 C C . ALA B 1 468 ? -4.352 50.344 21.484 1 80.56 468 ALA B C 1
ATOM 7556 O O . ALA B 1 468 ? -4.852 50.406 22.609 1 80.56 468 ALA B O 1
ATOM 7557 N N . ILE B 1 469 ? -4.457 49.375 20.703 1 80.38 469 ILE B N 1
ATOM 7558 C CA . ILE B 1 469 ? -4.953 48.094 21.219 1 80.38 469 ILE B CA 1
ATOM 7559 C C . ILE B 1 469 ? -3.834 47.062 21.203 1 80.38 469 ILE B C 1
ATOM 7561 O O . ILE B 1 469 ? -3.158 46.875 20.188 1 80.38 469 ILE B O 1
ATOM 7565 N N . CYS B 1 470 ? -3.615 46.5 22.312 1 84.12 470 CYS B N 1
ATOM 7566 C CA . CYS B 1 470 ? -2.639 45.406 22.375 1 84.12 470 CYS B CA 1
ATOM 7567 C C . CYS B 1 470 ? -3.072 44.219 21.516 1 84.12 470 CYS B C 1
ATOM 7569 O O . CYS B 1 470 ? -4.266 43.938 21.406 1 84.12 470 CYS B O 1
ATOM 7571 N N . PRO B 1 471 ? -2.084 43.594 20.875 1 83.25 471 PRO B N 1
ATOM 7572 C CA . PRO B 1 471 ? -2.455 42.406 20.125 1 83.25 471 PRO B CA 1
ATOM 7573 C C . PRO B 1 471 ? -3.096 41.312 21 1 83.25 471 PRO B C 1
ATOM 7575 O O . PRO B 1 471 ? -2.686 41.125 22.141 1 83.25 471 PRO B O 1
ATOM 7578 N N . VAL B 1 472 ? -4.152 40.719 20.406 1 80.94 472 VAL B N 1
ATOM 7579 C CA . VAL B 1 472 ? -4.824 39.625 21.125 1 80.94 472 VAL B CA 1
ATOM 7580 C C . VAL B 1 472 ? -3.922 38.406 21.172 1 80.94 472 VAL B C 1
ATOM 7582 O O . VAL B 1 472 ? -3.465 37.938 20.141 1 80.94 472 VAL B O 1
ATOM 7585 N N . LEU B 1 473 ? -3.574 38 22.312 1 80.38 473 LEU B N 1
ATOM 7586 C CA . LEU B 1 473 ? -2.709 36.844 22.484 1 80.38 473 LEU B CA 1
ATOM 7587 C C . LEU B 1 473 ? -3.518 35.562 22.453 1 80.38 473 LEU B C 1
ATOM 7589 O O . LEU B 1 473 ? -3.131 34.594 21.781 1 80.38 473 LEU B O 1
ATOM 7593 N N . LEU B 1 474 ? -4.602 35.562 23.203 1 76.38 474 LEU B N 1
ATOM 7594 C CA . LEU B 1 474 ? -5.484 34.406 23.234 1 76.38 474 LEU B CA 1
ATOM 7595 C C . LEU B 1 474 ? -6.941 34.812 23.078 1 76.38 474 LEU B C 1
ATOM 7597 O O . LEU B 1 474 ? -7.395 35.75 23.734 1 76.38 474 LEU B O 1
ATOM 7601 N N . GLY B 1 475 ? -7.551 34.094 22.094 1 72.5 475 GLY B N 1
ATOM 7602 C CA . GLY B 1 475 ? -8.969 34.375 21.938 1 72.5 475 GLY B CA 1
ATOM 7603 C C . GLY B 1 475 ? -9.266 35.344 20.812 1 72.5 475 GLY B C 1
ATOM 7604 O O . GLY B 1 475 ? -8.414 35.594 19.969 1 72.5 475 GLY B O 1
ATOM 7605 N N . VAL B 1 476 ? -10.539 35.75 20.797 1 66.94 476 VAL B N 1
ATOM 7606 C CA . VAL B 1 476 ? -11.031 36.656 19.766 1 66.94 476 VAL B CA 1
ATOM 7607 C C . VAL B 1 476 ? -11.656 37.875 20.422 1 66.94 476 VAL B C 1
ATOM 7609 O O . VAL B 1 476 ? -12.359 37.781 21.438 1 66.94 476 VAL B O 1
ATOM 7612 N N . GLN B 1 477 ? -11.211 39 19.953 1 68.69 477 GLN B N 1
ATOM 7613 C CA . GLN B 1 477 ? -11.781 40.25 20.422 1 68.69 477 GLN B CA 1
ATOM 7614 C C . GLN B 1 477 ? -12.609 40.938 19.344 1 68.69 477 GLN B C 1
ATOM 7616 O O . GLN B 1 477 ? -12.164 41.062 18.188 1 68.69 477 GLN B O 1
ATOM 7621 N N . LEU B 1 478 ? -13.859 41.156 19.688 1 65.81 478 LEU B N 1
ATOM 7622 C CA . LEU B 1 478 ? -14.75 41.875 18.797 1 65.81 478 LEU B CA 1
ATOM 7623 C C . LEU B 1 478 ? -15.273 43.156 19.484 1 65.81 478 LEU B C 1
ATOM 7625 O O . LEU B 1 478 ? -15.789 43.094 20.594 1 65.81 478 LEU B O 1
ATOM 7629 N N . SER B 1 479 ? -14.883 44.188 18.797 1 65.38 479 SER B N 1
ATOM 7630 C CA . SER B 1 479 ? -15.273 45.469 19.406 1 65.38 479 SER B CA 1
ATOM 7631 C C . SER B 1 479 ? -15.906 46.406 18.375 1 65.38 479 SER B C 1
ATOM 7633 O O . SER B 1 479 ? -15.695 46.25 17.172 1 65.38 479 SER B O 1
ATOM 7635 N N . ALA B 1 480 ? -16.828 47.156 18.781 1 62.91 480 ALA B N 1
ATOM 7636 C CA . ALA B 1 480 ? -17.438 48.188 17.969 1 62.91 480 ALA B CA 1
ATOM 7637 C C . ALA B 1 480 ? -17.031 49.562 18.484 1 62.91 480 ALA B C 1
ATOM 7639 O O . ALA B 1 480 ? -16.969 49.812 19.688 1 62.91 480 ALA B O 1
ATOM 7640 N N . TRP B 1 481 ? -16.562 50.406 17.484 1 63.59 481 TRP B N 1
ATOM 7641 C CA . TRP B 1 481 ? -16.078 51.719 17.844 1 63.59 481 TRP B CA 1
ATOM 7642 C C . TRP B 1 481 ? -16.984 52.812 17.266 1 63.59 481 TRP B C 1
ATOM 7644 O O . TRP B 1 481 ? -17.547 52.656 16.172 1 63.59 481 TRP B O 1
ATOM 7654 N N . THR B 1 482 ? -17.406 53.812 18.172 1 59.84 482 THR B N 1
ATOM 7655 C CA . THR B 1 482 ? -18.188 54.938 17.672 1 59.84 482 THR B CA 1
ATOM 7656 C C . THR B 1 482 ? -17.641 56.281 18.172 1 59.84 482 THR B C 1
ATOM 7658 O O . THR B 1 482 ? -16.953 56.312 19.203 1 59.84 482 THR B O 1
ATOM 7661 N N . GLY B 1 483 ? -17.625 57.312 17.281 1 58.47 483 GLY B N 1
ATOM 7662 C CA . GLY B 1 483 ? -17.312 58.688 17.672 1 58.47 483 GLY B CA 1
ATOM 7663 C C . GLY B 1 483 ? -18.547 59.5 17.984 1 58.47 483 GLY B C 1
ATOM 7664 O O . GLY B 1 483 ? -19.609 59.281 17.406 1 58.47 483 GLY B O 1
ATOM 7665 N N . LEU B 1 484 ? -18.609 60.188 19.141 1 53.62 484 LEU B N 1
ATOM 7666 C CA . LEU B 1 484 ? -19.719 61.062 19.5 1 53.62 484 LEU B CA 1
ATOM 7667 C C . LEU B 1 484 ? -19.422 62.5 19.141 1 53.62 484 LEU B C 1
ATOM 7669 O O . LEU B 1 484 ? -18.281 62.969 19.266 1 53.62 484 LEU B O 1
ATOM 7673 N N . ASN B 1 485 ? -20.391 63.188 18.281 1 49.28 485 ASN B N 1
ATOM 7674 C CA . ASN B 1 485 ? -20.344 64.625 18.031 1 49.28 485 ASN B CA 1
ATOM 7675 C C . ASN B 1 485 ? -20.891 65.438 19.203 1 49.28 485 ASN B C 1
ATOM 7677 O O . ASN B 1 485 ? -21.922 65.062 19.797 1 49.28 485 ASN B O 1
#

Sequence (970 aa):
MPVVFSVLWLLQLFLLVESVAGANFARGEEQLQALLDTETQLIDGLRDYIERLERQLEEIRRETSAIEEIHSQVDSVEEYMGNPLNVFGILKRFESVWPGLEQKANATLEMVFGERLSDRQLTLPSEEDYEESLNHLLHLQSVYELDSNSLSLGVVNGFKLGSSMSWGDCLEVARKSDFPVARFWLESALEKLPSASENSTESQRERESGRVHILEATLNIEYRAGELSRALATAEELLLLLPMNQGIQKAKRKIEKAMAKKELPKGRGQKSKAKKQISKSTEQLLIEEICRGAKQQVTTGSRFNHCQLDGSSPWLLLQPSRLEPVSSDPYIVLHHDVLTPKESNELLQLIDEEEDTKGVSYQSLKLSKLAQKKLGRISRLLGLEILELDPWTGRRHGHEHITKLEHSSELKHVARLMLNLQAPGMGGAVVFPQLELAVNVPRGSLLHWRTRFAGGSSSEWDYRSGQAICPVLLGVQLSAWTGLNMPVVFSVLWLLQLFLLVESVAGANFARGEEQLQALLDTETQLIDGLRDYIERLERQLEEIRRETSAIEEIHSQVDSVEEYMGNPLNVFGILKRFESVWPGLEQKANATLEMVFGERLSDRQLTLPSEEDYEESLNHLLHLQSVYELDSNSLSLGVVNGFKLGSSMSWGDCLEVARKSDFPVARFWLESALEKLPSASENSTESQRERESGRVHILEATLNIEYRAGELSRALATAEELLLLLPMNQGIQKAKRKIEKAMAKKELPKGRGQKSKAKKQISKSTEQLLIEEICRGAKQQVTTGSRFNHCQLDGSSPWLLLQPSRLEPVSSDPYIVLHHDVLTPKESNELLQLIDEEEDTKGVSYQSLKLSKLAQKKLGRISRLLGLEILELDPWTGRRHGHEHITKLEHSSELKHVARLMLNLQAPGMGGAVVFPQLELAVNVPRGSLLHWRTRFAGGSSSEWDYRSGQAICPVLLGVQLSAWTGLN

Nearest PDB structures (foldseek):
  4btb-assembly1_A  TM=7.982E-01  e=4.952E-09  Homo sapiens
  5hv4-assembly1_A-2  TM=7.135E-01  e=6.907E-08  Bacillus anthracis
  8ffv-assembly1_D  TM=3.165E-01  e=8.884E-01  Homo sapiens
  1qz2-assembly1_C  TM=4.498E-01  e=2.448E+00  Homo sapiens
  1p5q-assembly1_A  TM=2.252E-01  e=1.900E+00  Homo sapiens

Radius of gyration: 48.12 Å; Cα contacts (8 Å, |Δi|>4): 1378; chains: 2; bounding box: 80×147×118 Å